Protein 4L3O (pdb70)

Sequence (1231 aa):
KERLLDELTLEGVARRYMQSERCRRVICLVGAGISTSAGIPDFRSYDNLEKYHLPYPEAIFEISYFKKHPEPFFALAKELYPGQFKPTICHYFMRLLKDKGLLLRCYTQNIDTLERIAGLEQEDLVEAHGTFYTSHCVSASCRHEYPLSWMKEKIFSEVTPKCEDCQSLVKPDIVFFGESLPARFFSCMQSDFLKVDLLLVMGTSLQVQPFASLISKAPLSTPRLLINKEKAGQSDPFLGMIMGLGGGMDFDSKKAYRDVAWLGECDQGCLALAELLGWKKELEDLVRREHASIDAQSERLLDELTLEGVARYMQSERCRRVICLVGAGISTSAGIPDFRSPSLEKYHLPYPEAIFEISYFKKHPEPFFALAKELYPGQFKPTICHYFMRLLKDKGLLLRCYTQNIDTLERIAGLEQEDLVEAHGTFYTSHCVSASCRHEYPLSWMKEKIFSEVTPKCEDCQSLVKPDIVFFGESLPARFFSCMQSDFLKVDLLLVMGTSLQVQPFASLISKAPLSTPRLLINKEKAGQSDPFLGMIMGLGGGMDFDSKKAYRDVAWLGECDQGCLALAELLGWKKELEDLVRREHASIDAQSRLLDELTLEGVARYMQSERCRRVICLVGAGISTSAGIPDFRSPNLEKYHLPYPEAIFEISYFKKHPEPFFALAKELYPGQFKPTICHYFMRLLKDKGLLLRCYTQNIDTLERIAGLEQEDLVEAHGTFYTSHCVSASCRHEYPLSWMKEKIFSEVTPKCEDCQSLVKPDIVFFGESLPARFFSCMQSDFLKVDLLLVMGTSLQVQPFASLISKAPLSTPRLLINKEKAGQSDPFLGMIMGLGGGMDFDSKKAYRDVAWLGECDQGCLALAELLGWKKELEDLVRREHASIDAQSRLLDELTLEGVARYMQSERCRRVICLVGAGISTSAGIPDFRSNLEKYHLPYPEAIFEISYFKKHPEPFFALAKELYPGQFKPTICHYFMRLLKDKGLLLRCYTQNIDTLERIAGLEQEDLVEAHGTFYTSHCVSASCRHEYPLSWMKEKIFSEVTPKCEDCQSLVKPDIVFFGESLPARFFSCMQSDFLKVDLLLVMGTSLQVQPFASLISKAPLSTPRLLINKEKAGQSDPFLGMIMGLGGGMDFDSKKAYRDVAWLGECDQGCLALAELLGWKKELEDLVRREHASIDAQSYHTYHVRRTNYYCYHTYHVRRTNYYCYHTYHVRRTNYYCYHTYHVRRTNYYC

GO terms:
  GO:0005634 nucleus (C, IDA)
  GO:0005737 cytoplasm (C, IDA)
  GO:0017136 histone deacetylase activity, NAD-dependent (F, IDA)
  GO:0042903 tubulin deacetylase activity (F, IDA)
  GO:0006476 protein deacetylation (P, IDA)
  GO:0090042 tubulin deacetylation (P, IDA)
  GO:0005515 protein binding (F, IPI)
  GO:0045723 positive regulation of fatty acid biosynthetic process (P, IDA)
  GO:0034983 peptidyl-lysine deacetylation (P, IDA)
  GO:0072686 mitotic spindle (C, IDA)
  GO:0005694 chromosome (C, IDA)
  GO:0005813 centrosome (C, IDA)
  GO:0005814 centriole (C, IDA)
  GO:0005819 spindle (C, IDA)
  GO:0005829 cytosol (C, IDA)
  GO:0030496 midbody (C, IDA)
  GO:0003682 chromatin binding (F, IDA)
  GO:0033558 protein lysine deacetylase activity (F, IDA)
  GO:0034979 NAD-dependent protein lysine deacetylase activity (F, IDA)
  GO:0004407 histone deacetylase activity (F, IDA)

InterPro domains:
  IPR003000 Sirtuin family [PF02146] (84-268)
  IPR017328 Sirtuin, class I [PIRSF037938] (51-371)
  IPR026590 Sirtuin family, catalytic core domain [PS50305] (57-338)
  IPR026591 Sirtuin, catalytic core small domain superfamily [G3DSA:3.30.1600.10] (90-240)
  IPR029035 DHS-like NAD/FAD-binding domain superfamily [SSF52467] (59-353)
  IPR050134 NAD-dependent sirtuin protein deacylases [PTHR11085] (53-345)

Organism: Homo sapiens (NCBI:txid9606)

Nearest PDB structures (foldseek):
  4l3o-assembly4_D  TM=1.003E+00  e=8.850E-63  Homo sapiens
  4l3o-assembly3_C  TM=1.001E+00  e=1.297E-57  Homo sapiens
  4l3o-assembly2_B  TM=9.978E-01  e=9.139E-57  Homo sapiens
  4l3o-assembly1_A  TM=9.936E-01  e=4.766E-57  Homo sapiens
  6qcn-assembly1_A  TM=9.319E-01  e=1.590E-52  Homo sapiens

Radius of gyration: 43.44 Å; Cα contacts (8 Å, |Δi|>4): 2255; chains: 8; bounding box: 118×120×80 Å

CATH classification: 3.40.50.1220 (+1 more: 3.30.1600.10)

Secondary structure (DSSP, 8-state):
-----SSSSHHHHHHHHTSSS---EEEEE-GGGTGGGT---TT---TTGGG--SSGGGGGBHHHHHH--HHHHHHHHHHSTTSS---HHHHHHHHHHHTT-EEEEEE--SS-HHHHHT--GGGEEETTEEEEEEEES-TTT--EE-HHHHHHHHHTT---B-SSS--BEEEEE--BTSPPPHHHHHHHHHHTTS-SEEEEES----BTTTGGGGGSS-TT--EEEEESS----S---GGG-SS------SSSTT--SEEEEES-HHHHHHHHHHHHT-HHHHHHHHHHHHHHHHHH-/----SSSSHHHHHHHHTSSS---EEEEE-GGGTTTTT---SSS---GGG--SSGGGTTBHHHHHH--HHHHHHHTTT-TTS----HHHHHHHHHHHTT-EEEEEE--SS-HHHHTT--GGGEEETTEEEEEEEESSTTT--EEEHHHHHHHHTTT---B-SSS--BEEEEE--BTSPPPHHHHHHHHHHTTS-SEEEEES----BTTGGGGGGGS-TTS-EEEEESS----S---GGG-SS------SSSTT--SEEEEES-HHHHHHHHHHHHT-HHHHHHHHHHHHHHHHHT-/---SSSSHHHHHHHHTSSS---EEEEE-GGGGGGGT---SS----TTTT-SSGGGGGBHHHHHH--HHHHHHHTTT-TTSS---HHHHHHHHHHHTT-EEEEEE---S-HHHHHT--GGGEEETTEEEEEEEESSTTT--EE-HHHHHHHHTTT---B-SSS--BEEEEE--BTSPPPHHHHHHTTTTTTT--EEEEES----BTTGGGGGGSS-TT--EEEEESS----S---GGG-SS------SSSTT--SEEEEES-HHHHHHHHHHHHT-HHHHHHHHHHHHHHHHHH-/---SSSSHHHHHHHHTSSS---EEEEE-GGGSGGGT---S----TTTT-SSGGGGGBHHHHHH--HHHHHHGGGT-TTS----HHHHHHHHHHHTT-EEEEEE---S-HHHHTT--GGGEEETTEEEEEEEES-TTT--EEEHHHHHHHHHTT---B-TTT--BEEEEE--BTSPPPHHHHHHTTTTTSS--EEEEES----BTTGGGGGGSS-TTS-EEEEESS----S---GGG-SS------SSSTT--SEEEEES-HHHHHHHHHHHHT-HHHHHHHHHHHHHHHHHH-/---TT--BS-S--/---TT--BS-S--/---TT--BS-S--/---TT--BS-S--

Solvent-accessible surface area: 55426 Å² total

B-factor: mean 35.96, std 17.07, range [7.56, 109.51]

Foldseek 3Di:
DDFQFPDQALLSVLVSCPDPLQQAEEEEEEDLQCVVQPRDDLVPVHPQVVVPDPDSLLQQAPVSCQVPVLSVLLVCLCLEALNTAGALLLLLVVVCVVVNHQPAYEYQDASCNNVLSPQDPNRYDDFFAYLQKKFFPDPVGGDIDGNVLSNVCSNVSHQDADPPPRGGMDGGGHGPVGDTDPCVVVCLVPVQVRHQEYEYEADQLPDPPSSLSQQSHDPRRAYEYEYQDDHQQDFSCVVVDGDSDRGADDPDPPDRRYHYDHDRSNVSSCVSCVSNVCNVVSVCSRVVSVVVSVVVD/DFQFPDQALLRVLVSCVDPLQAAEEEEAEPLQCVVQQQPDPPDPDCVVVPDPDSLCQQAPVCCQVPVLSVLLSCLRQAALPTAGALLLLLVVVCVVVNHQPAYEYQDASCNNVLSVDDPNRYDDFFAYQQKKFFPDPVGGDIDGNVLSNVCSVVSHQDADPPPRGHIGGGTHGPVGDTDPCVVVCLQPSQVRHQEYEYEHDQLPDPPSQLSQQSHDPRRAYEYEEQDDHQQAFNCVVPDGDPDRGADRDDPPHRRYHYDHDRSSVVSCVSCVSNVCNVVSVVSRVVSVVVSVVVD/DLFPDQALLSVLVSCVDPLQAAEEEEEELLQCVVQVADRLPDDVLVVLVDPDSLLQQAPVSCQVRVQSVLQSCVSQAELPTAGALLLLLVVVCVVVNHQLAYEYQGASCNNVLSPDDPNRYDNFFAYLQWKWFPDPVGTDIDGNVLSVVCSVVSHQDFDPPPRGGIGGSTRGPVGHTDPVVVVCLVPSQVSHQEYEYEADQLPDPPSQLSQQSHDPNRAYEAHYQDDHQQDASCVVVDGDPDRGADDDDPPDDGYHYDHDRSNVSSLVSCVSNPNNVVSVVSSVVSVVVSVVVD/DQQPDQALLSVLVSCVDPLQQAEEEEAEPLQCVVFQADRLPPPLVVLVDPDSLLLQAPVSCQVPVLSVLQSCVRQAAPPTEGALLLLLLVVCVVVNHQLAYEYADASCNNVLSPQDPNRYDDFFAYQQWKFFPDPVGGDIDGNVLSVCCSVVSHQCADPPPRGGIGGSTRGPPGHTDPVVVVCLPCSQVRHQEYHYEHDQLPDPPSQLSQQSHDPNRAYEYHYQDDHQQDFSCVVVDGDSDRGADRDDPPHDRYHYDHDGSNVSSCVSCVSNVCNVVSVCSSVVSVVVSVVVD/DPPPVHDDPDPDD/DPQPVPDDPDPDD/DPVPVPDDPDPDD/DPVPVPDDPDPDD

Structure (mmCIF, N/CA/C/O backbone):
data_4L3O
#
_entry.id   4L3O
#
_cell.length_a   91.180
_cell.length_b   135.613
_cell.length_c   148.830
_cell.angle_alpha   90.000
_cell.angle_beta   90.000
_cell.angle_gamma   90.000
#
_symmetry.space_group_name_H-M   'P 21 21 21'
#
loop_
_entity.id
_entity.type
_entity.pdbx_description
1 polymer 'NAD-dependent protein deacetylase sirtuin-2'
2 polymer 'cyclic peptide S2iL5'
3 non-polymer 'ZINC ION'
4 non-polymer '2-(N-MORPHOLINO)-ETHANESULFONIC ACID'
5 non-polymer 1,2-ETHANEDIOL
6 water water
#
loop_
_atom_site.group_PDB
_atom_site.id
_atom_site.type_symbol
_atom_site.label_atom_id
_atom_site.label_alt_id
_atom_site.label_comp_id
_atom_site.label_asym_id
_atom_site.label_entity_id
_atom_site.label_seq_id
_atom_site.pdbx_PDB_ins_code
_atom_site.Cartn_x
_atom_site.Cartn_y
_atom_site.Cartn_z
_atom_site.occupancy
_atom_site.B_iso_or_equiv
_atom_site.auth_seq_id
_atom_site.auth_comp_id
_atom_site.auth_asym_id
_atom_site.auth_atom_id
_atom_site.pdbx_PDB_model_num
ATOM 1 N N . LYS A 1 1 ? 8.393 93.005 72.740 1.00 34.18 55 LYS A N 1
ATOM 2 C CA . LYS A 1 1 ? 9.090 92.330 71.650 1.00 52.56 55 LYS A CA 1
ATOM 3 C C . LYS A 1 1 ? 9.374 93.299 70.505 1.00 51.99 55 LYS A C 1
ATOM 4 O O . LYS A 1 1 ? 10.446 93.903 70.444 1.00 56.29 55 LYS A O 1
ATOM 10 N N . GLU A 1 2 ? 8.411 93.447 69.601 1.00 35.21 56 GLU A N 1
ATOM 11 C CA . GLU A 1 2 ? 8.549 94.380 68.488 1.00 39.52 56 GLU A CA 1
ATOM 12 C C . GLU A 1 2 ? 7.389 95.370 68.446 1.00 38.72 56 GLU A C 1
ATOM 13 O O . GLU A 1 2 ? 6.231 94.994 68.633 1.00 37.55 56 GLU A O 1
ATOM 19 N N . ARG A 1 3 ? 7.705 96.639 68.213 1.00 31.59 57 ARG A N 1
ATOM 20 C CA . ARG A 1 3 ? 6.672 97.652 68.039 1.00 34.69 57 ARG A CA 1
ATOM 21 C C . ARG A 1 3 ? 6.335 97.785 66.561 1.00 32.96 57 ARG A C 1
ATOM 22 O O . ARG A 1 3 ? 7.210 98.049 65.738 1.00 32.71 57 ARG A O 1
ATOM 30 N N . LEU A 1 4 ? 5.062 97.593 66.230 1.00 34.46 58 LEU A N 1
ATOM 31 C CA . LEU A 1 4 ? 4.627 97.594 64.838 1.00 28.07 58 LEU A CA 1
ATOM 32 C C . LEU A 1 4 ? 3.852 98.856 64.482 1.00 25.46 58 LEU A C 1
ATOM 33 O O . LEU A 1 4 ? 3.739 99.212 63.309 1.00 32.59 58 LEU A O 1
ATOM 38 N N . LEU A 1 5 ? 3.311 99.525 65.495 1.00 21.27 59 LEU A N 1
ATOM 39 C CA . LEU A 1 5 ? 2.613 100.787 65.286 1.00 34.91 59 LEU A CA 1
ATOM 40 C C . LEU A 1 5 ? 3.599 101.942 65.398 1.00 34.35 59 LEU A C 1
ATOM 41 O O . LEU A 1 5 ? 4.319 102.052 66.390 1.00 39.83 59 LEU A O 1
ATOM 46 N N . ASP A 1 6 ? 3.636 102.806 64.390 1.00 32.07 60 ASP A N 1
ATOM 47 C CA . ASP A 1 6 ? 4.520 103.965 64.448 1.00 36.54 60 ASP A CA 1
ATOM 48 C C . ASP A 1 6 ? 3.972 105.028 65.397 1.00 33.86 60 ASP A C 1
ATOM 49 O O . ASP A 1 6 ? 4.690 105.940 65.808 1.00 42.21 60 ASP A O 1
ATOM 54 N N . GLU A 1 7 ? 2.696 104.894 65.742 1.00 30.99 61 GLU A N 1
ATOM 55 C CA . GLU A 1 7 ? 2.040 105.808 66.667 1.00 32.58 61 GLU A CA 1
ATOM 56 C C . GLU A 1 7 ? 0.921 105.061 67.393 1.00 33.31 61 GLU A C 1
ATOM 57 O O . GLU A 1 7 ? 0.233 104.238 66.793 1.00 32.80 61 GLU A O 1
ATOM 63 N N . LEU A 1 8 ? 0.750 105.337 68.683 1.00 31.37 62 LEU A N 1
ATOM 64 C CA . LEU A 1 8 ? -0.289 104.675 69.471 1.00 26.51 62 LEU A CA 1
ATOM 65 C C . LEU A 1 8 ? -1.624 105.417 69.372 1.00 23.80 62 LEU A C 1
ATOM 66 O O . LEU A 1 8 ? -2.141 105.933 70.362 1.00 17.08 62 LEU A O 1
ATOM 71 N N . THR A 1 9 ? -2.174 105.459 68.163 1.00 26.80 63 THR A N 1
ATOM 72 C CA . THR A 1 9 ? -3.420 106.167 67.891 1.00 28.16 63 THR A CA 1
ATOM 73 C C . THR A 1 9 ? -4.267 105.367 66.911 1.00 26.60 63 THR A C 1
ATOM 74 O O . THR A 1 9 ? -3.803 104.374 66.353 1.00 28.40 63 THR A O 1
ATOM 78 N N . LEU A 1 10 ? -5.502 105.809 66.693 1.00 25.42 64 LEU A N 1
ATOM 79 C CA . LEU A 1 10 ? -6.382 105.176 65.715 1.00 20.89 64 LEU A CA 1
ATOM 80 C C . LEU A 1 10 ? -5.799 105.318 64.314 1.00 27.82 64 LEU A C 1
ATOM 81 O O . LEU A 1 10 ? -5.919 104.418 63.481 1.00 29.61 64 LEU A O 1
ATOM 86 N N . GLU A 1 11 ? -5.169 106.461 64.067 1.00 26.41 65 GLU A N 1
ATOM 87 C CA . GLU A 1 11 ? -4.503 106.724 62.799 1.00 28.60 65 GLU A CA 1
ATOM 88 C C . GLU A 1 11 ? -3.337 105.760 62.611 1.00 28.76 65 GLU A C 1
ATOM 89 O O . GLU A 1 11 ? -3.079 105.287 61.504 1.00 31.99 65 GLU A O 1
ATOM 95 N N . GLY A 1 12 ? -2.637 105.472 63.703 1.00 29.82 66 GLY A N 1
ATOM 96 C CA . GLY A 1 12 ? -1.523 104.542 63.672 1.00 27.16 66 GLY A CA 1
ATOM 97 C C . GLY A 1 12 ? -1.979 103.122 63.402 1.00 26.17 66 GLY A C 1
ATOM 98 O O . GLY A 1 12 ? -1.294 102.358 62.722 1.00 24.63 66 GLY A O 1
ATOM 99 N N . VAL A 1 13 ? -3.141 102.767 63.941 1.00 25.03 67 VAL A N 1
ATOM 100 C CA . VAL A 1 13 ? -3.712 101.445 63.714 1.00 28.46 67 VAL A CA 1
ATOM 101 C C . VAL A 1 13 ? -4.167 101.309 62.264 1.00 28.43 67 VAL A C 1
ATOM 102 O O . VAL A 1 13 ? -3.862 100.317 61.601 1.00 20.73 67 VAL A O 1
ATOM 106 N N . ALA A 1 14 ? -4.889 102.316 61.780 1.00 26.52 68 ALA A N 1
ATOM 107 C CA . ALA A 1 14 ? -5.372 102.334 60.403 1.00 27.70 68 ALA A CA 1
ATOM 108 C C . ALA A 1 14 ? -4.218 102.203 59.419 1.00 23.72 68 ALA A C 1
ATOM 109 O O . ALA A 1 14 ? -4.283 101.421 58.471 1.00 26.48 68 ALA A O 1
ATOM 111 N N . ARG A 1 15 ? -3.162 102.971 59.660 1.00 28.53 69 ARG A N 1
ATOM 112 C CA A ARG A 1 15 ? -1.980 102.942 58.810 0.50 26.97 69 ARG A CA 1
ATOM 113 C CA B ARG A 1 15 ? -1.975 102.942 58.814 0.50 26.91 69 ARG A CA 1
ATOM 114 C C . ARG A 1 15 ? -1.340 101.556 58.821 1.00 24.98 69 ARG A C 1
ATOM 115 O O . ARG A 1 15 ? -0.813 101.096 57.808 1.00 27.89 69 ARG A O 1
ATOM 130 N N . TYR A 1 16 ? -1.401 100.892 59.971 1.00 28.06 70 TYR A N 1
ATOM 131 C CA . TYR A 1 16 ? -0.850 99.549 60.120 1.00 27.60 70 TYR A CA 1
ATOM 132 C C . TYR A 1 16 ? -1.730 98.498 59.451 1.00 26.22 70 TYR A C 1
ATOM 133 O O . TYR A 1 16 ? -1.229 97.502 58.929 1.00 23.34 70 TYR A O 1
ATOM 142 N N . MET A 1 17 ? -3.042 98.723 59.468 1.00 24.72 71 MET A N 1
ATOM 143 C CA . MET A 1 17 ? -3.989 97.794 58.856 1.00 26.88 71 MET A CA 1
ATOM 144 C C . MET A 1 17 ? -3.788 97.703 57.349 1.00 27.65 71 MET A C 1
ATOM 145 O O . MET A 1 17 ? -4.162 96.713 56.722 1.00 27.36 71 MET A O 1
ATOM 150 N N . GLN A 1 18 ? -3.190 98.742 56.776 1.00 29.31 72 GLN A N 1
ATOM 151 C CA . GLN A 1 18 ? -2.948 98.798 55.341 1.00 29.49 72 GLN A CA 1
ATOM 152 C C . GLN A 1 18 ? -1.562 98.278 54.972 1.00 29.64 72 GLN A C 1
ATOM 153 O O . GLN A 1 18 ? -1.227 98.175 53.794 1.00 41.26 72 GLN A O 1
ATOM 159 N N . SER A 1 19 ? -0.760 97.952 55.981 1.00 31.94 73 SER A N 1
ATOM 160 C CA . SER A 1 19 ? 0.559 97.373 55.745 1.00 30.71 73 SER A CA 1
ATOM 161 C C . SER A 1 19 ? 0.429 95.915 55.319 1.00 34.23 73 SER A C 1
ATOM 162 O O . SER A 1 19 ? -0.659 95.339 55.372 1.00 30.62 73 SER A O 1
ATOM 165 N N . GLU A 1 20 ? 1.537 95.318 54.897 1.00 30.49 74 GLU A N 1
ATOM 166 C CA . GLU A 1 20 ? 1.507 93.950 54.395 1.00 32.09 74 GLU A CA 1
ATOM 167 C C . GLU A 1 20 ? 1.462 92.923 55.526 1.00 35.16 74 GLU A C 1
ATOM 168 O O . GLU A 1 20 ? 1.009 91.795 55.331 1.00 45.87 74 GLU A O 1
ATOM 174 N N . ARG A 1 21 ? 1.929 93.315 56.708 1.00 31.60 75 ARG A N 1
ATOM 175 C CA . ARG A 1 21 ? 1.944 92.411 57.856 1.00 30.72 75 ARG A CA 1
ATOM 176 C C . ARG A 1 21 ? 0.539 92.117 58.382 1.00 30.40 75 ARG A C 1
ATOM 177 O O . ARG A 1 21 ? 0.250 91.001 58.811 1.00 35.36 75 ARG A O 1
ATOM 185 N N . CYS A 1 22 ? -0.329 93.120 58.341 1.00 23.52 76 CYS A N 1
ATOM 186 C CA . CYS A 1 22 ? -1.676 92.990 58.879 1.00 24.82 76 CYS A CA 1
ATOM 187 C C . CYS A 1 22 ? -2.557 92.102 58.001 1.00 26.87 76 CYS A C 1
ATOM 188 O O . CYS A 1 22 ? -3.399 92.595 57.252 1.00 29.69 76 CYS A O 1
ATOM 191 N N . ARG A 1 23 ? -2.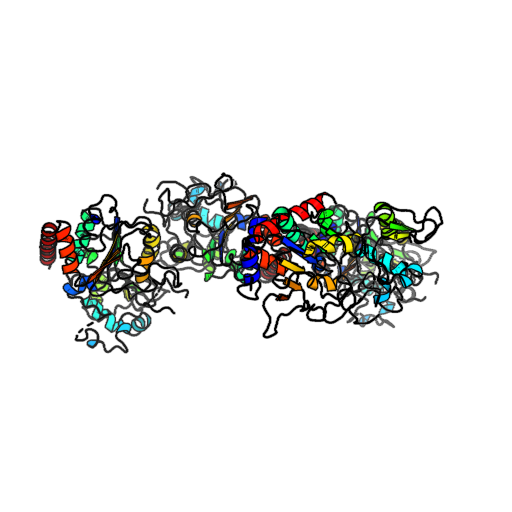364 90.791 58.101 1.00 28.20 77 ARG A N 1
ATOM 192 C CA . ARG A 1 23 ? -3.130 89.842 57.297 1.00 31.81 77 ARG A CA 1
ATOM 193 C C . ARG A 1 23 ? -4.330 89.257 58.040 1.00 29.81 77 ARG A C 1
ATOM 194 O O . ARG A 1 23 ? -5.394 89.062 57.453 1.00 31.15 77 ARG A O 1
ATOM 202 N N . ARG A 1 24 ? -4.156 88.973 59.327 1.00 21.74 78 ARG A N 1
ATOM 203 C CA . ARG A 1 24 ? -5.191 88.290 60.099 1.00 23.58 78 ARG A CA 1
ATOM 204 C C . ARG A 1 24 ? -5.647 89.075 61.328 1.00 26.73 78 ARG A C 1
ATOM 205 O O . ARG A 1 24 ? -4.847 89.391 62.210 1.00 21.45 78 ARG A O 1
ATOM 213 N N . VAL A 1 25 ? -6.942 89.375 61.377 1.00 20.80 79 VAL A N 1
ATOM 214 C CA . VAL A 1 25 ? -7.519 90.161 62.463 1.00 17.68 79 VAL A CA 1
ATOM 215 C C . VAL A 1 25 ? -8.516 89.339 63.280 1.00 18.85 79 VAL A C 1
ATOM 216 O O . VAL A 1 25 ? -9.375 88.656 62.721 1.00 16.61 79 VAL A O 1
ATOM 220 N N . ILE A 1 26 ? -8.394 89.405 64.603 1.00 17.14 80 ILE A N 1
ATOM 221 C CA . ILE A 1 26 ? -9.341 88.745 65.498 1.00 22.58 80 ILE A CA 1
ATOM 222 C C . ILE A 1 26 ? -10.125 89.780 66.300 1.00 20.41 80 ILE A C 1
ATOM 223 O O . ILE A 1 26 ? -9.545 90.712 66.855 1.00 17.21 80 ILE A O 1
ATOM 228 N N . CYS A 1 27 ? -11.443 89.615 66.356 1.00 15.10 81 CYS A N 1
ATOM 229 C CA . CYS A 1 27 ? -12.297 90.555 67.070 1.00 13.29 81 CYS A CA 1
ATOM 230 C C . CYS A 1 27 ? -12.852 89.974 68.363 1.00 15.79 81 CYS A C 1
ATOM 231 O O . CYS A 1 27 ? -13.413 88.879 68.370 1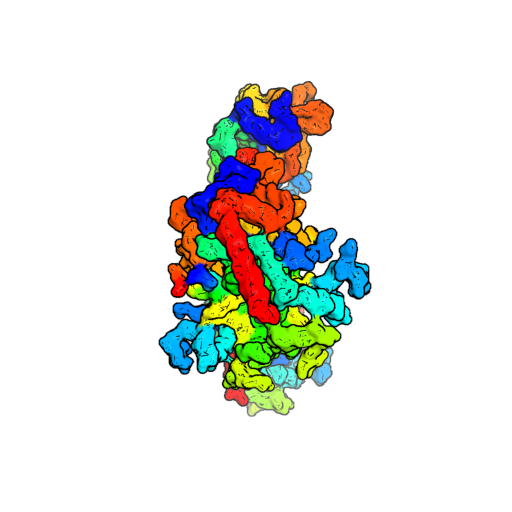.00 18.79 81 CYS A O 1
ATOM 234 N N . LEU A 1 28 ? -12.689 90.716 69.455 1.00 13.84 82 LEU A N 1
ATOM 235 C CA . LEU A 1 28 ? -13.349 90.392 70.715 1.00 11.99 82 LEU A CA 1
ATOM 236 C C . LEU A 1 28 ? -14.432 91.432 70.960 1.00 13.25 82 LEU A C 1
ATOM 237 O O . LEU A 1 28 ? -14.133 92.605 71.174 1.00 18.03 82 LEU A O 1
ATOM 242 N N . VAL A 1 29 ? -15.691 91.013 70.918 1.00 13.97 83 VAL A N 1
ATOM 243 C CA . VAL A 1 29 ? -16.787 91.965 71.066 1.00 13.11 83 VAL A CA 1
ATOM 244 C C . VAL A 1 29 ? -17.697 91.668 72.258 1.00 15.35 83 VAL A C 1
ATOM 245 O O . VAL A 1 29 ? -17.924 90.511 72.613 1.00 16.08 83 VAL A O 1
ATOM 249 N N . GLY A 1 30 ? -18.204 92.731 72.873 1.00 15.36 84 GLY A N 1
ATOM 250 C CA . GLY A 1 30 ? -19.087 92.613 74.017 1.00 13.51 84 GLY A CA 1
ATOM 251 C C . GLY A 1 30 ? -20.412 93.307 73.779 1.00 20.39 84 GLY A C 1
ATOM 252 O O . GLY A 1 30 ? -20.825 93.494 72.635 1.00 26.02 84 GLY A O 1
ATOM 253 N N . ALA A 1 31 ? -21.073 93.704 74.862 1.00 19.98 85 ALA A N 1
ATOM 254 C CA . ALA A 1 31 ? -22.423 94.259 74.789 1.00 17.72 85 ALA A CA 1
ATOM 255 C C . ALA A 1 31 ? -22.476 95.664 74.193 1.00 22.08 85 ALA A C 1
ATOM 256 O O . ALA A 1 31 ? -23.520 96.099 73.710 1.00 20.58 85 ALA A O 1
ATOM 258 N N . GLY A 1 32 ? -21.350 96.368 74.228 1.00 17.91 86 GLY A N 1
ATOM 259 C CA . GLY A 1 32 ? -21.298 97.743 73.767 1.00 17.48 86 GLY A CA 1
ATOM 260 C C . GLY A 1 32 ? -21.460 97.925 72.268 1.00 24.92 86 GLY A C 1
ATOM 261 O O . GLY A 1 32 ? -21.629 99.050 71.792 1.00 19.82 86 GLY A O 1
ATOM 262 N N . ILE A 1 33 ? -21.408 96.827 71.518 1.00 20.60 87 ILE A N 1
ATOM 263 C CA . ILE A 1 33 ? -21.545 96.901 70.067 1.00 20.51 87 ILE A CA 1
ATOM 264 C C . ILE A 1 33 ? -22.980 96.637 69.623 1.00 21.85 87 ILE A C 1
ATOM 265 O O . ILE A 1 33 ? -23.272 96.599 68.427 1.00 19.49 87 ILE A O 1
ATOM 270 N N . SER A 1 34 ? -23.874 96.457 70.592 1.00 20.36 88 SER A N 1
ATOM 271 C CA . SER A 1 34 ? -25.278 96.193 70.289 1.00 23.93 88 SER A CA 1
ATOM 272 C C . SER A 1 34 ? -26.218 97.184 70.975 1.00 22.67 88 SER A C 1
ATOM 273 O O . SER A 1 34 ? -27.434 97.124 70.792 1.00 20.12 88 SER A O 1
ATOM 276 N N . THR A 1 35 ? -25.652 98.095 71.762 1.00 18.18 89 THR A N 1
ATOM 277 C CA . THR A 1 35 ? -26.453 99.085 72.475 1.00 19.50 89 THR A CA 1
ATOM 278 C C . THR A 1 35 ? -27.198 100.014 71.519 1.00 29.40 89 THR A C 1
ATOM 279 O O . THR A 1 35 ? -28.359 100.355 71.750 1.00 26.86 89 THR A O 1
ATOM 283 N N . SER A 1 36 ? -26.533 100.408 70.437 1.00 30.12 90 SER A N 1
ATOM 284 C CA . SER A 1 36 ? -27.128 101.316 69.462 1.00 21.12 90 SER A CA 1
ATOM 285 C C . SER A 1 36 ? -28.182 100.623 68.602 1.00 23.17 90 SER A C 1
ATOM 286 O O . SER A 1 36 ? -28.848 101.263 67.791 1.00 28.50 90 SER A O 1
ATOM 289 N N . ALA A 1 37 ? -28.325 99.313 68.776 1.00 23.63 91 ALA A N 1
ATOM 290 C CA . ALA A 1 37 ? -29.372 98.567 68.091 1.00 23.18 91 ALA A CA 1
ATOM 291 C C . ALA A 1 37 ? -30.639 98.548 68.938 1.00 28.58 91 ALA A C 1
ATOM 292 O O . ALA A 1 37 ? -31.732 98.291 68.435 1.00 28.56 91 ALA A O 1
ATOM 294 N N . GLY A 1 38 ? -30.481 98.825 70.228 1.00 22.79 92 GLY A N 1
ATOM 295 C CA . GLY A 1 38 ? -31.601 98.833 71.149 1.00 24.54 92 GLY A CA 1
ATOM 296 C C . GLY A 1 38 ? -31.452 97.810 72.258 1.00 30.86 92 GLY A C 1
ATOM 297 O O . GLY A 1 38 ? -32.347 97.641 73.083 1.00 34.52 92 GLY A O 1
ATOM 298 N N . ILE A 1 39 ? -30.313 97.126 72.278 1.00 31.87 93 ILE A N 1
ATOM 299 C CA . ILE A 1 39 ? -30.052 96.092 73.271 1.00 27.24 93 ILE A CA 1
ATOM 300 C C . ILE A 1 39 ? -29.168 96.633 74.387 1.00 26.41 93 ILE A C 1
ATOM 301 O O . ILE A 1 39 ? -27.957 96.761 74.214 1.00 31.26 93 ILE A O 1
ATOM 306 N N . PRO A 1 40 ? -29.773 96.942 75.544 1.00 30.23 94 PRO A N 1
ATOM 307 C CA . PRO A 1 40 ? -29.070 97.592 76.655 1.00 31.15 94 PRO A CA 1
ATOM 308 C C . PRO A 1 40 ? -28.002 96.707 77.285 1.00 28.18 94 PRO A C 1
ATOM 309 O O . PRO A 1 40 ? -28.116 95.482 77.252 1.00 31.56 94 PRO A O 1
ATOM 313 N N . ASP A 1 41 ? -26.972 97.332 77.847 1.00 29.81 95 ASP A N 1
ATOM 314 C CA . ASP A 1 41 ? -25.922 96.608 78.554 1.00 32.67 95 ASP A CA 1
ATOM 315 C C . ASP A 1 41 ? -26.330 96.388 80.009 1.00 38.99 95 ASP A C 1
ATOM 316 O O . ASP A 1 41 ? -26.282 97.311 80.824 1.00 43.03 95 ASP A O 1
ATOM 321 N N . PHE A 1 42 ? -26.731 95.161 80.328 1.00 33.92 96 PHE A N 1
ATOM 322 C CA . PHE A 1 42 ? -27.258 94.842 81.653 1.00 44.62 96 PHE A CA 1
ATOM 323 C C . PHE A 1 42 ? -26.176 94.823 82.728 1.00 49.12 96 PHE A C 1
ATOM 324 O O . PHE A 1 42 ? -26.475 94.821 83.921 1.00 61.43 96 PHE A O 1
ATOM 332 N N . ARG A 1 43 ? -24.918 94.811 82.300 1.00 52.70 97 ARG A N 1
ATOM 333 C CA . ARG A 1 43 ? -23.795 94.722 83.225 1.00 52.17 97 ARG A CA 1
ATOM 334 C C . ARG A 1 43 ? -23.371 96.101 83.734 1.00 48.51 97 ARG A C 1
ATOM 335 O O . ARG A 1 43 ? -22.813 96.227 84.825 1.00 48.27 97 ARG A O 1
ATOM 343 N N . SER A 1 44 ? -23.651 97.134 82.947 1.00 54.12 98 SER A N 1
ATOM 344 C CA . SER A 1 44 ? -23.305 98.499 83.331 1.00 60.63 98 SER A CA 1
ATOM 345 C C . SER A 1 44 ? -24.262 99.032 84.392 1.00 54.06 98 SER A C 1
ATOM 346 O O . SER A 1 44 ? -23.912 99.925 85.165 1.00 63.85 98 SER A O 1
ATOM 349 N N . TYR A 1 50 ? -33.250 104.285 84.381 1.00 47.57 104 TYR A N 1
ATOM 350 C CA . TYR A 1 50 ? -34.234 103.226 84.180 1.00 54.52 104 TYR A CA 1
ATOM 351 C C . TYR A 1 50 ? -33.587 101.844 84.242 1.00 57.83 104 TYR A C 1
ATOM 352 O O . TYR A 1 50 ? -32.555 101.602 83.615 1.00 55.43 104 TYR A O 1
ATOM 361 N N . ASP A 1 51 ? -34.202 100.942 85.002 1.00 60.54 105 ASP A N 1
ATOM 362 C CA . ASP A 1 51 ? -33.684 99.588 85.160 1.00 55.41 105 ASP A CA 1
ATOM 363 C C . ASP A 1 51 ? -34.499 98.593 84.334 1.00 43.01 105 ASP A C 1
ATOM 364 O O . ASP A 1 51 ? -35.699 98.422 84.553 1.00 40.70 105 ASP A O 1
ATOM 369 N N . ASN A 1 52 ? -33.836 97.935 83.389 1.00 33.68 106 ASN A N 1
ATOM 370 C CA . ASN A 1 52 ? -34.488 96.944 82.539 1.00 38.55 106 ASN A CA 1
ATOM 371 C C . ASN A 1 52 ? -34.809 95.645 83.272 1.00 41.79 106 ASN A C 1
ATOM 372 O O . ASN A 1 52 ? -35.536 94.798 82.753 1.00 42.14 106 ASN A O 1
ATOM 377 N N . LEU A 1 53 ? -34.264 95.490 84.474 1.00 33.95 107 LEU A N 1
ATOM 378 C CA . LEU A 1 53 ? -34.414 94.248 85.224 1.00 36.42 107 LEU A CA 1
ATOM 379 C C . LEU A 1 53 ? -35.351 94.388 86.421 1.00 42.52 107 LEU A C 1
ATOM 380 O O . LEU A 1 53 ? -35.704 93.395 87.058 1.00 40.78 107 LEU A O 1
ATOM 385 N N . GLU A 1 54 ? -35.756 95.619 86.718 1.00 39.38 108 GLU A N 1
ATOM 386 C CA . GLU A 1 54 ? -36.619 95.894 87.864 1.00 42.70 108 GLU A CA 1
ATOM 387 C C . GLU A 1 54 ? -37.968 95.183 87.759 1.00 39.39 108 GLU A C 1
ATOM 388 O O . GLU A 1 54 ? -38.571 94.817 88.769 1.00 43.74 108 GLU A O 1
ATOM 394 N N . LYS A 1 55 ? -38.427 94.973 86.531 1.00 42.13 109 LYS A N 1
ATOM 395 C CA . LYS A 1 55 ? -39.726 94.356 86.285 1.00 40.02 109 LYS A CA 1
ATOM 396 C C . LYS A 1 55 ? -39.779 92.881 86.690 1.00 38.07 109 LYS A C 1
ATOM 397 O O . LYS A 1 55 ? -40.860 92.301 86.790 1.00 39.65 109 LYS A O 1
ATOM 403 N N . TYR A 1 56 ? -38.617 92.280 86.927 1.00 37.89 110 TYR A N 1
ATOM 404 C CA . TYR A 1 56 ? -38.546 90.850 87.223 1.00 40.48 110 TYR A CA 1
ATOM 405 C C . TYR A 1 56 ? -38.431 90.547 88.717 1.00 37.87 110 TYR A C 1
ATOM 406 O O . TYR A 1 56 ? -38.571 89.394 89.132 1.00 39.13 110 TYR A O 1
ATOM 415 N N . HIS A 1 57 ? -38.176 91.584 89.511 1.00 31.57 111 HIS A N 1
ATOM 416 C CA . HIS A 1 57 ? -38.105 91.467 90.969 1.00 36.33 111 HIS A CA 1
ATOM 417 C C . HIS A 1 57 ? -37.093 90.418 91.433 1.00 36.89 111 HIS A C 1
ATOM 418 O O . HIS A 1 57 ? -37.425 89.501 92.185 1.00 26.47 111 HIS A O 1
ATOM 425 N N . LEU A 1 58 ? -35.856 90.570 90.972 1.00 28.36 112 LEU A N 1
ATOM 426 C CA . LEU A 1 58 ? -34.774 89.668 91.332 1.00 20.91 112 LEU A CA 1
ATOM 427 C C . LEU A 1 58 ? -34.225 90.021 92.712 1.00 21.76 112 LEU A C 1
ATOM 428 O O . LEU A 1 58 ? -34.388 91.150 93.176 1.00 16.19 112 LEU A O 1
ATOM 433 N N . PRO A 1 59 ? -33.577 89.051 93.378 1.00 13.94 113 PRO A N 1
ATOM 434 C CA . PRO A 1 59 ? -32.847 89.360 94.612 1.00 14.97 113 PRO A CA 1
ATOM 435 C C . PRO A 1 59 ? -31.685 90.302 94.313 1.00 18.72 113 PRO A C 1
ATOM 436 O O . PRO A 1 59 ? -31.333 91.148 95.138 1.00 19.09 113 PRO A O 1
ATOM 440 N N . TYR A 1 60 ? -31.102 90.144 93.129 1.00 13.94 114 TYR A N 1
ATOM 441 C CA . TYR A 1 60 ? -30.046 91.023 92.642 1.00 17.81 114 TYR A CA 1
ATOM 442 C C . TYR A 1 60 ? -29.966 90.885 91.125 1.00 18.84 114 TYR A C 1
ATOM 443 O O . TYR A 1 60 ? -30.187 89.800 90.593 1.00 22.05 114 TYR A O 1
ATOM 452 N N . PRO A 1 61 ? -29.666 91.989 90.423 1.00 20.51 115 PRO A N 1
ATOM 453 C CA . PRO A 1 61 ? -29.687 92.029 88.953 1.00 18.19 115 PRO A CA 1
ATOM 454 C C . PRO A 1 61 ? -28.856 90.943 88.260 1.00 25.84 115 PRO A C 1
ATOM 455 O O . PRO A 1 61 ? -29.240 90.489 87.180 1.00 26.19 115 PRO A O 1
ATOM 459 N N . GLU A 1 62 ? -27.750 90.529 88.870 1.00 22.26 116 GLU A N 1
ATOM 460 C CA . GLU A 1 62 ? -26.884 89.510 88.275 1.00 21.94 116 GLU A CA 1
ATOM 461 C C . GLU A 1 62 ? -27.506 88.114 88.292 1.00 20.59 116 GLU A C 1
ATOM 462 O O . GLU A 1 62 ? -27.040 87.217 87.591 1.00 21.17 116 GLU A O 1
ATOM 468 N N . ALA A 1 63 ? -28.551 87.932 89.096 1.00 21.46 117 ALA A N 1
ATOM 469 C CA . ALA A 1 63 ? -29.163 86.617 89.273 1.00 17.82 117 ALA A CA 1
ATOM 470 C C . ALA A 1 63 ? -29.769 86.070 87.987 1.00 19.62 117 ALA A C 1
ATOM 471 O O . ALA A 1 63 ? -29.791 84.859 87.771 1.00 17.42 117 ALA A O 1
ATOM 473 N N . ILE A 1 64 ? -30.249 86.969 87.133 1.00 18.47 118 ILE A N 1
ATOM 474 C CA . ILE A 1 64 ? -30.962 86.574 85.921 1.00 16.36 118 ILE A CA 1
ATOM 475 C C . ILE A 1 64 ? -30.075 85.809 84.935 1.00 16.48 118 ILE A C 1
ATOM 476 O O . ILE A 1 64 ? -30.577 85.120 84.048 1.00 16.73 118 ILE A O 1
ATOM 481 N N . PHE A 1 65 ? -28.759 85.914 85.104 1.00 17.79 119 PHE A N 1
ATOM 482 C CA . PHE A 1 65 ? -27.816 85.196 84.247 1.00 19.23 119 PHE A CA 1
ATOM 483 C C . PHE A 1 65 ? -27.096 84.055 84.969 1.00 17.94 119 PHE A C 1
ATOM 484 O O . PHE A 1 65 ? -26.113 83.515 84.462 1.00 20.16 119 PHE A O 1
ATOM 492 N N . GLU A 1 66 ? -27.581 83.689 86.150 1.00 17.35 120 GLU A N 1
ATOM 493 C CA . GLU A 1 66 ? -26.964 82.617 86.924 1.00 15.75 120 GLU A CA 1
ATOM 494 C C . GLU A 1 66 ? -27.728 81.302 86.772 1.00 18.70 120 GLU A C 1
ATOM 495 O O . GLU A 1 66 ? -28.957 81.272 86.851 1.00 19.03 120 GLU A O 1
ATOM 501 N N . ILE A 1 67 ? -26.992 80.217 86.550 1.00 14.02 121 ILE A N 1
ATOM 502 C CA . ILE A 1 67 ? -27.604 78.920 86.279 1.00 18.63 121 ILE A CA 1
ATOM 503 C C . ILE A 1 67 ? -28.412 78.385 87.463 1.00 22.70 121 ILE A C 1
ATOM 504 O O . ILE A 1 67 ? -29.459 77.765 87.274 1.00 24.55 121 ILE A O 1
ATOM 509 N N . SER A 1 68 ? -27.938 78.639 88.679 1.00 16.28 122 SER A N 1
ATOM 510 C CA . SER A 1 68 ? -28.605 78.123 89.868 1.00 19.76 122 SER A CA 1
ATOM 511 C C . SER A 1 68 ? -29.937 78.827 90.1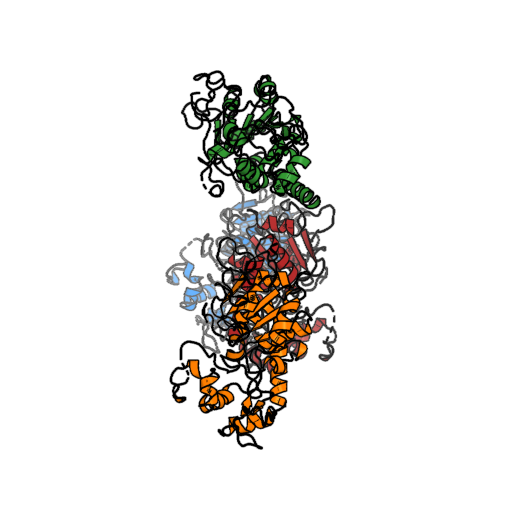23 1.00 19.12 122 SER A C 1
ATOM 512 O O . SER A 1 68 ? -30.898 78.205 90.576 1.00 23.38 122 SER A O 1
ATOM 515 N N . TYR A 1 69 ? -29.995 80.120 89.826 1.00 19.81 123 TYR A N 1
ATOM 516 C CA . TYR A 1 69 ? -31.244 80.863 89.951 1.00 22.81 123 TYR A CA 1
ATOM 517 C C . TYR A 1 69 ? -32.191 80.504 88.810 1.00 23.60 123 TYR A C 1
ATOM 518 O O . TYR A 1 69 ? -33.409 80.479 88.984 1.00 20.16 123 TYR A O 1
ATOM 527 N N . PHE A 1 70 ? -31.621 80.226 87.642 1.00 21.36 124 PHE A N 1
ATOM 528 C CA . PHE A 1 70 ? -32.412 79.887 86.465 1.00 23.59 124 PHE A CA 1
ATOM 529 C C . PHE A 1 70 ? -33.175 78.577 86.637 1.00 28.68 124 PHE A C 1
ATOM 530 O O . PHE A 1 70 ? -34.338 78.473 86.248 1.00 23.18 124 PHE A O 1
ATOM 538 N N . LYS A 1 71 ? -32.513 77.577 87.211 1.00 29.82 125 LYS A N 1
ATOM 539 C CA . LYS A 1 71 ? -33.115 76.258 87.374 1.00 28.09 125 LYS A CA 1
ATOM 540 C C . LYS A 1 71 ? -34.302 76.277 88.333 1.00 34.98 125 LYS A C 1
ATOM 541 O O . LYS A 1 71 ? -35.167 75.404 88.275 1.00 40.19 125 LYS A O 1
ATOM 547 N N . LYS A 1 72 ? -34.340 77.276 89.210 1.00 28.59 126 LYS A N 1
ATOM 548 C CA . LYS A 1 72 ? -35.444 77.417 90.152 1.00 26.94 126 LYS A CA 1
ATOM 549 C C . LYS A 1 72 ? -36.444 78.468 89.677 1.00 30.89 126 LYS A C 1
ATOM 550 O O . LYS A 1 72 ? -37.656 78.290 89.809 1.00 31.54 126 LYS A O 1
ATOM 556 N N . HIS A 1 73 ? -35.931 79.560 89.120 1.00 24.90 127 HIS A N 1
ATOM 557 C CA . HIS A 1 73 ? -36.778 80.650 88.651 1.00 25.62 127 HIS A CA 1
ATOM 558 C C . HIS A 1 73 ? -36.376 81.092 87.245 1.00 27.02 127 HIS A C 1
ATOM 559 O O . HIS A 1 73 ? -35.713 82.117 87.080 1.00 20.93 127 HIS A O 1
ATOM 566 N N . PRO A 1 74 ? -36.786 80.320 86.225 1.00 26.51 128 PRO A N 1
ATOM 567 C CA . PRO A 1 74 ? -36.397 80.565 84.832 1.00 24.23 128 PRO A CA 1
ATOM 568 C C . PRO A 1 74 ? -37.251 81.629 84.146 1.00 24.28 128 PRO A C 1
ATOM 569 O O . PRO A 1 74 ? -36.908 82.060 83.047 1.00 30.96 128 PRO A O 1
ATOM 573 N N . GLU A 1 75 ? -38.343 82.039 84.782 1.00 24.52 129 GLU A N 1
ATOM 574 C CA . GLU A 1 75 ? -39.264 83.008 84.183 1.00 26.17 129 GLU A CA 1
ATOM 575 C C . GLU A 1 75 ? -38.637 84.362 83.804 1.00 25.91 129 GLU A C 1
ATOM 576 O O . GLU A 1 75 ? -38.875 84.855 82.701 1.00 24.15 129 GLU A O 1
ATOM 582 N N . PRO A 1 76 ? -37.849 84.976 84.711 1.00 22.87 130 PRO A N 1
ATOM 583 C CA . PRO A 1 76 ? -37.236 86.255 84.331 1.00 21.84 130 PRO A CA 1
ATOM 584 C C . PRO A 1 76 ? -36.357 86.168 83.085 1.00 26.23 130 PRO A C 1
ATOM 585 O O . PRO A 1 76 ? -36.420 87.064 82.243 1.00 30.26 130 PRO A O 1
ATOM 589 N N . PHE A 1 77 ? -35.561 85.110 82.964 1.00 19.21 131 PHE A N 1
ATOM 590 C CA . PHE A 1 77 ? -34.677 84.965 81.810 1.00 23.28 131 PHE A CA 1
ATOM 591 C C . PHE A 1 77 ? -35.442 84.829 80.495 1.00 25.54 131 PHE A C 1
ATOM 592 O O . PHE A 1 77 ? -35.092 85.461 79.499 1.00 25.07 131 PHE A O 1
ATOM 600 N N . PHE A 1 78 ? -36.475 83.994 80.494 1.00 26.14 132 PHE A N 1
ATOM 601 C CA . PHE A 1 78 ? -37.259 83.748 79.289 1.00 24.12 132 PHE A CA 1
ATOM 602 C C . PHE A 1 78 ? -38.024 84.989 78.847 1.00 30.15 132 PHE A C 1
ATOM 603 O O . PHE A 1 78 ? -38.272 85.184 77.657 1.00 37.53 132 PHE A O 1
ATOM 611 N N . ALA A 1 79 ? -38.393 85.827 79.808 1.00 29.86 133 ALA A N 1
ATOM 612 C CA . ALA A 1 79 ? -39.038 87.093 79.495 1.00 29.90 133 ALA A CA 1
ATOM 613 C C . ALA A 1 79 ? -38.032 88.015 78.818 1.00 36.18 133 ALA A C 1
ATOM 614 O O . ALA A 1 79 ? -38.372 88.746 77.889 1.00 44.47 133 ALA A O 1
ATOM 616 N N . LEU A 1 80 ? -36.790 87.968 79.288 1.00 33.59 134 LEU A N 1
ATOM 617 C CA . LEU A 1 80 ? -35.715 88.745 78.686 1.00 30.06 134 LEU A CA 1
ATOM 618 C C . LEU A 1 80 ? -35.317 88.150 77.340 1.00 32.23 134 LEU A C 1
ATOM 619 O O . LEU A 1 80 ? -34.945 88.872 76.415 1.00 40.54 134 LEU A O 1
ATOM 624 N N . ALA A 1 81 ? -35.401 86.827 77.238 1.00 31.21 135 ALA A N 1
ATOM 625 C CA . ALA A 1 81 ? -35.040 86.125 76.011 1.00 32.75 135 ALA A CA 1
ATOM 626 C C . ALA A 1 81 ? -35.969 86.501 74.861 1.00 40.33 135 ALA A C 1
ATOM 627 O O . ALA A 1 81 ? -35.552 86.539 73.703 1.00 41.17 135 ALA A O 1
ATOM 629 N N . LYS A 1 82 ? -37.228 86.778 75.187 1.00 42.88 136 LYS A N 1
ATOM 630 C CA . LYS A 1 82 ? -38.205 87.176 74.181 1.00 48.50 136 LYS A CA 1
ATOM 631 C C . LYS A 1 82 ? -37.805 88.509 73.559 1.00 43.75 136 LYS A C 1
ATOM 632 O O . LYS A 1 82 ? -38.100 88.778 72.394 1.00 48.60 136 LYS A O 1
ATOM 638 N N . GLU A 1 83 ? -37.120 89.335 74.343 1.00 32.41 137 GLU A N 1
ATOM 639 C CA . GLU A 1 83 ? -36.643 90.624 73.865 1.00 40.56 137 GLU A CA 1
ATOM 640 C C . GLU A 1 83 ? -35.342 90.481 73.077 1.00 41.53 137 GLU A C 1
ATOM 641 O O . GLU A 1 83 ? -35.128 91.183 72.093 1.00 50.89 137 GLU A O 1
ATOM 647 N N . LEU A 1 84 ? -34.484 89.562 73.509 1.00 40.20 138 LEU A N 1
ATOM 648 C CA . LEU A 1 84 ? -33.168 89.389 72.898 1.00 29.31 138 LEU A CA 1
ATOM 649 C C . LEU A 1 84 ? -33.194 88.514 71.651 1.00 35.84 138 LEU A C 1
ATOM 650 O O . LEU A 1 84 ? -32.175 88.363 70.976 1.00 40.14 138 LEU A O 1
ATOM 655 N N . TYR A 1 85 ? -34.353 87.940 71.347 1.00 29.52 139 TYR A N 1
ATOM 656 C CA . TYR A 1 85 ? -34.456 86.943 70.284 1.00 37.46 139 TYR A CA 1
ATOM 657 C C . TYR A 1 85 ? -34.058 87.469 68.904 1.00 32.13 139 TYR A C 1
ATOM 658 O O . TYR A 1 85 ? -34.383 88.601 68.549 1.00 33.53 139 TYR A O 1
ATOM 667 N N . PRO A 1 86 ? -33.337 86.642 68.129 1.00 30.81 140 PRO A N 1
ATOM 668 C CA . PRO A 1 86 ? -32.890 86.994 66.777 1.00 36.01 140 PRO A CA 1
ATOM 669 C C . PRO A 1 86 ? -34.048 87.397 65.874 1.00 36.22 140 PRO A C 1
ATOM 670 O O . PRO A 1 86 ? -34.965 86.605 65.650 1.00 33.54 140 PRO A O 1
ATOM 674 N N . GLY A 1 87 ? -33.997 88.623 65.364 1.00 33.12 141 GLY A N 1
ATOM 675 C CA . GLY A 1 87 ? -35.054 89.148 64.521 1.00 35.17 141 GLY A CA 1
ATOM 676 C C . GLY A 1 87 ? -35.657 90.410 65.103 1.00 30.13 141 GLY A C 1
ATOM 677 O O . GLY A 1 87 ? -36.252 91.214 64.386 1.00 44.22 141 GLY A O 1
ATOM 678 N N . GLN A 1 88 ? -35.498 90.584 66.411 1.00 28.48 142 GLN A N 1
ATOM 679 C CA . GLN A 1 88 ? -36.032 91.752 67.102 1.00 35.39 142 GLN A CA 1
ATOM 680 C C . GLN A 1 88 ? -35.116 92.955 66.923 1.00 36.67 142 GLN A C 1
ATOM 681 O O . GLN A 1 88 ? -35.477 94.080 67.272 1.00 41.38 142 GLN A O 1
ATOM 687 N N . PHE A 1 89 ? -33.926 92.713 66.384 1.00 28.24 143 PHE A N 1
ATOM 688 C CA . PHE A 1 89 ? -32.946 93.776 66.202 1.00 28.34 143 PHE A CA 1
ATOM 689 C C . PHE A 1 89 ? -32.188 93.658 64.884 1.00 29.97 143 PHE A C 1
ATOM 690 O O . PHE A 1 89 ? -32.061 92.573 64.316 1.00 34.15 143 PHE A O 1
ATOM 698 N N . LYS A 1 90 ? -31.690 94.792 64.404 1.00 25.34 144 LYS A N 1
ATOM 699 C CA . LYS A 1 90 ? -30.845 94.824 63.221 1.00 23.81 144 LYS A CA 1
ATOM 700 C C . LYS A 1 90 ? -29.413 95.127 63.645 1.00 26.74 144 LYS A C 1
ATOM 701 O O . LYS A 1 90 ? -29.193 95.932 64.552 1.00 22.64 144 LYS A O 1
ATOM 707 N N . PRO A 1 91 ? -28.434 94.471 62.999 1.00 21.44 145 PRO A N 1
ATOM 708 C CA . PRO A 1 91 ? -27.014 94.647 63.325 1.00 20.38 145 PRO A CA 1
ATOM 709 C C . PRO A 1 91 ? -26.589 96.110 63.247 1.00 20.13 145 PRO A C 1
ATOM 710 O O . PRO A 1 91 ? -27.218 96.896 62.542 1.00 25.00 145 PRO A O 1
ATOM 714 N N . THR A 1 92 ? -25.536 96.467 63.973 1.00 21.41 146 THR A N 1
ATOM 715 C CA . THR A 1 92 ? -25.068 97.847 64.009 1.00 19.29 146 THR A CA 1
ATOM 716 C C . THR A 1 92 ? -23.973 98.096 62.983 1.00 20.90 146 THR A C 1
ATOM 717 O O . THR A 1 92 ? -23.579 97.194 62.244 1.00 23.66 146 THR A O 1
ATOM 721 N N . ILE A 1 93 ? -23.487 99.332 62.948 1.00 22.78 147 ILE A N 1
ATOM 722 C CA . ILE A 1 93 ? -22.391 99.714 62.071 1.00 21.25 147 ILE A CA 1
ATOM 723 C C . ILE A 1 93 ? -21.142 98.917 62.429 1.00 24.25 147 ILE A C 1
ATOM 724 O O . ILE A 1 93 ? -20.369 98.521 61.554 1.00 21.02 147 ILE A O 1
ATOM 729 N N . CYS A 1 94 ? -20.960 98.675 63.724 1.00 24.02 148 CYS A N 1
ATOM 730 C CA . CYS A 1 94 ? -19.838 97.881 64.210 1.00 22.32 148 CYS A CA 1
ATOM 731 C C . CYS A 1 94 ? -19.908 96.454 63.676 1.00 17.84 148 CYS A C 1
ATOM 732 O O . CYS A 1 94 ? -18.896 95.891 63.258 1.00 15.84 148 CYS A O 1
ATOM 735 N N . HIS A 1 95 ? -21.106 95.876 63.692 1.00 20.44 149 HIS A N 1
ATOM 736 C CA . HIS A 1 95 ? -21.322 94.540 63.143 1.00 20.72 149 HIS A CA 1
ATOM 737 C C . HIS A 1 95 ? -20.963 94.486 61.663 1.00 19.19 149 HIS A C 1
ATOM 738 O O . HIS A 1 95 ? -20.265 93.577 61.215 1.00 16.18 149 HIS A O 1
ATOM 745 N N . TYR A 1 96 ? -21.443 95.467 60.906 1.00 19.59 150 TYR A N 1
ATOM 746 C CA . TYR A 1 96 ? -21.197 95.504 59.470 1.00 16.66 150 TYR A CA 1
ATOM 747 C C . TYR A 1 96 ? -19.765 95.915 59.146 1.00 22.03 150 TYR A C 1
ATOM 748 O O . TYR A 1 96 ? -19.288 95.696 58.031 1.00 19.93 150 TYR A O 1
ATOM 757 N N . PHE A 1 97 ? -19.085 96.508 60.123 1.00 17.42 151 PHE A N 1
ATOM 758 C CA . PHE A 1 97 ? -17.664 96.797 59.988 1.00 17.72 151 PHE A CA 1
ATOM 759 C C . PHE A 1 97 ? -16.882 95.489 60.005 1.00 17.71 151 PHE A C 1
ATOM 760 O O . PHE A 1 97 ? -15.897 95.330 59.284 1.00 20.05 151 PHE A O 1
ATOM 768 N N . MET A 1 98 ? -17.326 94.552 60.836 1.00 17.90 152 MET A N 1
ATOM 769 C CA . MET A 1 98 ? -16.713 93.233 60.886 1.00 17.42 152 MET A CA 1
ATOM 770 C C . MET A 1 98 ? -17.058 92.441 59.628 1.00 20.67 152 MET A C 1
ATOM 771 O O . MET A 1 98 ? -16.304 91.562 59.209 1.00 18.58 152 MET A O 1
ATOM 776 N N . ARG A 1 99 ? -18.199 92.765 59.028 1.00 20.49 153 ARG A N 1
ATOM 777 C CA . ARG A 1 99 ? -18.591 92.183 57.751 1.00 14.96 153 ARG A CA 1
ATOM 778 C C . ARG A 1 99 ? -17.616 92.619 56.659 1.00 19.94 153 ARG A C 1
ATOM 779 O O . ARG A 1 99 ? -17.229 91.821 55.804 1.00 21.10 153 ARG A O 1
ATOM 787 N N . LEU A 1 100 ? -17.218 93.888 56.697 1.00 19.93 154 LEU A N 1
ATOM 788 C CA . LEU A 1 100 ? -16.234 94.413 55.757 1.00 18.25 154 LEU A CA 1
ATOM 789 C C . LEU A 1 100 ? -14.876 93.741 55.937 1.00 22.09 154 LEU A C 1
ATOM 790 O O . LEU A 1 100 ? -14.156 93.512 54.965 1.00 22.66 154 LEU A O 1
ATOM 795 N N . LEU A 1 101 ? -14.529 93.431 57.183 1.00 21.19 155 LEU A N 1
ATOM 796 C CA . LEU A 1 101 ? -13.290 92.714 57.472 1.00 22.94 155 LEU A CA 1
ATOM 797 C C . LEU A 1 101 ? -13.321 91.317 56.863 1.00 19.99 155 LEU A C 1
ATOM 798 O O . LEU A 1 101 ? -12.306 90.816 56.381 1.00 21.06 155 LEU A O 1
ATOM 803 N N . LYS A 1 102 ? -14.496 90.696 56.889 1.00 18.50 156 LYS A N 1
ATOM 804 C CA . LYS A 1 102 ? -14.674 89.359 56.336 1.00 24.50 156 LYS A CA 1
ATOM 805 C C . LYS A 1 102 ? -14.545 89.361 54.817 1.00 23.08 156 LYS A C 1
ATOM 806 O O . LYS A 1 102 ? -13.812 88.553 54.246 1.00 25.72 156 LYS A O 1
ATOM 812 N N . ASP A 1 103 ? -15.258 90.275 54.167 1.00 22.77 157 ASP A N 1
ATOM 813 C CA . ASP A 1 103 ? -15.280 90.330 52.709 1.00 26.46 157 ASP A CA 1
ATOM 814 C C . ASP A 1 103 ? -13.924 90.711 52.118 1.00 21.17 157 ASP A C 1
ATOM 815 O O . ASP A 1 103 ? -13.598 90.322 50.998 1.00 28.38 157 ASP A O 1
ATOM 820 N N . LYS A 1 104 ? -13.134 91.465 52.875 1.00 18.51 158 LYS A N 1
ATOM 821 C CA . LYS A 1 104 ? -11.802 91.854 52.425 1.00 18.26 158 LYS A CA 1
ATOM 822 C C . LYS A 1 104 ? -10.750 90.821 52.827 1.00 17.95 158 LYS A C 1
ATOM 823 O O . LYS A 1 104 ? -9.556 91.009 52.592 1.00 20.46 158 LYS A O 1
ATOM 829 N N . GLY A 1 105 ? -11.204 89.729 53.433 1.00 17.11 159 GLY A N 1
ATOM 830 C CA . GLY A 1 105 ? -10.329 88.625 53.785 1.00 14.40 159 GLY A CA 1
ATOM 831 C C . GLY A 1 105 ? -9.415 88.895 54.965 1.00 18.21 159 GLY A C 1
ATOM 832 O O . GLY A 1 105 ? -8.363 88.272 55.092 1.00 15.85 159 GLY A O 1
ATOM 833 N N . LEU A 1 106 ? -9.820 89.816 55.834 1.00 19.29 160 LEU A N 1
ATOM 834 C CA . LEU A 1 106 ? -9.011 90.186 56.991 1.00 19.30 160 LEU A CA 1
ATOM 835 C C . LEU A 1 106 ? -9.462 89.482 58.273 1.00 20.77 160 LEU A C 1
ATOM 836 O O . LEU A 1 106 ? -8.670 89.300 59.198 1.00 15.84 160 LEU A O 1
ATOM 841 N N . LEU A 1 107 ? -10.731 89.087 58.324 1.00 20.84 161 LEU A N 1
ATOM 842 C CA . LEU A 1 107 ? -11.304 88.514 59.539 1.00 19.86 161 LEU A CA 1
ATOM 843 C C . LEU A 1 107 ? -10.932 87.047 59.746 1.00 21.34 161 LEU A C 1
ATOM 844 O O . LEU A 1 107 ? -11.385 86.172 59.009 1.00 21.52 161 LEU A O 1
ATOM 849 N N . LEU A 1 108 ? -10.113 86.787 60.760 1.00 19.50 162 LEU A N 1
ATOM 850 C CA . LEU A 1 108 ? -9.743 85.424 61.116 1.00 14.66 162 LEU A CA 1
ATOM 851 C C . LEU A 1 108 ? -10.821 84.788 61.982 1.00 18.71 162 LEU A C 1
ATOM 852 O O . LEU A 1 108 ? -11.264 83.669 61.718 1.00 23.45 162 LEU A O 1
ATOM 857 N N . ARG A 1 109 ? -11.238 85.509 63.017 1.00 17.61 163 ARG A N 1
ATOM 858 C CA . ARG A 1 109 ? -12.270 85.022 63.922 1.00 16.58 163 ARG A CA 1
ATOM 859 C C . ARG A 1 109 ? -12.904 86.170 64.698 1.00 13.45 163 ARG A C 1
ATOM 860 O O . ARG A 1 109 ? -12.269 87.196 64.950 1.00 13.19 163 ARG A O 1
ATOM 868 N N . CYS A 1 110 ? -14.164 85.990 65.072 1.00 9.64 164 CYS A N 1
ATOM 869 C CA . CYS A 1 110 ? -14.834 86.923 65.961 1.00 9.97 164 CYS A CA 1
ATOM 870 C C . CYS A 1 110 ? -15.328 86.189 67.200 1.00 14.41 164 CYS A C 1
ATOM 871 O O . CYS A 1 110 ? -16.195 85.321 67.115 1.00 15.27 164 CYS A O 1
ATOM 874 N N . TYR A 1 111 ? -14.754 86.529 68.348 1.00 14.30 165 TYR A N 1
ATOM 875 C CA . TYR A 1 111 ? -15.212 85.998 69.623 1.00 13.33 165 TYR A CA 1
ATOM 876 C C . TYR A 1 111 ? -16.214 86.980 70.212 1.00 12.99 165 TYR A C 1
ATOM 877 O O . TYR A 1 111 ? -15.918 88.167 70.347 1.00 11.86 165 TYR A O 1
ATOM 886 N N . THR A 1 112 ? -17.401 86.492 70.558 1.00 12.90 166 THR A N 1
ATOM 887 C CA . THR A 1 112 ? -18.454 87.369 71.058 1.00 14.31 166 THR A CA 1
ATOM 888 C C . THR A 1 112 ? -18.992 86.946 72.423 1.00 14.44 166 THR A C 1
ATOM 889 O O . THR A 1 112 ? -19.150 85.758 72.702 1.00 14.17 166 THR A O 1
ATOM 893 N N . GLN A 1 113 ? -19.266 87.932 73.271 1.00 21.52 167 GLN A N 1
ATOM 894 C CA . GLN A 1 113 ? -19.883 87.683 74.567 1.00 18.00 167 GLN A CA 1
ATOM 895 C C . GLN A 1 113 ? -21.395 87.740 74.430 1.00 18.21 167 GLN A C 1
ATOM 896 O O . GLN A 1 113 ? -22.125 87.334 75.334 1.00 20.97 167 GLN A O 1
ATOM 902 N N . ASN A 1 114 ? -21.858 88.259 73.298 1.00 17.99 168 ASN A N 1
ATOM 903 C CA . ASN A 1 114 ? -23.279 88.515 73.099 1.00 18.36 168 ASN A CA 1
ATOM 904 C C . ASN A 1 114 ? -24.077 87.271 72.732 1.00 21.26 168 ASN A C 1
ATOM 905 O O . ASN A 1 114 ? -23.533 86.299 72.210 1.00 18.43 168 ASN A O 1
ATOM 910 N N . ILE A 1 115 ? -25.375 87.321 73.010 1.00 25.65 169 ILE A N 1
ATOM 911 C CA . ILE A 1 115 ? -26.281 86.225 72.704 1.00 19.55 169 ILE A CA 1
ATOM 912 C C . ILE A 1 115 ? -27.429 86.717 71.830 1.00 19.96 169 ILE A C 1
ATOM 913 O O . ILE A 1 115 ? -28.512 86.131 71.819 1.00 28.36 169 ILE A O 1
ATOM 918 N N . ASP A 1 116 ? -27.183 87.797 71.094 1.00 21.21 170 ASP A N 1
ATOM 919 C CA . ASP A 1 116 ? -28.203 88.384 70.231 1.00 18.90 170 ASP A CA 1
ATOM 920 C C . ASP A 1 116 ? -28.111 87.874 68.795 1.00 20.40 170 ASP A C 1
ATOM 921 O O . ASP A 1 116 ? -29.002 88.119 67.982 1.00 33.85 170 ASP A O 1
ATOM 926 N N . THR A 1 117 ? -27.027 87.163 68.498 1.00 16.41 171 THR A N 1
ATOM 927 C CA . THR A 1 117 ? -26.766 86.621 67.163 1.00 23.33 171 THR A CA 1
ATOM 928 C C . THR A 1 117 ? -26.792 87.676 66.054 1.00 19.44 171 THR A C 1
ATOM 929 O O . THR A 1 117 ? -27.113 87.372 64.906 1.00 22.17 171 THR A O 1
ATOM 933 N N . LEU A 1 118 ? -26.442 88.910 66.398 1.00 16.00 172 LEU A N 1
ATOM 934 C CA . LEU A 1 118 ? -26.409 89.989 65.418 1.00 16.45 172 LEU A CA 1
ATOM 935 C C . LEU A 1 118 ? -25.242 89.837 64.448 1.00 16.65 172 LEU A C 1
ATOM 936 O O . LEU A 1 118 ? -25.298 90.328 63.321 1.00 19.04 172 LEU A O 1
ATOM 941 N N . GLU A 1 119 ? -24.187 89.157 64.888 1.00 17.93 173 GLU A N 1
ATOM 942 C CA . GLU A 1 119 ? -23.052 88.865 64.017 1.00 17.77 173 GLU A CA 1
ATOM 943 C C . GLU A 1 119 ? -23.495 87.980 62.856 1.00 18.06 173 GLU A C 1
ATOM 944 O O . GLU A 1 119 ? -23.162 88.241 61.699 1.00 19.32 173 GLU A O 1
ATOM 950 N N . ARG A 1 120 ? -24.252 86.934 63.177 1.00 17.39 174 ARG A N 1
ATOM 951 C CA . ARG A 1 120 ? -24.776 86.015 62.172 1.00 20.90 174 ARG A CA 1
ATOM 952 C C . ARG A 1 120 ? -25.672 86.733 61.170 1.00 21.84 174 ARG A C 1
ATOM 953 O O . ARG A 1 120 ? -25.585 86.498 59.964 1.00 22.71 174 ARG A O 1
ATOM 961 N N . ILE A 1 121 ? -26.534 87.606 61.679 1.00 18.72 175 ILE A N 1
ATOM 962 C CA . ILE A 1 121 ? -27.452 88.354 60.832 1.00 20.04 175 ILE A CA 1
ATOM 963 C C . ILE A 1 121 ? -26.683 89.339 59.955 1.00 22.71 175 ILE A C 1
ATOM 964 O O . ILE A 1 121 ? -27.060 89.591 58.810 1.00 31.45 175 ILE A O 1
ATOM 969 N N . ALA A 1 122 ? -25.589 89.874 60.489 1.00 16.68 176 ALA A N 1
ATOM 970 C CA . ALA A 1 122 ? -24.767 90.831 59.754 1.00 17.21 176 ALA A CA 1
ATOM 971 C C . ALA A 1 122 ? -24.032 90.193 58.575 1.00 18.68 176 ALA A C 1
ATOM 972 O O . ALA A 1 122 ? -23.502 90.894 57.714 1.00 20.55 176 ALA A O 1
ATOM 974 N N . GLY A 1 123 ? -23.997 88.864 58.541 1.00 15.36 177 GLY A N 1
ATOM 975 C CA . GLY A 1 123 ? -23.397 88.156 57.425 1.00 17.85 177 GLY A CA 1
ATOM 976 C C . GLY A 1 123 ? -22.213 87.286 57.797 1.00 17.58 177 GLY A C 1
ATOM 977 O O . GLY A 1 123 ? -21.677 86.568 56.954 1.00 15.98 177 GLY A O 1
ATOM 978 N N . LEU A 1 124 ? -21.794 87.355 59.056 1.00 21.24 178 LEU A N 1
ATOM 979 C CA . LEU A 1 124 ? -20.708 86.510 59.537 1.00 18.19 178 LEU A CA 1
ATOM 980 C C . LEU A 1 124 ? -21.165 85.058 59.629 1.00 21.33 178 LEU A C 1
ATOM 981 O O . LEU A 1 124 ? -22.167 84.754 60.276 1.00 21.11 178 LEU A O 1
ATOM 986 N N . GLU A 1 125 ? -20.430 84.167 58.973 1.00 23.34 179 GLU A N 1
ATOM 987 C CA . GLU A 1 125 ? -20.762 82.746 58.986 1.00 24.81 179 GLU A CA 1
ATOM 988 C C . GLU A 1 125 ? -20.306 82.094 60.288 1.00 21.04 179 GLU A C 1
ATOM 989 O O . GLU A 1 125 ? -19.523 82.676 61.039 1.00 21.75 179 GLU A O 1
ATOM 995 N N . GLN A 1 126 ? -20.797 80.885 60.544 1.00 19.14 180 GLN A N 1
ATOM 996 C CA . GLN A 1 126 ? -20.471 80.159 61.769 1.00 19.32 180 GLN A CA 1
ATOM 997 C C . GLN A 1 126 ? -18.972 79.922 61.938 1.00 18.98 180 GLN A C 1
ATOM 998 O O . GLN A 1 126 ? -18.447 80.026 63.044 1.00 18.82 180 GLN A O 1
ATOM 1004 N N . GLU A 1 127 ? -18.289 79.604 60.841 1.00 22.83 181 GLU A N 1
ATOM 1005 C CA . GLU A 1 127 ? -16.851 79.353 60.881 1.00 22.15 181 GLU A CA 1
ATOM 1006 C C . GLU A 1 127 ? -16.087 80.600 61.318 1.00 23.19 181 GLU A C 1
ATOM 1007 O O . GLU A 1 127 ? -15.053 80.510 61.979 1.00 22.26 181 GLU A O 1
ATOM 1013 N N . ASP A 1 128 ? -16.611 81.764 60.951 1.00 20.12 182 ASP A N 1
ATOM 1014 C CA . ASP A 1 128 ? -15.989 83.033 61.298 1.00 20.36 182 ASP A CA 1
ATOM 1015 C C . ASP A 1 128 ? -16.246 83.382 62.753 1.00 23.73 182 ASP A C 1
ATOM 1016 O O . ASP A 1 128 ? -15.715 84.365 63.270 1.00 19.04 182 ASP A O 1
ATOM 1021 N N . LEU A 1 129 ? -17.056 82.566 63.416 1.00 18.20 183 LEU A N 1
ATOM 1022 C CA . LEU A 1 129 ? -17.637 82.963 64.688 1.00 16.50 183 LEU A CA 1
ATOM 1023 C C . LEU A 1 129 ? -17.324 82.013 65.838 1.00 16.13 183 LEU A C 1
ATOM 1024 O O . LEU A 1 129 ? -17.399 80.795 65.696 1.00 20.89 183 LEU A O 1
ATOM 1029 N N . VAL A 1 130 ? -16.959 82.590 66.976 1.00 16.88 184 VAL A N 1
ATOM 1030 C CA . VAL A 1 130 ? -16.909 81.852 68.228 1.00 14.82 184 VAL A CA 1
ATOM 1031 C C . VAL A 1 130 ? -17.870 82.515 69.203 1.00 14.38 184 VAL A C 1
ATOM 1032 O O . VAL A 1 130 ? -17.603 83.603 69.714 1.00 11.11 184 VAL A O 1
ATOM 1036 N N . GLU A 1 131 ? -19.004 81.863 69.431 1.00 15.30 185 GLU A N 1
ATOM 1037 C CA . GLU A 1 131 ? -20.011 82.375 70.347 1.00 13.54 185 GLU A CA 1
ATOM 1038 C C . GLU A 1 131 ? -19.730 81.851 71.747 1.00 14.45 185 GLU A C 1
ATOM 1039 O O . GLU A 1 131 ? -20.262 80.819 72.158 1.00 14.25 185 GLU A O 1
ATOM 1045 N N . ALA A 1 132 ? -18.881 82.577 72.468 1.00 13.20 186 ALA A N 1
ATOM 1046 C CA . ALA A 1 132 ? -18.371 82.144 73.764 1.00 12.97 186 ALA A CA 1
ATOM 1047 C C . ALA A 1 132 ? -19.462 81.833 74.784 1.00 11.42 186 ALA A C 1
ATOM 1048 O O . ALA A 1 132 ? -19.294 80.960 75.633 1.00 14.40 186 ALA A O 1
ATOM 1050 N N . HIS A 1 133 ? -20.580 82.542 74.697 1.00 12.20 187 HIS A N 1
ATOM 1051 C CA . HIS A 1 133 ? -21.640 82.386 75.685 1.00 16.51 187 HIS A CA 1
ATOM 1052 C C . HIS A 1 133 ? -22.866 81.656 75.143 1.00 16.60 187 HIS A C 1
ATOM 1053 O O . HIS A 1 133 ? -23.964 81.781 75.687 1.00 19.38 187 HIS A O 1
ATOM 1060 N N . GLY A 1 134 ? -22.672 80.892 74.074 1.00 13.21 188 GLY A N 1
ATOM 1061 C CA . GLY A 1 134 ? -23.721 80.035 73.552 1.00 18.18 188 GLY A CA 1
ATOM 1062 C C . GLY A 1 134 ? -24.615 80.662 72.500 1.00 22.08 188 GLY A C 1
ATOM 1063 O O . GLY A 1 134 ? -24.259 81.666 71.881 1.00 24.52 188 GLY A O 1
ATOM 1064 N N . THR A 1 135 ? -25.785 80.060 72.301 1.00 22.79 189 THR A N 1
ATOM 1065 C CA . THR A 1 135 ? -26.718 80.499 71.268 1.00 28.78 189 THR A CA 1
ATOM 1066 C C . THR A 1 135 ? -28.150 80.063 71.577 1.00 32.75 189 THR A C 1
ATOM 1067 O O . THR A 1 135 ? -28.371 79.130 72.351 1.00 24.18 189 THR A O 1
ATOM 1071 N N . PHE A 1 136 ? -29.118 80.747 70.971 1.00 29.69 190 PHE A N 1
ATOM 1072 C CA . PHE A 1 136 ? -30.530 80.421 71.154 1.00 23.49 190 PHE A CA 1
ATOM 1073 C C . PHE A 1 136 ? -31.021 79.412 70.119 1.00 30.70 190 PHE A C 1
ATOM 1074 O O . PHE A 1 136 ? -32.166 78.968 70.172 1.00 33.12 190 PHE A O 1
ATOM 1082 N N . TYR A 1 137 ? -30.151 79.056 69.179 1.00 37.11 191 TYR A N 1
ATOM 1083 C CA . TYR A 1 137 ? -30.530 78.191 68.065 1.00 38.98 191 TYR A CA 1
ATOM 1084 C C . TYR A 1 137 ? -30.714 76.727 68.461 1.00 37.52 191 TYR A C 1
ATOM 1085 O O . TYR A 1 137 ? -31.283 75.942 67.704 1.00 40.07 191 TYR A O 1
ATOM 1094 N N . THR A 1 138 ? -30.232 76.360 69.642 1.00 33.31 192 THR A N 1
ATOM 1095 C CA . THR A 1 138 ? -30.340 74.981 70.103 1.00 41.37 192 THR A CA 1
ATOM 1096 C C . THR A 1 138 ? -30.652 74.933 71.597 1.00 40.14 192 THR A C 1
ATOM 1097 O O . THR A 1 138 ? -30.148 75.747 72.370 1.00 35.77 192 THR A O 1
ATOM 1101 N N . SER A 1 139 ? -31.489 73.982 71.998 1.00 47.25 193 SER A N 1
ATOM 1102 C CA . SER A 1 139 ? -31.891 73.855 73.394 1.00 44.64 193 SER A CA 1
ATOM 1103 C C . SER A 1 139 ? -31.814 72.409 73.876 1.00 44.36 193 SER A C 1
ATOM 1104 O O . SER A 1 139 ? -32.091 71.477 73.121 1.00 49.25 193 SER A O 1
ATOM 1107 N N . HIS A 1 140 ? -31.433 72.229 75.137 1.00 42.99 194 HIS A N 1
ATOM 1108 C CA . HIS A 1 140 ? -31.332 70.900 75.732 1.00 46.97 194 HIS A CA 1
ATOM 1109 C C . HIS A 1 140 ? -32.144 70.798 77.018 1.00 48.34 194 HIS A C 1
ATOM 1110 O O . HIS A 1 140 ? -32.424 71.803 77.671 1.00 51.86 194 HIS A O 1
ATOM 1117 N N . CYS A 1 141 ? -32.515 69.574 77.376 1.00 52.38 195 CYS A N 1
ATOM 1118 C CA . CYS A 1 141 ? -33.205 69.316 78.632 1.00 47.60 195 CYS A CA 1
ATOM 1119 C C . CYS A 1 141 ? -32.208 69.352 79.786 1.00 46.65 195 CYS A C 1
ATOM 1120 O O . CYS A 1 141 ? -31.044 68.991 79.619 1.00 57.73 195 CYS A O 1
ATOM 1123 N N . VAL A 1 142 ? -32.666 69.790 80.954 1.00 42.51 196 VAL A N 1
ATOM 1124 C CA . VAL A 1 142 ? -31.793 69.909 82.119 1.00 46.94 196 VAL A CA 1
ATOM 1125 C C . VAL A 1 142 ? -31.396 68.538 82.672 1.00 51.76 196 VAL A C 1
ATOM 1126 O O . VAL A 1 142 ? -30.274 68.349 83.148 1.00 47.41 196 VAL A O 1
ATOM 1130 N N . SER A 1 143 ? -32.314 67.580 82.591 1.00 55.89 197 SER A N 1
ATOM 1131 C CA . SER A 1 143 ? -32.074 66.235 83.108 1.00 61.53 197 SER A CA 1
ATOM 1132 C C . SER A 1 143 ? -30.901 65.550 82.409 1.00 60.85 197 SER A C 1
ATOM 1133 O O . SER A 1 143 ? -30.881 65.424 81.184 1.00 50.42 197 SER A O 1
ATOM 1136 N N . ALA A 1 144 ? -29.925 65.113 83.201 1.00 60.94 198 ALA A N 1
ATOM 1137 C CA . ALA A 1 144 ? -28.754 64.424 82.672 1.00 57.18 198 ALA A CA 1
ATOM 1138 C C . ALA A 1 144 ? -29.128 63.041 82.148 1.00 61.31 198 ALA A C 1
ATOM 1139 O O . ALA A 1 144 ? -28.481 62.512 81.244 1.00 58.99 198 ALA A O 1
ATOM 1141 N N . SER A 1 145 ? -30.179 62.464 82.722 1.00 62.82 199 SER A N 1
ATOM 1142 C CA . SER A 1 145 ? -30.667 61.158 82.299 1.00 64.63 199 SER A CA 1
ATOM 1143 C C . SER A 1 145 ? -31.393 61.259 80.962 1.00 62.28 199 SER A C 1
ATOM 1144 O O . SER A 1 145 ? -31.564 60.263 80.259 1.00 56.74 199 SER A O 1
ATOM 1147 N N . CYS A 1 146 ? -31.818 62.471 80.618 1.00 59.15 200 CYS A N 1
ATOM 1148 C CA . CYS A 1 146 ? -32.523 62.710 79.365 1.00 64.06 200 CYS A CA 1
ATOM 1149 C C . CYS A 1 146 ? -31.645 63.460 78.365 1.00 67.68 200 CYS A C 1
ATOM 1150 O O . CYS A 1 146 ? -31.186 62.883 77.378 1.00 55.70 200 CYS A O 1
ATOM 1153 N N . ARG A 1 147 ? -31.422 64.744 78.636 1.00 69.00 201 ARG A N 1
ATOM 1154 C CA . ARG A 1 147 ? -30.616 65.612 77.776 1.00 54.90 201 ARG A CA 1
ATOM 1155 C C . ARG A 1 147 ? -31.119 65.627 76.334 1.00 56.44 201 ARG A C 1
ATOM 1156 O O . ARG A 1 147 ? -30.333 65.532 75.391 1.00 62.81 201 ARG A O 1
ATOM 1158 N N . HIS A 1 148 ? -32.432 65.750 76.172 1.00 56.62 202 HIS A N 1
ATOM 1159 C CA . HIS A 1 148 ? -33.045 65.770 74.849 1.00 64.43 202 HIS A CA 1
ATOM 1160 C C . HIS A 1 148 ? -32.835 67.119 74.166 1.00 58.52 202 HIS A C 1
ATOM 1161 O O . HIS A 1 148 ? -33.014 68.170 74.780 1.00 60.27 202 HIS A O 1
ATOM 1168 N N . GLU A 1 149 ? -32.457 67.080 72.893 1.00 57.88 203 GLU A N 1
ATOM 1169 C CA . GLU A 1 149 ? -32.228 68.295 72.121 1.00 57.63 203 GLU A CA 1
ATOM 1170 C C . GLU A 1 149 ? -33.520 68.804 71.487 1.00 58.36 203 GLU A C 1
ATOM 1171 O O . GLU A 1 149 ? -34.312 68.026 70.958 1.00 59.80 203 GLU A O 1
ATOM 1177 N N . TYR A 1 150 ? -33.726 70.116 71.544 1.00 49.97 204 TYR A N 1
ATOM 1178 C CA . TYR A 1 150 ? -34.901 70.736 70.944 1.00 50.37 204 TYR A CA 1
ATOM 1179 C C . TYR A 1 150 ? -34.496 71.818 69.947 1.00 60.33 204 TYR A C 1
ATOM 1180 O O . TYR A 1 150 ? -33.610 72.625 70.229 1.00 64.93 204 TYR A O 1
ATOM 1189 N N . PRO A 1 151 ? -35.147 71.835 68.774 1.00 63.32 205 PRO A N 1
ATOM 1190 C CA . PRO A 1 151 ? -34.812 72.777 67.698 1.00 57.41 205 PRO A CA 1
ATOM 1191 C C . PRO A 1 151 ? -35.159 74.225 68.037 1.00 56.30 205 PRO A C 1
ATOM 1192 O O . PRO A 1 151 ? -35.768 74.497 69.071 1.00 55.32 205 PRO A O 1
ATOM 1196 N N . LEU A 1 152 ? -34.768 75.141 67.156 1.00 59.96 206 LEU A N 1
ATOM 1197 C CA . LEU A 1 152 ? -34.970 76.570 67.370 1.00 53.91 206 LEU A CA 1
ATOM 1198 C C . LEU A 1 152 ? -36.444 76.967 67.341 1.00 57.75 206 LEU A C 1
ATOM 1199 O O . LEU A 1 152 ? -36.901 77.743 68.180 1.00 56.75 206 LEU A O 1
ATOM 1204 N N . SER A 1 153 ? -37.178 76.435 66.368 1.00 67.46 207 SER A N 1
ATOM 1205 C CA . SER A 1 153 ? -38.591 76.759 66.203 1.00 63.70 207 SER A CA 1
ATOM 1206 C C . SER A 1 153 ? -39.415 76.286 67.396 1.00 54.00 207 SER A C 1
ATOM 1207 O O . SER A 1 153 ? -40.343 76.969 67.831 1.00 50.85 207 SER A O 1
ATOM 1210 N N . TRP A 1 154 ? -39.069 75.113 67.916 1.00 52.74 208 TRP A N 1
ATOM 1211 C CA . TRP A 1 154 ? -39.726 74.572 69.099 1.00 55.38 208 TRP A CA 1
ATOM 1212 C C . TRP A 1 154 ? -39.513 75.517 70.272 1.00 56.31 208 TRP A C 1
ATOM 1213 O O . TRP A 1 154 ? -40.437 75.808 71.030 1.00 50.58 208 TRP A O 1
ATOM 1224 N N . MET A 1 155 ? -38.282 76.000 70.403 1.00 52.96 209 MET A N 1
ATOM 1225 C CA . MET A 1 155 ? -37.915 76.896 71.488 1.00 52.43 209 MET A CA 1
ATOM 1226 C C . MET A 1 155 ? -38.536 78.276 71.304 1.00 53.85 209 MET A C 1
ATOM 1227 O O . MET A 1 155 ? -38.911 78.934 72.274 1.00 53.43 209 MET A O 1
ATOM 1232 N N . LYS A 1 156 ? -38.643 78.707 70.051 1.00 52.87 210 LYS A N 1
ATOM 1233 C CA . LYS A 1 156 ? -39.150 80.036 69.729 1.00 53.04 210 LYS A CA 1
ATOM 1234 C C . LYS A 1 156 ? -40.633 80.185 70.064 1.00 53.05 210 LYS A C 1
ATOM 1235 O O . LYS A 1 156 ? -41.073 81.244 70.513 1.00 47.48 210 LYS A O 1
ATOM 1241 N N . GLU A 1 157 ? -41.396 79.119 69.848 1.00 54.78 211 GLU A N 1
ATOM 1242 C CA . GLU A 1 157 ? -42.839 79.149 70.068 1.00 59.65 211 GLU A CA 1
ATOM 1243 C C . GLU A 1 157 ? -43.182 79.348 71.544 1.00 53.69 211 GLU A C 1
ATOM 1244 O O . GLU A 1 157 ? -44.065 80.137 71.883 1.00 43.92 211 GLU A O 1
ATOM 1250 N N . LYS A 1 158 ? -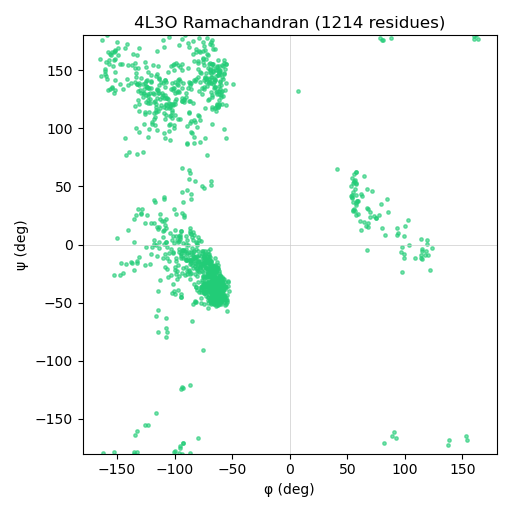42.477 78.632 72.415 1.00 51.08 212 LYS A N 1
ATOM 1251 C CA . LYS A 1 158 ? -42.710 78.728 73.853 1.00 50.53 212 LYS A CA 1
ATOM 1252 C C . LYS A 1 158 ? -42.380 80.116 74.394 1.00 48.86 212 LYS A C 1
ATOM 1253 O O . LYS A 1 158 ? -43.153 80.694 75.159 1.00 48.51 212 LYS A O 1
ATOM 1259 N N . ILE A 1 159 ? -41.229 80.642 73.988 1.00 47.70 213 ILE A N 1
ATOM 1260 C CA . ILE A 1 159 ? -40.729 81.913 74.503 1.00 48.99 213 ILE A CA 1
ATOM 1261 C C . ILE A 1 159 ? -41.651 83.090 74.186 1.00 42.13 213 ILE A C 1
ATOM 1262 O O . ILE A 1 159 ? -41.875 83.957 75.031 1.00 41.94 213 ILE A O 1
ATOM 1267 N N . PHE A 1 160 ? -42.197 83.112 72.976 1.00 48.58 214 PHE A N 1
ATOM 1268 C CA . PHE A 1 160 ? -43.078 84.203 72.573 1.00 58.14 214 PHE A CA 1
ATOM 1269 C C . PHE A 1 160 ? -44.505 84.034 73.092 1.00 55.69 214 PHE A C 1
ATOM 1270 O O . PHE A 1 160 ? -45.319 84.954 73.000 1.00 54.97 214 PHE A O 1
ATOM 1278 N N . SER A 1 161 ? -44.802 82.864 73.648 1.00 59.32 215 SER A N 1
ATOM 1279 C CA . SER A 1 161 ? -46.136 82.591 74.174 1.00 56.68 215 SER A CA 1
ATOM 1280 C C . SER A 1 161 ? -46.165 82.578 75.703 1.00 59.23 215 SER A C 1
ATOM 1281 O O . SER A 1 161 ? -47.135 82.113 76.304 1.00 60.08 215 SER A O 1
ATOM 1284 N N . GLU A 1 162 ? -45.099 83.089 76.318 1.00 50.62 216 GLU A N 1
ATOM 1285 C CA . GLU A 1 162 ? -44.985 83.168 77.777 1.00 53.21 216 GLU A CA 1
ATOM 1286 C C . GLU A 1 162 ? -45.129 81.816 78.477 1.00 50.15 216 GLU A C 1
ATOM 1287 O O . GLU A 1 162 ? -45.577 81.748 79.621 1.00 47.50 216 GLU A O 1
ATOM 1293 N N . VAL A 1 163 ? -44.744 80.746 77.791 1.00 41.57 217 VAL A N 1
ATOM 1294 C CA . VAL A 1 163 ? -44.846 79.407 78.357 1.00 48.75 217 VAL A CA 1
ATOM 1295 C C . VAL A 1 163 ? -43.469 78.816 78.627 1.00 44.86 217 VAL A C 1
ATOM 1296 O O . VAL A 1 163 ? -42.661 78.657 77.712 1.00 48.26 217 VAL A O 1
ATOM 1300 N N . THR A 1 164 ? -43.207 78.495 79.890 1.00 32.91 218 THR A N 1
ATOM 1301 C CA . THR A 1 164 ? -41.949 77.870 80.272 1.00 31.16 218 THR A CA 1
ATOM 1302 C C . THR A 1 164 ? -41.807 76.515 79.588 1.00 35.41 218 THR A C 1
ATOM 1303 O O . THR A 1 164 ? -42.627 75.621 79.792 1.00 38.22 218 THR A O 1
ATOM 1307 N N . PRO A 1 165 ? -40.765 76.367 78.760 1.00 40.33 219 PRO A N 1
ATOM 1308 C CA . PRO A 1 165 ? -40.535 75.153 77.969 1.00 46.54 219 PRO A CA 1
ATOM 1309 C C . PRO A 1 165 ? -40.193 73.934 78.821 1.00 41.77 219 PRO A C 1
ATOM 1310 O O . PRO A 1 165 ? -39.071 73.816 79.312 1.00 37.15 219 PRO A O 1
ATOM 1314 N N . LYS A 1 166 ? -41.162 73.039 78.990 1.00 49.07 220 LYS A N 1
ATOM 1315 C CA . LYS A 1 166 ? -40.926 71.779 79.684 1.00 49.57 220 LYS A CA 1
ATOM 1316 C C . LYS A 1 166 ? -40.615 70.677 78.678 1.00 53.13 220 LYS A C 1
ATOM 1317 O O . LYS A 1 166 ? -41.057 70.732 77.529 1.00 47.67 220 LYS A O 1
ATOM 1323 N N . CYS A 1 167 ? -39.853 69.679 79.115 1.00 51.06 221 CYS A N 1
ATOM 1324 C CA . CYS A 1 167 ? -39.478 68.564 78.253 1.00 57.73 221 CYS A CA 1
ATOM 1325 C C . CYS A 1 167 ? -40.697 67.725 77.878 1.00 64.99 221 CYS A C 1
ATOM 1326 O O . CYS A 1 167 ? -41.653 67.624 78.646 1.00 63.04 221 CYS A O 1
ATOM 1329 N N . GLU A 1 168 ? -40.662 67.127 76.693 1.00 63.55 222 GLU A N 1
ATOM 1330 C CA . GLU A 1 168 ? -41.777 66.314 76.223 1.00 69.51 222 GLU A CA 1
ATOM 1331 C C . GLU A 1 168 ? -41.614 64.852 76.626 1.00 65.60 222 GLU A C 1
ATOM 1332 O O . GLU A 1 168 ? -42.521 64.042 76.436 1.00 69.85 222 GLU A O 1
ATOM 1338 N N . ASP A 1 169 ? -40.457 64.522 77.190 1.00 69.06 223 ASP A N 1
ATOM 1339 C CA . ASP A 1 169 ? -40.187 63.159 77.632 1.00 68.96 223 ASP A CA 1
ATOM 1340 C C . ASP A 1 169 ? -40.204 63.039 79.155 1.00 72.01 223 ASP A C 1
ATOM 1341 O O . ASP A 1 169 ? -41.047 62.340 79.718 1.00 81.13 223 ASP A O 1
ATOM 1346 N N . CYS A 1 170 ? -39.276 63.724 79.817 1.00 67.31 224 CYS A N 1
ATOM 1347 C CA . CYS A 1 170 ? -39.164 63.641 81.271 1.00 69.57 224 CYS A CA 1
ATOM 1348 C C . CYS A 1 170 ? -39.776 64.851 81.973 1.00 74.63 224 CYS A C 1
ATOM 1349 O O . CYS A 1 170 ? -39.639 65.007 83.188 1.00 78.36 224 CYS A O 1
ATOM 1352 N N . GLN A 1 171 ? -40.438 65.706 81.196 1.00 71.18 225 GLN A N 1
ATOM 1353 C CA . GLN A 1 171 ? -41.159 66.870 81.721 1.00 70.66 225 GLN A CA 1
ATOM 1354 C C . GLN A 1 171 ? -40.274 67.885 82.451 1.00 59.38 225 GLN A C 1
ATOM 1355 O O . GLN A 1 171 ? -40.779 68.785 83.122 1.00 57.87 225 GLN A O 1
ATOM 1361 N N . SER A 1 172 ? -38.960 67.746 82.311 1.00 54.83 226 SER A N 1
ATOM 1362 C CA . SER A 1 172 ? -38.028 68.653 82.971 1.00 56.97 226 SER A CA 1
ATOM 1363 C C . SER A 1 172 ? -37.914 69.976 82.222 1.00 60.33 226 SER A C 1
ATOM 1364 O O . SER A 1 172 ? -38.524 70.160 81.168 1.00 61.99 226 SER A O 1
ATOM 1367 N N . LEU A 1 173 ? -37.126 70.892 82.773 1.00 48.12 227 LEU A N 1
ATOM 1368 C CA . LEU A 1 173 ? -36.943 72.209 82.176 1.00 42.10 227 LEU A CA 1
ATOM 1369 C C . LEU A 1 173 ? -36.065 72.143 80.928 1.00 47.66 227 LEU A C 1
ATOM 1370 O O . LEU A 1 173 ? -35.128 71.347 80.855 1.00 46.30 227 LEU A O 1
ATOM 1375 N N . VAL A 1 174 ? -36.384 72.976 79.943 1.00 45.06 228 VAL A N 1
ATOM 1376 C CA . VAL A 1 174 ? -35.591 73.066 78.724 1.00 44.01 228 VAL A CA 1
ATOM 1377 C C . VAL A 1 174 ? -34.976 74.453 78.591 1.00 37.16 228 VAL A C 1
ATOM 1378 O O . VAL A 1 174 ? -35.691 75.450 78.506 1.00 44.80 228 VAL A O 1
ATOM 1382 N N . LYS A 1 175 ? -33.649 74.512 78.576 1.00 37.62 229 LYS A N 1
ATOM 1383 C CA . LYS A 1 175 ? -32.951 75.783 78.442 1.00 35.72 229 LYS A CA 1
ATOM 1384 C C . LYS A 1 175 ? -32.204 75.874 77.123 1.00 30.84 229 LYS A C 1
ATOM 1385 O O . LYS A 1 175 ? -31.651 74.884 76.644 1.00 32.46 229 LYS A O 1
ATOM 1391 N N . PRO A 1 176 ? -32.190 77.071 76.527 1.00 29.10 230 PRO A N 1
ATOM 1392 C CA . PRO A 1 176 ? -31.416 77.293 75.304 1.00 31.62 230 PRO A CA 1
ATOM 1393 C C . PRO A 1 176 ? -29.936 77.123 75.607 1.00 27.01 230 PRO A C 1
ATOM 1394 O O . PRO A 1 176 ? -29.521 77.377 76.738 1.00 20.95 230 PRO A O 1
ATOM 1398 N N . ASP A 1 177 ? -29.151 76.693 74.622 1.00 30.75 231 ASP A N 1
ATOM 1399 C CA . ASP A 1 177 ? -27.724 76.459 74.839 1.00 28.41 231 ASP A CA 1
ATOM 1400 C C . ASP A 1 177 ? -26.961 77.759 75.084 1.00 24.39 231 ASP A C 1
ATOM 1401 O O . ASP A 1 177 ? -25.960 78.037 74.430 1.00 23.96 231 ASP A O 1
ATOM 1406 N N . ILE A 1 178 ? -27.458 78.550 76.027 1.00 22.03 232 ILE A N 1
ATOM 1407 C CA . ILE A 1 178 ? -26.834 79.798 76.427 1.00 16.96 232 ILE A CA 1
ATOM 1408 C C . ILE A 1 178 ? -26.002 79.543 77.673 1.00 22.49 232 ILE A C 1
ATOM 1409 O O . ILE A 1 178 ? -26.478 78.932 78.630 1.00 25.52 232 ILE A O 1
ATOM 1414 N N . VAL A 1 179 ? -24.758 80.004 77.664 1.00 17.00 233 VAL A N 1
ATOM 1415 C CA . VAL A 1 179 ? -23.885 79.812 78.812 1.00 13.21 233 VAL A CA 1
ATOM 1416 C C . VAL A 1 179 ? -24.206 80.793 79.931 1.00 14.90 233 VAL A C 1
ATOM 1417 O O . VAL A 1 179 ? -23.912 81.983 79.832 1.00 17.55 233 VAL A O 1
ATOM 1421 N N . PHE A 1 180 ? -24.819 80.280 80.993 1.00 18.35 234 PHE A N 1
ATOM 1422 C CA . PHE A 1 180 ? -25.079 81.058 82.196 1.00 12.94 234 PHE A CA 1
ATOM 1423 C C . PHE A 1 180 ? -23.834 81.039 83.072 1.00 20.27 234 PHE A C 1
ATOM 1424 O O . PHE A 1 180 ? -22.943 80.211 82.872 1.00 14.55 234 PHE A O 1
ATOM 1432 N N . PHE A 1 181 ? -23.769 81.947 84.042 1.00 22.07 235 PHE A N 1
ATOM 1433 C CA . PHE A 1 181 ? -22.693 81.916 85.025 1.00 21.14 235 PHE A CA 1
ATOM 1434 C C . PHE A 1 181 ? -22.790 80.632 85.835 1.00 21.00 235 PHE A C 1
ATOM 1435 O O . PHE A 1 181 ? -23.865 80.273 86.314 1.00 18.83 235 PHE A O 1
ATOM 1443 N N . GLY A 1 182 ? -21.664 79.942 85.982 1.00 18.19 236 GLY A N 1
ATOM 1444 C CA . GLY A 1 182 ? -21.639 78.670 86.677 1.00 16.16 236 GLY A CA 1
ATOM 1445 C C . GLY A 1 182 ? -21.651 77.511 85.702 1.00 19.67 236 GLY A C 1
ATOM 1446 O O . GLY A 1 182 ? -21.428 76.361 86.085 1.00 20.21 236 GLY A O 1
ATOM 1447 N N . GLU A 1 183 ? -21.916 77.816 84.435 1.00 20.52 237 GLU A N 1
ATOM 1448 C CA . GLU A 1 183 ? -21.896 76.807 83.382 1.00 14.90 237 GLU A CA 1
ATOM 1449 C C . GLU A 1 183 ? -20.582 76.825 82.611 1.00 17.37 237 GLU A C 1
ATOM 1450 O O . GLU A 1 183 ? -19.886 77.839 82.561 1.00 17.10 237 GLU A O 1
ATOM 1456 N N . SER A 1 184 ? -20.254 75.691 82.004 1.00 19.26 238 SER A N 1
ATOM 1457 C CA . SER A 1 184 ? -19.014 75.549 81.255 1.00 16.07 238 SER A CA 1
ATOM 1458 C C . SER A 1 184 ? -19.151 76.108 79.841 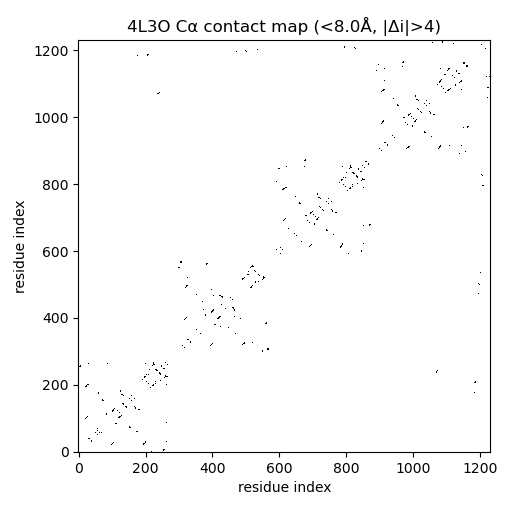1.00 16.18 238 SER A C 1
ATOM 1459 O O . SER A 1 184 ? -20.187 75.947 79.197 1.00 12.13 238 SER A O 1
ATOM 1462 N N . LEU A 1 185 ? -18.101 76.771 79.367 1.00 16.59 239 LEU A N 1
ATOM 1463 C CA . LEU A 1 185 ? -18.071 77.292 78.005 1.00 13.27 239 LEU A CA 1
ATOM 1464 C C . LEU A 1 185 ? -17.960 76.146 77.001 1.00 16.44 239 LEU A C 1
ATOM 1465 O O . LEU A 1 185 ? -17.483 75.066 77.347 1.00 17.70 239 LEU A O 1
ATOM 1470 N N . PRO A 1 186 ? -18.420 76.372 75.757 1.00 17.45 240 PRO A N 1
ATOM 1471 C CA . PRO A 1 186 ? -18.361 75.347 74.707 1.00 14.01 240 PRO A CA 1
ATOM 1472 C C . PRO A 1 186 ? -16.933 74.942 74.347 1.0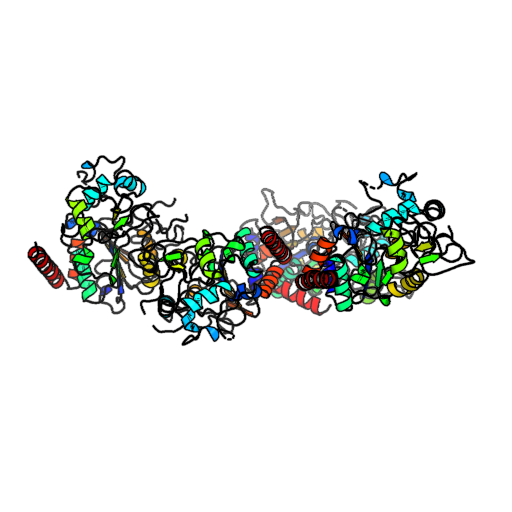0 21.17 240 PRO A C 1
ATOM 1473 O O . PRO A 1 186 ? -16.004 75.737 74.510 1.00 17.91 240 PRO A O 1
ATOM 1477 N N . ALA A 1 187 ? -16.776 73.717 73.852 1.00 23.84 241 ALA A N 1
ATOM 1478 C CA . ALA A 1 187 ? -15.466 73.181 73.491 1.00 17.93 241 ALA A CA 1
ATOM 1479 C C . ALA A 1 187 ? -14.785 74.003 72.403 1.00 13.42 241 ALA A C 1
ATOM 1480 O O . ALA A 1 187 ? -13.561 74.147 72.399 1.00 15.38 241 ALA A O 1
ATOM 1482 N N . ARG A 1 188 ? -15.587 74.536 71.486 1.00 11.63 242 ARG A N 1
ATOM 1483 C CA . ARG A 1 188 ? -15.083 75.321 70.365 1.00 13.43 242 ARG A CA 1
ATOM 1484 C C . ARG A 1 188 ? -14.233 76.494 70.839 1.00 15.16 242 ARG A C 1
ATOM 1485 O O . ARG A 1 188 ? -13.213 76.816 70.232 1.00 15.91 242 ARG A O 1
ATOM 1493 N N . PHE A 1 189 ? -14.661 77.113 71.934 1.00 10.66 243 PHE A N 1
ATOM 1494 C CA . PHE A 1 189 ? -13.962 78.246 72.528 1.00 11.30 243 PHE A CA 1
ATOM 1495 C C . PHE A 1 189 ? -12.497 77.928 72.813 1.00 13.29 243 PHE A C 1
ATOM 1496 O O . PHE A 1 189 ? -11.604 78.704 72.471 1.00 16.06 243 PHE A O 1
ATOM 1504 N N . PHE A 1 190 ? -12.255 76.778 73.430 1.00 13.58 244 PHE A N 1
ATOM 1505 C CA . PHE A 1 190 ? -10.911 76.416 73.863 1.00 13.28 244 PHE A CA 1
ATOM 1506 C C . PHE A 1 190 ? -10.041 75.901 72.722 1.00 14.90 244 PHE A C 1
ATOM 1507 O O . PHE A 1 190 ? -8.858 76.234 72.638 1.00 16.99 244 PHE A O 1
ATOM 1515 N N . SER A 1 191 ? -10.626 75.096 71.842 1.00 16.68 245 SER A N 1
ATOM 1516 C CA . SER A 1 191 ? -9.892 74.588 70.689 1.00 15.09 245 SER A CA 1
ATOM 1517 C C . SER A 1 191 ? -9.542 75.714 69.714 1.00 19.02 245 SER A C 1
ATOM 1518 O O . SER A 1 191 ? -8.484 75.689 69.084 1.00 17.99 245 SER A O 1
ATOM 1521 N N . CYS A 1 192 ? -10.424 76.704 69.600 1.00 11.89 246 CYS A N 1
ATOM 1522 C CA . CYS A 1 192 ? -10.167 77.848 68.728 1.00 17.08 246 CYS A CA 1
ATOM 1523 C C . CYS A 1 192 ? -9.137 78.813 69.311 1.00 18.76 246 CYS A C 1
ATOM 1524 O O . CYS A 1 192 ? -8.284 79.318 68.584 1.00 15.72 246 CYS A O 1
ATOM 1527 N N . MET A 1 193 ? -9.213 79.066 70.616 1.00 15.22 247 MET A N 1
ATOM 1528 C CA . MET A 1 193 ? -8.292 80.004 71.255 1.00 15.30 247 MET A CA 1
ATOM 1529 C C . MET A 1 193 ? -6.854 79.493 71.216 1.00 16.98 247 MET A C 1
ATOM 1530 O O . MET A 1 193 ? -5.907 80.276 71.261 1.00 18.58 247 MET A O 1
ATOM 1535 N N . GLN A 1 194 ? -6.699 78.177 71.119 1.00 17.58 248 GLN A N 1
ATOM 1536 C CA . GLN A 1 194 ? -5.377 77.569 71.055 1.00 17.64 248 GLN A CA 1
ATOM 1537 C C . GLN A 1 194 ? -4.672 77.860 69.732 1.00 20.88 248 GLN A C 1
ATOM 1538 O O . GLN A 1 194 ? -3.484 78.183 69.715 1.00 25.59 248 GLN A O 1
ATOM 1544 N N . SER A 1 195 ? -5.408 77.756 68.629 1.00 17.25 249 SER A N 1
ATOM 1545 C CA . SER A 1 195 ? -4.813 77.896 67.300 1.00 18.28 249 SER A CA 1
ATOM 1546 C C . SER A 1 195 ? -4.975 79.281 66.667 1.00 17.58 249 SER A C 1
ATOM 1547 O O . SER A 1 195 ? -4.131 79.702 65.875 1.00 20.77 249 SER A O 1
ATOM 1550 N N . ASP A 1 196 ? -6.053 79.984 67.007 1.00 17.84 250 ASP A N 1
ATOM 1551 C CA . ASP A 1 196 ? -6.327 81.286 66.399 1.00 17.53 250 ASP A CA 1
ATOM 1552 C C . ASP A 1 196 ? -5.287 82.334 66.776 1.00 19.21 250 ASP A C 1
ATOM 1553 O O . ASP A 1 196 ? -4.899 83.157 65.949 1.00 19.76 250 ASP A O 1
ATOM 1558 N N . PHE A 1 197 ? -4.835 82.295 68.025 1.00 19.46 251 PHE A N 1
ATOM 1559 C CA . PHE A 1 197 ? -3.919 83.308 68.537 1.00 24.71 251 PHE A CA 1
ATOM 1560 C C . PHE A 1 197 ? -2.451 82.991 68.264 1.00 31.95 251 PHE A C 1
ATOM 1561 O O . PHE A 1 197 ? -1.556 83.634 68.812 1.00 38.04 251 PHE A O 1
ATOM 1569 N N . LEU A 1 198 ? -2.212 82.003 67.409 1.00 28.08 252 LEU A N 1
ATOM 1570 C CA . LEU A 1 198 ? -0.858 81.686 66.975 1.00 26.26 252 LEU A CA 1
ATOM 1571 C C . LEU A 1 198 ? -0.463 82.553 65.783 1.00 27.78 252 LEU A C 1
ATOM 1572 O O . LEU A 1 198 ? 0.719 82.795 65.547 1.00 31.91 252 LEU A O 1
ATOM 1577 N N . LYS A 1 199 ? -1.459 83.026 65.041 1.00 26.37 253 LYS A N 1
ATOM 1578 C CA . LYS A 1 199 ? -1.206 83.720 63.783 1.00 30.11 253 LYS A CA 1
ATOM 1579 C C . LYS A 1 199 ? -1.997 85.020 63.624 1.00 30.15 253 LYS A C 1
ATOM 1580 O O . LYS A 1 199 ? -2.256 85.458 62.502 1.00 42.54 253 LYS A O 1
ATOM 1586 N N . VAL A 1 200 ? -2.373 85.640 64.737 1.00 27.29 254 VAL A N 1
ATOM 1587 C CA . VAL A 1 200 ? -3.141 86.882 64.685 1.00 25.88 254 VAL A CA 1
ATOM 1588 C C . VAL A 1 200 ? -2.232 88.107 64.554 1.00 17.19 254 VAL A C 1
ATOM 1589 O O . VAL A 1 200 ? -1.228 88.226 65.257 1.00 18.15 254 VAL A O 1
ATOM 1593 N N . ASP A 1 201 ? -2.590 89.010 63.644 1.00 14.63 255 ASP A N 1
ATOM 1594 C CA . ASP A 1 201 ? -1.792 90.205 63.380 1.00 21.21 255 ASP A CA 1
ATOM 1595 C C . ASP A 1 201 ? -2.354 91.442 64.075 1.00 23.59 255 ASP A C 1
ATOM 1596 O O . ASP A 1 201 ? -1.639 92.420 64.291 1.00 23.18 255 ASP A O 1
ATOM 1601 N N . LEU A 1 202 ? -3.638 91.400 64.414 1.00 17.54 256 LEU A N 1
ATOM 1602 C CA . LEU A 1 202 ? -4.291 92.531 65.058 1.00 15.30 256 LEU A CA 1
ATOM 1603 C C . LEU A 1 202 ? -5.485 92.087 65.892 1.00 15.04 256 LEU A C 1
ATOM 1604 O O . LEU A 1 202 ? -6.299 91.278 65.450 1.00 17.55 256 LEU A O 1
ATOM 1609 N N . LEU A 1 203 ? -5.582 92.625 67.102 1.00 17.04 257 LEU A N 1
ATOM 1610 C CA . LEU A 1 203 ? -6.705 92.343 67.984 1.00 15.86 257 LEU A CA 1
ATOM 1611 C C . LEU A 1 203 ? -7.628 93.553 68.072 1.00 16.78 257 LEU A C 1
ATOM 1612 O O . LEU A 1 203 ? -7.205 94.634 68.482 1.00 20.70 257 LEU A O 1
ATOM 1617 N N . LEU A 1 204 ? -8.885 93.374 67.678 1.00 13.19 258 LEU A N 1
ATOM 1618 C CA . LEU A 1 204 ? -9.880 94.433 67.804 1.00 14.29 258 LEU A CA 1
ATOM 1619 C C . LEU A 1 204 ? -10.820 94.139 68.961 1.00 18.00 258 LEU A C 1
ATOM 1620 O O . LEU A 1 204 ? -11.712 93.299 68.843 1.00 19.04 258 LEU A O 1
ATOM 1625 N N . VAL A 1 205 ? -10.618 94.827 70.079 1.00 17.02 259 VAL A N 1
ATOM 1626 C CA . VAL A 1 205 ? -11.491 94.665 71.233 1.00 12.44 259 VAL A CA 1
ATOM 1627 C C . VAL A 1 205 ? -12.541 95.768 71.233 1.00 13.42 259 VAL A C 1
ATOM 1628 O O . VAL A 1 205 ? -12.232 96.929 71.491 1.00 22.14 259 VAL A O 1
ATOM 1632 N N . MET A 1 206 ? -13.783 95.401 70.934 1.00 11.55 260 MET A N 1
ATOM 1633 C CA . MET A 1 206 ? -14.849 96.383 70.781 1.00 12.53 260 MET A CA 1
ATOM 1634 C C . MET A 1 206 ? -16.036 96.124 71.706 1.00 14.96 260 MET A C 1
ATOM 1635 O O . MET A 1 206 ? -16.550 95.011 71.774 1.00 16.06 260 MET A O 1
ATOM 1640 N N . GLY A 1 207 ? -16.459 97.159 72.424 1.00 15.93 261 GLY A N 1
ATOM 1641 C CA . GLY A 1 207 ? -17.693 97.112 73.191 1.00 18.08 261 GLY A CA 1
ATOM 1642 C C . GLY A 1 207 ? -17.721 96.211 74.412 1.00 19.75 261 GLY A C 1
ATOM 1643 O O . GLY A 1 207 ? -18.784 95.727 74.802 1.00 20.41 261 GLY A O 1
ATOM 1644 N N . THR A 1 208 ? -16.565 95.986 75.024 1.00 17.63 262 THR A N 1
ATOM 1645 C CA . THR A 1 208 ? -16.511 95.196 76.249 1.00 16.36 262 THR A CA 1
ATOM 1646 C C . THR A 1 208 ? -15.528 95.771 77.265 1.00 19.49 262 THR A C 1
ATOM 1647 O O . THR A 1 208 ? -14.422 96.184 76.915 1.00 18.44 262 THR A O 1
ATOM 1651 N N . SER A 1 209 ? -15.946 95.801 78.525 1.00 15.19 263 SER A N 1
ATOM 1652 C CA . SER A 1 209 ? -15.073 96.235 79.604 1.00 14.97 263 SER A CA 1
ATOM 1653 C C . SER A 1 209 ? -14.311 95.044 80.178 1.00 16.08 263 SER A C 1
ATOM 1654 O O . SER A 1 209 ? -13.625 95.164 81.193 1.00 15.63 263 SER A O 1
ATOM 1657 N N . LEU A 1 210 ? -14.450 93.897 79.516 1.00 16.18 264 LEU A N 1
ATOM 1658 C CA . LEU A 1 210 ? -13.738 92.676 79.883 1.00 20.79 264 LEU A CA 1
ATOM 1659 C C . LEU A 1 210 ? -14.013 92.253 81.324 1.00 21.86 264 LEU A C 1
ATOM 1660 O O . LEU A 1 210 ? -13.089 92.025 82.104 1.00 17.52 264 LEU A O 1
ATOM 1665 N N . GLN A 1 211 ? -15.293 92.147 81.663 1.00 20.64 265 GLN A N 1
ATOM 1666 C CA . GLN A 1 211 ? -15.705 91.866 83.031 1.00 18.73 265 GLN A CA 1
ATOM 1667 C C . GLN A 1 211 ? -16.090 90.404 83.238 1.00 24.64 265 GLN A C 1
ATOM 1668 O O . GLN A 1 211 ? -16.340 89.977 84.365 1.00 27.12 265 GLN A O 1
ATOM 1674 N N . VAL A 1 212 ? -16.132 89.641 82.152 1.00 14.68 266 VAL A N 1
ATOM 1675 C CA . VAL A 1 212 ? -16.508 88.233 82.228 1.00 20.45 266 VAL A CA 1
ATOM 1676 C C . VAL A 1 212 ? -15.347 87.300 81.871 1.00 19.86 266 VAL A C 1
ATOM 1677 O O . VAL A 1 212 ? -14.684 87.478 80.848 1.00 17.57 266 VAL A O 1
ATOM 1681 N N . GLN A 1 213 ? -15.106 86.310 82.727 1.00 18.88 267 GLN A N 1
ATOM 1682 C CA . GLN A 1 213 ? -14.082 85.299 82.480 1.00 13.17 267 GLN A CA 1
ATOM 1683 C C . GLN A 1 213 ? -14.732 83.996 82.012 1.00 14.99 267 GLN A C 1
ATOM 1684 O O . GLN A 1 213 ? -15.893 83.735 82.331 1.00 15.85 267 GLN A O 1
ATOM 1690 N N . PRO A 1 214 ? -13.993 83.169 81.251 1.00 14.65 268 PRO A N 1
ATOM 1691 C CA . PRO A 1 214 ? -12.603 83.346 80.815 1.00 13.13 268 PRO A CA 1
ATOM 1692 C C . PRO A 1 214 ? -12.460 84.146 79.523 1.00 15.65 268 PRO A C 1
ATOM 1693 O O . PRO A 1 214 ? -11.380 84.129 78.931 1.00 15.78 268 PRO A O 1
ATOM 1697 N N . PHE A 1 215 ? -13.518 84.830 79.095 1.00 16.83 269 PHE A N 1
ATOM 1698 C CA . PHE A 1 215 ? -13.469 85.610 77.861 1.00 15.64 269 PHE A CA 1
ATOM 1699 C C . PHE A 1 215 ? -12.449 86.742 77.957 1.00 16.25 269 PHE A C 1
ATOM 1700 O O . PHE A 1 215 ? -11.718 87.013 77.005 1.00 13.20 269 PHE A O 1
ATOM 1708 N N . ALA A 1 216 ? -12.408 87.399 79.111 1.00 13.63 270 ALA A N 1
ATOM 1709 C CA . ALA A 1 216 ? -11.507 88.526 79.323 1.00 18.01 270 ALA A CA 1
ATOM 1710 C C . ALA A 1 216 ? -10.045 88.110 79.195 1.00 14.13 270 ALA A C 1
ATOM 1711 O O . ALA A 1 216 ? -9.190 88.921 78.841 1.00 12.87 270 ALA A O 1
ATOM 1713 N N . SER A 1 217 ? -9.771 86.840 79.475 1.00 14.37 271 SER A N 1
ATOM 1714 C CA . SER A 1 217 ? -8.407 86.322 79.457 1.00 16.06 271 SER A CA 1
ATOM 1715 C C . SER A 1 217 ? -7.860 86.143 78.041 1.00 15.96 271 SER A C 1
ATOM 1716 O O . SER A 1 217 ? -6.665 85.903 77.862 1.00 13.20 271 SER A O 1
ATOM 1719 N N . LEU A 1 218 ? -8.732 86.259 77.042 1.00 11.21 272 LEU A N 1
ATOM 1720 C CA . LEU A 1 218 ? -8.340 86.052 75.648 1.00 12.66 272 LEU A CA 1
ATOM 1721 C C . LEU A 1 218 ? -7.238 87.005 75.197 1.00 16.41 272 LEU A C 1
ATOM 1722 O O . LEU A 1 218 ? -6.436 86.666 74.327 1.00 21.14 272 LEU A O 1
ATOM 1727 N N . ILE A 1 219 ? -7.194 88.192 75.794 1.00 12.56 273 ILE A N 1
ATOM 1728 C CA . ILE A 1 219 ? -6.238 89.210 75.375 1.00 15.19 273 ILE A CA 1
ATOM 1729 C C . ILE A 1 219 ? -4.792 88.826 75.692 1.00 16.58 273 ILE A C 1
ATOM 1730 O O . ILE A 1 219 ? -3.858 89.391 75.125 1.00 16.66 273 ILE A O 1
ATOM 1735 N N . SER A 1 220 ? -4.607 87.865 76.592 1.00 13.07 274 SER A N 1
ATOM 1736 C CA . SER A 1 220 ? -3.262 87.441 76.969 1.00 18.35 274 SER A CA 1
ATOM 1737 C C . SER A 1 220 ? -2.713 86.402 75.999 1.00 19.52 274 SER A C 1
ATOM 1738 O O . SER A 1 220 ? -1.521 86.097 76.017 1.00 15.77 274 SER A O 1
ATOM 1741 N N . LYS A 1 221 ? -3.585 85.862 75.152 1.00 17.92 275 LYS A N 1
ATOM 1742 C CA . LYS A 1 221 ? -3.179 84.836 74.197 1.00 17.35 275 LYS A CA 1
ATOM 1743 C C . LYS A 1 221 ? -2.544 85.423 72.942 1.00 19.08 275 LYS A C 1
ATOM 1744 O O . LYS A 1 221 ? -1.889 84.714 72.179 1.00 20.48 275 LYS A O 1
ATOM 1750 N N . ALA A 1 222 ? -2.743 86.718 72.730 1.00 21.15 276 ALA A N 1
ATOM 1751 C CA . ALA A 1 222 ? -2.141 87.401 71.594 1.00 23.80 276 ALA A CA 1
ATOM 1752 C C . ALA A 1 222 ? -0.621 87.421 71.723 1.00 22.33 276 ALA A C 1
ATOM 1753 O O . ALA A 1 222 ? -0.092 87.573 72.824 1.00 24.11 276 ALA A O 1
ATOM 1755 N N . PRO A 1 223 ? 0.086 87.254 70.596 1.00 29.40 277 PRO A N 1
ATOM 1756 C CA . PRO A 1 223 ? 1.549 87.368 70.556 1.00 25.38 277 PRO A CA 1
ATOM 1757 C C . PRO A 1 223 ? 2.008 88.731 71.064 1.00 21.71 277 PRO A C 1
ATOM 1758 O O . PRO A 1 223 ? 1.240 89.691 71.020 1.00 19.51 277 PRO A O 1
ATOM 1762 N N . LEU A 1 224 ? 3.248 88.807 71.534 1.00 27.21 278 LEU A N 1
ATOM 1763 C CA . LEU A 1 224 ? 3.762 90.017 72.172 1.00 31.87 278 LEU A CA 1
ATOM 1764 C C . LEU A 1 224 ? 3.835 91.224 71.240 1.00 29.27 278 LEU A C 1
ATOM 1765 O O . LEU A 1 224 ? 3.738 92.364 71.692 1.00 36.95 278 LEU A O 1
ATOM 1770 N N . SER A 1 225 ? 4.003 90.974 69.946 1.00 32.42 279 SER A N 1
ATOM 1771 C CA . SER A 1 225 ? 4.128 92.060 68.977 1.00 30.50 279 SER A CA 1
ATOM 1772 C C . SER A 1 225 ? 2.800 92.462 68.346 1.00 27.53 279 SER A C 1
ATOM 1773 O O . SER A 1 225 ? 2.714 93.496 67.684 1.00 28.71 279 SER A O 1
ATOM 1776 N N . THR A 1 226 ? 1.770 91.648 68.552 1.00 21.68 280 THR A N 1
ATOM 1777 C CA . THR A 1 226 ? 0.453 91.924 67.985 1.00 23.76 280 THR A CA 1
ATOM 1778 C C . THR A 1 226 ? -0.185 93.163 68.604 1.00 21.36 280 THR A C 1
ATOM 1779 O O . THR A 1 226 ? -0.468 93.186 69.802 1.00 24.36 280 THR A O 1
ATOM 1783 N N . PRO A 1 227 ? -0.411 94.202 67.784 1.00 13.35 281 PRO A N 1
ATOM 1784 C CA . PRO A 1 227 ? -1.099 95.413 68.239 1.00 17.39 281 PRO A CA 1
ATOM 1785 C C . PRO A 1 227 ? -2.516 95.090 68.695 1.00 17.88 281 PRO A C 1
ATOM 1786 O O . PRO A 1 227 ? -3.135 94.166 68.167 1.00 19.05 281 PRO A O 1
ATOM 1790 N N . ARG A 1 228 ? -3.016 95.838 69.671 1.00 15.84 282 ARG A N 1
ATOM 1791 C CA . ARG A 1 228 ? -4.358 95.616 70.195 1.00 21.70 282 ARG A CA 1
ATOM 1792 C C . ARG A 1 228 ? -5.096 96.944 70.336 1.00 19.80 282 ARG A C 1
ATOM 1793 O O . ARG A 1 228 ? -4.656 97.834 71.064 1.00 20.44 282 ARG A O 1
ATOM 1801 N N . LEU A 1 229 ? -6.214 97.074 69.629 1.00 15.63 283 LEU A N 1
ATOM 1802 C CA . LEU A 1 229 ? -6.998 98.303 69.655 1.00 14.17 283 LEU A CA 1
ATOM 1803 C C . LEU A 1 229 ? -8.276 98.144 70.468 1.00 15.36 283 LEU A C 1
ATOM 1804 O O . LEU A 1 229 ? -9.081 97.251 70.210 1.00 14.52 283 LEU A O 1
ATOM 1809 N N . LEU A 1 230 ? -8.459 99.025 71.446 1.00 15.63 284 LEU A N 1
ATOM 1810 C CA . LEU A 1 230 ? -9.653 99.002 72.279 1.00 18.11 284 LEU A CA 1
ATOM 1811 C C . LEU A 1 230 ? -10.630 100.111 71.894 1.00 18.65 284 LEU A C 1
ATOM 1812 O O . LEU A 1 230 ? -10.361 101.292 72.117 1.00 22.81 284 LEU A O 1
ATOM 1817 N N . ILE A 1 231 ? -11.760 99.727 71.311 1.00 12.20 285 ILE A N 1
ATOM 1818 C CA . ILE A 1 231 ? -12.836 100.672 71.035 1.00 17.74 285 ILE A CA 1
ATOM 1819 C C . ILE A 1 231 ? -13.957 100.444 72.042 1.00 17.17 285 ILE A C 1
ATOM 1820 O O . ILE A 1 231 ? -14.777 99.542 71.877 1.00 21.13 285 ILE A O 1
ATOM 1825 N N . ASN A 1 232 ? -13.977 101.257 73.094 1.00 20.81 286 ASN A N 1
ATOM 1826 C CA . ASN A 1 232 ? -14.921 101.069 74.190 1.00 24.46 286 ASN A CA 1
ATOM 1827 C C . ASN A 1 232 ? -15.257 102.387 74.878 1.00 21.96 286 ASN A C 1
ATOM 1828 O O . ASN A 1 232 ? -14.510 103.359 74.765 1.00 27.53 286 ASN A O 1
ATOM 1833 N N . LYS A 1 233 ? -16.381 102.418 75.589 1.00 25.19 287 LYS A N 1
ATOM 1834 C CA . LYS A 1 233 ? -16.822 103.628 76.281 1.00 30.51 287 LYS A CA 1
ATOM 1835 C C . LYS A 1 233 ? -15.845 104.059 77.374 1.00 28.42 287 LYS A C 1
ATOM 1836 O O . LYS A 1 233 ? -15.855 105.208 77.811 1.00 29.80 287 LYS A O 1
ATOM 1842 N N . GLU A 1 234 ? -15.000 103.130 77.807 1.00 27.00 288 GLU A N 1
ATOM 1843 C CA . GLU A 1 234 ? -14.009 103.406 78.838 1.00 27.55 288 GLU A CA 1
ATOM 1844 C C . GLU A 1 234 ? -12.800 102.497 78.650 1.00 35.59 288 GLU A C 1
ATOM 1845 O O . GLU A 1 234 ? -12.858 101.520 77.902 1.00 29.21 288 GLU A O 1
ATOM 1851 N N . LYS A 1 235 ? -11.706 102.816 79.332 1.00 24.27 289 LYS A N 1
ATOM 1852 C CA . LYS A 1 235 ? -10.518 101.975 79.282 1.00 21.79 289 LYS A CA 1
ATOM 1853 C C . LYS A 1 235 ? -10.742 100.694 80.078 1.00 25.86 289 LYS A C 1
ATOM 1854 O O . LYS A 1 235 ? -11.382 100.711 81.129 1.00 28.79 289 LYS A O 1
ATOM 1860 N N . ALA A 1 236 ? -10.218 99.582 79.572 1.00 29.62 290 ALA A N 1
ATOM 1861 C CA . ALA A 1 236 ? -10.403 98.291 80.225 1.00 26.27 290 ALA A CA 1
ATOM 1862 C C . ALA A 1 236 ? -9.283 97.312 79.887 1.00 27.17 290 ALA A C 1
ATOM 1863 O O . ALA A 1 236 ? -8.512 97.533 78.954 1.00 29.30 290 ALA A O 1
ATOM 1865 N N . GLY A 1 237 ? -9.199 96.233 80.659 1.00 24.70 291 GLY A N 1
ATOM 1866 C CA . GLY A 1 237 ? -8.242 95.174 80.399 1.00 21.26 291 GLY A CA 1
ATOM 1867 C C . GLY A 1 237 ? -6.830 95.446 80.881 1.00 22.25 291 GLY A C 1
ATOM 1868 O O . GLY A 1 237 ? -5.897 94.739 80.501 1.00 27.29 291 GLY A O 1
ATOM 1869 N N . GLN A 1 238 ? -6.666 96.462 81.723 1.00 21.22 292 GLN A N 1
ATOM 1870 C CA . GLN A 1 238 ? -5.341 96.826 82.218 1.00 30.43 292 GLN A CA 1
ATOM 1871 C C . GLN A 1 238 ? -4.915 95.980 83.419 1.00 30.89 292 GLN A C 1
ATOM 1872 O O . GLN A 1 238 ? -3.763 96.036 83.849 1.00 30.66 292 GLN A O 1
ATOM 1878 N N . SER A 1 239 ? -5.846 95.192 83.949 1.00 29.10 293 SER A N 1
ATOM 1879 C CA . SER A 1 239 ? -5.561 94.334 85.096 1.00 24.09 293 SER A CA 1
ATOM 1880 C C . SER A 1 239 ? -5.085 92.950 84.659 1.00 27.99 293 SER A C 1
ATOM 1881 O O . SER A 1 239 ? -4.981 92.667 83.465 1.00 31.79 293 SER A O 1
ATOM 1884 N N . ASP A 1 240 ? -4.797 92.094 85.636 1.00 21.56 294 ASP A N 1
ATOM 1885 C CA . ASP A 1 240 ? -4.331 90.736 85.370 1.00 18.65 294 ASP A CA 1
ATOM 1886 C C . ASP A 1 240 ? -5.407 89.936 84.640 1.00 16.23 294 ASP A C 1
ATOM 1887 O O . ASP A 1 240 ? -6.517 89.778 85.147 1.00 21.82 294 ASP A O 1
ATOM 1892 N N . PRO A 1 241 ? -5.078 89.432 83.439 1.00 15.32 295 PRO A N 1
ATOM 1893 C CA . PRO A 1 241 ? -6.014 88.688 82.585 1.00 14.30 295 PRO A CA 1
ATOM 1894 C C . PRO A 1 241 ? -6.513 87.391 83.222 1.00 17.13 295 PRO A C 1
ATOM 1895 O O . PRO A 1 241 ? -7.550 86.872 82.802 1.00 15.86 295 PRO A O 1
ATOM 1899 N N . PHE A 1 242 ? -5.777 86.878 84.205 1.00 18.04 296 PHE A N 1
ATOM 1900 C CA . PHE A 1 242 ? -6.189 85.696 84.959 1.00 16.01 296 PHE A CA 1
ATOM 1901 C C . PHE A 1 242 ? -6.315 84.457 84.070 1.00 17.54 296 PHE A C 1
ATOM 1902 O O . PHE A 1 242 ? -7.274 83.692 84.189 1.00 19.36 296 PHE A O 1
ATOM 1910 N N . LEU A 1 243 ? -5.347 84.261 83.181 1.00 14.13 297 LEU A N 1
ATOM 1911 C CA . LEU A 1 243 ? -5.352 83.099 82.297 1.00 16.86 297 LEU A CA 1
ATOM 1912 C C . LEU A 1 243 ? -5.136 81.808 83.086 1.00 16.90 297 LEU A C 1
ATOM 1913 O O . LEU A 1 243 ? -4.176 81.691 83.847 1.00 17.47 297 LEU A O 1
ATOM 1918 N N . GLY A 1 244 ? -6.039 80.847 82.905 1.00 13.17 298 GLY A N 1
ATOM 1919 C CA . GLY A 1 244 ? -5.969 79.582 83.615 1.00 13.29 298 GLY A CA 1
ATOM 1920 C C . GLY A 1 244 ? -6.232 79.730 85.103 1.00 21.29 298 GLY A C 1
ATOM 1921 O O . GLY A 1 244 ? -5.902 78.845 85.893 1.00 21.28 298 GLY A O 1
ATOM 1922 N N . MET A 1 245 ? -6.844 80.852 85.476 1.00 21.65 299 MET A N 1
ATOM 1923 C CA . MET A 1 245 ? -7.053 81.210 86.876 1.00 18.20 299 MET A CA 1
ATOM 1924 C C . MET A 1 245 ? -5.742 81.189 87.663 1.00 25.00 299 MET A C 1
ATOM 1925 O O . MET A 1 245 ? -5.686 80.727 88.806 1.00 21.05 299 MET A O 1
ATOM 1930 N N . ILE A 1 246 ? -4.691 81.698 87.026 1.00 26.94 300 ILE A N 1
ATOM 1931 C CA . ILE A 1 246 ? -3.378 81.838 87.641 1.00 20.91 300 ILE A CA 1
ATOM 1932 C C . ILE A 1 246 ? -2.904 83.264 87.413 1.00 16.38 300 ILE A C 1
ATOM 1933 O O . ILE A 1 246 ? -2.997 83.778 86.300 1.00 23.30 300 ILE A O 1
ATOM 1938 N N . MET A 1 247 ? -2.401 83.906 88.462 1.00 19.07 301 MET A N 1
ATOM 1939 C CA . MET A 1 247 ? -1.946 85.288 88.354 1.00 20.94 301 MET A CA 1
ATOM 1940 C C . MET A 1 247 ? -0.454 85.375 88.057 1.00 28.09 301 MET A C 1
ATOM 1941 O O . MET A 1 247 ? 0.307 84.456 88.365 1.00 18.76 301 MET A O 1
ATOM 1946 N N . GLY A 1 248 ? -0.048 86.486 87.450 1.00 31.56 302 GLY A N 1
ATOM 1947 C CA . GLY A 1 248 ? 1.355 86.748 87.185 1.00 30.89 302 GLY A CA 1
ATOM 1948 C C . GLY A 1 248 ? 1.809 86.381 85.786 1.00 24.23 302 GLY A C 1
ATOM 1949 O O . GLY A 1 248 ? 2.943 86.667 85.408 1.00 34.17 302 GLY A O 1
ATOM 1950 N N . LEU A 1 249 ? 0.927 85.753 85.015 1.00 21.91 303 LEU A N 1
ATOM 1951 C CA . LEU A 1 249 ? 1.276 85.291 83.673 1.00 19.71 303 LEU A CA 1
ATOM 1952 C C . LEU A 1 249 ? 1.454 86.442 82.681 1.00 18.38 303 LEU A C 1
ATOM 1953 O O . LEU A 1 249 ? 2.154 86.303 81.678 1.00 16.65 303 LEU A O 1
ATOM 1958 N N . GLY A 1 250 ? 0.821 87.576 82.966 1.00 19.19 304 GLY A N 1
ATOM 1959 C CA . GLY A 1 250 ? 0.944 88.752 82.124 1.00 15.31 304 GLY A CA 1
ATOM 1960 C C . GLY A 1 250 ? -0.066 88.790 80.992 1.00 19.16 304 GLY A C 1
ATOM 1961 O O . GLY A 1 250 ? -0.867 87.869 80.830 1.00 15.90 304 GLY A O 1
ATOM 1962 N N . GLY A 1 251 ? -0.030 89.866 80.211 1.00 19.82 305 GLY A N 1
ATOM 1963 C CA . GLY A 1 251 ? -0.902 90.005 79.060 1.00 16.91 305 GLY A CA 1
ATOM 1964 C C . GLY A 1 251 ? -1.910 91.131 79.187 1.00 18.71 305 GLY A C 1
ATOM 1965 O O . GLY A 1 251 ? -2.763 91.309 78.318 1.00 23.91 305 GLY A O 1
ATOM 1966 N N . GLY A 1 252 ? -1.814 91.895 80.269 1.00 13.60 306 GLY A N 1
ATOM 1967 C CA . GLY A 1 252 ? -2.744 92.983 80.507 1.00 21.63 306 GLY A CA 1
ATOM 1968 C C . GLY A 1 252 ? -2.530 94.153 79.566 1.00 24.35 306 GLY A C 1
ATOM 1969 O O . GLY A 1 252 ? -1.416 94.381 79.096 1.00 20.04 306 GLY A O 1
ATOM 1970 N N . MET A 1 253 ? -3.602 94.891 79.288 1.00 22.55 307 MET A N 1
ATOM 1971 C CA . MET A 1 253 ? -3.517 96.073 78.435 1.00 23.02 307 MET A CA 1
ATOM 1972 C C . MET A 1 253 ? -2.589 97.121 79.040 1.00 29.99 307 MET A C 1
ATOM 1973 O O . MET A 1 253 ? -2.490 97.249 80.263 1.00 21.10 307 MET A O 1
ATOM 1978 N N . ASP A 1 254 ? -1.912 97.867 78.175 1.00 29.79 308 ASP A N 1
ATOM 1979 C CA . ASP A 1 254 ? -0.997 98.913 78.612 1.00 21.41 308 ASP A CA 1
ATOM 1980 C C . ASP A 1 254 ? -1.062 100.107 77.667 1.00 25.11 308 ASP A C 1
ATOM 1981 O O . ASP A 1 254 ? -0.339 100.162 76.675 1.00 19.87 308 ASP A O 1
ATOM 1986 N N . PHE A 1 255 ? -1.935 101.060 77.981 1.00 26.64 309 PHE A N 1
ATOM 1987 C CA . PHE A 1 255 ? -2.135 102.226 77.129 1.00 24.76 309 PHE A CA 1
ATOM 1988 C C . PHE A 1 255 ? -1.289 103.419 77.561 1.00 28.43 309 PHE A C 1
ATOM 1989 O O . PHE A 1 255 ? -0.668 104.086 76.732 1.00 25.52 309 PHE A O 1
ATOM 1997 N N . ASP A 1 256 ? -1.273 103.684 78.864 1.00 26.63 310 ASP A N 1
ATOM 1998 C CA . ASP A 1 256 ? -0.806 104.968 79.376 1.00 23.54 310 ASP A CA 1
ATOM 1999 C C . ASP A 1 256 ? 0.582 104.961 80.017 1.00 29.05 310 ASP A C 1
ATOM 2000 O O . ASP A 1 256 ? 1.162 106.022 80.242 1.00 36.69 310 ASP A O 1
ATOM 2005 N N . SER A 1 257 ? 1.118 103.781 80.311 1.00 27.27 311 SER A N 1
ATOM 2006 C CA . SER A 1 257 ? 2.425 103.707 80.959 1.00 30.30 311 SER A CA 1
ATOM 2007 C C . SER A 1 257 ? 3.550 104.051 79.992 1.00 27.22 311 SER A C 1
ATOM 2008 O O . SER A 1 257 ? 3.349 104.104 78.779 1.00 26.66 311 SER A O 1
ATOM 2011 N N . LYS A 1 258 ? 4.739 104.267 80.543 1.00 28.96 312 LYS A N 1
ATOM 2012 C CA . LYS A 1 258 ? 5.903 104.638 79.750 1.00 23.66 312 LYS A CA 1
ATOM 2013 C C . LYS A 1 258 ? 6.432 103.449 78.959 1.00 30.30 312 LYS A C 1
ATOM 2014 O O . LYS A 1 258 ? 7.261 103.608 78.064 1.00 26.77 312 LYS A O 1
ATOM 2020 N N . LYS A 1 259 ? 5.949 102.257 79.299 1.00 33.63 313 LYS A N 1
ATOM 2021 C CA . LYS A 1 259 ? 6.379 101.032 78.635 1.00 33.47 313 LYS A CA 1
ATOM 2022 C C . LYS A 1 259 ? 5.432 100.607 77.512 1.00 27.84 313 LYS A C 1
ATOM 2023 O O . LYS A 1 259 ? 5.696 99.630 76.810 1.00 24.69 313 LYS A O 1
ATOM 2029 N N . ALA A 1 260 ? 4.333 101.339 77.349 1.00 24.28 314 ALA A N 1
ATOM 2030 C CA . ALA A 1 260 ? 3.334 101.008 76.336 1.00 22.74 314 ALA A CA 1
ATOM 2031 C C . ALA A 1 260 ? 3.951 100.990 74.941 1.00 31.03 314 ALA A C 1
ATOM 2032 O O . ALA A 1 260 ? 4.815 101.811 74.626 1.00 19.74 314 ALA A O 1
ATOM 2034 N N . TYR A 1 261 ? 3.515 100.053 74.105 1.00 33.23 315 TYR A N 1
ATOM 2035 C CA . TYR A 1 261 ? 4.104 99.923 72.777 1.00 29.93 315 TYR A CA 1
ATOM 2036 C C . TYR A 1 261 ? 3.122 99.444 71.700 1.00 27.09 315 TYR A C 1
ATOM 2037 O O . TYR A 1 261 ? 3.296 99.758 70.524 1.00 33.63 315 TYR A O 1
ATOM 2046 N N . ARG A 1 262 ? 2.086 98.708 72.095 1.00 24.02 316 ARG A N 1
ATOM 2047 C CA . ARG A 1 262 ? 1.155 98.138 71.121 1.00 20.91 316 ARG A CA 1
ATOM 2048 C C . ARG A 1 262 ? -0.336 98.275 71.453 1.00 22.44 316 ARG A C 1
ATOM 2049 O O . ARG A 1 262 ? -1.186 97.808 70.697 1.00 22.10 316 ARG A O 1
ATOM 2057 N N . ASP A 1 263 ? -0.661 98.927 72.562 1.00 18.71 317 ASP A N 1
ATOM 2058 C CA . ASP A 1 263 ? -2.059 99.049 72.962 1.00 23.98 317 ASP A CA 1
ATOM 2059 C C . ASP A 1 263 ? -2.605 100.458 72.748 1.00 22.69 317 ASP A C 1
ATOM 2060 O O . ASP A 1 263 ? -2.034 101.437 73.227 1.00 25.32 317 ASP A O 1
ATOM 2065 N N . VAL A 1 264 ? -3.716 100.544 72.025 1.00 19.33 318 VAL A N 1
ATOM 2066 C CA . VAL A 1 264 ? -4.340 101.821 71.701 1.00 17.98 318 VAL A CA 1
ATOM 2067 C C . VAL A 1 264 ? -5.787 101.854 72.177 1.00 20.94 318 VAL A C 1
ATOM 2068 O O . VAL A 1 264 ? -6.569 100.956 71.866 1.00 28.62 318 VAL A O 1
ATOM 2072 N N . ALA A 1 265 ? -6.143 102.890 72.927 1.00 20.28 319 ALA A N 1
ATOM 2073 C CA . ALA A 1 265 ? -7.506 103.026 73.427 1.00 26.45 319 ALA A CA 1
ATOM 2074 C C . ALA A 1 265 ? -8.257 104.164 72.740 1.00 25.91 319 ALA A C 1
ATOM 2075 O O . ALA A 1 265 ? -7.788 105.302 72.711 1.00 32.45 319 ALA A O 1
ATOM 2077 N N . TRP A 1 266 ? -9.423 103.846 72.188 1.00 17.88 320 TRP A N 1
ATOM 2078 C CA . TRP A 1 266 ? -10.283 104.850 71.574 1.00 22.35 320 TRP A CA 1
ATOM 2079 C C . TRP A 1 266 ? -11.589 104.911 72.351 1.00 26.66 320 TRP A C 1
ATOM 2080 O O . TRP A 1 266 ? -12.397 103.983 72.296 1.00 25.19 320 TRP A O 1
ATOM 2091 N N . LEU A 1 267 ? -11.791 106.007 73.074 1.00 25.45 321 LEU A N 1
ATOM 2092 C CA . LEU A 1 267 ? -12.924 106.124 73.984 1.00 22.77 321 LEU A CA 1
ATOM 2093 C C . LEU A 1 267 ? -14.147 106.749 73.321 1.00 25.45 321 LEU A C 1
ATOM 2094 O O . LEU A 1 267 ? -14.073 107.841 72.759 1.00 27.31 321 LEU A O 1
ATOM 2099 N N . GLY A 1 268 ? -15.272 106.046 73.398 1.00 27.61 322 GLY A N 1
ATOM 2100 C CA . GLY A 1 268 ? -16.519 106.516 72.824 1.00 18.21 322 GLY A CA 1
ATOM 2101 C C . GLY A 1 268 ? -17.422 105.357 72.454 1.00 25.76 322 GLY A C 1
ATOM 2102 O O . GLY A 1 268 ? -17.207 104.228 72.894 1.00 26.62 322 GLY A O 1
ATOM 2103 N N . GLU A 1 269 ? -18.437 105.633 71.642 1.00 23.20 323 GLU A N 1
ATOM 2104 C CA . GLU A 1 269 ? -19.347 104.591 71.181 1.00 28.87 323 GLU A CA 1
ATOM 2105 C C . GLU A 1 269 ? -18.739 103.796 70.025 1.00 28.41 323 GLU A C 1
ATOM 2106 O O . GLU A 1 269 ? -17.926 104.317 69.259 1.00 31.50 323 GLU A O 1
ATOM 2112 N N . CYS A 1 270 ? -19.139 102.534 69.907 1.00 23.93 324 CYS A N 1
ATOM 2113 C CA . CYS A 1 270 ? -18.563 101.633 68.914 1.00 23.13 324 CYS A CA 1
ATOM 2114 C C . CYS A 1 270 ? -18.862 102.054 67.479 1.00 24.33 324 CYS A C 1
ATOM 2115 O O . CYS A 1 270 ? -17.992 101.971 66.611 1.00 24.84 324 CYS A O 1
ATOM 2118 N N . ASP A 1 271 ? -20.091 102.499 67.235 1.00 23.09 325 ASP A N 1
ATOM 2119 C CA . ASP A 1 271 ? -20.482 102.969 65.909 1.00 24.70 325 ASP A CA 1
ATOM 2120 C C . ASP A 1 271 ? -19.584 104.106 65.433 1.00 23.85 325 ASP A C 1
ATOM 2121 O O . ASP A 1 271 ? -19.106 104.098 64.300 1.00 24.12 325 ASP A O 1
ATOM 2126 N N . GLN A 1 272 ? -19.351 105.079 66.306 1.00 20.25 326 GLN A N 1
ATOM 2127 C CA . GLN A 1 272 ? -18.493 106.205 65.969 1.00 29.35 326 GLN A CA 1
ATOM 2128 C C . GLN A 1 272 ? -17.039 105.769 65.863 1.00 27.88 326 GLN A C 1
ATOM 2129 O O . GLN A 1 272 ? -16.288 106.279 65.031 1.00 26.93 326 GLN A O 1
ATOM 2135 N N . GLY A 1 273 ? -16.648 104.819 66.705 1.00 24.26 327 GLY A N 1
ATOM 2136 C CA . GLY A 1 273 ? -15.302 104.281 66.663 1.00 24.45 327 GLY A CA 1
ATOM 2137 C C . GLY A 1 273 ? -15.011 103.619 65.330 1.00 27.08 327 GLY A C 1
ATOM 2138 O O . GLY A 1 273 ? -13.951 103.828 64.738 1.00 27.54 327 GLY A O 1
ATOM 2139 N N . CYS A 1 274 ? -15.962 102.827 64.850 1.00 23.97 328 CYS A N 1
ATOM 2140 C CA . CYS A 1 274 ? -15.788 102.105 63.596 1.00 27.61 328 CYS A CA 1
ATOM 2141 C C . CYS A 1 274 ? -15.906 103.026 62.384 1.00 22.92 328 CYS A C 1
ATOM 2142 O O . CYS A 1 274 ? -15.226 102.825 61.378 1.00 21.86 328 CYS A O 1
ATOM 2145 N N . LEU A 1 275 ? -16.766 104.036 62.484 1.00 24.05 329 LEU A N 1
ATOM 2146 C CA . LEU A 1 275 ? -16.903 105.027 61.422 1.00 20.97 329 LEU A CA 1
ATOM 2147 C C . LEU A 1 275 ? -15.610 105.813 61.258 1.00 25.11 329 LEU A C 1
ATOM 2148 O O . LEU A 1 275 ? -15.157 106.057 60.140 1.00 25.01 329 LEU A O 1
ATOM 2153 N N . ALA A 1 276 ? -15.020 106.203 62.383 1.00 22.47 330 ALA A N 1
ATOM 2154 C CA . ALA A 1 276 ? -13.758 106.929 62.379 1.00 24.06 330 ALA A CA 1
ATOM 2155 C C . ALA A 1 276 ? -12.658 106.084 61.751 1.00 20.86 330 ALA A C 1
ATOM 2156 O O . ALA A 1 276 ? -11.865 106.576 60.948 1.00 22.32 330 ALA A O 1
ATOM 2158 N N . LEU A 1 277 ? -12.618 104.809 62.121 1.00 19.03 331 LEU A N 1
ATOM 2159 C CA . LEU A 1 277 ? -11.604 103.897 61.612 1.00 21.78 331 LEU A CA 1
ATOM 2160 C C . LEU A 1 277 ? -11.788 103.665 60.115 1.00 24.09 331 LEU A C 1
ATOM 2161 O O . LEU A 1 277 ? -10.815 103.596 59.366 1.00 24.66 331 LEU A O 1
ATOM 2166 N N . ALA A 1 278 ? -13.041 103.555 59.686 1.00 22.71 332 ALA A N 1
ATOM 2167 C CA . ALA A 1 278 ? -13.356 103.369 58.272 1.00 24.92 332 ALA A CA 1
ATOM 2168 C C . ALA A 1 278 ? -12.982 104.605 57.459 1.00 26.69 332 ALA A C 1
ATOM 2169 O O . ALA A 1 278 ? -12.461 104.496 56.347 1.00 23.14 332 ALA A O 1
ATOM 2171 N N . GLU A 1 279 ? -13.255 105.779 58.022 1.00 18.96 333 GLU A N 1
ATOM 2172 C CA . GLU A 1 279 ? -12.917 107.041 57.379 1.00 19.97 333 GLU A CA 1
ATOM 2173 C C . GLU A 1 279 ? -11.417 107.131 57.112 1.00 27.42 333 GLU A C 1
ATOM 2174 O O . GLU A 1 279 ? -10.991 107.606 56.060 1.00 32.10 333 GLU A O 1
ATOM 2180 N N . LEU A 1 280 ? -10.621 106.659 58.065 1.00 24.00 334 LEU A N 1
ATOM 2181 C CA . LEU A 1 280 ? -9.173 106.637 57.909 1.00 27.38 334 LEU A CA 1
ATOM 2182 C C . LEU A 1 280 ? -8.741 105.594 56.881 1.00 23.07 334 LEU A C 1
ATOM 2183 O O . LEU A 1 280 ? -7.775 105.797 56.148 1.00 21.44 334 LEU A O 1
ATOM 2188 N N . LEU A 1 281 ? -9.465 104.480 56.834 1.00 24.25 335 LEU A N 1
ATOM 2189 C CA . LEU A 1 281 ? -9.120 103.372 55.947 1.00 29.77 335 LEU A CA 1
ATOM 2190 C C . LEU A 1 281 ? -9.620 103.577 54.519 1.00 34.43 335 LEU A C 1
ATOM 2191 O O . LEU A 1 281 ? -9.145 102.927 53.585 1.00 31.63 335 LEU A O 1
ATOM 2196 N N . GLY A 1 282 ? -10.582 104.478 54.354 1.00 29.82 336 GLY A N 1
ATOM 2197 C CA . GLY A 1 282 ? -11.169 104.726 53.052 1.00 21.74 336 GLY A CA 1
ATOM 2198 C C . GLY A 1 282 ? -12.293 103.757 52.743 1.00 26.36 336 GLY A C 1
ATOM 2199 O O . GLY A 1 282 ? -12.561 103.456 51.580 1.00 31.76 336 GLY A O 1
ATOM 2200 N N . TRP A 1 283 ? -12.948 103.264 53.791 1.00 26.08 337 TRP A N 1
ATOM 2201 C CA . TRP A 1 283 ? -14.066 102.339 53.639 1.00 24.30 337 TRP A CA 1
ATOM 2202 C C . TRP A 1 283 ? -15.371 103.027 54.020 1.00 23.39 337 TRP A C 1
ATOM 2203 O O . TRP A 1 283 ? -16.403 102.373 54.173 1.00 20.33 337 TRP A O 1
ATOM 2214 N N . LYS A 1 284 ? -15.311 104.345 54.179 1.00 22.97 338 LYS A N 1
ATOM 2215 C CA . LYS A 1 284 ? -16.441 105.132 54.667 1.00 20.39 338 LYS A CA 1
ATOM 2216 C C . LYS A 1 284 ? -17.709 104.934 53.837 1.00 28.61 338 LYS A C 1
ATOM 2217 O O . LYS A 1 284 ? -18.776 104.638 54.379 1.00 23.47 338 LYS A O 1
ATOM 2223 N N . LYS A 1 285 ? -17.583 105.090 52.522 1.00 24.85 339 LYS A N 1
ATOM 2224 C CA . LYS A 1 285 ? -18.718 104.958 51.613 1.00 26.09 339 LYS A CA 1
ATOM 2225 C C . LYS A 1 285 ? -19.187 103.509 51.494 1.00 27.66 339 LYS A C 1
ATOM 2226 O O . LYS A 1 285 ? -20.386 103.241 51.428 1.00 24.48 339 LYS A O 1
ATOM 2232 N N . GLU A 1 286 ? -18.238 102.579 51.464 1.00 24.46 340 GLU A N 1
ATOM 2233 C CA . GLU A 1 286 ? -18.566 101.163 51.367 1.00 21.24 340 GLU A CA 1
ATOM 2234 C C . GLU A 1 286 ? -19.333 100.714 52.607 1.00 23.77 340 GLU A C 1
ATOM 2235 O O . GLU A 1 286 ? -20.296 99.953 52.515 1.00 21.72 340 GLU A O 1
ATOM 2241 N N . LEU A 1 287 ? -18.905 101.207 53.764 1.00 23.36 341 LEU A N 1
ATOM 2242 C CA . LEU A 1 287 ? -19.534 100.857 55.031 1.00 21.73 341 LEU A CA 1
ATOM 2243 C C . LEU A 1 287 ? -20.964 101.382 55.124 1.00 23.60 341 LEU A C 1
ATOM 2244 O O . LEU A 1 287 ? -21.879 100.643 55.490 1.00 24.76 341 LEU A O 1
ATOM 2249 N N . GLU A 1 288 ? -21.152 102.657 54.796 1.00 22.86 342 GLU A N 1
ATOM 2250 C CA . GLU A 1 288 ? -22.478 103.267 54.847 1.00 27.88 342 GLU A CA 1
ATOM 2251 C C . GLU A 1 288 ? -23.455 102.577 53.900 1.00 29.74 342 GLU A C 1
ATOM 2252 O O . GLU A 1 288 ? -24.603 102.320 54.263 1.00 29.03 342 GLU A O 1
ATOM 2258 N N . ASP A 1 289 ? -22.992 102.275 52.691 1.00 25.89 343 ASP A N 1
ATOM 2259 C CA . ASP A 1 289 ? -23.822 101.590 51.708 1.00 30.16 343 ASP A CA 1
ATOM 2260 C C . ASP A 1 289 ? -24.232 100.209 52.205 1.00 30.20 343 ASP A C 1
ATOM 2261 O O . ASP A 1 289 ? -25.395 99.824 52.094 1.00 29.07 343 ASP A O 1
ATOM 2266 N N . LEU A 1 290 ? -23.270 99.476 52.760 1.00 30.42 344 LEU A N 1
ATOM 2267 C CA . LEU A 1 290 ? -23.510 98.126 53.263 1.00 24.60 344 LEU A CA 1
ATOM 2268 C C . LEU A 1 290 ? -24.597 98.090 54.334 1.00 25.41 344 LEU A C 1
ATOM 2269 O O . LEU A 1 290 ? -25.459 97.213 54.322 1.00 26.85 344 LEU A O 1
ATOM 2274 N N . VAL A 1 291 ? -24.554 99.049 55.253 1.00 22.79 345 VAL A N 1
ATOM 2275 C CA . VAL A 1 291 ? -25.537 99.118 56.328 1.00 26.61 345 VAL A CA 1
ATOM 2276 C C . VAL A 1 291 ? -26.941 99.368 55.789 1.00 27.96 345 VAL A C 1
ATOM 2277 O O . VAL A 1 291 ? -27.875 98.627 56.099 1.00 31.79 345 VAL A O 1
ATOM 2281 N N . ARG A 1 292 ? -27.082 100.410 54.975 1.00 33.85 346 ARG A N 1
ATOM 2282 C CA . ARG A 1 292 ? -28.385 100.795 54.444 1.00 36.99 346 ARG A CA 1
ATOM 2283 C C . ARG A 1 292 ? -28.966 99.713 53.539 1.00 37.79 346 ARG A C 1
ATOM 2284 O O . ARG A 1 292 ? -30.177 99.483 53.531 1.00 35.04 346 ARG A O 1
ATOM 2292 N N . ARG A 1 293 ? -28.097 99.049 52.785 1.00 25.23 347 ARG A N 1
ATOM 2293 C CA . ARG A 1 293 ? -28.524 97.982 51.888 1.00 26.01 347 ARG A CA 1
ATOM 2294 C C . ARG A 1 293 ? -29.033 96.782 52.677 1.00 32.98 347 ARG A C 1
ATOM 2295 O O . ARG A 1 293 ? -30.079 96.217 52.359 1.00 32.47 347 ARG A O 1
ATOM 2303 N N . GLU A 1 294 ? -28.284 96.399 53.706 1.00 38.55 348 GLU A N 1
ATOM 2304 C CA . GLU A 1 294 ? -28.644 95.255 54.537 1.00 29.74 348 GLU A CA 1
ATOM 2305 C C . GLU A 1 294 ? -29.917 95.510 55.341 1.00 32.73 348 GLU A C 1
ATOM 2306 O O . GLU A 1 294 ? -30.801 94.654 55.396 1.00 30.72 348 GLU A O 1
ATOM 2312 N N . HIS A 1 295 ? -30.007 96.686 55.956 1.00 26.17 349 HIS A N 1
ATOM 2313 C CA . HIS A 1 295 ? -31.193 97.057 56.724 1.00 33.98 349 HIS A CA 1
ATOM 2314 C C . HIS A 1 295 ? -32.441 97.063 55.848 1.00 38.67 349 HIS A C 1
ATOM 2315 O O . HIS A 1 295 ? -33.534 96.729 56.306 1.00 44.60 349 HIS A O 1
ATOM 2322 N N . ALA A 1 296 ? -32.271 97.440 54.585 1.00 36.28 350 ALA A N 1
ATOM 2323 C CA . ALA A 1 296 ? -33.368 97.419 53.628 1.00 35.66 350 ALA A CA 1
ATOM 2324 C C . ALA A 1 296 ? -33.791 95.983 53.336 1.00 36.57 350 ALA A C 1
ATOM 2325 O O . ALA A 1 296 ? -34.978 95.693 53.183 1.00 32.61 350 ALA A O 1
ATOM 2327 N N . SER A 1 297 ? -32.811 95.088 53.266 1.00 35.35 351 SER A N 1
ATOM 2328 C CA . SER A 1 297 ? -33.075 93.680 52.999 1.00 36.83 351 SER A CA 1
ATOM 2329 C C . SER A 1 297 ? -33.755 93.009 54.191 1.00 45.25 351 SER A C 1
ATOM 2330 O O . SER A 1 297 ? -34.573 92.105 54.022 1.00 45.34 351 SER A O 1
ATOM 2333 N N . ILE A 1 298 ? -33.414 93.456 55.396 1.00 42.18 352 ILE A N 1
ATOM 2334 C CA . ILE A 1 298 ? -34.039 92.931 56.604 1.00 41.57 352 ILE A CA 1
ATOM 2335 C C . ILE A 1 298 ? -35.505 93.349 56.663 1.00 44.36 352 ILE A C 1
ATOM 2336 O O . ILE A 1 298 ? -36.381 92.535 56.955 1.00 48.15 352 ILE A O 1
ATOM 2341 N N . ASP A 1 299 ? -35.765 94.619 56.367 1.00 39.58 353 ASP A N 1
ATOM 2342 C CA . ASP A 1 299 ? -37.127 95.141 56.345 1.00 37.61 353 ASP A CA 1
ATOM 2343 C C . ASP A 1 299 ? -37.941 94.520 55.214 1.00 38.75 353 ASP A C 1
ATOM 2344 O O . ASP A 1 299 ? -39.169 94.488 55.267 1.00 39.82 353 ASP A O 1
ATOM 2349 N N . ALA A 1 300 ? -37.246 94.028 54.192 1.00 44.39 354 ALA A N 1
ATOM 2350 C CA . ALA A 1 300 ? -37.898 93.391 53.053 1.00 52.18 354 ALA A CA 1
ATOM 2351 C C . ALA A 1 300 ? -38.541 92.065 53.448 1.00 57.48 354 ALA A C 1
ATOM 2352 O O . ALA A 1 300 ? -39.493 91.614 52.810 1.00 59.04 354 ALA A O 1
ATOM 2354 N N . GLN A 1 301 ? -38.014 91.443 54.498 1.00 53.73 355 GLN A N 1
ATOM 2355 C CA . GLN A 1 301 ? -38.587 90.208 55.022 1.00 61.30 355 GLN A CA 1
ATOM 2356 C C . GLN A 1 301 ? -39.782 90.499 55.925 1.00 66.12 355 GLN A C 1
ATOM 2357 O O . GLN A 1 301 ? -40.849 89.904 55.763 1.00 67.66 355 GLN A O 1
ATOM 2363 N N . SER A 1 302 ? -39.590 91.422 56.866 1.00 63.37 356 SER A N 1
ATOM 2364 C CA . SER A 1 302 ? -40.638 91.844 57.797 1.00 59.75 356 SER A CA 1
ATOM 2365 C C . SER A 1 302 ? -41.294 90.668 58.520 1.00 71.14 356 SER A C 1
ATOM 2366 O O . SER A 1 302 ? -42.376 90.218 58.138 1.00 56.89 356 SER A O 1
ATOM 2369 N N . GLU B 1 2 ? 35.457 40.170 106.887 1.00 63.63 56 GLU B N 1
ATOM 2370 C CA . GLU B 1 2 ? 34.878 40.287 105.553 1.00 66.21 56 GLU B CA 1
ATOM 2371 C C . GLU B 1 2 ? 33.358 40.407 105.599 1.00 63.24 56 GLU B C 1
ATOM 2372 O O . GLU B 1 2 ? 32.661 39.456 105.955 1.00 46.33 56 GLU B O 1
ATOM 2378 N N . ARG B 1 3 ? 32.853 41.583 105.237 1.00 58.47 57 ARG B N 1
ATOM 2379 C CA . ARG B 1 3 ? 31.416 41.831 105.213 1.00 52.95 57 ARG B CA 1
ATOM 2380 C C . ARG B 1 3 ? 30.887 41.792 103.784 1.00 46.13 57 ARG B C 1
ATOM 2381 O O . ARG B 1 3 ? 31.198 42.662 102.973 1.00 41.74 57 ARG B O 1
ATOM 2389 N N . LEU B 1 4 ? 30.085 40.776 103.484 1.00 48.11 58 LEU B N 1
ATOM 2390 C CA . LEU B 1 4 ? 29.599 40.560 102.127 1.00 42.21 58 LEU B CA 1
ATOM 2391 C C . LEU B 1 4 ? 28.264 41.252 101.867 1.00 48.17 58 LEU B C 1
ATOM 2392 O O . LEU B 1 4 ? 27.942 41.586 100.726 1.00 44.88 58 LEU B O 1
ATOM 2397 N N . LEU B 1 5 ? 27.490 41.462 102.926 1.00 42.55 59 LEU B N 1
ATOM 2398 C CA . LEU B 1 5 ? 26.203 42.135 102.802 1.00 43.84 59 LEU B CA 1
ATOM 2399 C C . LEU B 1 5 ? 26.368 43.645 102.905 1.00 53.94 59 LEU B C 1
ATOM 2400 O O . LEU B 1 5 ? 26.899 44.151 103.895 1.00 54.06 59 LEU B O 1
ATOM 2405 N N . ASP B 1 6 ? 25.916 44.365 101.883 1.00 45.93 60 ASP B N 1
ATOM 2406 C CA . ASP B 1 6 ? 25.977 45.822 101.906 1.00 51.89 60 ASP B CA 1
ATOM 2407 C C . ASP B 1 6 ? 24.975 46.393 102.906 1.00 50.63 60 ASP B C 1
ATOM 2408 O O . ASP B 1 6 ? 25.176 47.473 103.459 1.00 49.93 60 ASP B O 1
ATOM 2413 N N . GLU B 1 7 ? 23.900 45.645 103.134 1.00 49.33 61 GLU B N 1
ATOM 2414 C CA . GLU B 1 7 ? 22.830 46.069 104.027 1.00 51.40 61 GLU B CA 1
ATOM 2415 C C . GLU B 1 7 ? 22.269 44.849 104.749 1.00 49.12 61 GLU B C 1
ATOM 2416 O O . GLU B 1 7 ? 22.008 43.822 104.124 1.00 54.59 61 GLU B O 1
ATOM 2422 N N . LEU B 1 8 ? 22.089 44.956 106.063 1.00 37.47 62 LEU B N 1
ATOM 2423 C CA . LEU B 1 8 ? 21.591 43.834 106.857 1.00 37.24 62 LEU B CA 1
ATOM 2424 C C . LEU B 1 8 ? 20.065 43.703 106.816 1.00 40.84 62 LEU B C 1
ATOM 2425 O O . LEU B 1 8 ? 19.407 43.665 107.857 1.00 38.50 62 LEU B O 1
ATOM 2430 N N . THR B 1 9 ? 19.512 43.626 105.608 1.00 39.62 63 THR B N 1
ATOM 2431 C CA . THR B 1 9 ? 18.075 43.454 105.419 1.00 46.34 63 THR B CA 1
ATOM 2432 C C . THR B 1 9 ? 17.801 42.352 104.402 1.00 45.39 63 THR B C 1
ATOM 2433 O O . THR B 1 9 ? 18.731 41.735 103.882 1.00 42.72 63 THR B O 1
ATOM 2437 N N . LEU B 1 10 ? 16.523 42.116 104.117 1.00 44.97 64 LEU B N 1
ATOM 2438 C CA . LEU B 1 10 ? 16.121 41.118 103.129 1.00 38.06 64 LEU B CA 1
ATOM 2439 C C . LEU B 1 10 ? 16.636 41.507 101.748 1.00 47.09 64 LEU B C 1
ATOM 2440 O O . LEU B 1 10 ? 17.099 40.659 100.984 1.00 46.32 64 LEU B O 1
ATOM 2445 N N . GLU B 1 11 ? 16.546 42.797 101.437 1.00 53.73 65 GLU B N 1
ATOM 2446 C CA . GLU B 1 11 ? 17.022 43.323 100.163 1.00 53.14 65 GLU B CA 1
ATOM 2447 C C . GLU B 1 11 ? 18.529 43.134 100.023 1.00 50.79 65 GLU B C 1
ATOM 2448 O O . GLU B 1 11 ? 19.045 42.986 98.915 1.00 54.13 65 GLU B O 1
ATOM 2454 N N . GLY B 1 12 ? 19.227 43.138 101.155 1.00 48.91 66 GLY B N 1
ATOM 2455 C CA . GLY B 1 12 ? 20.666 42.950 101.167 1.00 51.19 66 GLY B CA 1
ATOM 2456 C C . GLY B 1 12 ? 21.073 41.544 100.772 1.00 45.56 66 GLY B C 1
ATOM 2457 O O . GLY B 1 12 ? 22.035 41.352 100.027 1.00 51.85 66 GLY B O 1
ATOM 2458 N N . VAL B 1 13 ? 20.339 40.557 101.273 1.00 43.79 67 VAL B N 1
ATOM 2459 C CA . VAL B 1 13 ? 20.613 39.160 100.955 1.00 45.67 67 VAL B CA 1
ATOM 2460 C C . VAL B 1 13 ? 20.326 38.869 99.482 1.00 41.42 67 VAL B C 1
ATOM 2461 O O . VAL B 1 13 ? 21.074 38.146 98.823 1.00 33.25 67 VAL B O 1
ATOM 2465 N N . ALA B 1 14 ? 19.244 39.449 98.972 1.00 44.55 68 ALA B N 1
ATOM 2466 C CA . ALA B 1 14 ? 18.858 39.266 97.577 1.00 38.21 68 ALA B CA 1
ATOM 2467 C C . ALA B 1 14 ? 19.928 39.796 96.627 1.00 39.60 68 ALA B C 1
ATOM 2468 O O . ALA B 1 14 ? 20.205 39.188 95.595 1.00 42.75 68 ALA B O 1
ATOM 2470 N N . ARG B 1 15 ? 20.526 40.930 96.979 1.00 40.68 69 ARG B N 1
ATOM 2471 C CA . ARG B 1 15 ? 21.607 41.495 96.178 1.00 46.45 69 ARG B CA 1
ATOM 2472 C C . ARG B 1 15 ? 22.850 40.619 96.260 1.00 44.13 69 ARG B C 1
ATOM 2473 O O . ARG B 1 15 ? 23.631 40.543 95.312 1.00 47.73 69 ARG B O 1
ATOM 2481 N N . TYR B 1 16 ? 23.026 39.959 97.400 1.00 44.14 70 TYR B N 1
ATOM 2482 C CA . TYR B 1 16 ? 24.153 39.056 97.588 1.00 45.03 70 TYR B CA 1
ATOM 2483 C C . TYR B 1 16 ? 23.997 37.804 96.731 1.00 43.03 70 TYR B C 1
ATOM 2484 O O . TYR B 1 16 ? 24.969 37.311 96.162 1.00 42.35 70 TYR B O 1
ATOM 2493 N N . MET B 1 17 ? 22.772 37.295 96.643 1.00 37.01 71 MET B N 1
ATOM 2494 C CA . MET B 1 17 ? 22.500 36.110 95.839 1.00 41.28 71 MET B CA 1
ATOM 2495 C C . MET B 1 17 ? 22.762 36.384 94.364 1.00 48.22 71 MET B C 1
ATOM 2496 O O . MET B 1 17 ? 23.237 35.512 93.634 1.00 49.67 71 MET B O 1
ATOM 2501 N N . GLN B 1 18 ? 22.453 37.602 93.933 1.00 43.54 72 GLN B N 1
ATOM 2502 C CA . GLN B 1 18 ? 22.626 37.987 92.538 1.00 43.90 72 GLN B CA 1
ATOM 2503 C C . GLN B 1 18 ? 24.093 38.226 92.192 1.00 43.64 72 GLN B C 1
ATOM 2504 O O . GLN B 1 18 ? 24.448 38.351 91.020 1.00 53.31 72 GLN B O 1
ATOM 2510 N N . SER B 1 19 ? 24.941 38.288 93.213 1.00 38.26 73 SER B N 1
ATOM 2511 C CA . SER B 1 19 ? 26.376 38.428 92.996 1.00 42.85 73 SER B CA 1
ATOM 2512 C C . SER B 1 19 ? 26.972 37.099 92.542 1.00 46.95 73 SER B C 1
ATOM 2513 O O . SER B 1 19 ? 26.330 36.053 92.646 1.00 43.91 73 SER B O 1
ATOM 2516 N N . GLU B 1 20 ? 28.200 37.146 92.039 1.00 52.14 74 GLU B N 1
ATOM 2517 C CA . GLU B 1 20 ? 28.867 35.951 91.537 1.00 53.16 74 GLU B CA 1
ATOM 2518 C C . GLU B 1 20 ? 29.448 35.136 92.690 1.00 52.20 74 GLU B C 1
ATOM 2519 O O . GLU B 1 20 ? 29.762 33.956 92.539 1.00 49.92 74 GLU B O 1
ATOM 2525 N N . ARG B 1 21 ? 29.576 35.778 93.847 1.00 50.99 75 ARG B N 1
ATOM 2526 C CA . ARG B 1 21 ? 30.128 35.137 95.034 1.00 39.29 75 ARG B CA 1
ATOM 2527 C C . ARG B 1 21 ? 29.186 34.067 95.577 1.00 40.32 75 ARG B C 1
ATOM 2528 O O . ARG B 1 21 ? 29.629 33.059 96.128 1.00 36.09 75 ARG B O 1
ATOM 2536 N N . CYS B 1 22 ? 27.887 34.292 95.419 1.00 33.87 76 CYS B N 1
ATOM 2537 C CA . CYS B 1 22 ? 26.879 33.386 95.958 1.00 36.91 76 CYS B CA 1
ATOM 2538 C C . CYS B 1 22 ? 26.594 32.231 95.002 1.00 41.45 76 CYS B C 1
ATOM 2539 O O . CYS B 1 22 ? 25.788 32.361 94.081 1.00 45.62 76 CYS B O 1
ATOM 2542 N N . ARG B 1 23 ? 27.256 31.101 95.231 1.00 39.33 77 ARG B N 1
ATOM 2543 C CA . ARG B 1 23 ? 27.116 29.940 94.359 1.00 38.05 77 ARG B CA 1
ATOM 2544 C C . ARG B 1 23 ? 26.468 28.753 95.067 1.00 39.69 77 ARG B C 1
ATOM 2545 O O . ARG B 1 23 ? 25.653 28.042 94.479 1.00 42.58 77 ARG B O 1
ATOM 2553 N N . ARG B 1 24 ? 26.836 28.539 96.326 1.00 34.55 78 ARG B N 1
ATOM 2554 C CA . ARG B 1 24 ? 26.353 27.381 97.074 1.00 39.88 78 ARG B CA 1
ATOM 2555 C C . ARG B 1 24 ? 25.537 27.780 98.303 1.00 29.08 78 ARG B C 1
ATOM 2556 O O . ARG B 1 24 ? 26.021 28.496 99.179 1.00 27.34 78 ARG B O 1
ATOM 2564 N N . VAL B 1 25 ? 24.296 27.306 98.360 1.00 23.71 79 VAL B N 1
ATOM 2565 C CA . VAL B 1 25 ? 23.383 27.659 99.441 1.00 20.72 79 VAL B CA 1
ATOM 2566 C C . VAL B 1 25 ? 22.948 26.431 100.236 1.00 25.17 79 VAL B C 1
ATOM 2567 O O . VAL B 1 25 ? 22.527 25.426 99.661 1.00 23.83 79 VAL B O 1
ATOM 2571 N N . ILE B 1 26 ? 23.055 26.516 101.558 1.00 24.38 80 ILE B N 1
ATOM 2572 C CA . ILE B 1 26 ? 22.580 25.452 102.438 1.00 25.12 80 ILE B CA 1
ATOM 2573 C C . ILE B 1 26 ? 21.351 25.907 103.217 1.00 20.90 80 ILE B C 1
ATOM 2574 O O . ILE B 1 26 ? 21.361 26.965 103.845 1.00 27.05 80 ILE B O 1
ATOM 2579 N N . CYS B 1 27 ? 20.291 25.108 103.168 1.00 20.94 81 CYS B N 1
ATOM 2580 C CA . CYS B 1 27 ? 19.072 25.411 103.906 1.00 18.26 81 CYS B CA 1
ATOM 2581 C C . CYS B 1 27 ? 18.946 24.558 105.167 1.00 21.48 81 CYS B C 1
ATOM 2582 O O . CYS B 1 27 ? 19.172 23.349 105.137 1.00 21.58 81 CYS B O 1
ATOM 2585 N N . LEU B 1 28 ? 18.596 25.203 106.275 1.00 22.20 82 LEU B N 1
ATOM 2586 C CA . LEU B 1 28 ? 18.208 24.500 107.490 1.00 19.81 82 LEU B CA 1
ATOM 2587 C C . LEU B 1 28 ? 16.730 24.770 107.720 1.00 21.76 82 LEU B C 1
ATOM 2588 O O . LEU B 1 28 ? 16.328 25.918 107.901 1.00 21.66 82 LEU B O 1
ATOM 2593 N N . VAL B 1 29 ? 15.915 23.723 107.700 1.00 21.94 83 VAL B N 1
ATOM 2594 C CA . VAL B 1 29 ? 14.476 23.910 107.836 1.00 23.48 83 VAL B CA 1
ATOM 2595 C C . VAL B 1 29 ? 13.875 23.126 108.997 1.00 27.58 83 VAL B C 1
ATOM 2596 O O . VAL B 1 29 ? 14.354 22.047 109.351 1.00 19.95 83 VAL B O 1
ATOM 2600 N N . GLY B 1 30 ? 12.822 23.686 109.586 1.00 29.91 84 GLY B N 1
ATOM 2601 C CA . GLY B 1 30 ? 12.123 23.049 110.686 1.00 28.56 84 GLY B CA 1
ATOM 2602 C C . GLY B 1 30 ? 10.638 22.909 110.411 1.00 29.52 84 GLY B C 1
ATOM 2603 O O . GLY B 1 30 ? 10.213 22.876 109.257 1.00 42.24 84 GLY B O 1
ATOM 2604 N N . ALA B 1 31 ? 9.847 22.835 111.476 1.00 35.44 85 ALA B N 1
ATOM 2605 C CA . ALA B 1 31 ? 8.407 22.619 111.358 1.00 41.75 85 ALA B CA 1
ATOM 2606 C C . ALA B 1 31 ? 7.668 23.816 110.764 1.00 36.78 85 ALA B C 1
ATOM 2607 O O . ALA B 1 31 ? 6.563 23.673 110.242 1.00 40.43 85 ALA B O 1
ATOM 2609 N N . GLY B 1 32 ? 8.282 24.992 110.840 1.00 37.21 86 GLY B N 1
ATOM 2610 C CA . GLY B 1 32 ? 7.642 26.216 110.392 1.00 38.84 86 GLY B CA 1
ATOM 2611 C C . GLY B 1 32 ? 7.363 26.286 108.902 1.00 43.67 86 GLY B C 1
ATOM 2612 O O . GLY B 1 32 ? 6.636 27.167 108.442 1.00 40.00 86 GLY B O 1
ATOM 2613 N N . ILE B 1 33 ? 7.937 25.359 108.142 1.00 40.24 87 ILE B N 1
ATOM 2614 C CA . ILE B 1 33 ? 7.761 25.355 106.695 1.00 38.23 87 ILE B CA 1
ATOM 2615 C C . ILE B 1 33 ? 6.621 24.438 106.257 1.00 37.22 87 ILE B C 1
ATOM 2616 O O . ILE B 1 33 ? 6.195 24.475 105.103 1.00 42.02 87 ILE B O 1
ATOM 2621 N N . SER B 1 34 ? 6.128 23.620 107.180 1.00 36.35 88 SER B N 1
ATOM 2622 C CA . SER B 1 34 ? 5.085 22.651 106.858 1.00 48.85 88 SER B CA 1
ATOM 2623 C C . SER B 1 34 ? 3.758 22.964 107.551 1.00 50.77 88 SER B C 1
ATOM 2624 O O . SER B 1 34 ? 2.787 22.216 107.418 1.00 42.09 88 SER B O 1
ATOM 2627 N N . THR B 1 35 ? 3.720 24.070 108.287 1.00 43.26 89 THR B N 1
ATOM 2628 C CA . THR B 1 35 ? 2.519 24.447 109.026 1.00 44.47 89 THR B CA 1
ATOM 2629 C C . THR B 1 35 ? 1.365 24.832 108.103 1.00 51.99 89 THR B C 1
ATOM 2630 O O . THR B 1 35 ? 0.207 24.523 108.385 1.00 41.96 89 THR B O 1
ATOM 2634 N N . SER B 1 36 ? 1.687 25.498 106.998 1.00 38.35 90 SER B N 1
ATOM 2635 C CA . SER B 1 36 ? 0.666 25.961 106.066 1.00 41.18 90 SER B CA 1
ATOM 2636 C C . SER B 1 36 ? 0.060 24.814 105.260 1.00 51.39 90 SER B C 1
ATOM 2637 O O . SER B 1 36 ? -1.039 24.937 104.721 1.00 59.54 90 SER B O 1
ATOM 2640 N N . ALA B 1 37 ? 0.778 23.698 105.183 1.00 47.34 91 ALA B N 1
ATOM 2641 C CA . ALA B 1 37 ? 0.298 22.534 104.447 1.00 34.30 91 ALA B CA 1
ATOM 2642 C C . ALA B 1 37 ? -0.771 21.775 105.230 1.00 39.98 91 ALA B C 1
ATOM 2643 O O . ALA B 1 37 ? -1.466 20.922 104.679 1.00 40.67 91 ALA B O 1
ATOM 2645 N N . GLY B 1 38 ? -0.894 22.086 106.517 1.00 43.11 92 GLY B N 1
ATOM 2646 C CA . GLY B 1 38 ? -1.898 21.459 107.357 1.00 45.26 92 GLY B CA 1
ATOM 2647 C C . GLY B 1 38 ? -1.307 20.700 108.528 1.00 43.14 92 GLY B C 1
ATOM 2648 O O . GLY B 1 38 ? -2.029 20.255 109.420 1.00 37.92 92 GLY B O 1
ATOM 2649 N N . ILE B 1 39 ? 0.013 20.547 108.524 1.00 47.68 93 ILE B N 1
ATOM 2650 C CA . ILE B 1 39 ? 0.704 19.850 109.600 1.00 49.60 93 ILE B CA 1
ATOM 2651 C C . ILE B 1 39 ? 0.966 20.802 110.763 1.00 51.33 93 ILE B C 1
ATOM 2652 O O . ILE B 1 39 ? 1.615 21.832 110.590 1.00 49.45 93 ILE B O 1
ATOM 2657 N N . PRO B 1 40 ? 0.455 20.460 111.956 1.00 52.49 94 PRO B N 1
ATOM 2658 C CA . PRO B 1 40 ? 0.558 21.332 113.131 1.00 48.89 94 PRO B CA 1
ATOM 2659 C C . PRO B 1 40 ? 1.988 21.474 113.645 1.00 48.77 94 PRO B C 1
ATOM 2660 O O . PRO B 1 40 ? 2.781 20.538 113.543 1.00 48.05 94 PRO B O 1
ATOM 2664 N N . ASP B 1 41 ? 2.304 22.645 114.188 1.00 53.27 95 ASP B N 1
ATOM 2665 C CA . ASP B 1 41 ? 3.617 22.906 114.763 1.00 51.27 95 ASP B CA 1
ATOM 2666 C C . ASP B 1 41 ? 3.645 22.434 116.211 1.00 69.75 95 ASP B C 1
ATOM 2667 O O . ASP B 1 41 ? 3.056 23.065 117.089 1.00 78.60 95 ASP B O 1
ATOM 2672 N N . PHE B 1 42 ? 4.329 21.322 116.456 1.00 69.95 96 PHE B N 1
ATOM 2673 C CA . PHE B 1 42 ? 4.488 20.820 117.813 1.00 68.30 96 PHE B CA 1
ATOM 2674 C C . PHE B 1 42 ? 5.562 21.631 118.529 1.00 77.97 96 PHE B C 1
ATOM 2675 O O . PHE B 1 42 ? 6.319 22.361 117.886 1.00 75.59 96 PHE B O 1
ATOM 2683 N N . ARG B 1 43 ? 5.618 21.503 119.853 1.00 74.51 97 ARG B N 1
ATOM 2684 C CA . ARG B 1 43 ? 6.490 22.332 120.685 1.00 73.98 97 ARG B CA 1
ATOM 2685 C C . ARG B 1 43 ? 6.157 23.809 120.470 1.00 78.34 97 ARG B C 1
ATOM 2686 O O . ARG B 1 43 ? 6.986 24.591 120.002 1.00 70.73 97 ARG B O 1
ATOM 2694 N N . SER B 1 44 ? 4.924 24.173 120.808 1.00 78.75 98 SER B N 1
ATOM 2695 C CA . SER B 1 44 ? 4.420 25.524 120.594 1.00 88.61 98 SER B CA 1
ATOM 2696 C C . SER B 1 44 ? 3.216 25.775 121.499 1.00 95.99 98 SER B C 1
ATOM 2697 O O . SER B 1 44 ? 2.563 24.827 121.936 1.00 88.18 98 SER B O 1
ATOM 2700 N N . PRO B 1 45 ? 2.921 27.054 121.792 1.00 102.77 99 PRO B N 1
ATOM 2701 C CA . PRO B 1 45 ? 1.759 27.379 122.627 1.00 101.62 99 PRO B CA 1
ATOM 2702 C C . PRO B 1 45 ? 0.439 26.964 121.979 1.00 99.56 99 PRO B C 1
ATOM 2703 O O . PRO B 1 45 ? 0.344 26.897 120.753 1.00 95.62 99 PRO B O 1
ATOM 2707 N N . SER B 1 46 ? -0.566 26.685 122.805 1.00 96.88 100 SER B N 1
ATOM 2708 C CA . SER B 1 46 ? -1.876 26.278 122.311 1.00 88.47 100 SER B CA 1
ATOM 2709 C C . SER B 1 46 ? -2.945 27.299 122.684 1.00 82.04 100 SER B C 1
ATOM 2710 O O . SER B 1 46 ? -3.916 26.975 123.368 1.00 75.35 100 SER B O 1
ATOM 2712 N N . LEU B 1 53 ? -3.641 17.646 122.037 1.00 52.24 107 LEU B N 1
ATOM 2713 C CA . LEU B 1 53 ? -2.835 16.596 122.650 1.00 59.46 107 LEU B CA 1
ATOM 2714 C C . LEU B 1 53 ? -3.500 16.051 123.908 1.00 55.24 107 LEU B C 1
ATOM 2715 O O . LEU B 1 53 ? -2.989 15.124 124.536 1.00 57.45 107 LEU B O 1
ATOM 2720 N N . GLU B 1 54 ? -4.641 16.629 124.270 1.00 53.72 108 GLU B N 1
ATOM 2721 C CA . GLU B 1 54 ? -5.336 16.261 125.501 1.00 57.91 108 GLU B CA 1
ATOM 2722 C C . GLU B 1 54 ? -5.918 14.852 125.444 1.00 64.25 108 GLU B C 1
ATOM 2723 O O . GLU B 1 54 ? -6.071 14.191 126.473 1.00 62.22 108 GLU B O 1
ATOM 2725 N N . LYS B 1 55 ? -6.238 14.395 124.239 1.00 57.25 109 LYS B N 1
ATOM 2726 C CA . LYS B 1 55 ? -6.848 13.083 124.056 1.00 56.72 109 LYS B CA 1
ATOM 2727 C C . LYS B 1 55 ? -5.840 11.948 124.230 1.00 50.70 109 LYS B C 1
ATOM 2728 O O . LYS B 1 55 ? -6.221 10.804 124.478 1.00 50.45 109 LYS B O 1
ATOM 2734 N N . TYR B 1 56 ? -4.557 12.270 124.108 1.00 46.05 110 TYR B N 1
ATOM 2735 C CA . TYR B 1 56 ? -3.503 11.260 124.166 1.00 53.32 110 TYR B CA 1
ATOM 2736 C C . TYR B 1 56 ? -3.231 10.761 125.583 1.00 51.32 110 TYR B C 1
ATOM 2737 O O . TYR B 1 56 ? -2.728 9.652 125.768 1.00 44.34 110 TYR B O 1
ATOM 2746 N N . HIS B 1 57 ? -3.567 11.587 126.572 1.00 50.70 111 HIS B N 1
ATOM 2747 C CA . HIS B 1 57 ? -3.349 11.260 127.982 1.00 50.40 111 HIS B CA 1
ATOM 2748 C C . HIS B 1 57 ? -1.884 10.946 128.290 1.00 43.72 111 HIS B C 1
ATOM 2749 O O . HIS B 1 57 ? -1.558 9.881 128.814 1.00 40.72 111 HIS B O 1
ATOM 2756 N N . LEU B 1 58 ? -1.012 11.891 127.954 1.00 37.85 112 LEU B N 1
ATOM 2757 C CA . LEU B 1 58 ? 0.416 11.768 128.211 1.00 33.35 112 LEU B CA 1
ATOM 2758 C C . LEU B 1 58 ? 0.743 12.298 129.604 1.00 30.32 112 LEU B C 1
ATOM 2759 O O . LEU B 1 58 ? 0.046 13.179 130.110 1.00 29.21 112 LEU B O 1
ATOM 2764 N N . PRO B 1 59 ? 1.805 11.765 130.231 1.00 23.17 113 PRO B N 1
ATOM 2765 C CA . PRO B 1 59 ? 2.267 12.317 131.509 1.00 20.65 113 PRO B CA 1
ATOM 2766 C C . PRO B 1 59 ? 2.714 13.761 131.315 1.00 19.65 113 PRO B C 1
ATOM 2767 O O . PRO B 1 59 ? 2.488 14.609 132.175 1.00 24.50 113 PRO B O 1
ATOM 2771 N N . TYR B 1 60 ? 3.346 14.022 130.177 1.00 21.00 114 TYR B N 1
ATOM 2772 C CA . TYR B 1 60 ? 3.682 15.376 129.758 1.00 23.41 114 TYR B CA 1
ATOM 2773 C C . TYR B 1 60 ? 3.731 15.414 128.233 1.00 27.50 114 TYR B C 1
ATOM 2774 O O . TYR B 1 60 ? 4.055 14.410 127.600 1.00 29.56 114 TYR B O 1
ATOM 2783 N N . PRO B 1 61 ? 3.387 16.567 127.636 1.00 29.63 115 PRO B N 1
ATOM 2784 C CA . PRO B 1 61 ? 3.297 16.677 126.174 1.00 26.56 115 PRO B CA 1
ATOM 2785 C C . PRO B 1 61 ? 4.597 16.331 125.453 1.00 28.52 115 PRO B C 1
ATOM 2786 O O . PRO B 1 61 ? 4.560 15.834 124.327 1.00 36.05 115 PRO B O 1
ATOM 2790 N N . GLU B 1 62 ? 5.729 16.576 126.103 1.00 31.01 116 GLU B N 1
ATOM 2791 C CA . GLU B 1 62 ? 7.032 16.373 125.477 1.00 32.38 116 GLU B CA 1
ATOM 2792 C C . GLU B 1 62 ? 7.450 14.899 125.463 1.00 28.48 116 GLU B C 1
ATOM 2793 O O . GLU B 1 62 ? 8.550 14.562 125.029 1.00 32.87 116 GLU B O 1
ATOM 2799 N N . ALA B 1 63 ? 6.567 14.022 125.931 1.00 20.94 117 ALA B N 1
ATOM 2800 C CA . ALA B 1 63 ? 6.883 12.599 126.022 1.00 21.80 117 ALA B CA 1
ATOM 2801 C C . ALA B 1 63 ? 6.654 11.857 124.707 1.00 28.52 117 ALA B C 1
ATOM 2802 O O . ALA B 1 63 ? 7.200 10.774 124.493 1.00 24.15 117 ALA B O 1
ATOM 2804 N N . ILE B 1 64 ? 5.850 12.448 123.829 1.00 25.81 118 ILE B N 1
ATOM 2805 C CA . ILE B 1 64 ? 5.413 11.766 122.616 1.00 29.03 118 ILE B CA 1
ATOM 2806 C C . ILE B 1 64 ? 6.543 11.534 121.606 1.00 35.90 118 ILE B C 1
ATOM 2807 O O . ILE B 1 64 ? 6.424 10.689 120.717 1.00 24.72 118 ILE B O 1
ATOM 2812 N N . PHE B 1 65 ? 7.640 12.272 121.751 1.00 33.12 119 PHE B N 1
ATOM 2813 C CA . PHE B 1 65 ? 8.783 12.109 120.856 1.00 27.11 119 PHE B CA 1
ATOM 2814 C C . PHE B 1 65 ? 9.999 11.532 121.576 1.00 23.85 119 PHE B C 1
ATOM 2815 O O . PHE B 1 65 ? 11.137 11.755 121.161 1.00 21.15 119 PHE B O 1
ATOM 2823 N N . GLU B 1 66 ? 9.752 10.786 122.648 1.00 24.33 120 GLU B N 1
ATOM 2824 C CA . GLU B 1 66 ? 10.831 10.213 123.448 1.00 18.24 120 GLU B CA 1
ATOM 2825 C C . GLU B 1 66 ? 10.903 8.697 123.295 1.00 23.92 120 GLU B C 1
ATOM 2826 O O . GLU B 1 66 ? 9.878 8.015 123.267 1.00 28.57 120 GLU B O 1
ATOM 2832 N N . ILE B 1 67 ? 12.122 8.174 123.202 1.00 18.76 121 ILE B N 1
ATOM 2833 C CA . ILE B 1 67 ? 12.324 6.759 122.907 1.00 14.37 121 ILE B CA 1
ATOM 2834 C C . ILE B 1 67 ? 11.906 5.842 124.060 1.00 24.52 121 ILE B C 1
ATOM 2835 O O . ILE B 1 67 ? 11.407 4.740 123.829 1.00 25.63 121 ILE B O 1
ATOM 2840 N N . SER B 1 68 ? 12.098 6.299 125.294 1.00 21.42 122 SER B N 1
ATOM 2841 C CA . SER B 1 68 ? 11.733 5.503 126.462 1.00 18.69 122 SER B CA 1
ATOM 2842 C C . SER B 1 68 ? 10.222 5.357 126.575 1.00 23.25 122 SER B C 1
ATOM 2843 O O . SER B 1 68 ? 9.718 4.296 126.940 1.00 27.62 122 SER B O 1
ATOM 2846 N N . TYR B 1 69 ? 9.502 6.426 126.257 1.00 18.56 123 TYR B N 1
ATOM 2847 C CA . TYR B 1 69 ? 8.049 6.388 126.311 1.00 23.59 123 TYR B CA 1
ATOM 2848 C C . TYR B 1 69 ? 7.464 5.609 125.137 1.00 27.11 123 TYR B C 1
ATOM 2849 O O . TYR B 1 69 ? 6.463 4.912 125.287 1.00 31.04 123 TYR B O 1
ATOM 2858 N N . PHE B 1 70 ? 8.091 5.731 123.970 1.00 28.42 124 PHE B N 1
ATOM 2859 C CA . PHE B 1 70 ? 7.617 5.042 122.774 1.00 25.28 124 PHE B CA 1
ATOM 2860 C C . PHE B 1 70 ? 7.664 3.524 122.925 1.00 30.30 124 PHE B C 1
ATOM 2861 O O . PHE B 1 70 ? 6.691 2.835 122.622 1.00 31.31 124 PHE B O 1
ATOM 2869 N N . LYS B 1 71 ? 8.800 3.013 123.395 1.00 24.63 125 LYS B N 1
ATOM 2870 C CA . LYS B 1 71 ? 9.002 1.574 123.541 1.00 27.08 125 LYS B CA 1
ATOM 2871 C C . LYS B 1 71 ? 7.947 0.908 124.424 1.00 38.65 125 LYS B C 1
ATOM 2872 O O . LYS B 1 71 ? 7.621 -0.264 124.235 1.00 39.99 125 LYS B O 1
ATOM 2878 N N . LYS B 1 72 ? 7.416 1.658 125.384 1.00 38.66 126 LYS B N 1
ATOM 2879 C CA . LYS B 1 72 ? 6.420 1.122 126.305 1.00 36.38 126 LYS B CA 1
ATOM 2880 C C . LYS B 1 72 ? 5.005 1.586 125.961 1.00 34.36 126 LYS B C 1
ATOM 2881 O O . LYS B 1 72 ? 4.031 0.908 126.283 1.00 37.21 126 LYS B O 1
ATOM 2887 N N . HIS B 1 73 ? 4.896 2.743 125.313 1.00 37.35 127 HIS B N 1
ATOM 2888 C CA . HIS B 1 73 ? 3.596 3.294 124.931 1.00 31.65 127 HIS B CA 1
ATOM 2889 C C . HIS B 1 73 ? 3.658 3.972 123.564 1.00 31.04 127 HIS B C 1
ATOM 2890 O O . HIS B 1 73 ? 3.693 5.198 123.479 1.00 31.14 127 HIS B O 1
ATOM 2897 N N . PRO B 1 74 ? 3.663 3.173 122.486 1.00 39.25 128 PRO B N 1
ATOM 2898 C CA . PRO B 1 74 ? 3.797 3.701 121.125 1.00 30.95 128 PRO B CA 1
ATOM 2899 C C . PRO B 1 74 ? 2.479 4.216 120.550 1.00 31.73 128 PRO B C 1
ATOM 2900 O O . PRO B 1 74 ? 2.489 4.878 119.511 1.00 28.99 128 PRO B O 1
ATOM 2904 N N . GLU B 1 75 ? 1.370 3.919 121.219 1.00 35.04 129 GLU B N 1
ATOM 2905 C CA . GLU B 1 75 ? 0.040 4.286 120.724 1.00 31.82 129 GLU B CA 1
ATOM 2906 C C . GLU B 1 75 ? -0.171 5.776 120.398 1.00 33.03 129 GLU B C 1
ATOM 2907 O O . GLU B 1 75 ? -0.664 6.096 119.316 1.00 37.27 129 GLU B O 1
ATOM 2913 N N . PRO B 1 76 ? 0.189 6.690 121.323 1.00 35.78 130 PRO B N 1
ATOM 2914 C CA . PRO B 1 76 ? -0.040 8.106 121.011 1.00 32.29 130 PRO B CA 1
ATOM 2915 C C . PRO B 1 76 ? 0.742 8.592 119.793 1.00 32.85 130 PRO B C 1
ATOM 2916 O O . PRO B 1 76 ? 0.218 9.391 119.017 1.00 39.38 130 PRO B O 1
ATOM 2920 N N . PHE B 1 77 ? 1.973 8.117 119.630 1.00 29.61 131 PHE B N 1
ATOM 2921 C CA . PHE B 1 77 ? 2.794 8.531 118.496 1.00 31.89 131 PHE B CA 1
ATOM 2922 C C . PHE B 1 77 ? 2.185 8.085 117.170 1.00 38.80 131 PHE B C 1
ATOM 2923 O O . PHE B 1 77 ? 2.054 8.881 116.238 1.00 32.07 131 PHE B O 1
ATOM 2931 N N . PHE B 1 78 ? 1.819 6.808 117.092 1.00 38.56 132 PHE B N 1
ATOM 2932 C CA . PHE B 1 78 ? 1.211 6.251 115.887 1.00 38.36 132 PHE B CA 1
ATOM 2933 C C . PHE B 1 78 ? -0.123 6.923 115.574 1.00 41.69 132 PHE B C 1
ATOM 2934 O O . PHE B 1 78 ? -0.453 7.153 114.411 1.00 40.19 132 PHE B O 1
ATOM 2942 N N . ALA B 1 79 ? -0.881 7.243 116.618 1.00 35.72 133 ALA B N 1
ATOM 2943 C CA . ALA B 1 79 ? -2.149 7.945 116.455 1.00 41.87 133 ALA B CA 1
ATOM 2944 C C . ALA B 1 79 ? -1.917 9.379 115.987 1.00 44.66 133 ALA B C 1
ATOM 2945 O O . ALA B 1 79 ? -2.787 9.992 115.368 1.00 55.37 133 ALA B O 1
ATOM 2947 N N . LEU B 1 80 ? -0.736 9.907 116.291 1.00 38.06 134 LEU B N 1
ATOM 2948 C CA . LEU B 1 80 ? -0.350 11.240 115.844 1.00 41.85 134 LEU B CA 1
ATOM 2949 C C . LEU B 1 80 ? 0.329 11.159 114.482 1.00 43.66 134 LEU B C 1
ATOM 2950 O O . LEU B 1 80 ? 0.356 12.133 113.728 1.00 40.58 134 LEU B O 1
ATOM 2955 N N . ALA B 1 81 ? 0.864 9.983 114.166 1.00 44.53 135 ALA B N 1
ATOM 2956 C CA . ALA B 1 81 ? 1.591 9.785 112.917 1.00 45.18 135 ALA B CA 1
ATOM 2957 C C . ALA B 1 81 ? 0.697 9.960 111.688 1.00 50.44 135 ALA B C 1
ATOM 2958 O O . ALA B 1 81 ? 1.181 10.275 110.599 1.00 57.48 135 ALA B O 1
ATOM 2960 N N . LYS B 1 82 ? -0.607 9.764 111.868 1.00 55.45 136 LYS B N 1
ATOM 2961 C CA . LYS B 1 82 ? -1.565 9.898 110.771 1.00 64.28 136 LYS B CA 1
ATOM 2962 C C . LYS B 1 82 ? -1.785 11.361 110.378 1.00 57.59 136 LYS B C 1
ATOM 2963 O O . LYS B 1 82 ? -2.326 11.657 109.308 1.00 60.70 136 LYS B O 1
ATOM 2969 N N . GLU B 1 83 ? -1.343 12.263 111.251 1.00 61.25 137 GLU B N 1
ATOM 2970 C CA . GLU B 1 83 ? -1.537 13.701 111.078 1.00 48.73 137 GLU B CA 1
ATOM 2971 C C . GLU B 1 83 ? -0.444 14.334 110.203 1.00 56.13 137 GLU B C 1
ATOM 2972 O O . GLU B 1 83 ? -0.599 15.475 109.738 1.00 61.23 137 GLU B O 1
ATOM 2978 N N . LEU B 1 84 ? 0.649 13.603 109.962 1.00 60.91 138 LEU B N 1
ATOM 2979 C CA . LEU B 1 84 ? 1.768 14.132 109.168 1.00 61.80 138 LEU B CA 1
ATOM 2980 C C . LEU B 1 84 ? 2.388 13.085 108.233 1.00 55.44 138 LEU B C 1
ATOM 2981 O O . LEU B 1 84 ? 3.459 13.303 107.665 1.00 53.88 138 LEU B O 1
ATOM 2986 N N . TYR B 1 85 ? 1.708 11.955 108.069 1.00 55.50 139 TYR B N 1
ATOM 2987 C CA . TYR B 1 85 ? 2.227 10.866 107.245 1.00 54.32 139 TYR B CA 1
ATOM 2988 C C . TYR B 1 85 ? 2.316 11.281 105.781 1.00 51.73 139 TYR B C 1
ATOM 2989 O O . TYR B 1 85 ? 1.383 11.879 105.243 1.00 57.39 139 TYR B O 1
ATOM 2998 N N . PRO B 1 86 ? 3.447 10.963 105.134 1.00 50.08 140 PRO B N 1
ATOM 2999 C CA . PRO B 1 86 ? 3.692 11.279 103.723 1.00 56.46 140 PRO B CA 1
ATOM 3000 C C . PRO B 1 86 ? 2.615 10.718 102.800 1.00 61.86 140 PRO B C 1
ATOM 3001 O O . PRO B 1 86 ? 2.241 9.552 102.925 1.00 51.51 140 PRO B O 1
ATOM 3005 N N . GLY B 1 87 ? 2.128 11.550 101.883 1.00 67.35 141 GLY B N 1
ATOM 3006 C CA . GLY B 1 87 ? 1.104 11.138 100.941 1.00 58.73 141 GLY B CA 1
ATOM 3007 C C . GLY B 1 87 ? -0.245 11.769 101.229 1.00 58.33 141 GLY B C 1
ATOM 3008 O O . GLY B 1 87 ? -1.162 11.695 100.410 1.00 67.96 141 GLY B O 1
ATOM 3009 N N . GLN B 1 88 ? -0.365 12.393 102.398 1.00 49.45 142 GLN B N 1
ATOM 3010 C CA . GLN B 1 88 ? -1.611 13.032 102.814 1.00 51.28 142 GLN B CA 1
ATOM 3011 C C . GLN B 1 88 ? -1.560 14.544 102.635 1.00 49.18 142 GLN B C 1
ATOM 3012 O O . GLN B 1 88 ? -2.563 15.232 102.815 1.00 52.71 142 GLN B O 1
ATOM 3018 N N . PHE B 1 89 ? -0.386 15.063 102.296 1.00 49.59 143 PHE B N 1
ATOM 3019 C CA . PHE B 1 89 ? -0.184 16.505 102.257 1.00 44.61 143 PHE B CA 1
ATOM 3020 C C . PHE B 1 89 ? 0.597 16.935 101.009 1.00 44.71 143 PHE B C 1
ATOM 3021 O O . PHE B 1 89 ? 1.218 16.108 100.339 1.00 45.64 143 PHE B O 1
ATOM 3029 N N . LYS B 1 90 ? 0.553 18.228 100.700 1.00 43.88 144 LYS B N 1
ATOM 3030 C CA . LYS B 1 90 ? 1.277 18.778 99.554 1.00 47.65 144 LYS B CA 1
ATOM 3031 C C . LYS B 1 90 ? 2.274 19.851 100.000 1.00 42.29 144 LYS B C 1
ATOM 3032 O O . LYS B 1 90 ? 1.964 20.658 100.876 1.00 40.26 144 LYS B O 1
ATOM 3038 N N . PRO B 1 91 ? 3.477 19.856 99.397 1.00 43.86 145 PRO B N 1
ATOM 3039 C CA . PRO B 1 91 ? 4.545 20.810 99.730 1.00 38.12 145 PRO B CA 1
ATOM 3040 C C . PRO B 1 91 ? 4.089 22.260 99.609 1.00 40.11 145 PRO B C 1
ATOM 3041 O O . PRO B 1 91 ? 3.161 22.557 98.858 1.00 36.69 145 PRO B O 1
ATOM 3045 N N . THR B 1 92 ? 4.745 23.152 100.342 1.00 37.09 146 THR B N 1
ATOM 3046 C CA . THR B 1 92 ? 4.330 24.546 100.396 1.00 33.56 146 THR B CA 1
ATOM 3047 C C . THR B 1 92 ? 5.176 25.423 99.486 1.00 37.06 146 THR B C 1
ATOM 3048 O O . THR B 1 92 ? 6.055 24.937 98.776 1.00 31.99 146 THR B O 1
ATOM 3052 N N . ILE B 1 93 ? 4.899 26.722 99.517 1.00 45.70 147 ILE B N 1
ATOM 3053 C CA . ILE B 1 93 ? 5.664 27.702 98.760 1.00 38.52 147 ILE B CA 1
ATOM 3054 C C . ILE B 1 93 ? 7.131 27.663 99.177 1.00 44.13 147 ILE B C 1
ATOM 3055 O O . ILE B 1 93 ? 8.031 27.794 98.346 1.00 42.40 147 ILE B O 1
ATOM 3060 N N . CYS B 1 94 ? 7.360 27.467 100.471 1.00 44.05 148 CYS B N 1
ATOM 3061 C CA . CYS B 1 94 ? 8.711 27.402 101.014 1.00 44.02 148 CYS B CA 1
ATOM 3062 C C . CYS B 1 94 ? 9.481 26.208 100.455 1.00 38.62 148 CYS B C 1
ATOM 3063 O O . CYS B 1 94 ? 10.653 26.329 100.098 1.00 37.44 148 CYS B O 1
ATOM 3066 N N . HIS B 1 95 ? 8.815 25.059 100.381 1.00 36.07 149 HIS B N 1
ATOM 3067 C CA . HIS B 1 95 ? 9.421 23.855 99.821 1.00 35.93 149 HIS B CA 1
ATOM 3068 C C . HIS B 1 95 ? 9.818 24.051 98.360 1.00 37.43 149 HIS B C 1
ATOM 3069 O O . HIS B 1 95 ? 10.944 23.743 97.966 1.00 35.02 149 HIS B O 1
ATOM 3076 N N . TYR B 1 96 ? 8.889 24.567 97.562 1.00 40.60 150 TYR B N 1
ATOM 3077 C CA . TYR B 1 96 ? 9.134 24.763 96.137 1.00 35.81 150 TYR B CA 1
ATOM 3078 C C . TYR B 1 96 ? 10.120 25.896 95.860 1.00 39.21 150 TYR B C 1
ATOM 3079 O O . TY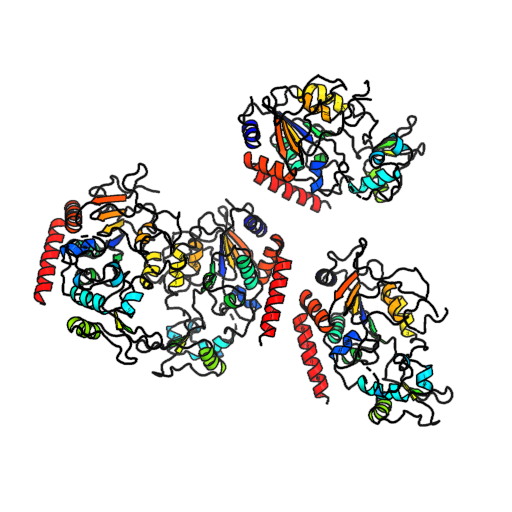R B 1 96 ? 10.599 26.044 94.737 1.00 41.40 150 TYR B O 1
ATOM 3088 N N . PHE B 1 97 ? 10.422 26.691 96.882 1.00 36.02 151 PHE B N 1
ATOM 3089 C CA . PHE B 1 97 ? 11.469 27.696 96.761 1.00 34.05 151 PHE B CA 1
ATOM 3090 C C . PHE B 1 97 ? 12.830 27.015 96.822 1.00 39.46 151 PHE B C 1
ATOM 3091 O O . PHE B 1 97 ? 13.769 27.416 96.134 1.00 37.39 151 PHE B O 1
ATOM 3099 N N . MET B 1 98 ? 12.930 25.983 97.655 1.00 40.48 152 MET B N 1
ATOM 3100 C CA . MET B 1 98 ? 14.136 25.168 97.705 1.00 38.52 152 MET B CA 1
ATOM 3101 C C . MET B 1 98 ? 14.241 24.349 96.424 1.00 31.74 152 MET B C 1
ATOM 3102 O O . MET B 1 98 ? 15.339 24.054 95.951 1.00 31.09 152 MET B O 1
ATOM 3107 N N . ARG B 1 99 ? 13.087 23.995 95.863 1.00 35.39 153 ARG B N 1
ATOM 3108 C CA . ARG B 1 99 ? 13.031 23.311 94.576 1.00 35.19 153 ARG B CA 1
ATOM 3109 C C . ARG B 1 99 ? 13.550 24.226 93.470 1.00 38.89 153 ARG B C 1
ATOM 3110 O O . ARG B 1 99 ? 14.195 23.770 92.524 1.00 38.33 153 ARG B O 1
ATOM 3118 N N . LEU B 1 100 ? 13.268 25.519 93.598 1.00 33.45 154 LEU B N 1
ATOM 3119 C CA . LEU B 1 100 ? 13.792 26.505 92.662 1.00 32.86 154 LEU B CA 1
ATOM 3120 C C . LEU B 1 100 ? 15.302 26.629 92.803 1.00 36.90 154 LEU B C 1
ATOM 3121 O O . LEU B 1 100 ? 16.014 26.789 91.812 1.00 45.13 154 LEU B O 1
ATOM 3126 N N . LEU B 1 101 ? 15.785 26.554 94.040 1.00 36.64 155 LEU B N 1
ATOM 3127 C CA . LEU B 1 101 ? 17.219 26.602 94.306 1.00 38.00 155 LEU B CA 1
ATOM 3128 C C . LEU B 1 101 ? 17.931 25.405 93.682 1.00 36.73 155 LEU B C 1
ATOM 3129 O O . LEU B 1 101 ? 19.067 25.518 93.218 1.00 37.76 155 LEU B O 1
ATOM 3134 N N . LYS B 1 102 ? 17.255 24.261 93.669 1.00 32.52 156 LYS B N 1
ATOM 3135 C CA . LYS B 1 102 ? 17.811 23.053 93.073 1.00 36.86 156 LYS B CA 1
ATOM 3136 C C . LYS B 1 102 ? 17.902 23.174 91.555 1.00 40.24 156 LYS B C 1
ATOM 3137 O O . LYS B 1 102 ? 18.931 22.854 90.959 1.00 37.65 156 LYS B O 1
ATOM 3143 N N . ASP B 1 103 ? 16.822 23.641 90.937 1.00 41.56 157 ASP B N 1
ATOM 3144 C CA . ASP B 1 103 ? 16.760 23.757 89.484 1.00 39.82 157 ASP B CA 1
ATOM 3145 C C . ASP B 1 103 ? 17.658 24.873 88.954 1.00 40.59 157 ASP B C 1
ATOM 3146 O O . ASP B 1 103 ? 18.028 24.878 87.778 1.00 42.88 157 ASP B O 1
ATOM 3151 N N . LYS B 1 104 ? 18.009 25.815 89.823 1.00 33.42 158 LYS B N 1
ATOM 3152 C CA . LYS B 1 104 ? 18.902 26.903 89.443 1.00 30.50 158 LYS B CA 1
ATOM 3153 C C . LYS B 1 104 ? 20.342 26.600 89.847 1.00 34.57 158 LYS B C 1
ATOM 3154 O O . LYS B 1 104 ? 21.240 27.416 89.641 1.00 30.43 158 LYS B O 1
ATOM 3160 N N . GLY B 1 105 ? 20.549 25.420 90.424 1.00 36.98 159 GLY B N 1
ATOM 3161 C CA . GLY B 1 105 ? 21.879 24.955 90.774 1.00 27.67 159 GLY B CA 1
ATOM 3162 C C . GLY B 1 105 ? 22.541 25.731 91.895 1.00 35.28 159 GLY B C 1
ATOM 3163 O O . GLY B 1 105 ? 23.765 25.857 91.932 1.00 38.83 159 GLY B O 1
ATOM 3164 N N . LEU B 1 106 ? 21.735 26.252 92.813 1.00 39.10 160 LEU B N 1
ATOM 3165 C CA . LEU B 1 106 ? 22.261 27.010 93.944 1.00 35.88 160 LEU B CA 1
ATOM 3166 C C . LEU B 1 106 ? 22.181 26.209 95.240 1.00 33.23 160 LEU B C 1
ATOM 3167 O O . LEU B 1 106 ? 22.770 26.587 96.252 1.00 29.86 160 LEU B O 1
ATOM 3172 N N . LEU B 1 107 ? 21.457 25.097 95.198 1.00 30.49 161 LEU B N 1
ATOM 3173 C CA . LEU B 1 107 ? 21.248 24.274 96.383 1.00 32.67 161 LEU B CA 1
ATOM 3174 C C . LEU B 1 107 ? 22.365 23.250 96.577 1.00 30.98 161 LEU B C 1
ATOM 3175 O O . LEU B 1 107 ? 22.520 22.324 95.780 1.00 36.46 161 LEU B O 1
ATOM 3180 N N . LEU B 1 108 ? 23.142 23.423 97.641 1.00 28.86 162 LEU B N 1
ATOM 3181 C CA . LEU B 1 108 ? 24.185 22.467 97.985 1.00 21.53 162 LEU B CA 1
ATOM 3182 C C . LEU B 1 108 ? 23.594 21.323 98.794 1.00 25.56 162 LEU B C 1
ATOM 3183 O O . LEU B 1 108 ? 23.798 20.151 98.475 1.00 32.86 162 LEU B O 1
ATOM 3188 N N . ARG B 1 109 ? 22.855 21.673 99.842 1.00 22.27 163 ARG B N 1
ATOM 3189 C CA . ARG B 1 109 ? 22.204 20.680 100.684 1.00 23.01 163 ARG B CA 1
ATOM 3190 C C . ARG B 1 109 ? 21.025 21.291 101.424 1.00 19.72 163 ARG B C 1
ATOM 3191 O O . ARG B 1 109 ? 20.984 22.500 101.651 1.00 17.83 163 ARG B O 1
ATOM 3199 N N . CYS B 1 110 ? 20.067 20.449 101.796 1.00 18.33 164 CYS B N 1
ATOM 3200 C CA . CYS B 1 110 ? 18.957 20.878 102.637 1.00 18.82 164 CYS B CA 1
ATOM 3201 C C . CYS B 1 110 ? 18.840 19.992 103.869 1.00 17.36 164 CYS B C 1
ATOM 3202 O O . CYS B 1 110 ? 18.515 18.810 103.764 1.00 17.80 164 CYS B O 1
ATOM 3205 N N . TYR B 1 111 ? 19.111 20.574 105.034 1.00 20.42 165 TYR B N 1
ATOM 3206 C CA . TYR B 1 111 ? 19.002 19.863 106.302 1.00 19.23 165 TYR B CA 1
ATOM 3207 C C . TYR B 1 111 ? 17.610 20.078 106.877 1.00 16.41 165 TYR B C 1
ATOM 3208 O O . TYR B 1 111 ? 17.182 21.216 107.068 1.00 18.45 165 TYR B O 1
ATOM 3217 N N . THR B 1 112 ? 16.899 18.989 107.151 1.00 14.43 166 THR B N 1
ATOM 3218 C CA . THR B 1 112 ? 15.531 19.098 107.642 1.00 19.19 166 THR B CA 1
ATOM 3219 C C . THR B 1 112 ? 15.302 18.383 108.975 1.00 23.89 166 THR B C 1
ATOM 3220 O O . THR B 1 112 ? 15.753 17.256 109.181 1.00 22.89 166 THR B O 1
ATOM 3224 N N . GLN B 1 113 ? 14.599 19.059 109.878 1.00 25.49 167 GLN B N 1
ATOM 3225 C CA . GLN B 1 113 ? 14.214 18.471 111.151 1.00 20.14 167 GLN B CA 1
ATOM 3226 C C . GLN B 1 113 ? 12.899 17.720 110.991 1.00 18.37 167 GLN B C 1
ATOM 3227 O O . GLN B 1 113 ? 12.508 16.940 111.856 1.00 21.28 167 GLN B O 1
ATOM 3233 N N . ASN B 1 114 ? 12.218 17.964 109.876 1.00 24.44 168 ASN B N 1
ATOM 3234 C CA . ASN B 1 114 ? 10.898 17.392 109.641 1.00 27.17 168 ASN B CA 1
ATOM 3235 C C . ASN B 1 114 ? 10.928 15.909 109.290 1.00 27.35 168 ASN B C 1
ATOM 3236 O O . ASN B 1 114 ? 11.923 15.401 108.771 1.00 22.63 168 ASN B O 1
ATOM 3241 N N . ILE B 1 115 ? 9.827 15.224 109.581 1.00 24.97 169 ILE B N 1
ATOM 3242 C CA . ILE B 1 115 ? 9.686 13.810 109.261 1.00 24.23 169 ILE B CA 1
ATOM 3243 C C . ILE B 1 115 ? 8.499 13.582 108.329 1.00 33.38 169 ILE B C 1
ATOM 3244 O O . ILE B 1 115 ? 7.998 12.463 108.209 1.00 34.12 169 ILE B O 1
ATOM 3249 N N . ASP B 1 116 ? 8.054 14.649 107.670 1.00 32.41 170 ASP B N 1
ATOM 3250 C CA . ASP B 1 116 ? 6.924 14.565 106.749 1.00 42.84 170 ASP B CA 1
ATOM 3251 C C . ASP B 1 116 ? 7.363 14.169 105.341 1.00 41.31 170 ASP B C 1
ATOM 3252 O O . ASP B 1 116 ? 6.544 13.755 104.520 1.00 41.87 170 ASP B O 1
ATOM 3257 N N . THR B 1 117 ? 8.661 14.311 105.081 1.00 42.52 171 THR B N 1
ATOM 3258 C CA . THR B 1 117 ? 9.257 14.006 103.780 1.00 35.74 171 THR B CA 1
ATOM 3259 C C . THR B 1 117 ? 8.575 14.760 102.641 1.00 35.52 171 THR B C 1
ATOM 3260 O O . THR B 1 117 ? 8.416 14.231 101.541 1.00 41.95 171 THR B O 1
ATOM 3264 N N . LEU B 1 118 ? 8.176 15.998 102.913 1.00 38.30 172 LEU B N 1
ATOM 3265 C CA . LEU B 1 118 ? 7.524 16.830 101.908 1.00 34.20 172 LEU B CA 1
ATOM 3266 C C . LEU B 1 118 ? 8.521 17.390 100.901 1.00 31.85 172 LEU B C 1
ATOM 3267 O O . LEU B 1 118 ? 8.184 17.594 99.737 1.00 40.65 172 LEU B O 1
ATOM 3272 N N . GLU B 1 119 ? 9.747 17.642 101.352 1.00 35.45 173 GLU B N 1
ATOM 3273 C CA . GLU B 1 119 ? 10.782 18.180 100.473 1.00 38.90 173 GLU B CA 1
ATOM 3274 C C . GLU B 1 119 ? 11.139 17.199 99.357 1.00 40.09 173 GLU B C 1
ATOM 3275 O O . GLU B 1 119 ? 11.495 17.609 98.251 1.00 35.33 173 GLU B O 1
ATOM 3281 N N . ARG B 1 120 ? 11.035 15.905 99.648 1.00 35.29 174 ARG B N 1
ATOM 3282 C CA . ARG B 1 120 ? 11.253 14.885 98.629 1.00 38.19 174 ARG B CA 1
ATOM 3283 C C . ARG B 1 120 ? 10.078 14.850 97.655 1.00 39.28 174 ARG B C 1
ATOM 3284 O O . ARG B 1 120 ? 10.260 14.621 96.459 1.00 42.35 174 ARG B O 1
ATOM 3292 N N . ILE B 1 121 ? 8.875 15.079 98.174 1.00 30.14 175 ILE B N 1
ATOM 3293 C CA . ILE B 1 121 ? 7.691 15.219 97.333 1.00 29.51 175 ILE B CA 1
ATOM 3294 C C . ILE B 1 121 ? 7.814 16.485 96.488 1.00 36.05 175 ILE B C 1
ATOM 3295 O O . ILE B 1 121 ? 7.350 16.537 95.347 1.00 43.48 175 ILE B O 1
ATOM 3300 N N . ALA B 1 122 ? 8.470 17.497 97.048 1.00 35.84 176 ALA B N 1
ATOM 3301 C CA . ALA B 1 122 ? 8.666 18.769 96.359 1.00 34.98 176 ALA B CA 1
ATOM 3302 C C . ALA B 1 122 ? 9.645 18.660 95.189 1.00 40.80 176 ALA B C 1
ATOM 3303 O O . ALA B 1 122 ? 9.792 19.598 94.406 1.00 39.90 176 ALA B O 1
ATOM 3305 N N . GLY B 1 123 ? 10.321 17.520 95.079 1.00 37.98 177 GLY B N 1
ATOM 3306 C CA . GLY B 1 123 ? 11.209 17.279 93.957 1.00 35.52 177 GLY B CA 1
ATOM 3307 C C . GLY B 1 123 ? 12.673 17.147 94.324 1.00 39.73 177 GLY B C 1
ATOM 3308 O O . GLY B 1 123 ? 13.485 16.719 93.503 1.00 55.25 177 GLY B O 1
ATOM 3309 N N . LEU B 1 124 ? 13.019 17.519 95.552 1.00 42.29 178 LEU B N 1
ATOM 3310 C CA . LEU B 1 124 ? 14.394 17.387 96.025 1.00 36.30 178 LEU B CA 1
ATOM 3311 C C . LEU B 1 124 ? 14.764 15.915 96.174 1.00 36.18 178 LEU B C 1
ATOM 3312 O O . LEU B 1 124 ? 14.020 15.137 96.770 1.00 30.13 178 LEU B O 1
ATOM 3317 N N . GLU B 1 125 ? 15.916 15.540 95.627 1.00 43.54 179 GLU B N 1
ATOM 3318 C CA . GLU B 1 125 ? 16.354 14.148 95.642 1.00 36.90 179 GLU B CA 1
ATOM 3319 C C . GLU B 1 125 ? 17.134 13.809 96.910 1.00 32.77 179 GLU B C 1
ATOM 3320 O O . GLU B 1 125 ? 17.497 14.700 97.680 1.00 32.90 179 GLU B O 1
ATOM 3326 N N . GLN B 1 126 ? 17.390 12.518 97.112 1.00 36.42 180 GLN B N 1
ATOM 3327 C CA . GLN B 1 126 ? 18.051 12.025 98.320 1.00 36.13 180 GLN B CA 1
ATOM 3328 C C . GLN B 1 126 ? 19.423 12.656 98.541 1.00 35.73 180 GLN B C 1
ATOM 3329 O O . GLN B 1 126 ? 19.801 12.956 99.674 1.00 36.96 180 GLN B O 1
ATOM 3335 N N . GLU B 1 127 ? 20.162 12.852 97.454 1.00 29.93 181 GLU B N 1
ATOM 3336 C CA . GLU B 1 127 ? 21.499 13.430 97.527 1.00 32.83 181 GLU B CA 1
ATOM 3337 C C . GLU B 1 127 ? 21.471 14.857 98.073 1.00 32.28 181 GLU B C 1
ATOM 3338 O O . GLU B 1 127 ? 22.375 15.268 98.799 1.00 37.03 181 GLU B O 1
ATOM 3340 N N . ASP B 1 128 ? 20.427 15.603 97.724 1.00 26.26 182 ASP B N 1
ATOM 3341 C CA . ASP B 1 128 ? 20.304 16.999 98.132 1.00 28.51 182 ASP B CA 1
ATOM 3342 C C . ASP B 1 128 ? 19.867 17.126 99.585 1.00 22.74 182 ASP B C 1
ATOM 3343 O O . ASP B 1 128 ? 19.896 18.214 100.158 1.00 23.97 182 ASP B O 1
ATOM 3348 N N . LEU B 1 129 ? 19.468 16.007 100.176 1.00 26.37 183 LEU B N 1
ATOM 3349 C CA . LEU B 1 129 ? 18.776 16.029 101.456 1.00 19.70 183 LEU B CA 1
ATOM 3350 C C . LEU B 1 129 ? 19.566 15.412 102.606 1.00 26.45 183 LEU B C 1
ATOM 3351 O O . LEU B 1 129 ? 20.200 14.366 102.457 1.00 25.04 183 LEU B O 1
ATOM 3356 N N . VAL B 1 130 ? 19.521 16.081 103.752 1.00 22.69 184 VAL B N 1
ATOM 3357 C CA . VAL B 1 130 ? 19.953 15.489 105.008 1.00 18.36 184 VAL B CA 1
ATOM 3358 C C . VAL B 1 130 ? 18.749 15.433 105.937 1.00 16.83 184 VAL B C 1
ATOM 3359 O O . VAL B 1 130 ? 18.330 16.448 106.493 1.00 14.67 184 VAL B O 1
ATOM 3363 N N . GLU B 1 131 ? 18.179 14.243 106.079 1.00 19.69 185 GLU B N 1
ATOM 3364 C CA . GLU B 1 131 ? 17.030 14.044 106.947 1.00 17.46 185 GLU B CA 1
ATOM 3365 C C . GLU B 1 131 ? 17.511 13.713 108.354 1.00 24.56 185 GLU B C 1
ATOM 3366 O O . GLU B 1 131 ? 17.658 12.544 108.714 1.00 21.87 185 GLU B O 1
ATOM 3372 N N . ALA B 1 132 ? 17.749 14.759 109.141 1.00 22.04 186 ALA B N 1
ATOM 3373 C CA . ALA B 1 132 ? 18.390 14.635 110.447 1.00 16.46 186 ALA B CA 1
ATOM 3374 C C . ALA B 1 132 ? 17.619 13.764 111.435 1.00 20.78 186 ALA B C 1
ATOM 3375 O O . ALA B 1 132 ? 18.215 13.136 112.309 1.00 22.86 186 ALA B O 1
ATOM 3377 N N . HIS B 1 133 ? 16.299 13.724 111.299 1.00 15.98 187 HIS B N 1
ATOM 3378 C CA . HIS B 1 133 ? 15.475 13.007 112.266 1.00 21.71 187 HIS B CA 1
ATOM 3379 C C . HIS B 1 133 ? 14.776 11.782 111.676 1.00 29.39 187 HIS B C 1
ATOM 3380 O O . HIS B 1 133 ? 13.848 11.239 112.277 1.00 21.44 187 HIS B O 1
ATOM 3387 N N . GLY B 1 134 ? 15.229 11.351 110.503 1.00 19.99 188 GLY B N 1
ATOM 3388 C CA . GLY B 1 134 ? 14.751 10.113 109.915 1.00 21.21 188 GLY B CA 1
ATOM 3389 C C . GLY B 1 134 ? 13.573 10.262 108.974 1.00 26.55 188 GLY B C 1
ATOM 3390 O O . GLY B 1 134 ? 13.232 11.366 108.550 1.00 32.76 188 GLY B O 1
ATOM 3391 N N . THR B 1 135 ? 12.947 9.135 108.649 1.00 22.86 189 THR B N 1
ATOM 3392 C CA . THR B 1 135 ? 11.837 9.117 107.705 1.00 29.71 189 THR B CA 1
ATOM 3393 C C . THR B 1 135 ? 10.887 7.947 107.968 1.00 27.85 189 THR B C 1
ATOM 3394 O O . THR B 1 135 ? 11.220 7.019 108.705 1.00 26.49 189 THR B O 1
ATOM 3398 N N . PHE B 1 136 ? 9.702 8.006 107.367 1.00 35.59 190 PHE B N 1
ATOM 3399 C CA . PHE B 1 136 ? 8.704 6.950 107.515 1.00 30.72 190 PHE B CA 1
ATOM 3400 C C . PHE B 1 136 ? 8.814 5.917 106.401 1.00 33.92 190 PHE B C 1
ATOM 3401 O O . PHE B 1 136 ? 8.104 4.911 106.407 1.00 42.76 190 PHE B O 1
ATOM 3409 N N . TYR B 1 137 ? 9.697 6.172 105.441 1.00 34.63 191 TYR B N 1
ATOM 3410 C CA . TYR B 1 137 ? 9.827 5.304 104.273 1.00 42.25 191 TYR B CA 1
ATOM 3411 C C . TYR B 1 137 ? 10.243 3.881 104.636 1.00 47.36 191 TYR B C 1
ATOM 3412 O O . TYR B 1 137 ? 9.883 2.927 103.947 1.00 54.32 191 TYR B O 1
ATOM 3421 N N . THR B 1 138 ? 10.995 3.741 105.722 1.00 44.72 192 THR B N 1
ATOM 3422 C CA . THR B 1 138 ? 11.387 2.423 106.206 1.00 47.13 192 THR B CA 1
ATOM 3423 C C . THR B 1 138 ? 11.172 2.298 107.710 1.00 43.98 192 THR B C 1
ATOM 3424 O O . THR B 1 138 ? 11.296 3.275 108.448 1.00 41.82 192 THR B O 1
ATOM 3428 N N . SER B 1 139 ? 10.842 1.090 108.153 1.00 43.15 193 SER B N 1
ATOM 3429 C CA . SER B 1 139 ? 10.666 0.806 109.571 1.00 38.07 193 SER B CA 1
ATOM 3430 C C . SER B 1 139 ? 11.443 -0.450 109.940 1.00 45.94 193 SER B C 1
ATOM 3431 O O . SER B 1 139 ? 11.919 -1.169 109.062 1.00 48.14 193 SER B O 1
ATOM 3434 N N . HIS B 1 140 ? 11.572 -0.714 111.235 1.00 34.10 194 HIS B N 1
ATOM 3435 C CA . HIS B 1 140 ? 12.319 -1.880 111.693 1.00 42.11 194 HIS B CA 1
ATOM 3436 C C . HIS B 1 140 ? 11.766 -2.489 112.980 1.00 48.69 194 HIS B C 1
ATOM 3437 O O . HIS B 1 140 ? 11.105 -1.817 113.772 1.00 47.72 194 HIS B O 1
ATOM 3444 N N . CYS B 1 141 ? 12.046 -3.772 113.171 1.00 52.40 195 CYS B N 1
ATOM 3445 C CA . CYS B 1 141 ? 11.676 -4.476 114.388 1.00 55.08 195 CYS B CA 1
ATOM 3446 C C . CYS B 1 141 ? 12.604 -4.041 115.518 1.00 57.30 195 CYS B C 1
ATOM 3447 O O . CYS B 1 141 ? 13.798 -3.837 115.302 1.00 62.35 195 CYS B O 1
ATOM 3450 N N . VAL B 1 142 ? 12.054 -3.892 116.719 1.00 55.56 196 VAL B N 1
ATOM 3451 C CA . VAL B 1 142 ? 12.833 -3.431 117.865 1.00 56.42 196 VAL B CA 1
ATOM 3452 C C . VAL B 1 142 ? 13.911 -4.435 118.270 1.00 61.90 196 VAL B C 1
ATOM 3453 O O . VAL B 1 142 ? 15.051 -4.057 118.546 1.00 65.59 196 VAL B O 1
ATOM 3457 N N . SER B 1 143 ? 13.548 -5.714 118.294 1.00 61.92 197 SER B N 1
ATOM 3458 C CA . SER B 1 143 ? 14.476 -6.768 118.692 1.00 71.77 197 SER B CA 1
ATOM 3459 C C . SER B 1 143 ? 15.640 -6.902 117.714 1.00 68.45 197 SER B C 1
ATOM 3460 O O . SER B 1 143 ? 15.462 -6.781 116.502 1.00 69.10 197 SER B O 1
ATOM 3463 N N . ALA B 1 144 ? 16.830 -7.153 118.250 1.00 68.47 198 ALA B N 1
ATOM 3464 C CA . ALA B 1 144 ? 18.018 -7.335 117.425 1.00 75.28 198 ALA B CA 1
ATOM 3465 C C . ALA B 1 144 ? 18.009 -8.704 116.751 1.00 68.67 198 ALA B C 1
ATOM 3466 O O . ALA B 1 144 ? 18.736 -8.937 115.786 1.00 71.10 198 ALA B O 1
ATOM 3468 N N . SER B 1 145 ? 17.179 -9.605 117.267 1.00 65.12 199 SER B N 1
ATOM 3469 C CA . SER B 1 145 ? 17.073 -10.951 116.719 1.00 69.60 199 SER B CA 1
ATOM 3470 C C . SER B 1 145 ? 16.329 -10.958 115.387 1.00 77.35 199 SER B C 1
ATOM 3471 O O . SER B 1 145 ? 16.719 -11.660 114.453 1.00 74.81 199 SER B O 1
ATOM 3474 N N . CYS B 1 146 ? 15.258 -10.176 115.305 1.00 67.69 200 CYS B N 1
ATOM 3475 C CA . CYS B 1 146 ? 14.429 -10.147 114.106 1.00 56.78 200 CYS B CA 1
ATOM 3476 C C . CYS B 1 146 ? 14.976 -9.180 113.060 1.00 69.12 200 CYS B C 1
ATOM 3477 O O . CYS B 1 146 ? 15.391 -9.599 111.979 1.00 88.51 200 CYS B O 1
ATOM 3480 N N . ARG B 1 147 ? 14.966 -7.890 113.389 1.00 59.39 201 ARG B N 1
ATOM 3481 C CA . ARG B 1 147 ? 15.470 -6.843 112.499 1.00 57.52 201 ARG B CA 1
ATOM 3482 C C . ARG B 1 147 ? 14.770 -6.817 111.141 1.00 63.56 201 ARG B C 1
ATOM 3483 O O . ARG B 1 147 ? 15.393 -6.526 110.119 1.00 59.85 201 ARG B O 1
ATOM 3491 N N . HIS B 1 148 ? 13.475 -7.116 111.132 1.00 55.51 202 HIS B N 1
ATOM 3492 C CA . HIS B 1 148 ? 12.717 -7.135 109.887 1.00 65.17 202 HIS B CA 1
ATOM 3493 C C . HIS B 1 148 ? 12.345 -5.720 109.453 1.00 66.70 202 HIS B C 1
ATOM 3494 O O . HIS B 1 148 ? 11.843 -4.925 110.249 1.00 57.02 202 HIS B O 1
ATOM 3501 N N . GLU B 1 149 ? 12.595 -5.415 108.183 1.00 55.77 203 GLU B N 1
ATOM 3502 C CA . GLU B 1 149 ? 12.321 -4.091 107.639 1.00 45.47 203 GLU B CA 1
ATOM 3503 C C . GLU B 1 149 ? 10.973 -4.049 106.925 1.00 51.78 203 GLU B C 1
ATOM 3504 O O . GLU B 1 149 ? 10.588 -5.003 106.250 1.00 61.17 203 GLU B O 1
ATOM 3510 N N . TYR B 1 150 ? 10.258 -2.940 107.083 1.00 47.05 204 TYR B N 1
ATOM 3511 C CA . TYR B 1 150 ? 8.967 -2.758 106.430 1.00 54.30 204 TYR B CA 1
ATOM 3512 C C . TYR B 1 150 ? 8.933 -1.464 105.621 1.00 52.04 204 TYR B C 1
ATOM 3513 O O . TYR B 1 150 ? 9.436 -0.433 106.068 1.00 50.30 204 TYR B O 1
ATOM 3522 N N . PRO B 1 151 ? 8.334 -1.517 104.421 1.00 51.73 205 PRO B N 1
ATOM 3523 C CA . PRO B 1 151 ? 8.234 -0.350 103.537 1.00 49.26 205 PRO B CA 1
ATOM 3524 C C . PRO B 1 151 ? 7.238 0.688 104.047 1.00 43.07 205 PRO B C 1
ATOM 3525 O O . PRO B 1 151 ? 6.591 0.477 105.073 1.00 39.07 205 PRO B O 1
ATOM 3529 N N . LEU B 1 152 ? 7.122 1.799 103.326 1.00 46.88 206 LEU B N 1
ATOM 3530 C CA . LEU B 1 152 ? 6.206 2.873 103.695 1.00 45.37 206 LEU B CA 1
ATOM 3531 C C . LEU B 1 152 ? 4.758 2.409 103.582 1.00 49.61 206 LEU B C 1
ATOM 3532 O O . LEU B 1 152 ? 3.898 2.835 104.353 1.00 49.95 206 LEU B O 1
ATOM 3537 N N . SER B 1 153 ? 4.499 1.533 102.616 1.00 52.62 207 SER B N 1
ATOM 3538 C CA . SER B 1 153 ? 3.149 1.045 102.353 1.00 56.43 207 SER B CA 1
ATOM 3539 C C . SER B 1 153 ? 2.608 0.212 103.510 1.00 53.21 207 SER B C 1
ATOM 3540 O O . SER B 1 153 ? 1.438 0.326 103.875 1.00 52.56 207 SER B O 1
ATOM 3543 N N . TRP B 1 154 ? 3.468 -0.625 104.081 1.00 46.69 208 TRP B N 1
ATOM 3544 C CA . TRP B 1 154 ? 3.074 -1.501 105.178 1.00 54.35 208 TRP B CA 1
ATOM 3545 C C . TRP B 1 154 ? 2.718 -0.704 106.430 1.00 57.87 208 TRP B C 1
ATOM 3546 O O . TRP B 1 154 ? 1.652 -0.896 107.017 1.00 57.33 208 TRP B O 1
ATOM 3557 N N . MET B 1 155 ? 3.617 0.191 106.830 1.00 56.80 209 MET B N 1
ATOM 3558 C CA . MET B 1 155 ? 3.415 1.017 108.015 1.00 55.29 209 MET B CA 1
ATOM 3559 C C . MET B 1 155 ? 2.186 1.912 107.870 1.00 52.42 209 MET B C 1
ATOM 3560 O O . MET B 1 155 ? 1.474 2.164 108.843 1.00 51.51 209 MET B O 1
ATOM 3565 N N . LYS B 1 156 ? 1.936 2.380 106.650 1.00 50.91 210 LYS B N 1
ATOM 3566 C CA . LYS B 1 156 ? 0.797 3.255 106.383 1.00 53.78 210 LYS B CA 1
ATOM 3567 C C . LYS B 1 156 ? -0.528 2.545 106.651 1.00 53.90 210 LYS B C 1
ATOM 3568 O O . LYS B 1 156 ? -1.479 3.152 107.145 1.00 45.17 210 LYS B O 1
ATOM 3574 N N . GLU B 1 157 ? -0.584 1.258 106.325 1.00 52.28 211 GLU B N 1
ATOM 3575 C CA . GLU B 1 157 ? -1.789 0.469 106.548 1.00 61.61 211 GLU B CA 1
ATOM 3576 C C . GLU B 1 157 ? -2.058 0.303 108.042 1.00 61.38 211 GLU B C 1
ATOM 3577 O O . GLU B 1 157 ? -3.209 0.263 108.472 1.00 65.03 211 GLU B O 1
ATOM 3583 N N . LYS B 1 158 ? -0.990 0.222 108.828 1.00 50.35 212 LYS B N 1
ATOM 3584 C CA . LYS B 1 158 ? -1.116 0.006 110.263 1.00 56.91 212 LYS B CA 1
ATOM 3585 C C . LYS B 1 158 ? -1.534 1.282 110.989 1.00 53.04 212 LYS B C 1
ATOM 3586 O O . LYS B 1 158 ? -2.303 1.238 111.948 1.00 60.02 212 LYS B O 1
ATOM 3592 N N . ILE B 1 159 ? -1.027 2.418 110.522 1.00 45.96 213 ILE B N 1
ATOM 3593 C CA . ILE B 1 159 ? -1.281 3.699 111.173 1.00 50.64 213 ILE B CA 1
ATOM 3594 C C . ILE B 1 159 ? -2.709 4.200 110.956 1.00 57.55 213 ILE B C 1
ATOM 3595 O O . ILE B 1 159 ? -3.361 4.667 111.892 1.00 55.06 213 ILE B O 1
ATOM 3600 N N . PHE B 1 160 ? -3.196 4.095 109.724 1.00 65.34 214 PHE B N 1
ATOM 3601 C CA . PHE B 1 160 ? -4.531 4.586 109.393 1.00 63.06 214 PHE B CA 1
ATOM 3602 C C . PHE B 1 160 ? -5.632 3.575 109.709 1.00 62.84 214 PHE B C 1
ATOM 3603 O O . PHE B 1 160 ? -6.805 3.816 109.426 1.00 71.86 214 PHE B O 1
ATOM 3611 N N . SER B 1 161 ? -5.250 2.448 110.300 1.00 61.12 215 SER B N 1
ATOM 3612 C CA . SER B 1 161 ? -6.218 1.444 110.725 1.00 69.88 215 SER B CA 1
ATOM 3613 C C . SER B 1 161 ? -6.316 1.409 112.245 1.00 65.78 215 SER B C 1
ATOM 3614 O O . SER B 1 161 ? -7.076 0.618 112.805 1.00 64.90 215 SER B O 1
ATOM 3617 N N . GLU B 1 162 ? -5.541 2.274 112.897 1.00 60.18 216 GLU B N 1
ATOM 3618 C CA . GLU B 1 162 ? -5.447 2.314 114.356 1.00 64.74 216 GLU B CA 1
ATOM 3619 C C . GLU B 1 162 ? -4.998 0.979 114.947 1.00 64.98 216 GLU B C 1
ATOM 3620 O O . GLU B 1 162 ? -5.426 0.595 116.036 1.00 61.26 216 GLU B O 1
ATOM 3626 N N . VAL B 1 163 ? -4.132 0.280 114.221 1.00 58.15 217 VAL B N 1
ATOM 3627 C CA . VAL B 1 163 ? -3.587 -0.990 114.683 1.00 61.28 217 VAL B CA 1
ATOM 3628 C C . VAL B 1 163 ? -2.095 -0.851 114.962 1.00 54.58 217 VAL B C 1
ATOM 3629 O O . VAL B 1 163 ? -1.333 -0.419 114.098 1.00 61.27 217 VAL B O 1
ATOM 3633 N N . THR B 1 164 ? -1.685 -1.212 116.173 1.00 49.87 218 THR B N 1
ATOM 3634 C CA . THR B 1 164 ? -0.285 -1.109 116.569 1.00 53.88 218 THR B CA 1
ATOM 3635 C C . THR B 1 164 ? 0.597 -2.020 115.721 1.00 50.42 218 THR B C 1
ATOM 3636 O O . THR B 1 164 ? 0.406 -3.236 115.707 1.00 56.12 218 THR B O 1
ATOM 3640 N N . PRO B 1 165 ? 1.565 -1.424 115.007 1.00 52.73 219 PRO B N 1
ATOM 3641 C CA . PRO B 1 165 ? 2.489 -2.143 114.123 1.00 45.96 219 PRO B CA 1
ATOM 3642 C C . PRO B 1 165 ? 3.267 -3.227 114.856 1.00 51.96 219 PRO B C 1
ATOM 3643 O O . PRO B 1 165 ? 4.256 -2.929 115.527 1.00 51.22 219 PRO B O 1
ATOM 3647 N N . LYS B 1 166 ? 2.815 -4.470 114.731 1.00 58.28 220 LYS B N 1
ATOM 3648 C CA . LYS B 1 166 ? 3.526 -5.608 115.299 1.00 56.75 220 LYS B CA 1
ATOM 3649 C C . LYS B 1 166 ? 4.209 -6.402 114.192 1.00 54.75 220 LYS B C 1
ATOM 3650 O O . LYS B 1 166 ? 3.714 -6.462 113.067 1.00 64.21 220 LYS B O 1
ATOM 3656 N N . CYS B 1 167 ? 5.347 -7.008 114.515 1.00 55.57 221 CYS B N 1
ATOM 3657 C CA . CYS B 1 167 ? 6.115 -7.763 113.531 1.00 58.12 221 CYS B CA 1
ATOM 3658 C C . CYS B 1 167 ? 5.373 -9.016 113.077 1.00 70.37 221 CYS B C 1
ATOM 3659 O O . CYS B 1 167 ? 4.520 -9.540 113.794 1.00 69.73 221 CYS B O 1
ATOM 3662 N N . GLU B 1 168 ? 5.704 -9.492 111.881 1.00 65.29 222 GLU B N 1
ATOM 3663 C CA . GLU B 1 168 ? 5.046 -10.664 111.316 1.00 61.38 222 GLU B CA 1
ATOM 3664 C C . GLU B 1 168 ? 5.863 -11.933 111.541 1.00 72.16 222 GLU B C 1
ATOM 3665 O O . GLU B 1 168 ? 5.490 -13.010 111.075 1.00 77.19 222 GLU B O 1
ATOM 3671 N N . ASP B 1 169 ? 6.975 -11.802 112.257 1.00 75.08 223 ASP B N 1
ATOM 3672 C CA . ASP B 1 169 ? 7.843 -12.944 112.534 1.00 74.52 223 ASP B CA 1
ATOM 3673 C C . ASP B 1 169 ? 7.890 -13.288 114.021 1.00 73.36 223 ASP B C 1
ATOM 3674 O O . ASP B 1 169 ? 7.597 -14.419 114.411 1.00 77.66 223 ASP B O 1
ATOM 3679 N N . CYS B 1 170 ? 8.259 -12.312 114.845 1.00 78.50 224 CYS B N 1
ATOM 3680 C CA . CYS B 1 170 ? 8.400 -12.536 116.282 1.00 83.97 224 CYS B CA 1
ATOM 3681 C C . CYS B 1 170 ? 7.382 -11.741 117.097 1.00 73.56 224 CYS B C 1
ATOM 3682 O O . CYS B 1 170 ? 7.510 -11.619 118.316 1.00 66.80 224 CYS B O 1
ATOM 3685 N N . GLN B 1 171 ? 6.375 -11.207 116.409 1.00 75.46 225 GLN B N 1
ATOM 3686 C CA . GLN B 1 171 ? 5.279 -10.469 117.039 1.00 66.65 225 GLN B CA 1
ATOM 3687 C C . GLN B 1 171 ? 5.761 -9.304 117.904 1.00 70.01 225 GLN B C 1
ATOM 3688 O O . GLN B 1 171 ? 5.101 -8.926 118.871 1.00 73.77 225 GLN B O 1
ATOM 3694 N N . SER B 1 172 ? 6.910 -8.737 117.550 1.00 76.31 226 SER B N 1
ATOM 3695 C CA . SER B 1 172 ? 7.492 -7.646 118.325 1.00 64.48 226 SER B CA 1
ATOM 3696 C C . SER B 1 172 ? 7.086 -6.281 117.777 1.00 63.54 226 SER B C 1
ATOM 3697 O O . SER B 1 172 ? 6.403 -6.186 116.757 1.00 61.40 226 SER B O 1
ATOM 3700 N N . LEU B 1 173 ? 7.517 -5.226 118.462 1.00 61.97 227 LEU B N 1
ATOM 3701 C CA . LEU B 1 173 ? 7.150 -3.862 118.098 1.00 51.66 227 LEU B CA 1
ATOM 3702 C C . LEU B 1 173 ? 7.888 -3.378 116.852 1.00 50.52 227 LEU B C 1
ATOM 3703 O O . LEU B 1 173 ? 9.101 -3.548 116.730 1.00 52.97 227 LEU B O 1
ATOM 3708 N N . VAL B 1 174 ? 7.148 -2.773 115.929 1.00 49.29 228 VAL B N 1
ATOM 3709 C CA . VAL B 1 174 ? 7.742 -2.232 114.712 1.00 47.92 228 VAL B CA 1
ATOM 3710 C C . VAL B 1 174 ? 7.848 -0.714 114.797 1.00 31.98 228 VAL B C 1
ATOM 3711 O O . VAL B 1 174 ? 6.845 -0.021 114.962 1.00 38.93 228 VAL B O 1
ATOM 3715 N N . LYS B 1 175 ? 9.070 -0.206 114.681 1.00 38.89 229 LYS B N 1
ATOM 3716 C CA . LYS B 1 175 ? 9.332 1.220 114.830 1.00 37.72 229 LYS B CA 1
ATOM 3717 C C . LYS B 1 175 ? 9.811 1.857 113.530 1.00 35.81 229 LYS B C 1
ATOM 3718 O O . LYS B 1 175 ? 10.721 1.341 112.881 1.00 42.77 229 LYS B O 1
ATOM 3724 N N . PRO B 1 176 ? 9.192 2.984 113.143 1.00 26.04 230 PRO B N 1
ATOM 3725 C CA . PRO B 1 176 ? 9.639 3.773 111.992 1.00 29.06 230 PRO B CA 1
ATOM 3726 C C . PRO B 1 176 ? 11.064 4.267 112.202 1.00 28.62 230 PRO B C 1
ATOM 3727 O O . PRO B 1 176 ? 11.469 4.494 113.341 1.00 26.76 230 PRO B O 1
ATOM 3731 N N . ASP B 1 177 ? 11.816 4.442 111.122 1.00 36.89 231 ASP B N 1
ATOM 3732 C CA . ASP B 1 177 ? 13.196 4.904 111.233 1.00 32.57 231 ASP B CA 1
ATOM 3733 C C . ASP B 1 177 ? 13.266 6.399 111.529 1.00 31.15 231 ASP B C 1
ATOM 3734 O O . ASP B 1 177 ? 13.981 7.145 110.860 1.00 29.09 231 ASP B O 1
ATOM 3739 N N . ILE B 1 178 ? 12.513 6.821 112.539 1.00 26.38 232 ILE B N 1
ATOM 3740 C CA . ILE B 1 178 ? 12.501 8.201 112.993 1.00 21.98 232 ILE B CA 1
ATOM 3741 C C . ILE B 1 178 ? 13.420 8.320 114.198 1.00 20.76 232 ILE B C 1
ATOM 3742 O O . ILE B 1 178 ? 13.424 7.448 115.065 1.00 27.76 232 ILE B O 1
ATOM 3747 N N . VAL B 1 179 ? 14.204 9.390 114.250 1.00 21.99 233 VAL B N 1
ATOM 3748 C CA . VAL B 1 179 ? 15.060 9.639 115.401 1.00 18.23 233 VAL B CA 1
ATOM 3749 C C . VAL B 1 179 ? 14.268 10.308 116.519 1.00 22.40 233 VAL B C 1
ATOM 3750 O O . VAL B 1 179 ? 13.934 11.491 116.432 1.00 17.04 233 VAL B O 1
ATOM 3754 N N . PHE B 1 180 ? 13.958 9.540 117.559 1.00 24.17 234 PHE B N 1
ATOM 3755 C CA . PHE B 1 180 ? 13.322 10.084 118.753 1.00 19.60 234 PHE B CA 1
ATOM 3756 C C . PHE B 1 180 ? 14.390 10.711 119.636 1.00 22.45 234 PHE B C 1
ATOM 3757 O O . PHE B 1 180 ? 15.583 10.484 119.430 1.00 26.52 234 PHE B O 1
ATOM 3765 N N . PHE B 1 181 ? 13.966 11.502 120.616 1.00 18.69 235 PHE B N 1
ATOM 3766 C CA . PHE B 1 181 ? 14.903 12.031 121.598 1.00 21.00 235 PHE B CA 1
ATOM 3767 C C . PHE B 1 181 ? 15.502 10.867 122.377 1.00 20.25 235 PHE B C 1
ATOM 3768 O O . PHE B 1 181 ? 14.777 10.002 122.868 1.00 18.88 235 PHE B O 1
ATOM 3776 N N . GLY B 1 182 ? 16.826 10.841 122.474 1.00 21.39 236 GLY B N 1
ATOM 3777 C CA . GLY B 1 182 ? 17.518 9.746 123.128 1.00 18.83 236 GLY B CA 1
ATOM 3778 C C . GLY B 1 182 ? 18.145 8.792 122.129 1.00 19.88 236 GLY B C 1
ATOM 3779 O O . GLY B 1 182 ? 18.787 7.814 122.511 1.00 22.58 236 GLY B O 1
ATOM 3780 N N . GLU B 1 183 ? 17.963 9.079 120.843 1.00 17.46 237 GLU B N 1
ATOM 3781 C CA . GLU B 1 183 ? 18.523 8.242 119.787 1.00 23.99 237 GLU B CA 1
ATOM 3782 C C . GLU B 1 183 ? 19.565 8.984 118.960 1.00 23.41 237 GLU B C 1
ATOM 3783 O O . GLU B 1 183 ? 19.466 10.193 118.753 1.00 21.76 237 GLU B O 1
ATOM 3789 N N . SER B 1 184 ? 20.564 8.245 118.488 1.00 21.56 238 SER B N 1
ATOM 3790 C CA . SER B 1 184 ? 21.617 8.819 117.662 1.00 21.97 238 SER B CA 1
ATOM 3791 C C . SER B 1 184 ? 21.073 9.257 116.308 1.00 22.33 238 SER B C 1
ATOM 3792 O O . SER B 1 184 ? 20.189 8.610 115.747 1.00 23.76 238 SER B O 1
ATOM 3795 N N . LEU B 1 185 ? 21.602 10.362 115.793 1.00 13.89 239 LEU B N 1
ATOM 3796 C CA . LEU B 1 185 ? 21.270 10.819 114.450 1.00 17.48 239 LEU B CA 1
ATOM 3797 C C . LEU B 1 185 ? 21.986 9.940 113.424 1.00 16.78 239 LEU B C 1
ATOM 3798 O O . LEU B 1 185 ? 22.990 9.306 113.749 1.00 18.02 239 LEU B O 1
ATOM 3803 N N . PRO B 1 186 ? 21.470 9.886 112.184 1.00 16.09 240 PRO B N 1
ATOM 3804 C CA . PRO B 1 186 ? 22.124 9.058 111.164 1.00 17.29 240 PRO B CA 1
ATOM 3805 C C . PRO B 1 186 ? 23.537 9.544 110.851 1.00 18.04 240 PRO B C 1
ATOM 3806 O O . PRO B 1 186 ? 23.814 10.737 110.968 1.00 20.56 240 PRO B O 1
ATOM 3810 N N . ALA B 1 187 ? 24.412 8.621 110.459 1.00 15.57 241 ALA B N 1
ATOM 3811 C CA . ALA B 1 187 ? 25.813 8.937 110.197 1.00 18.48 241 ALA B CA 1
ATOM 3812 C C . ALA B 1 187 ? 25.982 10.002 109.116 1.00 19.38 241 ALA B C 1
ATOM 3813 O O . ALA B 1 187 ? 26.929 10.790 109.154 1.00 19.61 241 ALA B O 1
ATOM 3815 N N . ARG B 1 188 ? 25.059 10.016 108.159 1.00 18.77 242 ARG B N 1
ATOM 3816 C CA . ARG B 1 188 ? 25.090 10.967 107.053 1.00 13.23 242 ARG B CA 1
ATOM 3817 C C . ARG B 1 188 ? 25.100 12.414 107.541 1.00 16.22 242 ARG B C 1
ATOM 3818 O O . ARG B 1 188 ? 25.738 13.275 106.938 1.00 20.31 242 ARG B O 1
ATOM 3826 N N . PHE B 1 189 ? 24.394 12.668 108.640 1.00 16.04 243 PHE B N 1
ATOM 3827 C CA . PHE B 1 189 ? 24.313 14.003 109.227 1.00 15.62 243 PHE B CA 1
ATOM 3828 C C . PHE B 1 189 ? 25.695 14.566 109.556 1.00 16.89 243 PHE B C 1
ATOM 3829 O O . PHE B 1 189 ? 25.989 15.730 109.274 1.00 12.93 243 PHE B O 1
ATOM 3837 N N . PHE B 1 190 ? 26.543 13.728 110.140 1.00 15.97 244 PHE B N 1
ATOM 3838 C CA . PHE B 1 190 ? 27.847 14.168 110.620 1.00 13.99 244 PHE B CA 1
ATOM 3839 C C . PHE B 1 190 ? 28.898 14.250 109.513 1.00 21.00 244 PHE B C 1
ATOM 3840 O O . PHE B 1 190 ? 29.736 15.152 109.516 1.00 22.04 244 PHE B O 1
ATOM 3848 N N . SER B 1 191 ? 28.852 13.320 108.564 1.00 13.98 245 SER B N 1
ATOM 3849 C CA . SER B 1 191 ? 29.796 13.345 107.450 1.00 14.07 245 SER B CA 1
ATOM 3850 C C . SER B 1 191 ? 29.475 14.469 106.463 1.00 19.92 245 SER B C 1
ATOM 3851 O O . SER B 1 191 ? 30.375 15.025 105.833 1.00 15.55 245 SER B O 1
ATOM 3854 N N . CYS B 1 192 ? 28.192 14.803 106.336 1.00 16.66 246 CYS B N 1
ATOM 3855 C CA . CYS B 1 192 ? 27.771 15.890 105.455 1.00 16.64 246 CYS B CA 1
ATOM 3856 C C . CYS B 1 192 ? 28.096 17.269 106.033 1.00 21.31 246 CYS B C 1
ATOM 3857 O O . CYS B 1 192 ? 28.547 18.155 105.311 1.00 17.54 246 CYS B O 1
ATOM 3860 N N . MET B 1 193 ? 27.870 17.448 107.332 1.00 21.59 247 MET B N 1
ATOM 3861 C CA . MET B 1 193 ? 28.107 18.743 107.966 1.00 18.32 247 MET B CA 1
ATOM 3862 C C . MET B 1 193 ? 29.587 19.117 107.936 1.00 22.04 247 MET B C 1
ATOM 3863 O O . MET B 1 193 ? 29.937 20.296 107.917 1.00 21.83 247 MET B O 1
ATOM 3868 N N . GLN B 1 194 ? 30.449 18.104 107.916 1.00 19.93 248 GLN B N 1
ATOM 3869 C CA . GLN B 1 194 ? 31.892 18.320 107.897 1.00 17.35 248 GLN B CA 1
ATOM 3870 C C . GLN B 1 194 ? 32.378 18.916 106.578 1.00 16.58 248 GLN B C 1
ATOM 3871 O O . GLN B 1 194 ? 33.259 19.776 106.564 1.00 25.84 248 GLN B O 1
ATOM 3877 N N . SER B 1 195 ? 31.797 18.465 105.471 1.00 18.02 249 SER B N 1
ATOM 3878 C CA . SER B 1 195 ? 32.267 18.877 104.150 1.00 22.47 249 SER B CA 1
ATOM 3879 C C . SER B 1 195 ? 31.414 19.962 103.491 1.00 20.57 249 SER B C 1
ATOM 3880 O O . SER B 1 195 ? 31.939 20.807 102.767 1.00 20.37 249 SER B O 1
ATOM 3883 N N . ASP B 1 196 ? 30.107 19.935 103.736 1.00 17.19 250 ASP B N 1
ATOM 3884 C CA . ASP B 1 196 ? 29.195 20.885 103.102 1.00 21.33 250 ASP B CA 1
ATOM 3885 C C . ASP B 1 196 ? 29.474 22.333 103.496 1.00 26.38 250 ASP B C 1
ATOM 3886 O O . ASP B 1 196 ? 29.408 23.235 102.660 1.00 23.33 250 ASP B O 1
ATOM 3891 N N . PHE B 1 197 ? 29.794 22.549 104.768 1.00 20.44 251 PHE B N 1
ATOM 3892 C CA . PHE B 1 197 ? 29.994 23.900 105.281 1.00 21.45 251 PHE B CA 1
ATOM 3893 C C . PHE B 1 197 ? 31.380 24.466 104.974 1.00 29.27 251 PHE B C 1
ATOM 3894 O O . PHE B 1 197 ? 31.705 25.582 105.378 1.00 35.46 251 PHE B O 1
ATOM 3902 N N . LEU B 1 198 ? 32.192 23.694 104.259 1.00 25.35 252 LEU B N 1
ATOM 3903 C CA . LEU B 1 198 ? 33.483 24.181 103.789 1.00 26.17 252 LEU B CA 1
ATOM 3904 C C . LEU B 1 198 ? 33.286 25.146 102.629 1.00 27.02 252 LEU B C 1
ATOM 3905 O O . LEU B 1 198 ? 34.101 26.039 102.402 1.00 22.92 252 LEU B O 1
ATOM 3910 N N . LYS B 1 199 ? 32.190 24.965 101.901 1.00 35.05 253 LYS B N 1
ATOM 3911 C CA . LYS B 1 199 ? 31.967 25.707 100.669 1.00 29.58 253 LYS B CA 1
ATOM 3912 C C . LYS B 1 199 ? 30.574 26.324 100.579 1.00 34.35 253 LYS B C 1
ATOM 3913 O O . LYS B 1 199 ? 30.037 26.484 99.486 1.00 44.70 253 LYS B O 1
ATOM 3919 N N . VAL B 1 200 ? 29.989 26.674 101.719 1.00 35.43 254 VAL B N 1
ATOM 3920 C CA . VAL B 1 200 ? 28.677 27.317 101.712 1.00 28.25 254 VAL B CA 1
ATOM 3921 C C . VAL B 1 200 ? 28.805 28.841 101.643 1.00 26.76 254 VAL B C 1
ATOM 3922 O O . VAL B 1 200 ? 29.561 29.450 102.400 1.00 23.59 254 VAL B O 1
ATOM 3926 N N . ASP B 1 201 ? 28.071 29.447 100.716 1.00 30.01 255 ASP B N 1
ATOM 3927 C CA . ASP B 1 201 ? 28.138 30.888 100.502 1.00 31.58 255 ASP B CA 1
ATOM 3928 C C . ASP B 1 201 ? 27.001 31.622 101.206 1.00 36.13 255 ASP B C 1
ATOM 3929 O O . ASP B 1 201 ? 27.107 32.814 101.495 1.00 33.29 255 ASP B O 1
ATOM 3934 N N . LEU B 1 202 ? 25.915 30.907 101.482 1.00 30.41 256 LEU B N 1
ATOM 3935 C CA . LEU B 1 202 ? 24.751 31.506 102.122 1.00 22.57 256 LEU B CA 1
ATOM 3936 C C . LEU B 1 202 ? 23.966 30.485 102.936 1.00 27.50 256 LEU B C 1
ATOM 3937 O O . LEU B 1 202 ? 23.681 29.386 102.462 1.00 32.96 256 LEU B O 1
ATOM 3942 N N . LEU B 1 203 ? 23.611 30.858 104.162 1.00 23.63 257 LEU B N 1
ATOM 3943 C CA . LEU B 1 203 ? 22.852 29.978 105.039 1.00 24.90 257 LEU B CA 1
ATOM 3944 C C . LEU B 1 203 ? 21.407 30.447 105.183 1.00 25.44 257 LEU B C 1
ATOM 3945 O O . LEU B 1 203 ? 21.148 31.541 105.682 1.00 29.13 257 LEU B O 1
ATOM 3950 N N . LEU B 1 204 ? 20.470 29.615 104.738 1.00 29.78 258 LEU B N 1
ATOM 3951 C CA . LEU B 1 204 ? 19.048 29.902 104.891 1.00 21.70 258 LEU B CA 1
ATOM 3952 C C . LEU B 1 204 ? 18.445 29.093 106.030 1.00 26.08 258 LEU B C 1
ATOM 3953 O O . LEU B 1 204 ? 18.279 27.879 105.918 1.00 29.93 258 LEU B O 1
ATOM 3958 N N . VAL B 1 205 ? 18.121 29.768 107.126 1.00 30.16 259 VAL B N 1
ATOM 3959 C CA . VAL B 1 205 ? 17.478 29.118 108.260 1.00 22.00 259 VAL B CA 1
ATOM 3960 C C . VAL B 1 205 ? 16.000 29.492 108.280 1.00 30.73 259 VAL B C 1
ATOM 3961 O O . VAL B 1 205 ? 15.637 30.605 108.659 1.00 38.75 259 VAL B O 1
ATOM 3965 N N . MET B 1 206 ? 15.151 28.558 107.863 1.00 31.83 260 MET B N 1
ATOM 3966 C CA . MET B 1 206 ? 13.731 28.839 107.699 1.00 26.84 260 MET B CA 1
ATOM 3967 C C . MET B 1 206 ? 12.852 27.912 108.532 1.00 25.66 260 MET B C 1
ATOM 3968 O O . MET B 1 206 ? 13.067 26.702 108.566 1.00 27.97 260 MET B O 1
ATOM 3973 N N . GLY B 1 207 ? 11.864 28.492 109.205 1.00 34.79 261 GLY B N 1
ATOM 3974 C CA . GLY B 1 207 ? 10.849 27.724 109.905 1.00 30.58 261 GLY B CA 1
ATOM 3975 C C . GLY B 1 207 ? 11.320 26.927 111.104 1.00 30.33 261 GLY B C 1
ATOM 3976 O O . GLY B 1 207 ? 10.762 25.873 111.410 1.00 30.93 261 GLY B O 1
ATOM 3977 N N . THR B 1 208 ? 12.341 27.429 111.790 1.00 22.26 262 THR B N 1
ATOM 3978 C CA . THR B 1 208 ? 12.845 26.758 112.983 1.00 25.83 262 THR B CA 1
ATOM 3979 C C . THR B 1 208 ? 13.381 27.749 114.009 1.00 27.66 262 THR B C 1
ATOM 3980 O O . THR B 1 208 ? 14.051 28.721 113.661 1.00 24.72 262 THR B O 1
ATOM 3984 N N . SER B 1 209 ? 13.070 27.499 115.277 1.00 27.26 263 SER B N 1
ATOM 3985 C CA . SER B 1 209 ? 13.581 28.324 116.364 1.00 29.14 263 SER B CA 1
ATOM 3986 C C . SER B 1 209 ? 14.838 27.700 116.955 1.00 27.61 263 SER B C 1
ATOM 3987 O O . SER B 1 209 ? 15.343 28.154 117.983 1.00 29.57 263 SER B O 1
ATOM 3990 N N . LEU B 1 210 ? 15.328 26.655 116.292 1.00 27.75 264 LEU B N 1
ATOM 3991 C CA . LEU B 1 210 ? 16.560 25.973 116.679 1.00 25.33 264 LEU B CA 1
ATOM 3992 C C . LEU B 1 210 ? 16.522 25.489 118.128 1.00 29.18 264 LEU B C 1
ATOM 3993 O O . LEU B 1 210 ? 17.342 25.900 118.950 1.00 29.01 264 LEU B O 1
ATOM 3998 N N . GLN B 1 211 ? 15.568 24.615 118.433 1.00 26.40 265 GLN B N 1
ATOM 3999 C CA . GLN B 1 211 ? 15.391 24.125 119.796 1.00 26.99 265 GLN B CA 1
ATOM 4000 C C . GLN B 1 211 ? 15.790 22.660 119.954 1.00 29.68 265 GLN B C 1
ATOM 4001 O O . GLN B 1 211 ? 15.591 22.068 121.015 1.00 30.07 265 GLN B O 1
ATOM 4007 N N . VAL B 1 212 ? 16.349 22.075 118.900 1.00 22.89 266 VAL B N 1
ATOM 4008 C CA . VAL B 1 212 ? 16.759 20.676 118.947 1.00 17.06 266 VAL B CA 1
ATOM 4009 C C . VAL B 1 212 ? 18.228 20.511 118.572 1.00 17.61 266 VAL B C 1
ATOM 4010 O O . VAL B 1 212 ? 18.678 21.003 117.537 1.00 16.98 266 VAL B O 1
ATOM 4014 N N . GLN B 1 213 ? 18.973 19.819 119.426 1.00 17.33 267 GLN B N 1
ATOM 4015 C CA . GLN B 1 213 ? 20.371 19.512 119.158 1.00 16.81 267 GLN B CA 1
ATOM 4016 C C . GLN B 1 213 ? 20.489 18.070 118.662 1.00 17.72 267 GLN B C 1
ATOM 4017 O O . GLN B 1 213 ? 19.634 17.239 118.968 1.00 21.09 267 GLN B O 1
ATOM 4023 N N . PRO B 1 214 ? 21.550 17.759 117.898 1.00 15.50 268 PRO B N 1
ATOM 4024 C CA . PRO B 1 214 ? 22.661 18.634 117.511 1.00 18.14 268 PRO B CA 1
ATOM 4025 C C . PRO B 1 214 ? 22.361 19.477 116.275 1.00 13.93 268 PRO B C 1
ATOM 4026 O O . PRO B 1 214 ? 23.261 20.161 115.788 1.00 11.69 268 PRO B O 1
ATOM 4030 N N . PHE B 1 215 ? 21.126 19.427 115.784 1.00 15.76 269 PHE B N 1
ATOM 4031 C CA . PHE B 1 215 ? 20.737 20.186 114.599 1.00 17.70 269 PHE B CA 1
ATOM 4032 C C . PHE B 1 215 ? 21.028 21.673 114.772 1.00 12.73 269 PHE B C 1
ATOM 4033 O O . PHE B 1 215 ? 21.576 22.314 113.877 1.00 11.72 269 PHE B O 1
ATOM 4041 N N . ALA B 1 216 ? 20.659 22.211 115.930 1.00 16.55 270 ALA B N 1
ATOM 4042 C CA . ALA B 1 216 ? 20.774 23.643 116.193 1.00 17.85 270 ALA B CA 1
ATOM 4043 C C . ALA B 1 216 ? 22.210 24.148 116.098 1.00 15.44 270 ALA B C 1
ATOM 4044 O O . ALA B 1 216 ? 22.443 25.316 115.792 1.00 17.10 270 ALA B O 1
ATOM 4046 N N . SER B 1 217 ? 23.168 23.262 116.348 1.00 12.86 271 SER B N 1
ATOM 4047 C CA . SER B 1 217 ? 24.576 23.639 116.336 1.00 14.84 271 SER B CA 1
ATOM 4048 C C . SER B 1 217 ? 25.116 23.853 114.922 1.00 19.95 271 SER B C 1
ATOM 4049 O O . SER B 1 217 ? 26.233 24.343 114.751 1.00 21.37 271 SER B O 1
ATOM 4052 N N . LEU B 1 218 ? 24.323 23.490 113.916 1.00 18.26 272 LEU B N 1
ATOM 4053 C CA . LEU B 1 218 ? 24.755 23.577 112.519 1.00 19.92 272 LEU B CA 1
ATOM 4054 C C . LEU B 1 218 ? 25.111 24.992 112.064 1.00 16.60 272 LEU B C 1
ATOM 4055 O O . LEU B 1 218 ? 25.917 25.167 111.152 1.00 13.70 272 LEU B O 1
ATOM 4060 N N . ILE B 1 219 ? 24.514 25.995 112.703 1.00 21.16 273 ILE B N 1
ATOM 4061 C CA . ILE B 1 219 ? 24.744 27.386 112.319 1.00 16.88 273 ILE B CA 1
ATOM 4062 C C . ILE B 1 219 ? 26.173 27.835 112.619 1.00 22.76 273 ILE B C 1
ATOM 4063 O O . ILE B 1 219 ? 26.674 28.782 112.013 1.00 21.90 273 ILE B O 1
ATOM 4068 N N . SER B 1 220 ? 26.830 27.147 113.549 1.00 19.05 274 SER B N 1
ATOM 4069 C CA . SER B 1 220 ? 28.190 27.500 113.937 1.00 21.31 274 SER B CA 1
ATOM 4070 C C . SER B 1 220 ? 29.216 26.870 113.000 1.00 26.27 274 SER B C 1
ATOM 4071 O O . SER B 1 220 ? 30.419 27.095 113.139 1.00 26.82 274 SER B O 1
ATOM 4074 N N . LYS B 1 221 ? 28.735 26.078 112.047 1.00 27.38 275 LYS B N 1
ATOM 4075 C CA . LYS B 1 221 ? 29.614 25.421 111.087 1.00 25.57 275 LYS B CA 1
ATOM 4076 C C . LYS B 1 221 ? 29.852 26.297 109.862 1.00 25.38 275 LYS B C 1
ATOM 4077 O O . LYS B 1 221 ? 30.743 26.028 109.056 1.00 28.36 275 LYS B O 1
ATOM 4083 N N . ALA B 1 222 ? 29.050 27.347 109.727 1.00 30.85 276 ALA B N 1
ATOM 4084 C CA . ALA B 1 222 ? 29.205 28.285 108.625 1.00 28.46 276 ALA B CA 1
ATOM 4085 C C . ALA B 1 222 ? 30.471 29.108 108.810 1.00 30.30 276 ALA B C 1
ATOM 4086 O O . ALA B 1 222 ? 30.817 29.471 109.935 1.00 35.82 276 ALA B O 1
ATOM 4088 N N . PRO B 1 223 ? 31.177 29.392 107.705 1.00 24.48 277 PRO B N 1
ATOM 4089 C CA . PRO B 1 223 ? 32.343 30.282 107.741 1.00 31.44 277 PRO B CA 1
ATOM 4090 C C . PRO B 1 223 ? 31.953 31.658 108.269 1.00 31.63 277 PRO B C 1
ATOM 4091 O O . PRO B 1 223 ? 30.788 32.044 108.161 1.00 30.80 277 PRO B O 1
ATOM 4095 N N . LEU B 1 224 ? 32.913 32.382 108.835 1.00 31.73 278 LEU B N 1
ATOM 4096 C CA . LEU B 1 224 ? 32.644 33.690 109.428 1.00 37.15 278 LEU B CA 1
ATOM 4097 C C . LEU B 1 224 ? 32.043 34.683 108.434 1.00 36.92 278 LEU B C 1
ATOM 4098 O O . LEU B 1 224 ? 31.220 35.520 108.804 1.00 35.93 278 LEU B O 1
ATOM 4103 N N . SER B 1 225 ? 32.452 34.580 107.174 1.00 28.19 279 SER B N 1
ATOM 4104 C CA . SER B 1 225 ? 32.012 35.521 106.149 1.00 29.50 279 SER B CA 1
ATOM 4105 C C . SER B 1 225 ? 30.639 35.174 105.580 1.00 34.75 279 SER B C 1
ATOM 4106 O O . SER B 1 225 ? 29.931 36.048 105.083 1.00 40.94 279 SER B O 1
ATOM 4109 N N . THR B 1 226 ? 30.271 33.899 105.659 1.00 30.47 280 THR B N 1
ATOM 4110 C CA . THR B 1 226 ? 29.018 33.413 105.084 1.00 27.84 280 THR B CA 1
ATOM 4111 C C . THR B 1 226 ? 27.782 34.020 105.748 1.00 31.39 280 THR B C 1
ATOM 4112 O O . THR B 1 226 ? 27.528 33.782 106.928 1.00 27.57 280 THR B O 1
ATOM 4116 N N . PRO B 1 227 ? 27.008 34.807 104.983 1.00 34.27 281 PRO B N 1
ATOM 4117 C CA . PRO B 1 227 ? 25.773 35.427 105.477 1.00 27.32 281 PRO B CA 1
ATOM 4118 C C . PRO B 1 227 ? 24.752 34.384 105.915 1.00 31.64 281 PRO B C 1
ATOM 4119 O O . PRO B 1 227 ? 24.684 33.302 105.331 1.00 29.39 281 PRO B O 1
ATOM 4123 N N . ARG B 1 228 ? 23.967 34.712 106.936 1.00 29.74 282 ARG B N 1
ATOM 4124 C CA . ARG B 1 228 ? 22.963 33.792 107.458 1.00 27.49 282 ARG B CA 1
ATOM 4125 C C . ARG B 1 228 ? 21.607 34.480 107.595 1.00 25.38 282 ARG B C 1
ATOM 4126 O O . ARG B 1 228 ? 21.450 35.408 108.388 1.00 26.64 282 ARG B O 1
ATOM 4134 N N . LEU B 1 229 ? 20.632 34.023 106.814 1.00 23.71 283 LEU B N 1
ATOM 4135 C CA . LEU B 1 229 ? 19.303 34.627 106.810 1.00 27.43 283 LEU B CA 1
ATOM 4136 C C . LEU B 1 229 ? 18.285 33.772 107.553 1.00 29.78 283 LEU B C 1
ATOM 4137 O O . LEU B 1 229 ? 18.061 32.613 107.204 1.00 30.96 283 LEU B O 1
ATOM 4142 N N . LEU B 1 230 ? 17.665 34.354 108.573 1.00 25.81 284 LEU B N 1
ATOM 4143 C CA . LEU B 1 230 ? 16.657 33.654 109.357 1.00 32.25 284 LEU B CA 1
ATOM 4144 C C . LEU B 1 230 ? 15.250 34.075 108.943 1.00 35.41 284 LEU B C 1
ATOM 4145 O O . LEU B 1 230 ? 14.905 35.255 109.003 1.00 38.07 284 LEU B O 1
ATOM 4150 N N . ILE B 1 231 ? 14.448 33.106 108.514 1.00 30.01 285 ILE B N 1
ATOM 4151 C CA . ILE B 1 231 ? 13.046 33.354 108.200 1.00 26.94 285 ILE B CA 1
ATOM 4152 C C . ILE B 1 231 ? 12.165 32.566 109.162 1.00 30.54 285 ILE B C 1
ATOM 4153 O O . ILE B 1 231 ? 11.943 31.369 108.982 1.00 33.62 285 ILE B O 1
ATOM 4158 N N . ASN B 1 232 ? 11.673 33.247 110.192 1.00 34.84 286 ASN B N 1
ATOM 4159 C CA . ASN B 1 232 ? 10.915 32.598 111.253 1.00 36.12 286 ASN B CA 1
ATOM 4160 C C . ASN B 1 232 ? 9.886 33.557 111.847 1.00 40.73 286 ASN B C 1
ATOM 4161 O O . ASN B 1 232 ? 9.849 34.734 111.489 1.00 39.45 286 ASN B O 1
ATOM 4166 N N . LYS B 1 233 ? 9.051 33.054 112.752 1.00 36.33 287 LYS B N 1
ATOM 4167 C CA . LYS B 1 233 ? 8.054 33.884 113.419 1.00 45.02 287 LYS B CA 1
ATOM 4168 C C . LYS B 1 233 ? 8.674 34.657 114.576 1.00 39.87 287 LYS B C 1
ATOM 4169 O O . LYS B 1 233 ? 8.008 35.464 115.225 1.00 44.81 287 LYS B O 1
ATOM 4175 N N . GLU B 1 234 ? 9.953 34.401 114.830 1.00 39.63 288 GLU B N 1
ATOM 4176 C CA . GLU B 1 234 ? 10.664 35.018 115.940 1.00 36.26 288 GLU B CA 1
ATOM 4177 C C . GLU B 1 234 ? 12.163 34.839 115.753 1.00 37.55 288 GLU B C 1
ATOM 4178 O O . GLU B 1 234 ? 12.603 33.960 115.013 1.00 42.18 288 GLU B O 1
ATOM 4184 N N . LYS B 1 235 ? 12.946 35.674 116.425 1.00 32.18 289 LYS B N 1
ATOM 4185 C CA . LYS B 1 235 ? 14.396 35.554 116.375 1.00 25.10 289 LYS B CA 1
ATOM 4186 C C . LYS B 1 235 ? 14.833 34.294 117.112 1.00 37.50 289 LYS B C 1
ATOM 4187 O O . LYS B 1 235 ? 14.164 33.847 118.045 1.00 29.73 289 LYS B O 1
ATOM 4193 N N . ALA B 1 236 ? 15.952 33.718 116.682 1.00 40.87 290 ALA B N 1
ATOM 4194 C CA . ALA B 1 236 ? 16.442 32.478 117.270 1.00 33.76 290 ALA B CA 1
ATOM 4195 C C . ALA B 1 236 ? 17.935 32.291 117.031 1.00 28.15 290 ALA B C 1
ATOM 4196 O O . ALA B 1 236 ? 18.532 32.982 116.206 1.00 27.45 290 ALA B O 1
ATOM 4198 N N . GLY B 1 237 ? 18.531 31.355 117.765 1.00 34.80 291 GLY B N 1
ATOM 4199 C CA . GLY B 1 237 ? 19.919 30.977 117.564 1.00 23.00 291 GLY B CA 1
ATOM 4200 C C . GLY B 1 237 ? 20.925 32.030 117.978 1.00 27.33 291 GLY B C 1
ATOM 4201 O O . GLY B 1 237 ? 22.057 32.039 117.495 1.00 30.52 291 GLY B O 1
ATOM 4202 N N . GLN B 1 238 ? 20.520 32.916 118.880 1.00 32.78 292 GLN B N 1
ATOM 4203 C CA . GLN B 1 238 ? 21.396 33.986 119.339 1.00 34.39 292 GLN B CA 1
ATOM 4204 C C . GLN B 1 238 ? 22.267 33.550 120.514 1.00 27.31 292 GLN B C 1
ATOM 4205 O O . GLN B 1 238 ? 23.325 34.128 120.761 1.00 30.20 292 GLN B O 1
ATOM 4211 N N . SER B 1 239 ? 21.822 32.524 121.232 1.00 24.68 293 SER B N 1
ATOM 4212 C CA . SER B 1 239 ? 22.583 31.996 122.360 1.00 25.86 293 SER B CA 1
ATOM 4213 C C . SER B 1 239 ? 23.720 31.088 121.891 1.00 23.54 293 SER B C 1
ATOM 4214 O O . SER B 1 239 ? 24.066 31.067 120.710 1.00 22.11 293 SER B O 1
ATOM 4217 N N . ASP B 1 240 ? 24.298 30.339 122.824 1.00 24.24 294 ASP B N 1
ATOM 4218 C CA . ASP B 1 240 ? 25.412 29.448 122.515 1.00 18.16 294 ASP B CA 1
ATOM 4219 C C . ASP B 1 240 ? 24.940 28.243 121.697 1.00 19.08 294 ASP B C 1
ATOM 4220 O O . ASP B 1 240 ? 24.037 27.518 122.115 1.00 16.64 294 ASP B O 1
ATOM 4225 N N . PRO B 1 241 ? 25.550 28.033 120.519 1.00 20.02 295 PRO B N 1
ATOM 4226 C CA . PRO B 1 241 ? 25.196 26.919 119.629 1.00 18.77 295 PRO B CA 1
ATOM 4227 C C . PRO B 1 241 ? 25.580 25.552 120.201 1.00 14.37 295 PRO B C 1
ATOM 4228 O O . PRO B 1 241 ? 25.102 24.532 119.704 1.00 12.11 295 PRO B O 1
ATOM 4232 N N . PHE B 1 242 ? 26.439 25.540 121.218 1.00 16.60 296 PHE B N 1
ATOM 4233 C CA . PHE B 1 242 ? 26.764 24.320 121.957 1.00 15.54 296 PHE B CA 1
ATOM 4234 C C . PHE B 1 242 ? 27.363 23.226 121.071 1.00 14.65 296 PHE B C 1
ATOM 4235 O O . PHE B 1 242 ? 27.076 22.043 121.256 1.00 11.65 296 PHE B O 1
ATOM 4243 N N . LEU B 1 243 ? 28.190 23.624 120.109 1.00 17.45 297 LEU B N 1
ATOM 4244 C CA . LEU B 1 243 ? 28.812 22.671 119.191 1.00 17.74 297 LEU B CA 1
ATOM 4245 C C . LEU B 1 243 ? 29.671 21.653 119.937 1.00 16.21 297 LEU B C 1
ATOM 4246 O O . LEU B 1 243 ? 30.520 22.020 120.749 1.00 20.50 297 LEU B O 1
ATOM 4251 N N . GLY B 1 244 ? 29.436 20.372 119.663 1.00 17.31 298 GLY B N 1
ATOM 4252 C CA . GLY B 1 244 ? 30.144 19.301 120.342 1.00 15.74 298 GLY B CA 1
ATOM 4253 C C . GLY B 1 244 ? 29.810 19.235 121.822 1.00 18.83 298 GLY B C 1
ATOM 4254 O O . GLY B 1 244 ? 30.510 18.579 122.598 1.00 19.87 298 GLY B O 1
ATOM 4255 N N . MET B 1 245 ? 28.725 19.905 122.201 1.00 15.44 299 MET B N 1
ATOM 4256 C CA . MET B 1 245 ? 28.356 20.095 123.603 1.00 18.87 299 MET B CA 1
ATOM 4257 C C . MET B 1 245 ? 29.508 20.690 124.410 1.00 18.54 299 MET B C 1
ATOM 4258 O O . MET B 1 245 ? 29.874 20.188 125.473 1.00 17.06 299 MET B O 1
ATOM 4263 N N . ILE B 1 246 ? 30.071 21.770 123.876 1.00 19.51 300 ILE B N 1
ATOM 4264 C CA . ILE B 1 246 ? 31.119 22.532 124.539 1.00 17.87 300 ILE B CA 1
ATOM 4265 C C . ILE B 1 246 ? 30.761 24.015 124.477 1.00 21.13 300 ILE B C 1
ATOM 4266 O O . ILE B 1 246 ? 30.407 24.527 123.416 1.00 21.15 300 ILE B O 1
ATOM 4271 N N . MET B 1 247 ? 30.852 24.699 125.614 1.00 17.62 301 MET B N 1
ATOM 4272 C CA . MET B 1 247 ? 30.449 26.101 125.705 1.00 16.45 301 MET B CA 1
ATOM 4273 C C . MET B 1 247 ? 31.489 27.052 125.130 1.00 18.31 301 MET B C 1
ATOM 4274 O O . MET B 1 247 ? 32.690 26.786 125.185 1.00 16.49 301 MET B O 1
ATOM 4279 N N . GLY B 1 248 ? 31.012 28.166 124.586 1.00 19.47 302 GLY B N 1
ATOM 4280 C CA . GLY B 1 248 ? 31.879 29.234 124.123 1.00 22.56 302 GLY B CA 1
ATOM 4281 C C . GLY B 1 248 ? 32.793 28.869 122.971 1.00 23.88 302 GLY B C 1
ATOM 4282 O O . GLY B 1 248 ? 34.015 28.964 123.087 1.00 32.71 302 GLY B O 1
ATOM 4283 N N . LEU B 1 249 ? 32.205 28.450 121.856 1.00 20.12 303 LEU B N 1
ATOM 4284 C CA . LEU B 1 249 ? 32.972 28.184 120.646 1.00 18.45 303 LEU B CA 1
ATOM 4285 C C . LEU B 1 249 ? 32.518 29.107 119.521 1.00 18.38 303 LEU B C 1
ATOM 4286 O O . LEU B 1 249 ? 33.038 29.050 118.407 1.00 18.44 303 LEU B O 1
ATOM 4291 N N . GLY B 1 250 ? 31.545 29.960 119.823 1.00 14.07 304 GLY B N 1
ATOM 4292 C CA . GLY B 1 250 ? 31.046 30.924 118.859 1.00 16.56 304 GLY B CA 1
ATOM 4293 C C . GLY B 1 250 ? 30.055 30.329 117.878 1.00 15.05 304 GLY B C 1
ATOM 4294 O O . GLY B 1 250 ? 29.795 29.127 117.894 1.00 22.74 304 GLY B O 1
ATOM 4295 N N . GLY B 1 251 ? 29.493 31.178 117.026 1.00 15.54 305 GLY B N 1
ATOM 4296 C CA . GLY B 1 251 ? 28.570 30.726 116.003 1.00 18.70 305 GLY B CA 1
ATOM 4297 C C . GLY B 1 251 ? 27.153 31.232 116.188 1.00 25.22 305 GLY B C 1
ATOM 4298 O O . GLY B 1 251 ? 26.319 31.099 115.292 1.00 27.50 305 GLY B O 1
ATOM 4299 N N . GLY B 1 252 ? 26.879 31.811 117.354 1.00 20.38 306 GLY B N 1
ATOM 4300 C CA . GLY B 1 252 ? 25.556 32.326 117.655 1.00 23.90 306 GLY B CA 1
ATOM 4301 C C . GLY B 1 252 ? 25.139 33.449 116.725 1.00 26.18 306 GLY B C 1
ATOM 4302 O O . GLY B 1 252 ? 25.972 34.247 116.289 1.00 26.66 306 GLY B O 1
ATOM 4303 N N . MET B 1 253 ? 23.847 33.506 116.414 1.00 25.23 307 MET B N 1
ATOM 4304 C CA . MET B 1 253 ? 23.304 34.563 115.567 1.00 29.97 307 MET B CA 1
ATOM 4305 C C . MET B 1 253 ? 23.520 35.931 116.202 1.00 30.88 307 MET B C 1
ATOM 4306 O O . MET B 1 253 ? 23.387 36.091 117.416 1.00 28.60 307 MET B O 1
ATOM 4311 N N . ASP B 1 254 ? 23.856 36.916 115.377 1.00 28.51 308 ASP B N 1
ATOM 4312 C CA . ASP B 1 254 ? 24.007 38.285 115.854 1.00 27.84 308 ASP B CA 1
ATOM 4313 C C . ASP B 1 254 ? 23.301 39.267 114.926 1.00 32.58 308 ASP B C 1
ATOM 4314 O O . ASP B 1 254 ? 23.831 39.632 113.876 1.00 33.74 308 ASP B O 1
ATOM 4319 N N . PHE B 1 255 ? 22.104 39.693 115.321 1.00 31.66 309 PHE B N 1
ATOM 4320 C CA . PHE B 1 255 ? 21.301 40.590 114.498 1.00 30.97 309 PHE B CA 1
ATOM 4321 C C . PHE B 1 255 ? 21.405 42.048 114.943 1.00 38.79 309 PHE B C 1
ATOM 4322 O O . PHE B 1 255 ? 21.516 42.953 114.115 1.00 29.23 309 PHE B O 1
ATOM 4330 N N . ASP B 1 256 ? 21.371 42.269 116.254 1.00 35.01 310 ASP B N 1
ATOM 4331 C CA . ASP B 1 256 ? 21.107 43.603 116.787 1.00 36.57 310 ASP B CA 1
ATOM 4332 C C . ASP B 1 256 ? 22.297 44.326 117.424 1.00 38.03 310 ASP B C 1
ATOM 4333 O O . ASP B 1 256 ? 22.268 45.548 117.570 1.00 45.31 310 ASP B O 1
ATOM 4338 N N . SER B 1 257 ? 23.335 43.587 117.803 1.00 32.88 311 SER B N 1
ATOM 4339 C CA . SER B 1 257 ? 24.478 44.199 118.479 1.00 36.27 311 SER B CA 1
ATOM 4340 C C . SER B 1 257 ? 25.250 45.131 117.549 1.00 42.79 311 SER B C 1
ATOM 4341 O O . SER B 1 257 ? 24.993 45.176 116.345 1.00 33.90 311 SER B O 1
ATOM 4344 N N . LYS B 1 258 ? 26.199 45.870 118.116 1.00 41.24 312 LYS B N 1
ATOM 4345 C CA . LYS B 1 258 ? 26.982 46.831 117.349 1.00 43.97 312 LYS B CA 1
ATOM 4346 C C . LYS B 1 258 ? 27.884 46.137 116.336 1.00 45.79 312 LYS B C 1
ATOM 4347 O O . LYS B 1 258 ? 28.235 46.710 115.306 1.00 53.93 312 LYS B O 1
ATOM 4353 N N . LYS B 1 259 ? 28.255 44.898 116.635 1.00 45.88 313 LYS B N 1
ATOM 4354 C CA . LYS B 1 259 ? 29.209 44.173 115.809 1.00 41.66 313 LYS B CA 1
ATOM 4355 C C . LYS B 1 259 ? 28.536 43.267 114.780 1.00 40.09 313 LYS B C 1
ATOM 4356 O O . LYS B 1 259 ? 29.209 42.497 114.095 1.00 43.93 313 LYS B O 1
ATOM 4362 N N . ALA B 1 260 ? 27.213 43.359 114.671 1.00 33.65 314 ALA B N 1
ATOM 4363 C CA . ALA B 1 260 ? 26.469 42.535 113.720 1.00 38.20 314 ALA B CA 1
ATOM 4364 C C . ALA B 1 260 ? 26.911 42.843 112.292 1.00 38.36 314 ALA B C 1
ATOM 4365 O O . ALA B 1 260 ? 27.078 44.006 111.929 1.00 45.05 314 ALA B O 1
ATOM 4367 N N . TYR B 1 261 ? 27.101 41.807 111.481 1.00 34.97 315 TYR B N 1
ATOM 4368 C CA . TYR B 1 261 ? 27.683 42.013 110.159 1.00 30.41 315 TYR B CA 1
ATOM 4369 C C . TYR B 1 261 ? 27.135 41.100 109.059 1.00 32.25 315 TYR B C 1
ATOM 4370 O O . TYR B 1 261 ? 27.174 41.454 107.879 1.00 33.50 315 TYR B O 1
ATOM 4379 N N . ARG B 1 262 ? 26.609 39.941 109.438 1.00 28.76 316 ARG B N 1
ATOM 4380 C CA . ARG B 1 262 ? 26.210 38.948 108.446 1.00 30.80 316 ARG B CA 1
ATOM 4381 C C . ARG B 1 262 ? 24.826 38.345 108.665 1.00 24.60 316 ARG B C 1
ATOM 4382 O O . ARG B 1 262 ? 24.261 37.731 107.760 1.00 28.29 316 ARG B O 1
ATOM 4390 N N . ASP B 1 263 ? 24.281 38.513 109.861 1.00 22.77 317 ASP B N 1
ATOM 4391 C CA . ASP B 1 263 ? 23.022 37.864 110.198 1.00 24.87 317 ASP B CA 1
ATOM 4392 C C . ASP B 1 263 ? 21.831 38.788 109.984 1.00 28.04 317 ASP B C 1
ATOM 4393 O O . ASP B 1 263 ? 21.836 39.940 110.417 1.00 30.37 317 ASP B O 1
ATOM 4398 N N . VAL B 1 264 ? 20.812 38.273 109.304 1.00 32.53 318 VAL B N 1
ATOM 4399 C CA . VAL B 1 264 ? 19.606 39.037 109.013 1.00 35.03 318 VAL B CA 1
ATOM 4400 C C . VAL B 1 264 ? 18.376 38.243 109.433 1.00 34.32 318 VAL B C 1
ATOM 4401 O O . VAL B 1 264 ? 18.243 37.067 109.094 1.00 35.68 318 VAL B O 1
ATOM 4405 N N . ALA B 1 265 ? 17.477 38.883 110.172 1.00 34.13 319 ALA B N 1
ATOM 4406 C CA . ALA B 1 265 ? 16.277 38.206 110.647 1.00 37.85 319 ALA B CA 1
ATOM 4407 C C . ALA B 1 265 ? 15.007 38.789 110.036 1.00 46.32 319 ALA B C 1
ATOM 4408 O O . ALA B 1 265 ? 14.666 39.947 110.274 1.00 49.79 319 ALA B O 1
ATOM 4410 N N . TRP B 1 266 ? 14.311 37.978 109.245 1.00 45.48 320 TRP B N 1
ATOM 4411 C CA . TRP B 1 266 ? 13.026 38.374 108.684 1.00 39.31 320 TRP B CA 1
ATOM 4412 C C . TRP B 1 266 ? 11.905 37.665 109.432 1.00 40.00 320 TRP B C 1
ATOM 4413 O O . TRP B 1 266 ? 11.815 36.438 109.416 1.00 39.12 320 TRP B O 1
ATOM 4424 N N . LEU B 1 267 ? 11.051 38.440 110.089 1.00 44.86 321 LEU B N 1
ATOM 4425 C CA . LEU B 1 267 ? 9.994 37.868 110.915 1.00 46.37 321 LEU B CA 1
ATOM 4426 C C . LEU B 1 267 ? 8.689 37.698 110.142 1.00 43.16 321 LEU B C 1
ATOM 4427 O O . LEU B 1 267 ? 8.303 38.566 109.359 1.00 47.91 321 LEU B O 1
ATOM 4432 N N . GLY B 1 268 ? 8.018 36.572 110.366 1.00 44.87 322 GLY B N 1
ATOM 4433 C CA . GLY B 1 268 ? 6.753 36.290 109.711 1.00 44.30 322 GLY B CA 1
ATOM 4434 C C . GLY B 1 268 ? 6.643 34.856 109.228 1.00 53.29 322 GLY B C 1
ATOM 4435 O O . GLY B 1 268 ? 7.503 34.025 109.522 1.00 52.42 322 GLY B O 1
ATOM 4436 N N . GLU B 1 269 ? 5.579 34.568 108.483 1.00 57.74 323 GLU B N 1
ATOM 4437 C CA . GLU B 1 269 ? 5.346 33.234 107.940 1.00 47.87 323 GLU B CA 1
ATOM 4438 C C . GLU B 1 269 ? 6.398 32.874 106.894 1.00 53.56 323 GLU B C 1
ATOM 4439 O O . GLU B 1 269 ? 6.988 33.753 106.266 1.00 46.24 323 GLU B O 1
ATOM 4445 N N . CYS B 1 270 ? 6.624 31.578 106.706 1.00 45.75 324 CYS B N 1
ATOM 4446 C CA . CYS B 1 270 ? 7.646 31.111 105.775 1.00 43.91 324 CYS B CA 1
ATOM 4447 C C . CYS B 1 270 ? 7.247 31.297 104.315 1.00 46.70 324 CYS B C 1
ATOM 4448 O O . CYS B 1 270 ? 8.074 31.675 103.486 1.00 48.37 324 CYS B O 1
ATOM 4451 N N . ASP B 1 271 ? 5.985 31.022 104.002 1.00 44.87 325 ASP B N 1
ATOM 4452 C CA . ASP B 1 271 ? 5.484 31.222 102.648 1.00 38.20 325 ASP B CA 1
ATOM 4453 C C . ASP B 1 271 ? 5.571 32.696 102.269 1.00 44.32 325 ASP B C 1
ATOM 4454 O O . ASP B 1 271 ? 6.041 33.041 101.185 1.00 42.44 325 ASP B O 1
ATOM 4459 N N . GLN B 1 272 ? 5.129 33.560 103.177 1.00 43.22 326 GLN B N 1
ATOM 4460 C CA . GLN B 1 272 ? 5.192 35.001 102.960 1.00 49.08 326 GLN B CA 1
ATOM 4461 C C . GLN B 1 272 ? 6.637 35.491 102.963 1.00 48.02 326 GLN B C 1
ATOM 4462 O O . GLN B 1 272 ? 6.944 36.553 102.422 1.00 55.77 326 GLN B O 1
ATOM 4464 N N . GLY B 1 273 ? 7.522 34.709 103.575 1.00 47.58 327 GLY B N 1
ATOM 4465 C CA . GLY B 1 273 ? 8.933 35.045 103.621 1.00 38.77 327 GLY B CA 1
ATOM 4466 C C . GLY B 1 273 ? 9.651 34.679 102.338 1.00 46.70 327 GLY B C 1
ATOM 4467 O O . GLY B 1 273 ? 10.512 35.423 101.864 1.00 44.03 327 GLY B O 1
ATOM 4468 N N . CYS B 1 274 ? 9.295 33.529 101.773 1.00 51.73 328 CYS B N 1
ATOM 4469 C CA . CYS B 1 274 ? 9.908 33.063 100.533 1.00 47.46 328 CYS B CA 1
ATOM 4470 C C . CYS B 1 274 ? 9.387 33.838 99.327 1.00 46.49 328 CYS B C 1
ATOM 4471 O O . CYS B 1 274 ? 10.127 34.090 98.376 1.00 52.54 328 CYS B O 1
ATOM 4474 N N . LEU B 1 275 ? 8.112 34.211 99.371 1.00 46.54 329 LEU B N 1
ATOM 4475 C CA . LEU B 1 275 ? 7.522 35.024 98.315 1.00 49.09 329 LEU B CA 1
ATOM 4476 C C . LEU B 1 275 ? 8.234 36.368 98.223 1.00 48.82 329 LEU B C 1
ATOM 4477 O O . LEU B 1 275 ? 8.567 36.832 97.133 1.00 47.48 329 LEU B O 1
ATOM 4482 N N . ALA B 1 276 ? 8.468 36.981 99.379 1.00 46.11 330 ALA B N 1
ATOM 4483 C CA . ALA B 1 276 ? 9.143 38.270 99.450 1.00 46.44 330 ALA B CA 1
ATOM 4484 C C . ALA B 1 276 ? 10.561 38.181 98.899 1.00 52.27 330 ALA B C 1
ATOM 4485 O O . ALA B 1 276 ? 11.050 39.111 98.259 1.00 57.55 330 ALA B O 1
ATOM 4487 N N . LEU B 1 277 ? 11.212 37.051 99.150 1.00 51.26 331 LEU B N 1
ATOM 4488 C CA . LEU B 1 277 ? 12.582 36.837 98.702 1.00 49.33 331 LEU B CA 1
ATOM 4489 C C . LEU B 1 277 ? 12.641 36.562 97.202 1.00 49.82 331 LEU B C 1
ATOM 4490 O O . LEU B 1 277 ? 13.556 37.015 96.513 1.00 41.71 331 LEU B O 1
ATOM 4495 N N . ALA B 1 278 ? 11.659 35.818 96.702 1.00 47.03 332 ALA B N 1
ATOM 4496 C CA . ALA B 1 278 ? 11.594 35.488 95.283 1.00 50.88 332 ALA B CA 1
ATOM 4497 C C . ALA B 1 278 ? 11.341 36.732 94.435 1.00 55.27 332 ALA B C 1
ATOM 4498 O O . ALA B 1 278 ? 11.873 36.861 93.331 1.00 53.31 332 ALA B O 1
ATOM 4500 N N . GLU B 1 279 ? 10.528 37.643 94.961 1.00 55.40 333 GLU B N 1
ATOM 4501 C CA . GLU B 1 279 ? 10.211 38.886 94.267 1.00 55.62 333 GLU B CA 1
ATOM 4502 C C . GLU B 1 279 ? 11.455 39.737 94.051 1.00 56.03 333 GLU B C 1
ATOM 4503 O O . GLU B 1 279 ? 11.699 40.228 92.949 1.00 62.60 333 GLU B O 1
ATOM 4509 N N . LEU B 1 280 ? 12.240 39.905 95.110 1.00 47.33 334 LEU B N 1
ATOM 4510 C CA . LEU B 1 280 ? 13.449 40.719 95.052 1.00 43.55 334 LEU B CA 1
ATOM 4511 C C . LEU B 1 280 ? 14.485 40.122 94.101 1.00 52.15 334 LEU B C 1
ATOM 4512 O O . LEU B 1 280 ? 15.385 40.819 93.632 1.00 51.92 334 LEU B O 1
ATOM 4517 N N . LEU B 1 281 ? 14.351 38.828 93.824 1.00 52.56 335 LEU B N 1
ATOM 4518 C CA . LEU B 1 281 ? 15.226 38.150 92.877 1.00 51.75 335 LEU B CA 1
ATOM 4519 C C . LEU B 1 281 ? 14.560 38.062 91.511 1.00 53.08 335 LEU B C 1
ATOM 4520 O O . LEU B 1 281 ? 15.222 37.834 90.499 1.00 57.17 335 LEU B O 1
ATOM 4525 N N . GLY B 1 282 ? 13.244 38.245 91.492 1.00 53.46 336 GLY B N 1
ATOM 4526 C CA . GLY B 1 282 ? 12.479 38.162 90.261 1.00 51.95 336 GLY B CA 1
ATOM 4527 C C . GLY B 1 282 ? 12.098 36.733 89.931 1.00 56.67 336 GLY B C 1
ATOM 4528 O O . GLY B 1 282 ? 12.137 36.323 88.770 1.00 52.92 336 GLY B O 1
ATOM 4529 N N . TRP B 1 283 ? 11.736 35.971 90.959 1.00 59.97 337 TRP B N 1
ATOM 4530 C CA . TRP B 1 283 ? 11.355 34.573 90.790 1.00 58.38 337 TRP B CA 1
ATOM 4531 C C . TRP B 1 283 ? 9.894 34.369 91.170 1.00 49.43 337 TRP B C 1
ATOM 4532 O O . TRP B 1 283 ? 9.377 33.253 91.098 1.00 47.27 337 TRP B O 1
ATOM 4543 N N . LYS B 1 284 ? 9.239 35.454 91.576 1.00 48.40 338 LYS B N 1
ATOM 4544 C CA . LYS B 1 284 ? 7.874 35.400 92.097 1.00 50.69 338 LYS B CA 1
ATOM 4545 C C . LYS B 1 284 ? 6.891 34.759 91.119 1.00 63.51 338 LYS B C 1
ATOM 4546 O O . LYS B 1 284 ? 5.976 34.043 91.528 1.00 63.23 338 LYS B O 1
ATOM 4552 N N . LYS B 1 285 ? 7.088 35.013 89.830 1.00 62.91 339 LYS B N 1
ATOM 4553 C CA . LYS B 1 285 ? 6.233 34.432 88.802 1.00 65.36 339 LYS B CA 1
ATOM 4554 C C . LYS B 1 285 ? 6.478 32.932 88.662 1.00 64.64 339 LYS B C 1
ATOM 4555 O O . LYS B 1 285 ? 5.548 32.131 88.763 1.00 66.41 339 LYS B O 1
ATOM 4561 N N . GLU B 1 286 ? 7.736 32.565 88.432 1.00 60.50 340 GLU B N 1
ATOM 4562 C CA . GLU B 1 286 ? 8.123 31.171 88.229 1.00 59.97 340 GLU B CA 1
ATOM 4563 C C . GLU B 1 286 ? 7.740 30.292 89.415 1.00 59.55 340 GLU B C 1
ATOM 4564 O O . GLU B 1 286 ? 7.308 29.151 89.240 1.00 55.88 340 GLU B O 1
ATOM 4570 N N . LEU B 1 287 ? 7.897 30.834 90.619 1.00 56.18 341 LEU B N 1
ATOM 4571 C CA . LEU B 1 287 ? 7.596 30.100 91.842 1.00 49.25 341 LEU B CA 1
ATOM 4572 C C . LEU B 1 287 ? 6.119 29.737 91.935 1.00 50.77 341 LEU B C 1
ATOM 4573 O O . LEU B 1 287 ? 5.770 28.578 92.157 1.00 49.50 341 LEU B O 1
ATOM 4578 N N . GLU B 1 288 ? 5.257 30.734 91.765 1.00 56.96 342 GLU B N 1
ATOM 4579 C CA . GLU B 1 288 ? 3.817 30.527 91.872 1.00 59.95 342 GLU B CA 1
ATOM 4580 C C . GLU B 1 288 ? 3.290 29.612 90.770 1.00 57.90 342 GLU B C 1
ATOM 4581 O O . GLU B 1 288 ? 2.300 28.905 90.962 1.00 54.39 342 GLU B O 1
ATOM 4587 N N . ASP B 1 289 ? 3.959 29.625 89.620 1.00 64.20 343 ASP B N 1
ATOM 4588 C CA . ASP B 1 289 ? 3.633 28.700 88.541 1.00 66.31 343 ASP B CA 1
ATOM 4589 C C . ASP B 1 289 ? 3.905 27.271 88.986 1.00 62.74 343 ASP B C 1
ATOM 4590 O O . ASP B 1 289 ? 3.066 26.387 88.819 1.00 64.07 343 ASP B O 1
ATOM 4595 N N . LEU B 1 290 ? 5.085 27.060 89.562 1.00 59.32 344 LEU B N 1
ATOM 4596 C CA . LEU B 1 290 ? 5.505 25.744 90.029 1.00 54.47 344 LEU B CA 1
ATOM 4597 C C . LEU B 1 290 ? 4.559 25.188 91.090 1.00 53.81 344 LEU B C 1
ATOM 4598 O O . LEU B 1 290 ? 4.207 24.010 91.060 1.00 51.01 344 LEU B O 1
ATOM 4603 N N . VAL B 1 291 ? 4.151 26.044 92.022 1.00 57.50 345 VAL B N 1
ATOM 4604 C CA . VAL B 1 291 ? 3.249 25.645 93.098 1.00 52.31 345 VAL B CA 1
ATOM 4605 C C . VAL B 1 291 ? 1.903 25.176 92.553 1.00 57.82 345 VAL B C 1
ATOM 4606 O O . VAL B 1 291 ? 1.429 24.090 92.890 1.00 52.83 345 VAL B O 1
ATOM 4610 N N . ARG B 1 292 ? 1.294 26.003 91.710 1.00 68.42 346 ARG B N 1
ATOM 4611 C CA . ARG B 1 292 ? 0.013 25.674 91.096 1.00 72.51 346 ARG B CA 1
ATOM 4612 C C . ARG B 1 292 ? 0.123 24.428 90.220 1.00 63.96 346 ARG B C 1
ATOM 4613 O O . ARG B 1 292 ? -0.777 23.588 90.201 1.00 54.30 346 ARG B O 1
ATOM 4621 N N . ARG B 1 293 ? 1.241 24.310 89.510 1.00 55.28 347 ARG B N 1
ATOM 4622 C CA . ARG B 1 293 ? 1.459 23.197 88.591 1.00 57.74 347 ARG B CA 1
ATOM 4623 C C . ARG B 1 293 ? 1.696 21.872 89.313 1.00 66.27 347 ARG B C 1
ATOM 4624 O O . ARG B 1 293 ? 1.128 20.846 88.938 1.00 70.31 347 ARG B O 1
ATOM 4632 N N . GLU B 1 294 ? 2.530 21.895 90.349 1.00 61.65 348 GLU B N 1
ATOM 4633 C CA . GLU B 1 294 ? 2.851 20.678 91.091 1.00 55.91 348 GLU B CA 1
ATOM 4634 C C . GLU B 1 294 ? 1.662 20.146 91.887 1.00 57.04 348 GLU B C 1
ATOM 4635 O O . GLU B 1 294 ? 1.484 18.934 92.009 1.00 61.99 348 GLU B O 1
ATOM 4641 N N . HIS B 1 295 ? 0.853 21.051 92.426 1.00 62.21 349 HIS B N 1
ATOM 4642 C CA . HIS B 1 295 ? -0.343 20.657 93.164 1.00 62.25 349 HIS B CA 1
ATOM 4643 C C . HIS B 1 295 ? -1.366 20.001 92.244 1.00 66.04 349 HIS B C 1
ATOM 4644 O O . HIS B 1 295 ? -2.109 19.112 92.661 1.00 63.77 349 HIS B O 1
ATOM 4651 N N . ALA B 1 296 ? -1.399 20.445 90.992 1.00 65.31 350 ALA B N 1
ATOM 4652 C CA . ALA B 1 296 ? -2.293 19.864 90.001 1.00 66.30 350 ALA B CA 1
ATOM 4653 C C . ALA B 1 296 ? -1.817 18.468 89.618 1.00 64.87 350 ALA B C 1
ATOM 4654 O O . ALA B 1 296 ? -2.622 17.587 89.318 1.00 67.63 350 ALA B O 1
ATOM 4656 N N . SER B 1 297 ? -0.503 18.274 89.637 1.00 61.36 351 SER B N 1
ATOM 4657 C CA . SER B 1 297 ? 0.092 16.987 89.299 1.00 64.98 351 SER B CA 1
ATOM 4658 C C . SER B 1 297 ? -0.162 15.946 90.387 1.00 67.82 351 SER B C 1
ATOM 4659 O O . SER B 1 297 ? -0.370 14.768 90.094 1.00 76.03 351 SER B O 1
ATOM 4662 N N . ILE B 1 298 ? -0.144 16.387 91.641 1.00 63.26 352 ILE B N 1
ATOM 4663 C CA . ILE B 1 298 ? -0.393 15.495 92.770 1.00 72.88 352 ILE B CA 1
ATOM 4664 C C . ILE B 1 298 ? -1.860 15.070 92.821 1.00 74.38 352 ILE B C 1
ATOM 4665 O O . ILE B 1 298 ? -2.170 13.894 93.015 1.00 73.41 352 ILE B O 1
ATOM 4670 N N . ASP B 1 299 ? -2.758 16.034 92.636 1.00 75.11 353 ASP B N 1
ATOM 4671 C CA . ASP B 1 299 ? -4.192 15.762 92.627 1.00 72.25 353 ASP B CA 1
ATOM 4672 C C . ASP B 1 299 ? -4.588 14.880 91.445 1.00 77.35 353 ASP B C 1
ATOM 4673 O O . ASP B 1 299 ? -5.597 14.177 91.496 1.00 78.98 353 ASP B O 1
ATOM 4678 N N . ALA B 1 300 ? -3.789 14.924 90.384 1.00 71.03 354 ALA B N 1
ATOM 4679 C CA . ALA B 1 300 ? -4.049 14.125 89.192 1.00 70.70 354 ALA B CA 1
ATOM 4680 C C . ALA B 1 300 ? -3.801 12.644 89.455 1.00 75.31 354 ALA B C 1
ATOM 4681 O O . ALA B 1 300 ? -4.355 11.782 88.773 1.00 76.97 354 ALA B O 1
ATOM 4683 N N . GLN B 1 301 ? -2.966 12.356 90.448 1.00 74.46 355 GLN B N 1
ATOM 4684 C CA . GLN B 1 301 ? -2.645 10.979 90.802 1.00 78.02 355 GLN B CA 1
ATOM 4685 C C . GLN B 1 301 ? -3.468 10.502 91.995 1.00 80.65 355 GLN B C 1
ATOM 4686 O O . GLN B 1 301 ? -3.049 9.608 92.732 1.00 85.50 355 GLN B O 1
ATOM 4692 N N . SER B 1 302 ? -4.641 11.099 92.179 1.00 84.71 356 SER B N 1
ATOM 4693 C CA . SER B 1 302 ? -5.523 10.730 93.281 1.00 89.35 356 SER B CA 1
ATOM 4694 C C . SER B 1 302 ? -6.991 10.930 92.915 1.00 80.12 356 SER B C 1
ATOM 4695 O O . SER B 1 302 ? -7.443 12.057 92.712 1.00 76.65 356 SER B O 1
ATOM 4698 N N . ARG C 1 3 ? 36.993 101.131 106.083 1.00 40.36 57 ARG C N 1
ATOM 4699 C CA . ARG C 1 3 ? 36.197 99.910 106.019 1.00 38.27 57 ARG C CA 1
ATOM 4700 C C . ARG C 1 3 ? 36.157 99.336 104.609 1.00 30.09 57 ARG C C 1
ATOM 4701 O O . ARG C 1 3 ? 35.447 99.844 103.743 1.00 37.70 57 ARG C O 1
ATOM 4709 N N . LEU C 1 4 ? 36.916 98.269 104.386 1.00 27.47 58 LEU C N 1
ATOM 4710 C CA . LEU C 1 4 ? 36.956 97.618 103.082 1.00 22.99 58 LEU C CA 1
ATOM 4711 C C . LEU C 1 4 ? 35.707 96.774 102.836 1.00 28.18 58 LEU C C 1
ATOM 4712 O O . LEU C 1 4 ? 35.414 96.396 101.702 1.00 32.70 58 LEU C O 1
ATOM 4717 N N . LEU C 1 5 ? 34.974 96.483 103.905 1.00 29.43 59 LEU C N 1
ATOM 4718 C CA . LEU C 1 5 ? 33.716 95.753 103.804 1.00 25.62 59 LEU C CA 1
ATOM 4719 C C . LEU C 1 5 ? 32.540 96.724 103.851 1.00 34.07 59 LEU C C 1
ATOM 4720 O O . LEU C 1 5 ? 32.404 97.496 104.801 1.00 27.85 59 LEU C O 1
ATOM 4725 N N . ASP C 1 6 ? 31.696 96.690 102.824 1.00 27.78 60 ASP C N 1
ATOM 4726 C CA . ASP C 1 6 ? 30.527 97.562 102.787 1.00 34.39 60 ASP C CA 1
ATOM 4727 C C . ASP C 1 6 ? 29.545 97.191 103.894 1.00 33.84 60 ASP C C 1
ATOM 4728 O O . ASP C 1 6 ? 28.920 98.061 104.499 1.00 44.59 60 ASP C O 1
ATOM 4733 N N . GLU C 1 7 ? 29.415 95.893 104.153 1.00 33.47 61 GLU C N 1
ATOM 4734 C CA . GLU C 1 7 ? 28.635 95.405 105.286 1.00 34.54 61 GLU C CA 1
ATOM 4735 C C . GLU C 1 7 ? 29.281 94.145 105.856 1.00 34.73 61 GLU C C 1
ATOM 4736 O O . GLU C 1 7 ? 30.005 93.437 105.155 1.00 31.83 61 GLU C O 1
ATOM 4742 N N . LEU C 1 8 ? 29.023 93.869 107.129 1.00 29.02 62 LEU C N 1
ATOM 4743 C CA . LEU C 1 8 ? 29.647 92.736 107.803 1.00 27.34 62 LEU C CA 1
ATOM 4744 C C . LEU C 1 8 ? 28.871 91.436 107.600 1.00 29.26 62 LEU C C 1
ATOM 4745 O O . LEU C 1 8 ? 28.387 90.836 108.560 1.00 30.83 62 LEU C O 1
ATOM 4750 N N . THR C 1 9 ? 28.755 91.008 106.346 1.00 27.60 63 THR C N 1
ATOM 4751 C CA . THR C 1 9 ? 28.076 89.757 106.018 1.00 28.89 63 THR C CA 1
ATOM 4752 C C . THR C 1 9 ? 28.886 88.957 105.007 1.00 28.37 63 THR C C 1
ATOM 4753 O O . THR C 1 9 ? 29.969 89.375 104.595 1.00 26.47 63 THR C O 1
ATOM 4757 N N . LEU C 1 10 ? 28.353 87.807 104.604 1.00 28.41 64 LEU C N 1
ATOM 4758 C CA . LEU C 1 10 ? 28.987 86.983 103.582 1.00 23.19 64 LEU C CA 1
ATOM 4759 C C . LEU C 1 10 ? 29.005 87.730 102.251 1.00 32.19 64 LEU C C 1
ATOM 4760 O O . LEU C 1 10 ? 29.987 87.675 101.510 1.00 30.62 64 LEU C O 1
ATOM 4765 N N . GLU C 1 11 ? 27.909 88.425 101.955 1.00 36.12 65 GLU C N 1
ATOM 4766 C CA . GLU C 1 11 ? 27.799 89.207 100.728 1.00 30.94 65 GLU C CA 1
ATOM 4767 C C . GLU C 1 11 ? 28.821 90.337 100.704 1.00 28.23 65 GLU C C 1
ATOM 4768 O O . GLU C 1 11 ? 29.386 90.652 99.658 1.00 28.26 65 GLU C O 1
ATOM 4774 N N . GLY C 1 12 ? 29.051 90.946 101.862 1.00 32.51 66 GLY C N 1
ATOM 4775 C CA . GLY C 1 12 ? 30.049 91.993 101.978 1.00 34.67 66 GLY C CA 1
ATOM 4776 C C . GLY C 1 12 ? 31.433 91.461 101.667 1.00 30.36 66 GLY C C 1
ATOM 4777 O O . GLY C 1 12 ? 32.234 92.123 101.006 1.00 30.87 66 GLY C O 1
ATOM 4778 N N . VAL C 1 13 ? 31.711 90.253 102.147 1.00 25.47 67 VAL C N 1
ATOM 4779 C CA . VAL C 1 13 ? 32.979 89.591 101.878 1.00 21.23 67 VAL C CA 1
ATOM 4780 C C . VAL C 1 13 ? 33.100 89.276 100.392 1.00 28.73 67 VAL C C 1
ATOM 4781 O O . VAL C 1 13 ? 34.145 89.508 99.782 1.00 33.21 67 VAL C O 1
ATOM 4785 N N . ALA C 1 14 ? 32.019 88.759 99.815 1.00 23.79 68 ALA C N 1
ATOM 4786 C CA . ALA C 1 14 ? 31.990 88.410 98.398 1.00 21.70 68 ALA C CA 1
ATOM 4787 C C . ALA C 1 14 ? 32.270 89.622 97.515 1.00 26.79 68 ALA C C 1
ATOM 4788 O O . ALA C 1 14 ? 33.113 89.563 96.618 1.00 26.37 68 ALA C O 1
ATOM 4790 N N . ARG C 1 15 ? 31.563 90.719 97.778 1.00 23.66 69 ARG C N 1
ATOM 4791 C CA . ARG C 1 15 ? 31.750 91.953 97.021 1.00 26.03 69 ARG C CA 1
ATOM 4792 C C . ARG C 1 15 ? 33.171 92.491 97.161 1.00 26.88 69 ARG C C 1
ATOM 4793 O O . ARG C 1 15 ? 33.719 93.070 96.223 1.00 29.57 69 ARG C O 1
ATOM 4801 N N . TYR C 1 16 ? 33.769 92.294 98.331 1.00 30.79 70 TYR C N 1
ATOM 4802 C CA . TYR C 1 16 ? 35.142 92.728 98.555 1.00 26.51 70 TYR C CA 1
ATOM 4803 C C . TYR C 1 16 ? 36.124 91.872 97.763 1.00 25.02 70 TYR C C 1
ATOM 4804 O O . TYR C 1 16 ? 37.124 92.376 97.256 1.00 19.28 70 TYR C O 1
ATOM 4813 N N . MET C 1 17 ? 35.833 90.579 97.657 1.00 22.62 71 MET C N 1
ATOM 4814 C CA . MET C 1 17 ? 36.674 89.673 96.881 1.00 27.38 71 MET C CA 1
ATOM 4815 C C . MET C 1 17 ? 36.625 90.033 95.399 1.00 29.79 71 MET C C 1
ATOM 4816 O O . MET C 1 17 ? 37.580 89.792 94.659 1.00 34.11 71 MET C O 1
ATOM 4821 N N . GLN C 1 18 ? 35.509 90.621 94.976 1.00 30.40 72 GLN C N 1
ATOM 4822 C CA . GLN C 1 18 ? 35.330 91.032 93.588 1.00 26.80 72 GLN C CA 1
ATOM 4823 C C . GLN C 1 18 ? 36.039 92.348 93.282 1.00 25.54 72 GLN C C 1
ATOM 4824 O O . GLN C 1 18 ? 36.220 92.708 92.120 1.00 26.40 72 GLN C O 1
ATOM 4830 N N . SER C 1 19 ? 36.435 93.067 94.327 1.00 27.64 73 SER C N 1
ATOM 4831 C CA . SER C 1 19 ? 37.150 94.325 94.151 1.00 24.95 73 SER C CA 1
ATOM 4832 C C . SER C 1 19 ? 38.596 94.065 93.750 1.00 28.29 73 SER C C 1
ATOM 4833 O O . SER C 1 19 ? 39.125 92.976 93.973 1.00 28.20 73 SER C O 1
ATOM 4836 N N . GLU C 1 20 ? 39.231 95.072 93.160 1.00 28.84 74 GLU C N 1
ATOM 4837 C CA . GLU C 1 20 ? 40.597 94.935 92.675 1.00 24.89 74 GLU C CA 1
ATOM 4838 C C . GLU C 1 20 ? 41.597 94.837 93.824 1.00 22.62 74 GLU C C 1
ATOM 4839 O O . GLU C 1 20 ? 42.613 94.154 93.712 1.00 23.72 74 GLU C O 1
ATOM 4845 N N . ARG C 1 21 ? 41.300 95.518 94.927 1.00 24.73 75 ARG C N 1
ATOM 4846 C CA . ARG C 1 21 ? 42.211 95.568 96.070 1.00 30.92 75 ARG C CA 1
ATOM 4847 C C . ARG C 1 21 ? 42.439 94.188 96.698 1.00 33.45 75 ARG C C 1
ATOM 4848 O O . ARG C 1 21 ? 43.500 93.922 97.265 1.00 26.38 75 ARG C O 1
ATOM 4856 N N . CYS C 1 22 ? 41.446 93.312 96.584 1.00 26.32 76 CYS C N 1
ATOM 4857 C CA . CYS C 1 22 ? 41.544 91.967 97.139 1.00 21.39 76 CYS C CA 1
ATOM 4858 C C . CYS C 1 22 ? 42.292 91.035 96.192 1.00 21.78 76 CYS C C 1
ATOM 4859 O O . CYS C 1 22 ? 41.690 90.422 95.310 1.00 25.67 76 CYS C O 1
ATOM 4862 N N . ARG C 1 23 ? 43.603 90.925 96.385 1.00 23.90 77 ARG C N 1
ATOM 4863 C CA . ARG C 1 23 ? 44.448 90.130 95.497 1.00 25.97 77 ARG C CA 1
ATOM 4864 C C . ARG C 1 23 ? 45.042 88.898 96.174 1.00 25.45 77 ARG C C 1
ATOM 4865 O O . ARG C 1 23 ? 45.284 87.881 95.522 1.00 25.99 77 ARG C O 1
ATOM 4873 N N . ARG C 1 24 ? 45.282 88.996 97.478 1.00 31.42 78 ARG C N 1
ATOM 4874 C CA . ARG C 1 24 ? 45.950 87.928 98.219 1.00 26.75 78 ARG C CA 1
ATOM 4875 C C . ARG C 1 24 ? 45.102 87.392 99.370 1.00 19.95 78 ARG C C 1
ATOM 4876 O O . ARG C 1 24 ? 44.719 88.137 100.272 1.00 16.23 78 ARG C O 1
ATOM 4884 N N . VAL C 1 25 ? 44.828 86.092 99.336 1.00 15.16 79 VAL C N 1
ATOM 4885 C CA . VAL C 1 25 ? 44.028 85.445 100.366 1.00 13.96 79 VAL C CA 1
ATOM 4886 C C . VAL C 1 25 ? 44.811 84.327 101.053 1.00 17.99 79 VAL C C 1
ATOM 4887 O O . VAL C 1 25 ? 45.401 83.472 100.391 1.00 15.79 79 VAL C O 1
ATOM 4891 N N . ILE C 1 26 ? 44.818 84.346 102.383 1.00 14.33 80 ILE C N 1
ATOM 4892 C CA . ILE C 1 26 ? 45.438 83.283 103.166 1.00 16.11 80 ILE C CA 1
ATOM 4893 C C . ILE C 1 26 ? 44.372 82.469 103.896 1.00 16.63 80 ILE C C 1
ATOM 4894 O O . ILE C 1 26 ? 43.496 83.027 104.559 1.00 15.13 80 ILE C O 1
ATOM 4899 N N . CYS C 1 27 ? 44.448 81.150 103.770 1.00 16.80 81 CYS C N 1
ATOM 4900 C CA . CYS C 1 27 ? 43.510 80.270 104.458 1.00 22.73 81 CYS C CA 1
ATOM 4901 C C . CYS C 1 27 ? 44.089 79.687 105.743 1.00 24.96 81 CYS C C 1
ATOM 4902 O O . CYS C 1 27 ? 45.161 79.079 105.736 1.00 21.87 81 CYS C O 1
ATOM 4905 N N . LEU C 1 28 ? 43.369 79.883 106.843 1.00 25.71 82 LEU C N 1
ATOM 4906 C CA . LEU C 1 28 ? 43.683 79.227 108.104 1.00 16.71 82 LEU C CA 1
ATOM 4907 C C . LEU C 1 28 ? 42.616 78.171 108.355 1.00 16.76 82 LEU C C 1
ATOM 4908 O O . LEU C 1 28 ? 41.471 78.502 108.667 1.00 18.58 82 LEU C O 1
ATOM 4913 N N . VAL C 1 29 ? 42.983 76.902 108.211 1.00 23.09 83 VAL C N 1
ATOM 4914 C CA . VAL C 1 29 ? 41.999 75.825 108.295 1.00 21.73 83 VAL C CA 1
ATOM 4915 C C . VAL C 1 29 ? 42.264 74.836 109.427 1.00 17.97 83 VAL C C 1
ATOM 4916 O O . VAL C 1 29 ? 43.400 74.664 109.866 1.00 21.87 83 VAL C O 1
ATOM 4920 N N . GLY C 1 30 ? 41.200 74.189 109.892 1.00 22.03 84 GLY C N 1
ATOM 4921 C CA . GLY C 1 30 ? 41.294 73.229 110.977 1.00 21.01 84 GLY C CA 1
ATOM 4922 C C . GLY C 1 30 ? 40.530 71.949 110.691 1.00 25.21 84 GLY C C 1
ATOM 4923 O O . GLY C 1 30 ? 40.161 71.678 109.548 1.00 22.68 84 GLY C O 1
ATOM 4924 N N . ALA C 1 31 ? 40.281 71.170 111.739 1.00 25.15 85 ALA C N 1
ATOM 4925 C CA . ALA C 1 31 ? 39.673 69.847 111.600 1.00 25.36 85 ALA C CA 1
ATOM 4926 C C . ALA C 1 31 ? 38.261 69.881 111.025 1.00 25.56 85 ALA C C 1
ATOM 4927 O O . ALA C 1 31 ? 37.770 68.878 110.509 1.00 27.68 85 ALA C O 1
ATOM 4929 N N . GLY C 1 32 ? 37.614 71.037 111.114 1.00 22.79 86 GLY C N 1
ATOM 4930 C CA . GLY C 1 32 ? 36.246 71.176 110.655 1.00 28.62 86 GLY C CA 1
ATOM 4931 C C . GLY C 1 32 ? 36.063 71.001 109.159 1.00 24.98 86 GLY C C 1
ATOM 4932 O O . GLY C 1 32 ? 34.972 70.656 108.703 1.00 31.67 86 GLY C O 1
ATOM 4933 N N . ILE C 1 33 ? 37.124 71.232 108.392 1.00 22.17 87 ILE C N 1
ATOM 4934 C CA . ILE C 1 33 ? 37.028 71.175 106.935 1.00 25.86 87 ILE C CA 1
ATOM 4935 C C . ILE C 1 33 ? 37.159 69.755 106.388 1.00 24.57 87 ILE C C 1
ATOM 4936 O O . ILE C 1 33 ? 36.977 69.529 105.192 1.00 30.26 87 ILE C O 1
ATOM 4941 N N . SER C 1 34 ? 37.472 68.804 107.261 1.00 23.35 88 SER C N 1
ATOM 4942 C CA . SER C 1 34 ? 37.669 67.421 106.837 1.00 27.81 88 SER C CA 1
ATOM 4943 C C . SER C 1 34 ? 36.666 66.460 107.473 1.00 30.20 88 SER C C 1
ATOM 4944 O O . SER C 1 34 ? 36.747 65.249 107.271 1.00 29.19 88 SER C O 1
ATOM 4947 N N . THR C 1 35 ? 35.722 67.001 108.238 1.00 27.91 89 THR C N 1
ATOM 4948 C CA . THR C 1 35 ? 34.732 66.170 108.917 1.00 31.48 89 THR C CA 1
ATOM 4949 C C . THR C 1 35 ? 33.804 65.453 107.940 1.00 30.35 89 THR C C 1
ATOM 4950 O O . THR C 1 35 ? 33.460 64.290 108.146 1.00 44.25 89 THR C O 1
ATOM 4954 N N . SER C 1 36 ? 33.410 66.141 106.874 1.00 30.12 90 SER C N 1
ATOM 4955 C CA . SER C 1 36 ? 32.493 65.562 105.897 1.00 30.54 90 SER C CA 1
ATOM 4956 C C . SER C 1 36 ? 33.180 64.535 105.000 1.00 29.91 90 SER C C 1
ATOM 4957 O O . SER C 1 36 ? 32.532 63.879 104.185 1.00 36.46 90 SER C O 1
ATOM 4960 N N . ALA C 1 37 ? 34.494 64.399 105.152 1.00 33.87 91 ALA C N 1
ATOM 4961 C CA . ALA C 1 37 ? 35.244 63.387 104.417 1.00 34.46 91 ALA C CA 1
ATOM 4962 C C . ALA C 1 37 ? 35.094 62.033 105.096 1.00 36.37 91 ALA C C 1
ATOM 4963 O O . ALA C 1 37 ? 35.282 60.990 104.472 1.00 37.36 91 ALA C O 1
ATOM 4965 N N . GLY C 1 38 ? 34.751 62.062 106.380 1.00 27.67 92 GLY C N 1
ATOM 4966 C CA . GLY C 1 38 ? 34.616 60.851 107.165 1.00 33.83 92 GLY C CA 1
ATOM 4967 C C . GLY C 1 38 ? 35.576 60.840 108.338 1.00 45.23 92 GLY C C 1
ATOM 4968 O O . GLY C 1 38 ? 35.608 59.891 109.121 1.00 54.16 92 GLY C O 1
ATOM 4969 N N . ILE C 1 39 ? 36.362 61.905 108.458 1.00 38.32 93 ILE C N 1
ATOM 4970 C CA . ILE C 1 39 ? 37.336 62.024 109.535 1.00 36.95 93 ILE C CA 1
ATOM 4971 C C . ILE C 1 39 ? 36.760 62.785 110.725 1.00 38.87 93 ILE C C 1
ATOM 4972 O O . ILE C 1 39 ? 36.314 63.923 110.583 1.00 41.32 93 ILE C O 1
ATOM 4977 N N . PRO C 1 40 ? 36.769 62.154 111.908 1.00 46.89 94 PRO C N 1
ATOM 4978 C CA . PRO C 1 40 ? 36.263 62.765 113.144 1.00 52.36 94 PRO C CA 1
ATOM 4979 C C . PRO C 1 40 ? 37.044 64.018 113.547 1.00 48.32 94 PRO C C 1
ATOM 4980 O O . PRO C 1 40 ? 38.183 64.202 113.118 1.00 42.94 94 PRO C O 1
ATOM 4984 N N . ASP C 1 41 ? 36.427 64.862 114.369 1.00 49.54 95 ASP C N 1
ATOM 4985 C CA . ASP C 1 41 ? 37.013 66.145 114.750 1.00 51.26 95 ASP C CA 1
ATOM 4986 C C . ASP C 1 41 ? 38.115 66.018 115.802 1.00 58.00 95 ASP C C 1
ATOM 4987 O O . ASP C 1 41 ? 39.095 66.763 115.768 1.00 63.75 95 ASP C O 1
ATOM 4992 N N . PHE C 1 42 ? 37.933 65.089 116.739 1.00 55.18 96 PHE C N 1
ATOM 4993 C CA . PHE C 1 42 ? 38.916 64.801 117.792 1.00 63.42 96 PHE C CA 1
ATOM 4994 C C . PHE C 1 42 ? 39.121 65.927 118.810 1.00 68.50 96 PHE C C 1
ATOM 4995 O O . PHE C 1 42 ? 39.858 65.757 119.781 1.00 69.21 96 PHE C O 1
ATOM 5003 N N . ARG C 1 43 ? 38.476 67.069 118.595 1.00 73.43 97 ARG C N 1
ATOM 5004 C CA . ARG C 1 43 ? 38.674 68.219 119.471 1.00 73.88 97 ARG C CA 1
ATOM 5005 C C . ARG C 1 43 ? 37.411 68.561 120.258 1.00 72.77 97 ARG C C 1
ATOM 5006 O O . ARG C 1 43 ? 37.411 69.470 121.088 1.00 68.81 97 ARG C O 1
ATOM 5014 N N . SER C 1 44 ? 36.337 67.825 119.992 1.00 75.47 98 SER C N 1
ATOM 5015 C CA . SER C 1 44 ? 35.068 68.048 120.674 1.00 78.99 98 SER C CA 1
ATOM 5016 C C . SER C 1 44 ? 34.487 66.739 121.204 1.00 78.42 98 SER C C 1
ATOM 5017 O O . SER C 1 44 ? 34.511 65.719 120.514 1.00 74.78 98 SER C O 1
ATOM 5020 N N . PRO C 1 45 ? 33.962 66.768 122.439 1.00 83.22 99 PRO C N 1
ATOM 5021 C CA . PRO C 1 45 ? 33.373 65.590 123.079 1.00 87.59 99 PRO C CA 1
ATOM 5022 C C . PRO C 1 45 ? 31.868 65.509 122.850 1.00 73.29 99 PRO C C 1
ATOM 5023 O O . PRO C 1 45 ? 31.444 65.436 121.697 1.00 66.14 99 PRO C O 1
ATOM 5027 N N . ASN C 1 52 ? 35.180 56.668 121.174 1.00 67.41 106 ASN C N 1
ATOM 5028 C CA . ASN C 1 52 ? 35.621 55.281 121.075 1.00 70.10 106 ASN C CA 1
ATOM 5029 C C . ASN C 1 52 ? 37.062 55.098 121.543 1.00 73.55 106 ASN C C 1
ATOM 5030 O O . ASN C 1 52 ? 37.757 54.183 121.099 1.00 73.38 106 ASN C O 1
ATOM 5032 N N . LEU C 1 53 ? 37.501 55.970 122.446 1.00 70.39 107 LEU C N 1
ATOM 5033 C CA . LEU C 1 53 ? 38.870 55.935 122.949 1.00 74.21 107 LEU C CA 1
ATOM 5034 C C . LEU C 1 53 ? 38.933 55.256 124.314 1.00 80.34 107 LEU C C 1
ATOM 5035 O O . LEU C 1 53 ? 39.782 55.589 125.142 1.00 79.27 107 LEU C O 1
ATOM 5040 N N . GLU C 1 54 ? 38.034 54.305 124.548 1.00 78.68 108 GLU C N 1
ATOM 5041 C CA . GLU C 1 54 ? 37.913 53.679 125.861 1.00 71.49 108 GLU C CA 1
ATOM 5042 C C . GLU C 1 54 ? 38.748 52.409 126.008 1.00 66.36 108 GLU C C 1
ATOM 5043 O O . GLU C 1 54 ? 39.046 51.983 127.124 1.00 64.77 108 GLU C O 1
ATOM 5045 N N . LYS C 1 55 ? 39.126 51.805 124.886 1.00 61.46 109 LYS C N 1
ATOM 5046 C CA . LYS C 1 55 ? 39.880 50.556 124.922 1.00 69.12 109 LYS C CA 1
ATOM 5047 C C . LYS C 1 55 ? 41.375 50.800 125.105 1.00 69.99 109 LYS C C 1
ATOM 5048 O O . LYS C 1 55 ? 42.141 49.864 125.337 1.00 64.40 109 LYS C O 1
ATOM 5054 N N . TYR C 1 56 ? 41.784 52.060 124.999 1.00 69.82 110 TYR C N 1
ATOM 5055 C CA . TYR C 1 56 ? 43.194 52.417 125.095 1.00 67.10 110 TYR C CA 1
ATOM 5056 C C . TYR C 1 56 ? 43.651 52.493 126.548 1.00 59.74 110 TYR C C 1
ATOM 5057 O O . TYR C 1 56 ? 44.847 52.409 126.836 1.00 54.77 110 TYR C O 1
ATOM 5066 N N . HIS C 1 57 ? 42.688 52.652 127.453 1.00 52.35 111 HIS C N 1
ATOM 5067 C CA . HIS C 1 57 ? 42.961 52.876 128.872 1.00 52.59 111 HIS C CA 1
ATOM 5068 C C . HIS C 1 57 ? 43.839 54.107 129.087 1.00 46.22 111 HIS C C 1
ATOM 5069 O O . HIS C 1 57 ? 44.767 54.090 129.897 1.00 40.08 111 HIS C O 1
ATOM 5076 N N . LEU C 1 58 ? 43.535 55.171 128.351 1.00 39.77 112 LEU C N 1
ATOM 5077 C CA . LEU C 1 58 ? 44.247 56.436 128.488 1.00 37.23 112 LEU C CA 1
ATOM 5078 C C . LEU C 1 58 ? 43.944 57.069 129.838 1.00 37.68 112 LEU C C 1
ATOM 5079 O O . LEU C 1 58 ? 42.822 56.964 130.335 1.00 36.56 112 LEU C O 1
ATOM 5084 N N . PRO C 1 59 ? 44.944 57.734 130.437 1.00 28.93 113 PRO C N 1
ATOM 5085 C CA . PRO C 1 59 ? 44.720 58.456 131.693 1.00 21.72 113 PRO C CA 1
ATOM 5086 C C . PRO C 1 59 ? 43.749 59.609 131.470 1.00 27.99 113 PRO C C 1
ATOM 5087 O O . PRO C 1 59 ? 42.984 59.963 132.367 1.00 29.83 113 PRO C O 1
ATOM 5091 N N . TYR C 1 60 ? 43.793 60.179 130.269 1.00 27.10 114 TYR C N 1
ATOM 5092 C CA . TYR C 1 60 ? 42.866 61.223 129.846 1.00 28.75 114 TYR C CA 1
ATOM 5093 C C . TYR C 1 60 ? 42.943 61.366 128.327 1.00 27.05 114 TYR C C 1
ATOM 5094 O O . TYR C 1 60 ? 44.012 61.192 127.747 1.00 34.11 114 TYR C O 1
ATOM 5103 N N . PRO C 1 61 ? 41.807 61.671 127.679 1.00 30.47 115 PRO C N 1
ATOM 5104 C CA . PRO C 1 61 ? 41.707 61.682 126.212 1.00 28.18 115 PRO C CA 1
ATOM 5105 C C . PRO C 1 61 ? 42.751 62.552 125.507 1.00 26.17 115 PRO C C 1
ATOM 5106 O O . PRO C 1 61 ? 43.218 62.179 124.431 1.00 26.91 115 PRO C O 1
ATOM 5110 N N . GLU C 1 62 ? 43.116 63.681 126.108 1.00 26.20 116 GLU C N 1
ATOM 5111 C CA . GLU C 1 62 ? 44.091 64.589 125.504 1.00 23.90 116 GLU C CA 1
ATOM 5112 C C . GLU C 1 62 ? 45.486 63.976 125.369 1.00 26.21 116 GLU C C 1
ATOM 5113 O O . GLU C 1 62 ? 46.287 64.425 124.550 1.00 29.42 116 GLU C O 1
ATOM 5119 N N . ALA C 1 63 ? 45.767 62.950 126.167 1.00 19.10 117 ALA C N 1
ATOM 5120 C CA . ALA C 1 63 ? 47.102 62.362 126.230 1.00 21.26 117 ALA C CA 1
ATOM 5121 C C . ALA C 1 63 ? 47.546 61.694 124.931 1.00 23.06 117 ALA C C 1
ATOM 5122 O O . ALA C 1 63 ? 48.737 61.468 124.720 1.00 22.50 117 ALA C O 1
ATOM 5124 N N . ILE C 1 64 ? 46.592 61.379 124.062 1.00 26.22 118 ILE C N 1
ATOM 5125 C CA . ILE C 1 64 ? 46.891 60.644 122.838 1.00 23.85 118 ILE C CA 1
ATOM 5126 C C . ILE C 1 64 ? 47.644 61.501 121.814 1.00 22.84 118 ILE C C 1
ATOM 5127 O O . ILE C 1 64 ? 48.195 60.982 120.845 1.00 26.15 118 ILE C O 1
ATOM 5132 N N . PHE C 1 65 ? 47.676 62.810 122.041 1.00 23.06 119 PHE C N 1
ATOM 5133 C CA . PHE C 1 65 ? 48.420 63.719 121.173 1.00 21.11 119 PHE C CA 1
ATOM 5134 C C . PHE C 1 65 ? 49.545 64.431 121.922 1.00 25.96 119 PHE C C 1
ATOM 5135 O O . PHE C 1 65 ? 50.053 65.457 121.465 1.00 25.93 119 PHE C O 1
ATOM 5143 N N . GLU C 1 66 ? 49.931 63.887 123.071 1.00 23.89 120 GLU C N 1
ATOM 5144 C CA . GLU C 1 66 ? 51.013 64.468 123.860 1.00 20.97 120 GLU C CA 1
ATOM 5145 C C . GLU C 1 66 ? 52.309 63.693 123.664 1.00 19.47 120 GLU C C 1
ATOM 5146 O O . GLU C 1 66 ? 52.323 62.465 123.730 1.00 25.37 120 GLU C O 1
ATOM 5152 N N . ILE C 1 67 ? 53.395 64.422 123.423 1.00 25.72 121 ILE C N 1
ATOM 5153 C CA . ILE C 1 67 ? 54.683 63.812 123.095 1.00 23.72 121 ILE C CA 1
ATOM 5154 C C . ILE C 1 67 ? 55.237 62.949 124.227 1.00 21.28 121 ILE C C 1
ATOM 5155 O O . ILE C 1 67 ? 55.803 61.882 123.982 1.00 24.93 121 ILE C O 1
ATOM 5160 N N . SER C 1 68 ? 55.060 63.402 125.463 1.00 20.92 122 SER C N 1
ATOM 5161 C CA . SER C 1 68 ? 55.574 62.671 126.614 1.00 25.75 122 SER C CA 1
ATOM 5162 C C . SER C 1 68 ? 54.883 61.321 126.756 1.00 24.26 122 SER C C 1
ATOM 5163 O O . SER C 1 68 ? 55.529 60.310 127.031 1.00 28.78 122 SER C O 1
ATOM 5166 N N . TYR C 1 69 ? 53.570 61.306 126.553 1.00 21.40 123 TYR C N 1
ATOM 5167 C CA . TYR C 1 69 ? 52.808 60.070 126.658 1.00 24.56 123 TYR C CA 1
ATOM 5168 C C . TYR C 1 69 ? 53.039 59.163 125.452 1.00 28.77 123 TYR C C 1
ATOM 5169 O O . TYR C 1 69 ? 52.940 57.941 125.556 1.00 27.00 123 TYR C O 1
ATOM 5178 N N . PHE C 1 70 ? 53.344 59.765 124.307 1.00 27.60 124 PHE C N 1
ATOM 5179 C CA . PHE C 1 70 ? 53.572 58.996 123.089 1.00 31.11 124 PHE C CA 1
ATOM 5180 C C . PHE C 1 70 ? 54.817 58.116 123.186 1.00 27.55 124 PHE C C 1
ATOM 5181 O O . PHE C 1 70 ? 54.809 56.969 122.741 1.00 23.75 124 PHE C O 1
ATOM 5189 N N . LYS C 1 71 ? 55.883 58.657 123.766 1.00 22.54 125 LYS C N 1
ATOM 5190 C CA . LYS C 1 71 ? 57.148 57.934 123.857 1.00 31.06 125 LYS C CA 1
ATOM 5191 C C . LYS C 1 71 ? 57.071 56.711 124.770 1.00 33.03 125 LYS C C 1
ATOM 5192 O O . LYS C 1 71 ? 57.857 55.776 124.630 1.00 39.47 125 LYS C O 1
ATOM 5198 N N . LYS C 1 72 ? 56.124 56.720 125.703 1.00 32.50 126 LYS C N 1
ATOM 5199 C CA . LYS C 1 72 ? 55.923 55.578 126.587 1.00 32.96 126 LYS C CA 1
ATOM 5200 C C . LYS C 1 72 ? 54.846 54.639 126.055 1.00 36.86 126 LYS C C 1
ATOM 5201 O O . LYS C 1 72 ? 55.024 53.421 126.043 1.00 40.26 126 LYS C O 1
ATOM 5207 N N . HIS C 1 73 ? 53.730 55.211 125.616 1.00 29.01 127 HIS C N 1
ATOM 5208 C CA . HIS C 1 73 ? 52.624 54.417 125.096 1.00 30.03 127 HIS C CA 1
ATOM 5209 C C . HIS C 1 73 ? 52.192 54.908 123.717 1.00 33.30 127 HIS C C 1
ATOM 5210 O O . HIS C 1 73 ? 51.200 55.625 123.592 1.00 35.06 127 HIS C O 1
ATOM 5217 N N . PRO C 1 74 ? 52.941 54.520 122.674 1.00 36.14 128 PRO C N 1
ATOM 5218 C CA . PRO C 1 74 ? 52.656 54.960 121.305 1.00 32.63 128 PRO C CA 1
ATOM 5219 C C . PRO C 1 74 ? 51.518 54.176 120.658 1.00 32.23 128 PRO C C 1
ATOM 5220 O O . PRO C 1 74 ? 51.102 54.509 119.549 1.00 37.29 128 PRO C O 1
ATOM 5224 N N . GLU C 1 75 ? 51.024 53.151 121.345 1.00 35.40 129 GLU C N 1
ATOM 5225 C CA . GLU C 1 75 ? 49.979 52.284 120.795 1.00 34.47 129 GLU C CA 1
ATOM 5226 C C . GLU C 1 75 ? 48.657 52.983 120.419 1.00 31.87 129 GLU C C 1
ATOM 5227 O O . GLU C 1 75 ? 48.179 52.805 119.299 1.00 30.41 129 GLU C O 1
ATOM 5233 N N . PRO C 1 76 ? 48.060 53.769 121.341 1.00 28.53 130 PRO C N 1
ATOM 5234 C CA . PRO C 1 76 ? 46.776 54.401 121.006 1.00 37.51 130 PRO C CA 1
ATOM 5235 C C . PRO C 1 76 ? 46.830 55.299 119.771 1.00 34.61 130 PRO C C 1
ATOM 5236 O O . PRO C 1 76 ? 45.919 55.251 118.943 1.00 31.11 130 PRO C O 1
ATOM 5240 N N . PHE C 1 77 ? 47.882 56.103 119.651 1.00 28.97 131 PHE C N 1
ATOM 5241 C CA . PHE C 1 77 ? 48.015 57.018 118.523 1.00 28.62 131 PHE C CA 1
ATOM 5242 C C . PHE C 1 77 ? 48.118 56.280 117.191 1.00 32.23 131 PHE C C 1
ATOM 5243 O O . PHE C 1 77 ? 47.459 56.647 116.219 1.00 39.26 131 PHE C O 1
ATOM 5251 N N . PHE C 1 78 ? 48.950 55.244 117.152 1.00 33.55 132 PHE C N 1
ATOM 5252 C CA . PHE C 1 78 ? 49.116 54.446 115.942 1.00 36.71 132 PHE C CA 1
ATOM 5253 C C . PHE C 1 78 ? 47.826 53.719 115.576 1.00 32.73 132 PHE C C 1
ATOM 5254 O O . PHE C 1 78 ? 47.559 53.459 114.403 1.00 42.66 132 PHE C O 1
ATOM 5262 N N . ALA C 1 79 ? 47.022 53.401 116.584 1.00 33.89 133 ALA C N 1
ATOM 5263 C CA . ALA C 1 79 ? 45.719 52.796 116.351 1.00 37.73 133 ALA C CA 1
ATOM 5264 C C . ALA C 1 79 ? 44.758 53.838 115.793 1.00 46.41 133 ALA C C 1
ATOM 5265 O O . ALA C 1 79 ? 43.904 53.529 114.963 1.00 51.71 133 ALA C O 1
ATOM 5267 N N . LEU C 1 80 ? 44.907 55.074 116.260 1.00 43.84 134 LEU C N 1
ATOM 5268 C CA . LEU C 1 80 ? 44.075 56.184 115.808 1.00 47.61 134 LEU C CA 1
ATOM 5269 C C . LEU C 1 80 ? 44.488 56.673 114.423 1.00 37.67 134 LEU C C 1
ATOM 5270 O O . LEU C 1 80 ? 43.660 57.164 113.656 1.00 44.81 134 LEU C O 1
ATOM 5275 N N . ALA C 1 81 ? 45.774 56.537 114.114 1.00 38.54 135 ALA C N 1
ATOM 5276 C CA . ALA C 1 81 ? 46.340 57.059 112.871 1.00 43.00 135 ALA C CA 1
ATOM 5277 C C . ALA C 1 81 ? 45.705 56.451 111.626 1.00 50.82 135 ALA C C 1
ATOM 5278 O O . ALA C 1 81 ? 45.603 57.105 110.590 1.00 51.51 135 ALA C O 1
ATOM 5280 N N . LYS C 1 82 ? 45.276 55.198 111.736 1.00 55.65 136 LYS C N 1
ATOM 5281 C CA . LYS C 1 82 ? 44.717 54.478 110.596 1.00 62.35 136 LYS C CA 1
ATOM 5282 C C . LYS C 1 82 ? 43.394 55.079 110.128 1.00 56.35 136 LYS C C 1
ATOM 5283 O O . LYS C 1 82 ? 43.037 54.975 108.954 1.00 62.73 136 LYS C O 1
ATOM 5289 N N . GLU C 1 83 ? 42.674 55.718 111.044 1.00 51.31 137 GLU C N 1
ATOM 5290 C CA . GLU C 1 83 ? 41.393 56.329 110.714 1.00 61.13 137 GLU C CA 1
ATOM 5291 C C . GLU C 1 83 ? 41.586 57.744 110.179 1.00 61.10 137 GLU C C 1
ATOM 5292 O O . GLU C 1 83 ? 40.623 58.492 110.002 1.00 53.93 137 GLU C O 1
ATOM 5298 N N . LEU C 1 84 ? 42.837 58.101 109.919 1.00 55.22 138 LEU C N 1
ATOM 5299 C CA . LEU C 1 84 ? 43.185 59.458 109.530 1.00 52.25 138 LEU C CA 1
ATOM 5300 C C . LEU C 1 84 ? 44.197 59.432 108.391 1.00 53.79 138 LEU C C 1
ATOM 5301 O O . LEU C 1 84 ? 44.405 60.433 107.701 1.00 46.06 138 LEU C O 1
ATOM 5306 N N . TYR C 1 85 ? 44.811 58.270 108.192 1.00 43.25 139 TYR C N 1
ATOM 5307 C CA . TYR C 1 85 ? 45.932 58.134 107.271 1.00 45.47 139 TYR C CA 1
ATOM 5308 C C . TYR C 1 85 ? 45.591 58.499 105.827 1.00 48.70 139 TYR C C 1
ATOM 5309 O O . TYR C 1 85 ? 44.556 58.086 105.302 1.00 45.40 139 TYR C O 1
ATOM 5318 N N . PRO C 1 86 ? 46.472 59.287 105.188 1.00 44.16 140 PRO C N 1
ATOM 5319 C CA . PRO C 1 86 ? 46.386 59.706 103.784 1.00 44.37 140 PRO C CA 1
ATOM 5320 C C . PRO C 1 86 ? 46.126 58.544 102.829 1.00 41.96 140 PRO C C 1
ATOM 5321 O O . PRO C 1 86 ? 46.716 57.474 102.978 1.00 38.63 140 PRO C O 1
ATOM 5325 N N . GLY C 1 87 ? 45.248 58.763 101.856 1.00 45.42 141 GLY C N 1
ATOM 5326 C CA . GLY C 1 87 ? 44.930 57.748 100.868 1.00 46.20 141 GLY C CA 1
ATOM 5327 C C . GLY C 1 87 ? 43.643 57.008 101.173 1.00 43.45 141 GLY C C 1
ATOM 5328 O O . GLY C 1 87 ? 43.159 56.225 100.357 1.00 52.00 141 GLY C O 1
ATOM 5329 N N . GLN C 1 88 ? 43.084 57.260 102.351 1.00 34.24 142 GLN C N 1
ATOM 5330 C CA . GLN C 1 88 ? 41.870 56.577 102.782 1.00 35.56 142 GLN C CA 1
ATOM 5331 C C . GLN C 1 88 ? 40.650 57.485 102.684 1.00 39.81 142 GLN C C 1
ATOM 5332 O O . GLN C 1 88 ? 39.519 57.042 102.880 1.00 36.98 142 GLN C O 1
ATOM 5338 N N . PHE C 1 89 ? 40.883 58.758 102.382 1.00 30.41 143 PHE C N 1
ATOM 5339 C CA . PHE C 1 89 ? 39.798 59.730 102.337 1.00 29.27 143 PHE C CA 1
ATOM 5340 C C . PHE C 1 89 ? 39.887 60.667 101.139 1.00 31.36 143 PHE C C 1
ATOM 5341 O O . PHE C 1 89 ? 40.967 60.912 100.602 1.00 31.04 143 PHE C O 1
ATOM 5349 N N . LYS C 1 90 ? 38.736 61.187 100.729 1.00 31.51 144 LYS C N 1
ATOM 5350 C CA . LYS C 1 90 ? 38.670 62.143 99.635 1.00 34.25 144 LYS C CA 1
ATOM 5351 C C . LYS C 1 90 ? 38.491 63.547 100.195 1.00 31.38 144 LYS C C 1
ATOM 5352 O O . LYS C 1 90 ? 37.742 63.744 101.153 1.00 21.39 144 LYS C O 1
ATOM 5358 N N . PRO C 1 91 ? 39.191 64.529 99.606 1.00 27.45 145 PRO C N 1
ATOM 5359 C CA . PRO C 1 91 ? 39.061 65.930 100.015 1.00 21.38 145 PRO C CA 1
ATOM 5360 C C . PRO C 1 91 ? 37.619 66.414 99.912 1.00 21.39 145 PRO C C 1
ATOM 5361 O O . PRO C 1 91 ? 36.880 65.968 99.037 1.00 25.42 145 PRO C O 1
ATOM 5365 N N . THR C 1 92 ? 37.229 67.315 100.805 1.00 26.93 146 THR C N 1
ATOM 5366 C CA . THR C 1 92 ? 35.863 67.819 100.837 1.00 28.38 146 THR C CA 1
ATOM 5367 C C . THR C 1 92 ? 35.683 69.005 99.895 1.00 27.96 146 THR C C 1
ATOM 5368 O O . THR C 1 92 ? 36.621 69.415 99.211 1.00 23.85 146 THR C O 1
ATOM 5372 N N . ILE C 1 93 ? 34.469 69.546 99.864 1.00 26.26 147 ILE C N 1
ATOM 5373 C CA . ILE C 1 93 ? 34.160 70.707 99.039 1.00 28.67 147 ILE C CA 1
ATOM 5374 C C . ILE C 1 93 ? 35.028 71.893 99.447 1.00 30.60 147 ILE C C 1
ATOM 5375 O O . ILE C 1 93 ? 35.521 72.638 98.599 1.00 24.76 147 ILE C O 1
ATOM 5380 N N . CYS C 1 94 ? 35.221 72.045 100.754 1.00 27.54 148 CYS C N 1
ATOM 5381 C CA . CYS C 1 94 ? 36.035 73.122 101.303 1.00 25.64 148 CYS C CA 1
ATOM 5382 C C . CYS C 1 94 ? 37.472 73.060 100.790 1.00 29.92 148 CYS C C 1
ATOM 5383 O O . CYS C 1 94 ? 38.075 74.090 100.485 1.00 26.01 148 CYS C O 1
ATOM 5386 N N . HIS C 1 95 ? 38.014 71.849 100.698 1.00 30.29 149 HIS C N 1
ATOM 5387 C CA . HIS C 1 95 ? 39.359 71.654 100.166 1.00 30.90 149 HIS C CA 1
ATOM 5388 C C . HIS C 1 95 ? 39.449 72.137 98.723 1.00 27.28 149 HIS C C 1
ATOM 5389 O O . HIS C 1 95 ? 40.336 72.916 98.374 1.00 28.88 149 HIS C O 1
ATOM 5396 N N . TYR C 1 96 ? 38.518 71.680 97.892 1.00 27.66 150 TYR C N 1
ATOM 5397 C CA . TYR C 1 96 ? 38.518 72.037 96.477 1.00 30.75 150 TYR C CA 1
ATOM 5398 C C . TYR C 1 96 ? 38.169 73.505 96.238 1.00 26.45 150 TYR C C 1
ATOM 5399 O O . TYR C 1 96 ? 38.409 74.034 95.153 1.00 27.11 150 TYR C O 1
ATOM 5408 N N . PHE C 1 97 ? 37.605 74.160 97.248 1.00 21.96 151 PHE C N 1
ATOM 5409 C CA . PHE C 1 97 ? 37.370 75.596 97.174 1.00 20.66 151 PHE C CA 1
ATOM 5410 C C . PHE C 1 97 ? 38.706 76.330 97.214 1.00 27.52 151 PHE C C 1
ATOM 5411 O O . PHE C 1 97 ? 38.899 77.330 96.522 1.00 27.06 151 PHE C O 1
ATOM 5419 N N . MET C 1 98 ? 39.628 75.821 98.026 1.00 26.82 152 MET C N 1
ATOM 5420 C CA . MET C 1 98 ? 40.974 76.377 98.094 1.00 27.61 152 MET C CA 1
ATOM 5421 C C . MET C 1 98 ? 41.754 76.056 96.820 1.00 30.24 152 MET C C 1
ATOM 5422 O O . MET C 1 98 ? 42.679 76.779 96.447 1.00 28.06 152 MET C O 1
ATOM 5427 N N . ARG C 1 99 ? 41.373 74.968 96.156 1.00 24.43 153 ARG C N 1
ATOM 5428 C CA . ARG C 1 99 ? 41.932 74.633 94.852 1.00 25.03 153 ARG C CA 1
ATOM 5429 C C . ARG C 1 99 ? 41.540 75.693 93.824 1.00 26.47 153 ARG C C 1
ATOM 5430 O O . ARG C 1 99 ? 42.347 76.078 92.976 1.00 23.87 153 ARG C O 1
ATOM 5438 N N . LEU C 1 100 ? 40.298 76.163 93.908 1.00 26.12 154 LEU C N 1
ATOM 5439 C CA . LEU C 1 100 ? 39.825 77.239 93.042 1.00 32.05 154 LEU C CA 1
ATOM 5440 C C . LEU C 1 100 ? 40.593 78.530 93.303 1.00 27.12 154 LEU C C 1
ATOM 5441 O O . LEU C 1 100 ? 40.951 79.249 92.370 1.00 27.12 154 LEU C O 1
ATOM 5446 N N . LEU C 1 101 ? 40.839 78.818 94.578 1.00 29.70 155 LEU C N 1
ATOM 5447 C CA . LEU C 1 101 ? 41.592 80.005 94.968 1.00 26.30 155 LEU C CA 1
ATOM 5448 C C . LEU C 1 101 ? 42.987 79.982 94.355 1.00 25.52 155 LEU C C 1
ATOM 5449 O O . LEU C 1 101 ? 43.530 81.020 93.978 1.00 25.86 155 LEU C O 1
ATOM 5454 N N . LYS C 1 102 ? 43.557 78.786 94.256 1.00 27.50 156 LYS C N 1
ATOM 5455 C CA . LYS C 1 102 ? 44.876 78.607 93.663 1.00 30.00 156 LYS C CA 1
ATOM 5456 C C . LYS C 1 102 ? 44.844 78.813 92.150 1.00 28.54 156 LYS C C 1
ATOM 5457 O O . LYS C 1 102 ? 45.649 79.564 91.601 1.00 23.36 156 LYS C O 1
ATOM 5463 N N . ASP C 1 103 ? 43.908 78.142 91.483 1.00 29.75 157 ASP C N 1
ATOM 5464 C CA . ASP C 1 103 ? 43.806 78.203 90.028 1.00 27.66 157 ASP C CA 1
ATOM 5465 C C . ASP C 1 103 ? 43.397 79.586 89.524 1.00 25.03 157 ASP C C 1
ATOM 5466 O O . ASP C 1 103 ? 43.682 79.947 88.383 1.00 22.91 157 ASP C O 1
ATOM 5471 N N . LYS C 1 104 ? 42.732 80.357 90.378 1.00 24.76 158 LYS C N 1
ATOM 5472 C CA . LYS C 1 104 ? 42.332 81.715 90.023 1.00 23.78 158 LYS C CA 1
ATOM 5473 C C . LYS C 1 104 ? 43.382 82.734 90.458 1.00 22.17 158 LYS C C 1
ATOM 5474 O O . LYS C 1 104 ? 43.205 83.937 90.274 1.00 20.34 158 LYS C O 1
ATOM 5480 N N . GLY C 1 105 ? 44.471 82.240 91.038 1.00 23.82 159 GLY C N 1
ATOM 5481 C CA . GLY C 1 105 ? 45.591 83.081 91.421 1.00 21.52 159 GLY C CA 1
ATOM 5482 C C . GLY C 1 105 ? 45.357 83.919 92.662 1.00 23.79 159 GLY C C 1
ATOM 5483 O O . GLY C 1 105 ? 46.018 84.938 92.859 1.00 23.12 159 GLY C O 1
ATOM 5484 N N . LEU C 1 106 ? 44.423 83.489 93.505 1.00 19.41 160 LEU C N 1
ATOM 5485 C CA . LEU C 1 106 ? 44.085 84.230 94.716 1.00 20.19 160 LEU C CA 1
ATOM 5486 C C . LEU C 1 106 ? 44.807 83.708 95.958 1.00 26.79 160 LEU C C 1
ATOM 5487 O O . LEU C 1 106 ? 45.039 84.456 96.909 1.00 21.70 160 LEU C O 1
ATOM 5492 N N . LEU C 1 107 ? 45.161 82.426 95.945 1.00 22.23 161 LEU C N 1
ATOM 5493 C CA . LEU C 1 107 ? 45.727 81.776 97.125 1.00 19.09 161 LEU C CA 1
ATOM 5494 C C . LEU C 1 107 ? 47.208 82.078 97.334 1.00 17.66 161 LEU C C 1
ATOM 5495 O O . LEU C 1 107 ? 48.058 81.638 96.563 1.00 23.58 161 LEU C O 1
ATOM 5500 N N . LEU C 1 108 ? 47.510 82.824 98.391 1.00 21.24 162 LEU C N 1
ATOM 5501 C CA . LEU C 1 108 ? 48.891 83.114 98.750 1.00 23.51 162 LEU C CA 1
ATOM 5502 C C . LEU C 1 108 ? 49.493 81.955 99.536 1.00 28.17 162 LEU C C 1
ATOM 5503 O O . LEU C 1 108 ? 50.592 81.490 99.233 1.00 30.21 162 LEU C O 1
ATOM 5508 N N . ARG C 1 109 ? 48.763 81.491 100.545 1.00 21.78 163 ARG C N 1
ATOM 5509 C CA . ARG C 1 109 ? 49.229 80.391 101.377 1.00 24.39 163 ARG C CA 1
ATOM 5510 C C . ARG C 1 109 ? 48.074 79.739 102.126 1.00 18.39 163 ARG C C 1
ATOM 5511 O O . ARG C 1 109 ? 47.089 80.397 102.464 1.00 17.18 163 ARG C O 1
ATOM 5519 N N . CYS C 1 110 ? 48.198 78.441 102.382 1.00 20.87 164 CYS C N 1
ATOM 5520 C CA . CYS C 1 110 ? 47.243 77.743 103.233 1.00 21.52 164 CYS C CA 1
ATOM 5521 C C . CYS C 1 110 ? 47.920 77.178 104.474 1.00 19.33 164 CYS C C 1
ATOM 5522 O O . CYS C 1 110 ? 48.750 76.271 104.385 1.00 18.32 164 CYS C O 1
ATOM 5525 N N . TYR C 1 111 ? 47.565 77.730 105.629 1.00 17.14 165 TYR C N 1
ATOM 5526 C CA . TYR C 1 111 ? 48.035 77.221 106.910 1.00 14.37 165 TYR C CA 1
ATOM 5527 C C . TYR C 1 111 ? 47.012 76.233 107.452 1.00 18.34 165 TYR C C 1
ATOM 5528 O O . TYR C 1 111 ? 45.838 76.571 107.618 1.00 13.98 165 TYR C O 1
ATOM 5537 N N . THR C 1 112 ? 47.454 75.009 107.722 1.00 18.79 166 THR C N 1
ATOM 5538 C CA . THR C 1 112 ? 46.546 73.963 108.177 1.00 17.09 166 THR C CA 1
ATOM 5539 C C . THR C 1 112 ? 46.966 73.344 109.509 1.00 15.50 166 THR C C 1
ATOM 5540 O O . THR C 1 112 ? 48.153 73.141 109.769 1.00 12.56 166 THR C O 1
ATOM 5544 N N . GLN C 1 113 ? 45.981 73.055 110.353 1.00 17.82 167 GLN C N 1
ATOM 5545 C CA . GLN C 1 113 ? 46.233 72.373 111.616 1.00 21.35 167 GLN C CA 1
ATOM 5546 C C . GLN C 1 113 ? 46.200 70.869 111.391 1.00 19.74 167 GLN C C 1
ATOM 5547 O O . GLN C 1 113 ? 46.758 70.100 112.173 1.00 17.41 167 GLN C O 1
ATOM 5553 N N . ASN C 1 114 ? 45.540 70.461 110.312 1.00 16.35 168 ASN C N 1
ATOM 5554 C CA . ASN C 1 114 ? 45.295 69.049 110.042 1.00 20.06 168 ASN C CA 1
ATOM 5555 C C . ASN C 1 114 ? 46.538 68.283 109.610 1.00 24.06 168 ASN C C 1
ATOM 5556 O O . ASN C 1 114 ? 47.524 68.871 109.164 1.00 22.61 168 ASN C O 1
ATOM 5561 N N . ILE C 1 115 ? 46.478 66.963 109.752 1.00 17.85 169 ILE C N 1
ATOM 5562 C CA . ILE C 1 115 ? 47.563 66.089 109.333 1.00 28.67 169 ILE C CA 1
ATOM 5563 C C . ILE C 1 115 ? 47.030 64.961 108.455 1.00 31.71 169 ILE C C 1
ATOM 5564 O O . ILE C 1 115 ? 47.609 63.875 108.404 1.00 36.22 169 ILE C O 1
ATOM 5569 N N . ASP C 1 116 ? 45.921 65.224 107.770 1.00 28.08 170 ASP C N 1
ATOM 5570 C CA . ASP C 1 116 ? 45.323 64.240 106.874 1.00 29.27 170 ASP C CA 1
ATOM 5571 C C . ASP C 1 116 ? 45.859 64.382 105.451 1.00 33.52 170 ASP C C 1
ATOM 5572 O O . ASP C 1 116 ? 45.621 63.524 104.600 1.00 36.28 170 ASP C O 1
ATOM 5577 N N . THR C 1 117 ? 46.582 65.474 105.213 1.00 34.74 171 THR C N 1
ATOM 5578 C CA . THR C 1 117 ? 47.146 65.800 103.900 1.00 30.98 171 THR C CA 1
ATOM 5579 C C . THR C 1 117 ? 46.096 65.861 102.794 1.00 25.83 171 THR C C 1
ATOM 5580 O O . THR C 1 117 ? 46.384 65.569 101.634 1.00 28.27 171 THR C O 1
ATOM 5584 N N . LEU C 1 118 ? 44.879 66.248 103.157 1.00 28.30 172 LEU C N 1
ATOM 5585 C CA . LEU C 1 118 ? 43.802 66.368 102.184 1.00 31.96 172 LEU C CA 1
ATOM 5586 C C . LEU C 1 118 ? 44.010 67.571 101.269 1.00 30.54 172 LEU C C 1
ATOM 5587 O O . LEU C 1 118 ? 43.451 67.628 100.175 1.00 32.48 172 LEU C O 1
ATOM 5592 N N . GLU C 1 119 ? 44.821 68.525 101.717 1.00 30.85 173 GLU C N 1
ATOM 5593 C CA . GLU C 1 119 ? 45.147 69.692 100.903 1.00 27.26 173 GLU C CA 1
ATOM 5594 C C . GLU C 1 119 ? 45.987 69.292 99.692 1.00 27.95 173 GLU C C 1
ATOM 5595 O O . GLU C 1 119 ? 45.737 69.750 98.577 1.00 29.14 173 GLU C O 1
ATOM 5601 N N . ARG C 1 120 ? 46.984 68.440 99.919 1.00 27.22 174 ARG C N 1
ATOM 5602 C CA . ARG C 1 120 ? 47.814 67.925 98.834 1.00 33.26 174 ARG C CA 1
ATOM 5603 C C . ARG C 1 120 ? 46.964 67.187 97.807 1.00 29.65 174 ARG C C 1
ATOM 5604 O O . ARG C 1 120 ? 47.079 67.424 96.604 1.00 33.52 174 ARG C O 1
ATOM 5612 N N . ILE C 1 121 ? 46.111 66.295 98.298 1.00 26.11 175 ILE C N 1
ATOM 5613 C CA . ILE C 1 121 ? 45.255 65.482 97.444 1.00 27.80 175 ILE C CA 1
ATOM 5614 C C . ILE C 1 121 ? 44.273 66.347 96.656 1.00 30.22 175 ILE C C 1
ATOM 5615 O O . ILE C 1 121 ? 43.947 66.044 95.507 1.00 28.13 175 ILE C O 1
ATOM 5620 N N . ALA C 1 122 ? 43.818 67.433 97.274 1.00 24.93 176 ALA C N 1
ATOM 5621 C CA . ALA C 1 122 ? 42.865 68.335 96.636 1.00 19.41 176 ALA C CA 1
ATOM 5622 C C . ALA C 1 122 ? 43.481 69.074 95.452 1.00 30.78 176 ALA C C 1
ATOM 5623 O O . ALA C 1 122 ? 42.765 69.595 94.597 1.00 33.94 176 ALA C O 1
ATOM 5625 N N . GLY C 1 123 ? 44.809 69.124 95.408 1.00 24.78 177 GLY C N 1
ATOM 5626 C CA . GLY C 1 123 ? 45.501 69.766 94.306 1.00 26.89 177 GLY C CA 1
ATOM 5627 C C . GLY C 1 123 ? 46.451 70.870 94.726 1.00 30.14 177 GLY C C 1
ATOM 5628 O O . GLY C 1 123 ? 47.142 71.450 93.890 1.00 42.27 177 GLY C O 1
ATOM 5629 N N . LEU C 1 124 ? 46.489 71.167 96.021 1.00 26.23 178 LEU C N 1
ATOM 5630 C CA . LEU C 1 124 ? 47.399 72.185 96.535 1.00 21.03 178 LEU C CA 1
ATOM 5631 C C . LEU C 1 124 ? 48.832 71.664 96.601 1.00 25.83 178 LEU C C 1
ATOM 5632 O O . LEU C 1 124 ? 49.089 70.585 97.135 1.00 30.90 178 LEU C O 1
ATOM 5637 N N . GLU C 1 125 ? 49.760 72.438 96.047 1.00 25.80 179 GLU C N 1
ATOM 5638 C CA . GLU C 1 125 ? 51.169 72.062 96.029 1.00 23.81 179 GLU C CA 1
ATOM 5639 C C . GLU C 1 125 ? 51.840 72.401 97.357 1.00 27.02 179 GLU C C 1
ATOM 5640 O O . GLU C 1 125 ? 51.268 73.112 98.183 1.00 30.07 179 GLU C O 1
ATOM 5646 N N . GLN C 1 126 ? 53.053 71.890 97.553 1.00 24.77 180 GLN C N 1
ATOM 5647 C CA . GLN C 1 126 ? 53.778 72.085 98.806 1.00 25.27 180 GLN C CA 1
ATOM 5648 C C . GLN C 1 126 ? 53.989 73.555 99.161 1.00 21.56 180 GLN C C 1
ATOM 5649 O O . GLN C 1 126 ? 53.731 73.964 100.292 1.00 19.23 180 GLN C O 1
ATOM 5655 N N . GLU C 1 127 ? 54.445 74.347 98.196 1.00 22.77 181 GLU C N 1
ATOM 5656 C CA . GLU C 1 127 ? 54.734 75.758 98.448 1.00 22.26 181 GLU C CA 1
ATOM 5657 C C . GLU C 1 127 ? 53.480 76.609 98.665 1.00 23.21 181 GLU C C 1
ATOM 5658 O O . GLU C 1 127 ? 53.579 77.795 98.979 1.00 32.44 181 GLU C O 1
ATOM 5664 N N . ASP C 1 128 ? 52.307 76.006 98.494 1.00 19.39 182 ASP C N 1
ATOM 5665 C CA . ASP C 1 128 ? 51.055 76.670 98.839 1.00 20.14 182 ASP C CA 1
ATOM 5666 C C . ASP C 1 128 ? 50.700 76.361 100.286 1.00 23.01 182 ASP C C 1
ATOM 5667 O O . ASP C 1 128 ? 49.826 76.999 100.875 1.00 21.27 182 ASP C O 1
ATOM 5672 N N . LEU C 1 129 ? 51.396 75.380 100.852 1.00 16.96 183 LEU C N 1
ATOM 5673 C CA . LEU C 1 129 ? 51.012 74.796 102.131 1.00 20.61 183 LEU C CA 1
ATOM 5674 C C . LEU C 1 129 ? 51.974 75.101 103.277 1.00 19.56 183 LEU C C 1
ATOM 5675 O O . LEU C 1 129 ? 53.191 75.105 103.103 1.00 20.33 183 LEU C O 1
ATOM 5680 N N . VAL C 1 130 ? 51.405 75.361 104.449 1.00 19.76 184 VAL C N 1
ATOM 5681 C CA . VAL C 1 130 ? 52.164 75.379 105.692 1.00 14.12 184 VAL C CA 1
ATOM 5682 C C . VAL C 1 130 ? 51.518 74.386 106.647 1.00 17.03 184 VAL C C 1
ATOM 5683 O O . VAL C 1 130 ? 50.574 74.717 107.365 1.00 20.31 184 VAL C O 1
ATOM 5687 N N . GLU C 1 131 ? 52.013 73.155 106.626 1.00 22.17 185 GLU C N 1
ATOM 5688 C CA . GLU C 1 131 ? 51.487 72.106 107.486 1.00 19.12 185 GLU C CA 1
ATOM 5689 C C . GLU C 1 131 ? 52.036 72.284 108.895 1.00 20.60 185 GLU C C 1
ATOM 5690 O O . GLU C 1 131 ? 53.075 71.729 109.252 1.00 20.14 185 GLU C O 1
ATOM 5696 N N . ALA C 1 132 ? 51.317 73.074 109.687 1.00 20.71 186 ALA C N 1
ATOM 5697 C CA . ALA C 1 132 ? 51.793 73.534 110.987 1.00 16.13 186 ALA C CA 1
ATOM 5698 C C . ALA C 1 132 ? 52.001 72.421 112.008 1.00 16.12 186 ALA C C 1
ATOM 5699 O O . ALA C 1 132 ? 52.741 72.594 112.972 1.00 19.67 186 ALA C O 1
ATOM 5701 N N . HIS C 1 133 ? 51.353 71.281 111.802 1.00 19.43 187 HIS C N 1
ATOM 5702 C CA . HIS C 1 133 ? 51.459 70.185 112.759 1.00 18.11 187 HIS C CA 1
ATOM 5703 C C . HIS C 1 133 ? 52.142 68.953 112.170 1.00 21.19 187 HIS C C 1
ATOM 5704 O O . HIS C 1 133 ? 52.072 67.862 112.736 1.00 19.34 187 HIS C O 1
ATOM 5711 N N . GLY C 1 134 ? 52.807 69.137 111.034 1.00 16.57 188 GLY C N 1
ATOM 5712 C CA . GLY C 1 134 ? 53.615 68.082 110.451 1.00 28.51 188 GLY C CA 1
ATOM 5713 C C . GLY C 1 134 ? 52.886 67.146 109.505 1.00 27.43 188 GLY C C 1
ATOM 5714 O O . GLY C 1 134 ? 51.777 67.435 109.051 1.00 24.25 188 GLY C O 1
ATOM 5715 N N . THR C 1 135 ? 53.516 66.013 109.210 1.00 24.25 189 THR C N 1
ATOM 5716 C CA . THR C 1 135 ? 52.986 65.087 108.218 1.00 34.96 189 THR C CA 1
ATOM 5717 C C . THR C 1 135 ? 53.404 63.637 108.466 1.00 33.07 189 THR C C 1
ATOM 5718 O O . THR C 1 135 ? 54.395 63.369 109.148 1.00 22.61 189 THR C O 1
ATOM 5722 N N . PHE C 1 136 ? 52.634 62.710 107.903 1.00 41.22 190 PHE C N 1
ATOM 5723 C CA . PHE C 1 136 ? 52.956 61.287 107.954 1.00 31.59 190 PHE C CA 1
ATOM 5724 C C . PHE C 1 136 ? 53.893 60.899 106.814 1.00 36.56 190 PHE C C 1
ATOM 5725 O O . PHE C 1 136 ? 54.366 59.765 106.750 1.00 47.53 190 PHE C O 1
ATOM 5733 N N . TYR C 1 137 ? 54.147 61.843 105.912 1.00 41.92 191 TYR C N 1
ATOM 5734 C CA . TYR C 1 137 ? 54.969 61.583 104.731 1.00 49.08 191 TYR C CA 1
ATOM 5735 C C . TYR C 1 137 ? 56.398 61.177 105.082 1.00 43.29 191 TYR C C 1
ATOM 5736 O O . TYR C 1 137 ? 57.010 60.370 104.383 1.00 49.63 191 TYR C O 1
ATOM 5745 N N . THR C 1 138 ? 56.925 61.740 106.163 1.00 37.28 192 THR C N 1
ATOM 5746 C CA . THR C 1 138 ? 58.261 61.387 106.630 1.00 42.82 192 THR C CA 1
ATOM 5747 C C . THR C 1 138 ? 58.253 61.074 108.123 1.00 43.47 192 THR C C 1
ATOM 5748 O O . THR C 1 138 ? 57.588 61.752 108.907 1.00 36.76 192 THR C O 1
ATOM 5752 N N . SER C 1 139 ? 58.991 60.037 108.505 1.00 47.30 193 SER C N 1
ATOM 5753 C CA . SER C 1 139 ? 59.090 59.630 109.900 1.00 38.22 193 SER C CA 1
ATOM 5754 C C . SER C 1 139 ? 60.550 59.574 110.331 1.00 45.75 193 SER C C 1
ATOM 5755 O O . SER C 1 139 ? 61.438 59.362 109.507 1.00 49.52 193 SER C O 1
ATOM 5758 N N . HIS C 1 140 ? 60.794 59.765 111.623 1.00 44.76 194 HIS C N 1
ATOM 5759 C CA . HIS C 1 140 ? 62.154 59.763 112.150 1.00 54.68 194 HIS C CA 1
ATOM 5760 C C . HIS C 1 140 ? 62.278 58.933 113.428 1.00 65.52 194 HIS C C 1
ATOM 5761 O O . HIS C 1 140 ? 61.313 58.775 114.176 1.00 61.64 194 HIS C O 1
ATOM 5768 N N . CYS C 1 141 ? 63.472 58.399 113.664 1.00 63.30 195 CYS C N 1
ATOM 5769 C CA . CYS C 1 141 ? 63.748 57.641 114.877 1.00 59.07 195 CYS C CA 1
ATOM 5770 C C . CYS C 1 141 ? 63.755 58.588 116.071 1.00 67.77 195 CYS C C 1
ATOM 5771 O O . CYS C 1 141 ? 64.249 59.713 115.979 1.00 65.86 195 CYS C O 1
ATOM 5774 N N . VAL C 1 142 ? 63.194 58.129 117.184 1.00 61.29 196 VAL C N 1
ATOM 5775 C CA . VAL C 1 142 ? 63.083 58.944 118.389 1.00 56.43 196 VAL C CA 1
ATOM 5776 C C . VAL C 1 142 ? 64.449 59.255 119.003 1.00 56.64 196 VAL C C 1
ATOM 5777 O O . VAL C 1 142 ? 64.701 60.382 119.430 1.00 52.64 196 VAL C O 1
ATOM 5781 N N . SER C 1 143 ? 65.329 58.258 119.032 1.00 71.82 197 SER C N 1
ATOM 5782 C CA . SER C 1 143 ? 66.658 58.420 119.622 1.00 81.71 197 SER C CA 1
ATOM 5783 C C . SER C 1 143 ? 67.471 59.513 118.931 1.00 82.31 197 SER C C 1
ATOM 5784 O O . SER C 1 143 ? 67.482 59.616 117.703 1.00 77.61 197 SER C O 1
ATOM 5787 N N . ALA C 1 144 ? 68.152 60.325 119.733 1.00 83.06 198 ALA C N 1
ATOM 5788 C CA . ALA C 1 144 ? 68.890 61.477 119.227 1.00 84.96 198 ALA C CA 1
ATOM 5789 C C . ALA C 1 144 ? 70.226 61.089 118.596 1.00 90.38 198 ALA C C 1
ATOM 5790 O O . ALA C 1 144 ? 70.815 61.867 117.846 1.00 89.25 198 ALA C O 1
ATOM 5792 N N . SER C 1 145 ? 70.697 59.884 118.900 1.00 87.17 199 SER C N 1
ATOM 5793 C CA . SER C 1 145 ? 71.993 59.426 118.413 1.00 79.67 199 SER C CA 1
ATOM 5794 C C . SER C 1 145 ? 71.909 58.812 117.015 1.00 80.53 199 SER C C 1
ATOM 5795 O O . SER C 1 145 ? 72.923 58.674 116.330 1.00 87.58 199 SER C O 1
ATOM 5798 N N . CYS C 1 146 ? 70.699 58.452 116.595 1.00 78.34 200 CYS C N 1
ATOM 5799 C CA . CYS C 1 146 ? 70.490 57.756 115.326 1.00 77.08 200 CYS C CA 1
ATOM 5800 C C . CYS C 1 146 ? 69.668 58.568 114.330 1.00 88.53 200 CYS C C 1
ATOM 5801 O O . CYS C 1 146 ? 70.146 58.898 113.242 1.00 85.43 200 CYS C O 1
ATOM 5804 N N . ARG C 1 147 ? 68.432 58.876 114.720 1.00 87.35 201 ARG C N 1
ATOM 5805 C CA . ARG C 1 147 ? 67.461 59.610 113.895 1.00 83.50 201 ARG C CA 1
ATOM 5806 C C . ARG C 1 147 ? 67.422 59.230 112.406 1.00 73.73 201 ARG C C 1
ATOM 5807 O O . ARG C 1 147 ? 67.736 60.041 111.536 1.00 68.28 201 ARG C O 1
ATOM 5815 N N . HIS C 1 148 ? 67.024 57.992 112.124 1.00 77.42 202 HIS C N 1
ATOM 5816 C CA . HIS C 1 148 ? 66.892 57.519 110.748 1.00 82.13 202 HIS C CA 1
ATOM 5817 C C . HIS C 1 148 ? 65.553 57.930 110.142 1.00 77.62 202 HIS C C 1
ATOM 5818 O O . HIS C 1 148 ? 64.523 57.903 110.816 1.00 76.83 202 HIS C O 1
ATOM 5825 N N . GLU C 1 149 ? 65.572 58.303 108.865 1.00 68.89 203 GLU C N 1
ATOM 5826 C CA . GLU C 1 149 ? 64.362 58.736 108.175 1.00 62.64 203 GLU C CA 1
ATOM 5827 C C . GLU C 1 149 ? 63.716 57.586 107.410 1.00 57.68 203 GLU C C 1
ATOM 5828 O O . GLU C 1 149 ? 64.406 56.762 106.812 1.00 69.36 203 GLU C O 1
ATOM 5834 N N . TYR C 1 150 ? 62.388 57.537 107.432 1.00 45.38 204 TYR C N 1
ATOM 5835 C CA . TYR C 1 150 ? 61.650 56.475 106.760 1.00 58.47 204 TYR C CA 1
ATOM 5836 C C . TYR C 1 150 ? 60.500 57.042 105.932 1.00 67.20 204 TYR C C 1
ATOM 5837 O O . TYR C 1 150 ? 59.794 57.943 106.382 1.00 64.98 204 TYR C O 1
ATOM 5846 N N . PRO C 1 151 ? 60.307 56.507 104.715 1.00 75.08 205 PRO C N 1
ATOM 5847 C CA . PRO C 1 151 ? 59.281 56.990 103.782 1.00 66.23 205 PRO C CA 1
ATOM 5848 C C . PRO C 1 151 ? 57.863 56.707 104.267 1.00 57.25 205 PRO C C 1
ATOM 5849 O O . PRO C 1 151 ? 57.677 56.066 105.301 1.00 63.72 205 PRO C O 1
ATOM 5853 N N . LEU C 1 152 ? 56.877 57.184 103.515 1.00 58.10 206 LEU C N 1
ATOM 5854 C CA . LEU C 1 152 ? 55.475 57.018 103.878 1.00 57.49 206 LEU C CA 1
ATOM 5855 C C . LEU C 1 152 ? 55.063 55.550 103.846 1.00 67.14 206 LEU C C 1
ATOM 5856 O O . LEU C 1 152 ? 54.318 55.092 104.712 1.00 64.85 206 LEU C O 1
ATOM 5861 N N . SER C 1 153 ? 55.547 54.822 102.842 1.00 83.35 207 SER C N 1
ATOM 5862 C CA . SER C 1 153 ? 55.230 53.404 102.682 1.00 79.75 207 SER C CA 1
ATOM 5863 C C . SER C 1 153 ? 55.637 52.595 103.911 1.00 67.36 207 SER C C 1
ATOM 5864 O O . SER C 1 153 ? 54.928 51.676 104.321 1.00 67.55 207 SER C O 1
ATOM 5867 N N . TRP C 1 154 ? 56.785 52.944 104.486 1.00 65.52 208 TRP C N 1
ATOM 5868 C CA . TRP C 1 154 ? 57.262 52.340 105.726 1.00 68.22 208 TRP C CA 1
ATOM 5869 C C . TRP C 1 154 ? 56.208 52.461 106.819 1.00 72.19 208 TRP C C 1
ATOM 5870 O O . TRP C 1 154 ? 55.762 51.463 107.386 1.00 67.88 208 TRP C O 1
ATOM 5881 N N . MET C 1 155 ? 55.812 53.698 107.097 1.00 68.89 209 MET C N 1
ATOM 5882 C CA . MET C 1 155 ? 54.866 53.995 108.162 1.00 62.21 209 MET C CA 1
ATOM 5883 C C . MET C 1 155 ? 53.468 53.495 107.810 1.00 63.31 209 MET C C 1
ATOM 5884 O O . MET C 1 155 ? 52.669 53.185 108.693 1.00 58.64 209 MET C O 1
ATOM 5889 N N . LYS C 1 156 ? 53.186 53.415 106.513 1.00 62.17 210 LYS C N 1
ATOM 5890 C CA . LYS C 1 156 ? 51.881 52.984 106.021 1.00 65.60 210 LYS C CA 1
ATOM 5891 C C . LYS C 1 156 ? 51.593 51.520 106.340 1.00 68.69 210 LYS C C 1
ATOM 5892 O O . LYS C 1 156 ? 50.534 51.187 106.873 1.00 59.67 210 LYS C O 1
ATOM 5898 N N . GLU C 1 157 ? 52.544 50.653 106.006 1.00 74.00 211 GLU C N 1
ATOM 5899 C CA . GLU C 1 157 ? 52.368 49.213 106.160 1.00 77.33 211 GLU C CA 1
ATOM 5900 C C . GLU C 1 157 ? 52.238 48.794 107.621 1.00 70.23 211 GLU C C 1
ATOM 5901 O O . GLU C 1 157 ? 51.412 47.948 107.960 1.00 62.41 211 GLU C O 1
ATOM 5903 N N . LYS C 1 158 ? 53.054 49.394 108.481 1.00 64.07 212 LYS C N 1
ATOM 5904 C CA . LYS C 1 158 ? 53.080 49.025 109.892 1.00 57.93 212 LYS C CA 1
ATOM 5905 C C . LYS C 1 158 ? 51.810 49.431 110.637 1.00 53.78 212 LYS C C 1
ATOM 5906 O O . LYS C 1 158 ? 51.380 48.742 111.560 1.00 56.05 212 LYS C O 1
ATOM 5912 N N . ILE C 1 159 ? 51.209 50.544 110.230 1.00 55.88 213 ILE C N 1
ATOM 5913 C CA . ILE C 1 159 ? 49.988 51.024 110.870 1.00 56.86 213 ILE C CA 1
ATOM 5914 C C . ILE C 1 159 ? 48.799 50.106 110.598 1.00 61.00 213 ILE C C 1
ATOM 5915 O O . ILE C 1 159 ? 48.109 49.685 111.526 1.00 69.35 213 ILE C O 1
ATOM 5920 N N . PHE C 1 160 ? 48.568 49.791 109.328 1.00 64.90 214 PHE C N 1
ATOM 5921 C CA . PHE C 1 160 ? 47.425 48.962 108.952 1.00 68.92 214 PHE C CA 1
ATOM 5922 C C . PHE C 1 160 ? 47.675 47.468 109.157 1.00 71.20 214 PHE C C 1
ATOM 5923 O O . PHE C 1 160 ? 46.812 46.641 108.863 1.00 72.46 214 PHE C O 1
ATOM 5931 N N . SER C 1 161 ? 48.856 47.129 109.664 1.00 68.81 215 SER C N 1
ATOM 5932 C CA . SER C 1 161 ? 49.159 45.753 110.040 1.00 65.42 215 SER C CA 1
ATOM 5933 C C . SER C 1 161 ? 49.186 45.624 111.559 1.00 65.93 215 SER C C 1
ATOM 5934 O O . SER C 1 161 ? 49.467 44.551 112.096 1.00 66.83 215 SER C O 1
ATOM 5937 N N . GLU C 1 162 ? 48.889 46.731 112.237 1.00 60.76 216 GLU C N 1
ATOM 5938 C CA . GLU C 1 162 ? 48.874 46.788 113.698 1.00 60.66 216 GLU C CA 1
ATOM 5939 C C . GLU C 1 162 ? 50.206 46.357 114.311 1.00 54.85 216 GLU C C 1
ATOM 5940 O O . GLU C 1 162 ? 50.255 45.467 115.160 1.00 55.83 216 GLU C O 1
ATOM 5946 N N . VAL C 1 163 ? 51.284 46.996 113.866 1.00 51.58 217 VAL C N 1
ATOM 5947 C CA . VAL C 1 163 ? 52.620 46.717 114.379 1.00 49.18 217 VAL C CA 1
ATOM 5948 C C . VAL C 1 163 ? 53.337 48.018 114.735 1.00 56.34 217 VAL C C 1
ATOM 5949 O O . VAL C 1 163 ? 53.461 48.915 113.901 1.00 53.30 217 VAL C O 1
ATOM 5953 N N . THR C 1 164 ? 53.801 48.118 115.977 1.00 58.40 218 THR C N 1
ATOM 5954 C CA . THR C 1 164 ? 54.519 49.303 116.436 1.00 44.32 218 THR C CA 1
ATOM 5955 C C . THR C 1 164 ? 55.863 49.437 115.729 1.00 44.43 218 THR C C 1
ATOM 5956 O O . THR C 1 164 ? 56.725 48.566 115.851 1.00 46.03 218 THR C O 1
ATOM 5960 N N . PRO C 1 165 ? 56.044 50.537 114.986 1.00 45.86 219 PRO C N 1
ATOM 5961 C CA . PRO C 1 165 ? 57.254 50.769 114.194 1.00 51.16 219 PRO C CA 1
ATOM 5962 C C . PRO C 1 165 ? 58.502 50.912 115.051 1.00 50.69 219 PRO C C 1
ATOM 5963 O O . PRO C 1 165 ? 58.601 51.818 115.880 1.00 42.71 219 PRO C O 1
ATOM 5967 N N . LYS C 1 166 ? 59.447 50.004 114.845 1.00 60.36 220 LYS C N 1
ATOM 5968 C CA . LYS C 1 166 ? 60.741 50.092 115.498 1.00 61.05 220 LYS C CA 1
ATOM 5969 C C . LYS C 1 166 ? 61.835 50.285 114.457 1.00 66.74 220 LYS C C 1
ATOM 5970 O O . LYS C 1 166 ? 61.759 49.754 113.348 1.00 68.44 220 LYS C O 1
ATOM 5976 N N . CYS C 1 167 ? 62.847 51.060 114.830 1.00 62.21 221 CYS C N 1
ATOM 5977 C CA . CYS C 1 167 ? 63.978 51.337 113.958 1.00 64.31 221 CYS C CA 1
ATOM 5978 C C . CYS C 1 167 ? 64.724 50.063 113.590 1.00 79.93 221 CYS C C 1
ATOM 5979 O O . CYS C 1 167 ? 64.753 49.103 114.363 1.00 80.06 221 CYS C O 1
ATOM 5982 N N . GLU C 1 168 ? 65.332 50.058 112.409 1.00 79.13 222 GLU C N 1
ATOM 5983 C CA . GLU C 1 168 ? 66.056 48.883 111.943 1.00 75.64 222 GLU C CA 1
ATOM 5984 C C . GLU C 1 168 ? 67.526 48.937 112.348 1.00 79.20 222 GLU C C 1
ATOM 5985 O O . GLU C 1 168 ? 68.273 47.981 112.143 1.00 85.14 222 GLU C O 1
ATOM 5991 N N . ASP C 1 169 ? 67.929 50.059 112.939 1.00 80.13 223 ASP C N 1
ATOM 5992 C CA . ASP C 1 169 ? 69.314 50.275 113.358 1.00 86.06 223 ASP C CA 1
ATOM 5993 C C . ASP C 1 169 ? 69.480 50.206 114.879 1.00 96.49 223 ASP C C 1
ATOM 5994 O O . ASP C 1 169 ? 69.926 49.189 115.413 1.00 106.67 223 ASP C O 1
ATOM 5999 N N . CYS C 1 170 ? 69.127 51.287 115.573 1.00 87.57 224 CYS C N 1
ATOM 6000 C CA . CYS C 1 170 ? 69.245 51.331 117.031 1.00 82.80 224 CYS C CA 1
ATOM 6001 C C . CYS C 1 170 ? 68.067 50.635 117.704 1.00 80.49 224 CYS C C 1
ATOM 6002 O O . CYS C 1 170 ? 67.995 50.562 118.931 1.00 80.00 224 CYS C O 1
ATOM 6005 N N . GLN C 1 171 ? 67.152 50.130 116.882 1.00 75.48 225 GLN C N 1
ATOM 6006 C CA . GLN C 1 171 ? 65.982 49.389 117.346 1.00 80.44 225 GLN C CA 1
ATOM 6007 C C . GLN C 1 171 ? 65.099 50.201 118.298 1.00 80.30 225 GLN C C 1
ATOM 6008 O O . GLN C 1 171 ? 64.541 49.660 119.253 1.00 80.60 225 GLN C O 1
ATOM 6014 N N . SER C 1 172 ? 64.968 51.497 118.029 1.00 75.27 226 SER C N 1
ATOM 6015 C CA . SER C 1 172 ? 64.148 52.365 118.868 1.00 63.66 226 SER C CA 1
ATOM 6016 C C . SER C 1 172 ? 62.822 52.703 118.193 1.00 60.08 226 SER C C 1
ATOM 6017 O O . SER C 1 172 ? 62.563 52.272 117.070 1.00 67.71 226 SER C O 1
ATOM 6020 N N . LEU C 1 173 ? 61.984 53.470 118.884 1.00 47.03 227 LEU C N 1
ATOM 6021 C CA . LEU C 1 173 ? 60.667 53.830 118.365 1.00 54.15 227 LEU C CA 1
ATOM 6022 C C . LEU C 1 173 ? 60.772 54.735 117.139 1.00 52.63 227 LEU C C 1
ATOM 6023 O O . LEU C 1 173 ? 61.592 55.651 117.103 1.00 49.15 227 LEU C O 1
ATOM 6028 N N . VAL C 1 174 ? 59.945 54.467 116.133 1.00 42.81 228 VAL C N 1
ATOM 6029 C CA . VAL C 1 174 ? 59.879 55.324 114.956 1.00 43.62 228 VAL C CA 1
ATOM 6030 C C . VAL C 1 174 ? 58.644 56.215 115.021 1.00 42.90 228 VAL C C 1
ATOM 6031 O O . VAL C 1 174 ? 57.517 55.726 115.092 1.00 32.63 228 VAL C O 1
ATOM 6035 N N . LYS C 1 175 ? 58.866 57.524 115.001 1.00 40.61 229 LYS C N 1
ATOM 6036 C CA . LYS C 1 175 ? 57.779 58.486 115.134 1.00 33.08 229 LYS C CA 1
ATOM 6037 C C . LYS C 1 175 ? 57.598 59.316 113.872 1.00 31.68 229 LYS C C 1
ATOM 6038 O O . LYS C 1 175 ? 58.548 59.927 113.385 1.00 37.38 229 LYS C O 1
ATOM 6044 N N . PRO C 1 176 ? 56.371 59.328 113.329 1.00 28.39 230 PRO C N 1
ATOM 6045 C CA . PRO C 1 176 ? 56.055 60.180 112.178 1.00 26.09 230 PRO C CA 1
ATOM 6046 C C . PRO C 1 176 ? 56.272 61.641 112.540 1.00 26.47 230 PRO C C 1
ATOM 6047 O O . PRO C 1 176 ? 56.090 62.006 113.700 1.00 27.73 230 PRO C O 1
ATOM 6051 N N . ASP C 1 177 ? 56.664 62.465 111.573 1.00 32.44 231 ASP C N 1
ATOM 6052 C CA . ASP C 1 177 ? 56.986 63.862 111.861 1.00 31.06 231 ASP C CA 1
ATOM 6053 C C . ASP C 1 177 ? 55.742 64.717 112.105 1.00 30.76 231 ASP C C 1
ATOM 6054 O O . ASP C 1 177 ? 55.588 65.792 111.531 1.00 28.65 231 ASP C O 1
ATOM 6059 N N . ILE C 1 178 ? 54.859 64.214 112.960 1.00 26.48 232 ILE C N 1
ATOM 6060 C CA . ILE C 1 178 ? 53.688 64.950 113.404 1.00 22.81 232 ILE C CA 1
ATOM 6061 C C . ILE C 1 178 ? 54.077 65.761 114.629 1.00 23.72 232 ILE C C 1
ATOM 6062 O O . ILE C 1 178 ? 54.750 65.256 115.527 1.00 32.75 232 ILE C O 1
ATOM 6067 N N . VAL C 1 179 ? 53.665 67.021 114.669 1.00 20.49 233 VAL C N 1
ATOM 6068 C CA . VAL C 1 179 ? 53.944 67.854 115.828 1.00 20.09 233 VAL C CA 1
ATOM 6069 C C . VAL C 1 179 ? 52.948 67.564 116.944 1.00 20.02 233 VAL C C 1
ATOM 6070 O O . VAL C 1 179 ? 51.809 68.029 116.906 1.00 19.79 233 VAL C O 1
ATOM 6074 N N . PHE C 1 180 ? 53.382 66.783 117.928 1.00 21.76 234 PHE C N 1
ATOM 6075 C CA . PHE C 1 180 ? 52.581 66.518 119.117 1.00 24.39 234 PHE C CA 1
ATOM 6076 C C . PHE C 1 180 ? 52.597 67.741 120.024 1.00 18.68 234 PHE C C 1
ATOM 6077 O O . PHE C 1 180 ? 53.479 68.590 119.905 1.00 14.66 234 PHE C O 1
ATOM 6085 N N . PHE C 1 181 ? 51.623 67.830 120.927 1.00 18.21 235 PHE C N 1
ATOM 6086 C CA . PHE C 1 181 ? 51.635 68.861 121.959 1.00 16.30 235 PHE C CA 1
ATOM 6087 C C . PHE C 1 181 ? 52.909 68.733 122.782 1.00 20.49 235 PHE C C 1
ATOM 6088 O O . PHE C 1 181 ? 53.228 67.651 123.275 1.00 21.58 235 PHE C O 1
ATOM 6096 N N . GLY C 1 182 ? 53.638 69.835 122.921 1.00 18.64 236 GLY C N 1
ATOM 6097 C CA . GLY C 1 182 ? 54.893 69.823 123.649 1.00 14.60 236 GLY C CA 1
ATOM 6098 C C . GLY C 1 182 ? 56.092 69.729 122.724 1.00 18.95 236 GLY C C 1
ATOM 6099 O O . GLY C 1 182 ? 57.227 69.574 123.174 1.00 21.38 236 GLY C O 1
ATOM 6100 N N . GLU C 1 183 ? 55.839 69.818 121.423 1.00 16.30 237 GLU C N 1
ATOM 6101 C CA . GLU C 1 183 ? 56.913 69.812 120.436 1.00 17.36 237 GLU C CA 1
ATOM 6102 C C . GLU C 1 183 ? 56.987 71.142 119.695 1.00 16.80 237 GLU C C 1
ATOM 6103 O O . GLU C 1 183 ? 56.071 71.961 119.773 1.00 18.85 237 GLU C O 1
ATOM 6109 N N . SER C 1 184 ? 58.085 71.348 118.976 1.00 14.80 238 SER C N 1
ATOM 6110 C CA . SER C 1 184 ? 58.274 72.569 118.205 1.00 15.32 238 SER C CA 1
ATOM 6111 C C . SER C 1 184 ? 57.649 72.438 116.821 1.00 18.40 238 SER C C 1
ATOM 6112 O O . SER C 1 184 ? 57.753 71.392 116.181 1.00 15.09 238 SER C O 1
ATOM 6115 N N . LEU C 1 185 ? 56.994 73.502 116.370 1.00 13.56 239 LEU C N 1
ATOM 6116 C CA . LEU C 1 185 ? 56.450 73.550 115.020 1.00 14.56 239 LEU C CA 1
ATOM 6117 C C . LEU C 1 185 ? 57.596 73.624 114.017 1.00 15.03 239 LEU C C 1
ATOM 6118 O O . LEU C 1 185 ? 58.699 74.045 114.373 1.00 11.93 239 LEU C O 1
ATOM 6123 N N . PRO C 1 186 ? 57.347 73.197 112.765 1.00 16.80 240 PRO C N 1
ATOM 6124 C CA . PRO C 1 186 ? 58.373 73.226 111.716 1.00 13.27 240 PRO C CA 1
ATOM 6125 C C . PRO C 1 186 ? 58.941 74.624 111.501 1.00 18.23 240 PRO C C 1
ATOM 6126 O O . PRO C 1 186 ? 58.224 75.609 111.675 1.00 15.60 240 PRO C O 1
ATOM 6130 N N . ALA C 1 187 ? 60.215 74.701 111.128 1.00 18.16 241 ALA C N 1
ATOM 6131 C CA . ALA C 1 187 ? 60.873 75.979 110.874 1.00 16.41 241 ALA C CA 1
ATOM 6132 C C . ALA C 1 187 ? 60.114 76.790 109.832 1.00 13.11 241 ALA C C 1
ATOM 6133 O O . ALA C 1 187 ? 60.028 78.014 109.927 1.00 15.56 241 ALA C O 1
ATOM 6135 N N . ARG C 1 188 ? 59.558 76.090 108.847 1.00 13.93 242 ARG C N 1
ATOM 6136 C CA . ARG C 1 188 ? 58.808 76.713 107.759 1.00 16.16 242 ARG C CA 1
ATOM 6137 C C . ARG C 1 188 ? 57.637 77.556 108.263 1.00 17.46 242 ARG C C 1
ATOM 6138 O O . ARG C 1 188 ? 57.325 78.599 107.687 1.00 19.13 242 ARG C O 1
ATOM 6146 N N . PHE C 1 189 ? 56.998 77.102 109.339 1.00 15.58 243 PHE C N 1
ATOM 6147 C CA . PHE C 1 189 ? 55.888 77.830 109.946 1.00 12.80 243 PHE C CA 1
ATOM 6148 C C . PHE C 1 189 ? 56.313 79.244 110.322 1.00 13.53 243 PHE C C 1
ATOM 6149 O O . PHE C 1 189 ? 55.661 80.220 109.951 1.00 12.67 243 PHE C O 1
ATOM 6157 N N . PHE C 1 190 ? 57.419 79.342 111.050 1.00 13.67 244 PHE C N 1
ATOM 6158 C CA . PHE C 1 190 ? 57.919 80.626 111.522 1.00 14.35 244 PHE C CA 1
ATOM 6159 C C . PHE C 1 190 ? 58.574 81.419 110.401 1.00 15.23 244 PHE C C 1
ATOM 6160 O O . PHE C 1 190 ? 58.594 82.645 110.431 1.00 14.82 244 PHE C O 1
ATOM 6168 N N . SER C 1 191 ? 59.111 80.713 109.413 1.00 15.06 245 SER C N 1
ATOM 6169 C CA . SER C 1 191 ? 59.807 81.361 108.310 1.00 16.96 245 SER C CA 1
ATOM 6170 C C . SER C 1 191 ? 58.830 82.022 107.341 1.00 18.44 245 SER C C 1
ATOM 6171 O O . SER C 1 191 ? 59.073 83.130 106.865 1.00 15.82 245 SER C O 1
ATOM 6174 N N . CYS C 1 192 ? 57.727 81.338 107.053 1.00 15.40 246 CYS C N 1
ATOM 6175 C CA . CYS C 1 192 ? 56.718 81.867 106.141 1.00 12.49 246 CYS C CA 1
ATOM 6176 C C . CYS C 1 192 ? 55.921 83.003 106.770 1.00 12.54 246 CYS C C 1
ATOM 6177 O O . CYS C 1 192 ? 55.536 83.948 106.084 1.00 14.82 246 CYS C O 1
ATOM 6180 N N . MET C 1 193 ? 55.683 82.918 108.075 1.00 14.60 247 MET C N 1
ATOM 6181 C CA . MET C 1 193 ? 54.873 83.922 108.761 1.00 18.56 247 MET C CA 1
ATOM 6182 C C . MET C 1 193 ? 55.584 85.272 108.873 1.00 21.22 247 MET C C 1
ATOM 6183 O O . MET C 1 193 ? 54.979 86.264 109.282 1.00 16.56 247 MET C O 1
ATOM 6188 N N . GLN C 1 194 ? 56.861 85.310 108.502 1.00 14.39 248 GLN C N 1
ATOM 6189 C CA . GLN C 1 194 ? 57.627 86.550 108.561 1.00 18.25 248 GLN C CA 1
ATOM 6190 C C . GLN C 1 194 ? 57.172 87.559 107.513 1.00 17.92 248 GLN C C 1
ATOM 6191 O O . GLN C 1 194 ? 57.321 88.764 107.711 1.00 20.20 248 GLN C O 1
ATOM 6197 N N . SER C 1 195 ? 56.618 87.072 106.405 1.00 12.48 249 SER C N 1
ATOM 6198 C CA . SER C 1 195 ? 56.260 87.954 105.294 1.00 18.96 249 SER C CA 1
ATOM 6199 C C . SER C 1 195 ? 54.905 87.656 104.647 1.00 18.14 249 SER C C 1
ATOM 6200 O O . SER C 1 195 ? 54.386 88.480 103.895 1.00 13.18 249 SER C O 1
ATOM 6203 N N . ASP C 1 196 ? 54.338 86.487 104.930 1.00 15.41 250 ASP C N 1
ATOM 6204 C CA . ASP C 1 196 ? 53.082 86.076 104.301 1.00 15.13 250 ASP C CA 1
ATOM 6205 C C . ASP C 1 196 ? 51.909 86.994 104.633 1.00 17.17 250 ASP C C 1
ATOM 6206 O O . ASP C 1 196 ? 51.032 87.213 103.799 1.00 14.69 250 ASP C O 1
ATOM 6211 N N . PHE C 1 197 ? 51.899 87.532 105.847 1.00 15.95 251 PHE C N 1
ATOM 6212 C CA . PHE C 1 197 ? 50.749 88.288 106.330 1.00 16.35 251 PHE C CA 1
ATOM 6213 C C . PHE C 1 197 ? 50.900 89.792 106.135 1.00 21.35 251 PHE C C 1
ATOM 6214 O O . PHE C 1 197 ? 49.963 90.550 106.389 1.00 33.80 251 PHE C O 1
ATOM 6222 N N . LEU C 1 198 ? 52.074 90.220 105.682 1.00 19.30 252 LEU C N 1
ATOM 6223 C CA . LEU C 1 198 ? 52.362 91.644 105.526 1.00 17.12 252 LEU C CA 1
ATOM 6224 C C . LEU C 1 198 ? 51.455 92.338 104.513 1.00 16.78 252 LEU C C 1
ATOM 6225 O O . LEU C 1 198 ? 51.042 93.477 104.724 1.00 17.62 252 LEU C O 1
ATOM 6230 N N . LYS C 1 199 ? 51.139 91.653 103.419 1.00 19.57 253 LYS C N 1
ATOM 6231 C CA . LYS C 1 199 ? 50.327 92.258 102.367 1.00 25.39 253 LYS C CA 1
ATOM 6232 C C . LYS C 1 199 ? 49.122 91.403 101.969 1.00 25.58 253 LYS C C 1
ATOM 6233 O O . LYS C 1 199 ? 48.676 91.444 100.821 1.00 26.71 253 LYS C O 1
ATOM 6235 N N . VAL C 1 200 ? 48.596 90.636 102.920 1.00 21.22 254 VAL C N 1
ATOM 6236 C CA . VAL C 1 200 ? 47.419 89.805 102.670 1.00 19.58 254 VAL C CA 1
ATOM 6237 C C . VAL C 1 200 ? 46.144 90.652 102.698 1.00 21.82 254 VAL C C 1
ATOM 6238 O O . VAL C 1 200 ? 46.006 91.553 103.526 1.00 19.98 254 VAL C O 1
ATOM 6242 N N . ASP C 1 201 ? 45.220 90.371 101.783 1.00 18.37 255 ASP C N 1
ATOM 6243 C CA . ASP C 1 201 ? 44.007 91.172 101.661 1.00 18.63 255 ASP C CA 1
ATOM 6244 C C . ASP C 1 201 ? 42.799 90.522 102.328 1.00 24.06 255 ASP C C 1
ATOM 6245 O O . ASP C 1 201 ? 41.811 91.196 102.627 1.00 21.74 255 ASP C O 1
ATOM 6250 N N . LEU C 1 202 ? 42.875 89.217 102.567 1.00 16.34 256 LEU C N 1
ATOM 6251 C CA . LEU C 1 202 ? 41.741 88.498 103.133 1.00 17.65 256 LEU C CA 1
ATOM 6252 C C . LEU C 1 202 ? 42.158 87.247 103.895 1.00 18.15 256 LEU C C 1
ATOM 6253 O O . LEU C 1 202 ? 43.000 86.478 103.431 1.00 17.01 256 LEU C O 1
ATOM 6258 N N . LEU C 1 203 ? 41.562 87.052 105.069 1.00 19.96 257 LEU C N 1
ATOM 6259 C CA . LEU C 1 203 ? 41.777 85.840 105.854 1.00 19.76 257 LEU C CA 1
ATOM 6260 C C . LEU C 1 203 ? 40.538 84.955 105.856 1.00 20.86 257 LEU C C 1
ATOM 6261 O O . LEU C 1 203 ? 39.475 85.365 106.325 1.00 21.14 257 LEU C O 1
ATOM 6266 N N . LEU C 1 204 ? 40.680 83.741 105.334 1.00 20.30 258 LEU C N 1
ATOM 6267 C CA . LEU C 1 204 ? 39.612 82.752 105.398 1.00 14.07 258 LEU C CA 1
ATOM 6268 C C . LEU C 1 204 ? 39.885 81.747 106.512 1.00 20.35 258 LEU C C 1
ATOM 6269 O O . LEU C 1 204 ? 40.689 80.827 106.353 1.00 18.86 258 LEU C O 1
ATOM 6274 N N . VAL C 1 205 ? 39.217 81.939 107.644 1.00 15.93 259 VAL C N 1
ATOM 6275 C CA . VAL C 1 205 ? 39.356 81.044 108.783 1.00 19.12 259 VAL C CA 1
ATOM 6276 C C . VAL C 1 205 ? 38.242 80.003 108.752 1.00 16.23 259 VAL C C 1
ATOM 6277 O O . VAL C 1 205 ? 37.081 80.316 109.016 1.00 16.94 259 VAL C O 1
ATOM 6281 N N . MET C 1 206 ? 38.598 78.764 108.428 1.00 13.32 260 MET C N 1
ATOM 6282 C CA . MET C 1 206 ? 37.597 77.726 108.205 1.00 16.05 260 MET C CA 1
ATOM 6283 C C . MET C 1 206 ? 37.826 76.458 109.031 1.00 20.45 260 MET C C 1
ATOM 6284 O O . MET C 1 206 ? 38.906 75.871 109.005 1.00 20.16 260 MET C O 1
ATOM 6289 N N . GLY C 1 207 ? 36.800 76.044 109.766 1.00 21.71 261 GLY C N 1
ATOM 6290 C CA . GLY C 1 207 ? 36.819 74.763 110.449 1.00 24.24 261 GLY C CA 1
ATOM 6291 C C . GLY C 1 207 ? 37.688 74.682 111.689 1.00 24.92 261 GLY C C 1
ATOM 6292 O O . GLY C 1 207 ? 38.103 73.595 112.092 1.00 19.99 261 GLY C O 1
ATOM 6293 N N . THR C 1 208 ? 37.966 75.826 112.301 1.00 20.51 262 THR C N 1
ATOM 6294 C CA . THR C 1 208 ? 38.733 75.838 113.539 1.00 18.29 262 THR C CA 1
ATOM 6295 C C . THR C 1 208 ? 38.108 76.759 114.574 1.00 14.74 262 THR C C 1
ATOM 6296 O O . THR C 1 208 ? 37.625 77.842 114.246 1.00 20.21 262 THR C O 1
ATOM 6300 N N . SER C 1 209 ? 38.109 76.314 115.826 1.00 17.27 263 SER C N 1
ATOM 6301 C CA . SER C 1 209 ? 37.660 77.151 116.928 1.00 14.67 263 SER C CA 1
ATOM 6302 C C . SER C 1 209 ? 38.860 77.840 117.559 1.00 15.76 263 SER C C 1
ATOM 6303 O O . SER C 1 209 ? 38.753 78.435 118.633 1.00 18.66 263 SER C O 1
ATOM 6306 N N . LEU C 1 210 ? 39.999 77.748 116.874 1.00 14.82 264 LEU C N 1
ATOM 6307 C CA . LEU C 1 210 ? 41.243 78.380 117.307 1.00 17.69 264 LEU C CA 1
ATOM 6308 C C . LEU C 1 210 ? 41.615 77.994 118.736 1.00 21.56 264 LEU C C 1
ATOM 6309 O O . LEU C 1 210 ? 41.770 78.853 119.603 1.00 18.93 264 LEU C O 1
ATOM 6314 N N . GLN C 1 211 ? 41.754 76.694 118.968 1.00 21.40 265 GLN C N 1
ATOM 6315 C CA . GLN C 1 211 ? 42.040 76.179 120.300 1.00 23.51 265 GLN C CA 1
ATOM 6316 C C . GLN C 1 211 ? 43.474 75.668 120.435 1.00 24.65 265 GLN C C 1
ATOM 6317 O O . GLN C 1 211 ? 43.862 75.170 121.491 1.00 24.24 265 GLN C O 1
ATOM 6323 N N . VAL C 1 212 ? 44.258 75.794 119.368 1.00 17.21 266 VAL C N 1
ATOM 6324 C CA . VAL C 1 212 ? 45.649 75.350 119.392 1.00 16.18 266 VAL C CA 1
ATOM 6325 C C . VAL C 1 212 ? 46.626 76.483 119.077 1.00 21.11 266 VAL C C 1
ATOM 6326 O O . VAL C 1 212 ? 46.515 77.146 118.045 1.00 19.91 266 VAL C O 1
ATOM 6330 N N . GLN C 1 213 ? 47.581 76.696 119.977 1.00 20.62 267 GLN C N 1
ATOM 6331 C CA . GLN C 1 213 ? 48.631 77.690 119.786 1.00 19.20 267 GLN C CA 1
ATOM 6332 C C . GLN C 1 213 ? 49.910 76.985 119.339 1.00 16.11 267 GLN C C 1
ATOM 6333 O O . GLN C 1 213 ? 50.098 75.805 119.634 1.00 16.41 267 GLN C O 1
ATOM 6339 N N . PRO C 1 214 ? 50.804 77.699 118.633 1.00 18.16 268 PRO C N 1
ATOM 6340 C CA . PRO C 1 214 ? 50.737 79.115 118.259 1.00 15.77 268 PRO C CA 1
ATOM 6341 C C . PRO C 1 214 ? 49.904 79.378 117.008 1.00 18.94 268 PRO C C 1
ATOM 6342 O O . PRO C 1 214 ? 49.907 80.506 116.514 1.00 24.24 268 PRO C O 1
ATOM 6346 N N . PHE C 1 215 ? 49.205 78.363 116.508 1.00 15.08 269 PHE C N 1
ATOM 6347 C CA . PHE C 1 215 ? 48.392 78.521 115.305 1.00 15.78 269 PHE C CA 1
ATOM 6348 C C . PHE C 1 215 ? 47.345 79.626 115.453 1.00 18.04 269 PHE C C 1
ATOM 6349 O O . PHE C 1 215 ? 47.165 80.440 114.550 1.00 19.93 269 PHE C O 1
ATOM 6357 N N . ALA C 1 216 ? 46.661 79.649 116.592 1.00 14.76 270 ALA C N 1
ATOM 6358 C CA . ALA C 1 216 ? 45.574 80.599 116.819 1.00 23.12 270 ALA C CA 1
ATOM 6359 C C . ALA C 1 216 ? 46.024 82.060 116.761 1.00 20.56 270 ALA C C 1
ATOM 6360 O O . ALA C 1 216 ? 45.221 82.952 116.487 1.00 14.57 270 ALA C O 1
ATOM 6362 N N . SER C 1 217 ? 47.306 82.301 117.018 1.00 17.96 271 SER C N 1
ATOM 6363 C CA . SER C 1 217 ? 47.832 83.661 117.039 1.00 16.02 271 SER C CA 1
ATOM 6364 C C . SER C 1 217 ? 47.958 84.253 115.636 1.00 17.85 271 SER C C 1
ATOM 6365 O O . SER C 1 217 ? 48.110 85.465 115.481 1.00 22.20 271 SER C O 1
ATOM 6368 N N . LEU C 1 218 ? 47.883 83.396 114.622 1.00 16.23 272 LEU C N 1
ATOM 6369 C CA . LEU C 1 218 ? 48.065 83.820 113.235 1.00 17.23 272 LEU C CA 1
ATOM 6370 C C . LEU C 1 218 ? 47.074 84.893 112.783 1.00 20.82 272 LEU C C 1
ATOM 6371 O O . LEU C 1 218 ? 47.383 85.694 111.900 1.00 24.34 272 LEU C O 1
ATOM 6376 N N . ILE C 1 219 ? 45.890 84.916 113.389 1.00 13.08 273 ILE C N 1
ATOM 6377 C CA . ILE C 1 219 ? 44.866 85.879 112.993 1.00 16.03 273 ILE C CA 1
ATOM 6378 C C . ILE C 1 219 ? 45.248 87.323 113.319 1.00 18.69 273 ILE C C 1
ATOM 6379 O O . ILE C 1 219 ? 44.675 88.259 112.765 1.00 25.57 273 ILE C O 1
ATOM 6384 N N . SER C 1 220 ? 46.216 87.501 114.214 1.00 14.57 274 SER C N 1
ATOM 6385 C CA . SER C 1 220 ? 46.655 88.838 114.600 1.00 20.32 274 SER C CA 1
ATOM 6386 C C . SER C 1 220 ? 47.770 89.341 113.687 1.00 22.77 274 SER C C 1
ATOM 6387 O O . SER C 1 220 ? 48.176 90.501 113.770 1.00 18.48 274 SER C O 1
ATOM 6390 N N . LYS C 1 221 ? 48.261 88.461 112.820 1.00 25.09 275 LYS C N 1
ATOM 6391 C CA . LYS C 1 221 ? 49.346 88.798 111.904 1.00 18.29 275 LYS C CA 1
ATOM 6392 C C . LYS C 1 221 ? 48.847 89.617 110.718 1.00 23.74 275 LYS C C 1
ATOM 6393 O O . LYS C 1 221 ? 49.629 90.280 110.035 1.00 24.17 275 LYS C O 1
ATOM 6399 N N . ALA C 1 222 ? 47.543 89.563 110.476 1.00 25.26 276 ALA C N 1
ATOM 6400 C CA . ALA C 1 222 ? 46.935 90.326 109.395 1.00 23.94 276 ALA C CA 1
ATOM 6401 C C . ALA C 1 222 ? 46.890 91.808 109.750 1.00 21.69 276 ALA C C 1
ATOM 6402 O O . ALA C 1 222 ? 46.757 92.163 110.921 1.00 23.90 276 ALA C O 1
ATOM 6404 N N . PRO C 1 223 ? 47.012 92.680 108.738 1.00 24.19 277 PRO C N 1
ATOM 6405 C CA . PRO C 1 223 ? 46.885 94.128 108.942 1.00 20.10 277 PRO C CA 1
ATOM 6406 C C . PRO C 1 223 ? 45.501 94.488 109.475 1.00 26.13 277 PRO C C 1
ATOM 6407 O O . PRO C 1 223 ? 44.541 93.757 109.229 1.00 22.87 277 PRO C O 1
ATOM 6411 N N . LEU C 1 224 ? 45.406 95.605 110.190 1.00 24.26 278 LEU C N 1
ATOM 6412 C CA . LEU C 1 224 ? 44.161 96.002 110.844 1.00 24.75 278 LEU C CA 1
ATOM 6413 C C . LEU C 1 224 ? 42.999 96.193 109.870 1.00 25.20 278 LEU C C 1
ATOM 6414 O O . LEU C 1 224 ? 41.842 95.977 110.228 1.00 23.74 278 LEU C O 1
ATOM 6419 N N . SER C 1 225 ? 43.310 96.592 108.641 1.00 24.02 279 SER C N 1
ATOM 6420 C CA . SER C 1 225 ? 42.276 96.860 107.644 1.00 27.50 279 SER C CA 1
ATOM 6421 C C . SER C 1 225 ? 41.818 95.598 106.915 1.00 22.03 279 SER C C 1
ATOM 6422 O O . SER C 1 225 ? 40.789 95.605 106.241 1.00 19.03 279 SER C O 1
ATOM 6425 N N . THR C 1 226 ? 42.585 94.521 107.054 1.00 17.69 280 THR C N 1
ATOM 6426 C CA . THR C 1 226 ? 42.301 93.277 106.346 1.00 20.64 280 THR C CA 1
ATOM 6427 C C . THR C 1 226 ? 41.107 92.530 106.934 1.00 17.19 280 THR C C 1
ATOM 6428 O O . THR C 1 226 ? 41.137 92.113 108.090 1.00 23.33 280 THR C O 1
ATOM 6432 N N . PRO C 1 227 ? 40.049 92.363 106.130 1.00 17.16 281 PRO C N 1
ATOM 6433 C CA . PRO C 1 227 ? 38.847 91.634 106.547 1.00 18.52 281 PRO C CA 1
ATOM 6434 C C . PRO C 1 227 ? 39.153 90.166 106.815 1.00 26.75 281 PRO C C 1
ATOM 6435 O O . PRO C 1 227 ? 39.997 89.577 106.136 1.00 22.44 281 PRO C O 1
ATOM 6439 N N . ARG C 1 228 ? 38.471 89.586 107.798 1.00 26.05 282 ARG C N 1
ATOM 6440 C CA . ARG C 1 228 ? 38.682 88.191 108.162 1.00 14.42 282 ARG C CA 1
ATOM 6441 C C . ARG C 1 228 ? 37.350 87.453 108.263 1.00 21.19 282 ARG C C 1
ATOM 6442 O O . ARG C 1 228 ? 36.482 87.824 109.054 1.00 23.76 282 ARG C O 1
ATOM 6450 N N . LEU C 1 229 ? 37.191 86.409 107.456 1.00 21.23 283 LEU C N 1
ATOM 6451 C CA . LEU C 1 229 ? 35.958 85.629 107.456 1.00 16.83 283 LEU C CA 1
ATOM 6452 C C . LEU C 1 229 ? 36.101 84.341 108.258 1.00 18.87 283 LEU C C 1
ATOM 6453 O O . LEU C 1 229 ? 37.054 83.584 108.072 1.00 17.89 283 LEU C O 1
ATOM 6458 N N . LEU C 1 230 ? 35.144 84.097 109.147 1.00 23.35 284 LEU C N 1
ATOM 6459 C CA . LEU C 1 230 ? 35.128 82.878 109.944 1.00 18.31 284 LEU C CA 1
ATOM 6460 C C . LEU C 1 230 ? 34.026 81.929 109.480 1.00 18.72 284 LEU C C 1
ATOM 6461 O O . LEU C 1 230 ? 32.841 82.216 109.640 1.00 15.83 284 LEU C O 1
ATOM 6466 N N . ILE C 1 231 ? 34.422 80.803 108.895 1.00 17.67 285 ILE C N 1
ATOM 6467 C CA . ILE C 1 231 ? 33.468 79.762 108.537 1.00 19.33 285 ILE C CA 1
ATOM 6468 C C . ILE C 1 231 ? 33.661 78.566 109.459 1.00 23.61 285 ILE C C 1
ATOM 6469 O O . ILE C 1 231 ? 34.523 77.718 109.223 1.00 25.90 285 ILE C O 1
ATOM 6474 N N . ASN C 1 232 ? 32.856 78.509 110.515 1.00 25.16 286 ASN C N 1
ATOM 6475 C CA . ASN C 1 232 ? 33.003 77.485 111.542 1.00 27.88 286 ASN C CA 1
ATOM 6476 C C . ASN C 1 232 ? 31.665 77.172 112.211 1.00 30.21 286 ASN C C 1
ATOM 6477 O O . ASN C 1 232 ? 30.692 77.908 112.039 1.00 29.64 286 ASN C O 1
ATOM 6482 N N . LYS C 1 233 ? 31.617 76.081 112.971 1.00 30.87 287 LYS C N 1
ATOM 6483 C CA . LYS C 1 233 ? 30.390 75.662 113.640 1.00 27.86 287 LYS C CA 1
ATOM 6484 C C . LYS C 1 233 ? 29.967 76.672 114.702 1.00 34.10 287 LYS C C 1
ATOM 6485 O O . LYS C 1 233 ? 28.814 76.689 115.130 1.00 26.76 287 LYS C O 1
ATOM 6491 N N . GLU C 1 234 ? 30.907 77.513 115.121 1.00 32.40 288 GLU C N 1
ATOM 6492 C CA . GLU C 1 234 ? 30.662 78.461 116.198 1.00 33.45 288 GLU C CA 1
ATOM 6493 C C . GLU C 1 234 ? 31.606 79.652 116.099 1.00 31.32 288 GLU C C 1
ATOM 6494 O O . GLU C 1 234 ? 32.615 79.599 115.396 1.00 32.06 288 GLU C O 1
ATOM 6500 N N . LYS C 1 235 ? 31.272 80.724 116.810 1.00 27.19 289 LYS C N 1
ATOM 6501 C CA . LYS C 1 235 ? 32.137 81.893 116.882 1.00 19.72 289 LYS C CA 1
ATOM 6502 C C . LYS C 1 235 ? 33.401 81.555 117.662 1.00 26.89 289 LYS C C 1
ATOM 6503 O O . LYS C 1 235 ? 33.346 80.859 118.676 1.00 35.50 289 LYS C O 1
ATOM 6509 N N . ALA C 1 236 ? 34.538 82.046 117.183 1.00 25.32 290 ALA C N 1
ATOM 6510 C CA . ALA C 1 236 ? 35.814 81.775 117.833 1.00 21.79 290 ALA C CA 1
ATOM 6511 C C . ALA C 1 236 ? 36.837 82.862 117.534 1.00 23.94 290 ALA C C 1
ATOM 6512 O O . ALA C 1 236 ? 36.670 83.642 116.598 1.00 23.37 290 ALA C O 1
ATOM 6514 N N . GLY C 1 237 ? 37.894 82.905 118.340 1.00 22.49 291 GLY C N 1
ATOM 6515 C CA . GLY C 1 237 ? 38.989 83.834 118.129 1.00 15.37 291 GLY C CA 1
ATOM 6516 C C . GLY C 1 237 ? 38.750 85.230 118.671 1.00 23.58 291 GLY C C 1
ATOM 6517 O O . GLY C 1 237 ? 39.544 86.138 118.429 1.00 27.93 291 GLY C O 1
ATOM 6518 N N . GLN C 1 238 ? 37.663 85.403 119.416 1.00 23.67 292 GLN C N 1
ATOM 6519 C CA . GLN C 1 238 ? 37.295 86.719 119.930 1.00 26.62 292 GLN C CA 1
ATOM 6520 C C . GLN C 1 238 ? 38.153 87.158 121.117 1.00 27.62 292 GLN C C 1
ATOM 6521 O O . GLN C 1 238 ? 38.064 88.300 121.564 1.00 29.38 292 GLN C O 1
ATOM 6527 N N . SER C 1 239 ? 38.989 86.254 121.615 1.00 29.53 293 SER C N 1
ATOM 6528 C CA . SER C 1 239 ? 39.841 86.551 122.761 1.00 29.08 293 SER C CA 1
ATOM 6529 C C . SER C 1 239 ? 41.238 86.988 122.330 1.00 30.49 293 SER C C 1
ATOM 6530 O O . SER C 1 239 ? 41.532 87.067 121.138 1.00 35.27 293 SER C O 1
ATOM 6533 N N . ASP C 1 240 ? 42.092 87.268 123.311 1.00 28.31 294 ASP C N 1
ATOM 6534 C CA . ASP C 1 240 ? 43.473 87.668 123.052 1.00 23.93 294 ASP C CA 1
ATOM 6535 C C . ASP C 1 240 ? 44.227 86.563 122.314 1.00 21.96 294 ASP C C 1
ATOM 6536 O O . ASP C 1 240 ? 44.342 85.444 122.813 1.00 25.01 294 ASP C O 1
ATOM 6541 N N . PRO C 1 241 ? 44.741 86.880 121.115 1.00 18.44 295 PRO C N 1
ATOM 6542 C CA . PRO C 1 241 ? 45.461 85.942 120.244 1.00 21.15 295 PRO C CA 1
ATOM 6543 C C . PRO C 1 241 ? 46.763 85.407 120.845 1.00 16.61 295 PRO C C 1
ATOM 6544 O O . PRO C 1 241 ? 47.304 84.429 120.329 1.00 13.03 295 PRO C O 1
ATOM 6548 N N . PHE C 1 242 ? 47.258 86.050 121.900 1.00 18.39 296 PHE C N 1
ATOM 6549 C CA . PHE C 1 242 ? 48.429 85.568 122.639 1.00 21.20 296 PHE C CA 1
ATOM 6550 C C . PHE C 1 242 ? 49.682 85.433 121.769 1.00 19.35 296 PHE C C 1
ATOM 6551 O O . PHE C 1 242 ? 50.470 84.501 121.945 1.00 17.87 296 PHE C O 1
ATOM 6559 N N . LEU C 1 243 ? 49.862 86.360 120.834 1.00 20.02 297 LEU C N 1
ATOM 6560 C CA . LEU C 1 243 ? 51.039 86.358 119.970 1.00 17.19 297 LEU C CA 1
ATOM 6561 C C . LEU C 1 243 ? 52.314 86.517 120.795 1.00 18.86 297 LEU C C 1
ATOM 6562 O O . LEU C 1 243 ? 52.416 87.416 121.630 1.00 17.07 297 LEU C O 1
ATOM 6567 N N . GLY C 1 244 ? 53.278 85.632 120.564 1.00 21.28 298 GLY C N 1
ATOM 6568 C CA . GLY C 1 244 ? 54.527 85.644 121.308 1.00 20.62 298 GLY C CA 1
ATOM 6569 C C . GLY C 1 244 ? 54.350 85.275 122.768 1.00 15.83 298 GLY C C 1
ATOM 6570 O O . GLY C 1 244 ? 55.252 85.490 123.580 1.00 15.87 298 GLY C O 1
ATOM 6571 N N . MET C 1 245 ? 53.192 84.701 123.090 1.00 18.22 299 MET C N 1
ATOM 6572 C CA . MET C 1 245 ? 52.777 84.472 124.474 1.00 18.32 299 MET C CA 1
ATOM 6573 C C . MET C 1 245 ? 52.834 85.773 125.276 1.00 21.25 299 MET C C 1
ATOM 6574 O O . MET C 1 245 ? 53.257 85.798 126.433 1.00 15.80 299 MET C O 1
ATOM 6579 N N . ILE C 1 246 ? 52.406 86.854 124.631 1.00 19.82 300 ILE C N 1
ATOM 6580 C CA . ILE C 1 246 ? 52.333 88.167 125.256 1.00 17.15 300 ILE C CA 1
ATOM 6581 C C . ILE C 1 246 ? 50.918 88.701 125.074 1.00 19.01 300 ILE C C 1
ATOM 6582 O O . ILE C 1 246 ? 50.355 88.621 123.981 1.00 22.59 300 ILE C O 1
ATOM 6587 N N . MET C 1 247 ? 50.340 89.236 126.143 1.00 18.94 301 MET C N 1
ATOM 6588 C CA . MET C 1 247 ? 48.975 89.751 126.087 1.00 25.90 301 MET C CA 1
ATOM 6589 C C . MET C 1 247 ? 48.927 91.249 125.792 1.00 26.72 301 MET C C 1
ATOM 6590 O O . MET C 1 247 ? 49.847 91.992 126.139 1.00 28.00 301 MET C O 1
ATOM 6595 N N . GLY C 1 248 ? 47.853 91.680 125.136 1.00 27.90 302 GLY C N 1
ATOM 6596 C CA . GLY C 1 248 ? 47.620 93.093 124.890 1.00 32.75 302 GLY C CA 1
ATOM 6597 C C . GLY C 1 248 ? 48.110 93.629 123.555 1.00 30.70 302 GLY C C 1
ATOM 6598 O O . GLY C 1 248 ? 48.112 94.840 123.339 1.00 34.08 302 GLY C O 1
ATOM 6599 N N . LEU C 1 249 ? 48.519 92.739 122.656 1.00 25.20 303 LEU C N 1
ATOM 6600 C CA . LEU C 1 249 ? 49.024 93.158 121.350 1.00 19.89 303 LEU C CA 1
ATOM 6601 C C . LEU C 1 249 ? 47.903 93.313 120.321 1.00 26.02 303 LEU C C 1
ATOM 6602 O O . LEU C 1 249 ? 48.138 93.764 119.202 1.00 23.53 303 LEU C O 1
ATOM 6607 N N . GLY C 1 250 ? 46.687 92.935 120.706 1.00 27.74 304 GLY C N 1
ATOM 6608 C CA . GLY C 1 250 ? 45.527 93.093 119.846 1.00 15.99 304 GLY C CA 1
ATOM 6609 C C . GLY C 1 250 ? 45.398 92.014 118.789 1.00 21.29 304 GLY C C 1
ATOM 6610 O O . GLY C 1 250 ? 46.258 91.141 118.669 1.00 19.20 304 GLY C O 1
ATOM 6611 N N . GLY C 1 251 ? 44.313 92.070 118.023 1.00 16.20 305 GLY C N 1
ATOM 6612 C CA . GLY C 1 251 ? 44.115 91.150 116.919 1.00 14.89 305 GLY C CA 1
ATOM 6613 C C . GLY C 1 251 ? 42.901 90.254 117.058 1.00 13.82 305 GLY C C 1
ATOM 6614 O O . GLY C 1 251 ? 42.536 89.547 116.119 1.00 19.30 305 GLY C O 1
ATOM 6615 N N . GLY C 1 252 ? 42.273 90.282 118.228 1.00 15.35 306 GLY C N 1
ATOM 6616 C CA . GLY C 1 252 ? 41.123 89.437 118.491 1.00 19.55 306 GLY C CA 1
ATOM 6617 C C . GLY C 1 252 ? 39.975 89.664 117.525 1.00 23.30 306 GLY C C 1
ATOM 6618 O O . GLY C 1 252 ? 39.734 90.789 117.089 1.00 23.42 306 GLY C O 1
ATOM 6619 N N . MET C 1 253 ? 39.276 88.586 117.183 1.00 13.58 307 MET C N 1
ATOM 6620 C CA . MET C 1 253 ? 38.103 88.673 116.325 1.00 18.48 307 MET C CA 1
ATOM 6621 C C . MET C 1 253 ? 37.030 89.540 116.972 1.00 27.02 307 MET C C 1
ATOM 6622 O O . MET C 1 253 ? 36.707 89.369 118.147 1.00 31.93 307 MET C O 1
ATOM 6627 N N . ASP C 1 254 ? 36.483 90.474 116.203 1.00 28.55 308 ASP C N 1
ATOM 6628 C CA . ASP C 1 254 ? 35.420 91.338 116.699 1.00 27.64 308 ASP C CA 1
ATOM 6629 C C . ASP C 1 254 ? 34.208 91.294 115.776 1.00 26.29 308 ASP C C 1
ATOM 6630 O O . ASP C 1 254 ? 34.207 91.907 114.710 1.00 29.72 308 ASP C O 1
ATOM 6635 N N . PHE C 1 255 ? 33.176 90.570 116.198 1.00 26.44 309 PHE C N 1
ATOM 6636 C CA . PHE C 1 255 ? 31.997 90.359 115.368 1.00 29.66 309 PHE C CA 1
ATOM 6637 C C . PHE C 1 255 ? 30.806 91.229 115.770 1.00 33.87 309 PHE C C 1
ATOM 6638 O O . PHE C 1 255 ? 30.100 91.760 114.912 1.00 28.28 309 PHE C O 1
ATOM 6646 N N . ASP C 1 256 ? 30.583 91.368 117.074 1.00 29.58 310 ASP C N 1
ATOM 6647 C CA . ASP C 1 256 ? 29.315 91.891 117.575 1.00 28.81 310 ASP C CA 1
ATOM 6648 C C . ASP C 1 256 ? 29.415 93.226 118.309 1.00 34.31 310 ASP C C 1
ATOM 6649 O O . ASP C 1 256 ? 28.394 93.844 118.611 1.00 33.71 310 ASP C O 1
ATOM 6654 N N . SER C 1 257 ? 30.633 93.667 118.601 1.00 29.25 311 SER C N 1
ATOM 6655 C CA . SER C 1 257 ? 30.825 94.925 119.317 1.00 29.25 311 SER C CA 1
ATOM 6656 C C . SER C 1 257 ? 30.392 96.130 118.491 1.00 33.92 311 SER C C 1
ATOM 6657 O O . SER C 1 257 ? 30.148 96.022 117.290 1.00 30.26 311 SER C O 1
ATOM 6660 N N . LYS C 1 258 ? 30.299 97.281 119.149 1.00 34.22 312 LYS C N 1
ATOM 6661 C CA . LYS C 1 258 ? 29.950 98.526 118.479 1.00 42.39 312 LYS C CA 1
ATOM 6662 C C . LYS C 1 258 ? 31.086 98.993 117.574 1.00 32.15 312 LYS C C 1
ATOM 6663 O O . LYS C 1 258 ? 30.891 99.846 116.709 1.00 33.70 312 LYS C O 1
ATOM 6669 N N . LYS C 1 259 ? 32.270 98.424 117.777 1.00 28.51 313 LYS C N 1
ATOM 6670 C CA . LYS C 1 259 ? 33.451 98.807 117.014 1.00 29.11 313 LYS C CA 1
ATOM 6671 C C . LYS C 1 259 ? 33.770 97.823 115.890 1.00 27.61 313 LYS C C 1
ATOM 6672 O O . LYS C 1 259 ? 34.756 97.998 115.173 1.00 34.44 313 LYS C O 1
ATOM 6678 N N . ALA C 1 260 ? 32.940 96.793 115.742 1.00 25.73 314 ALA C N 1
ATOM 6679 C CA . ALA C 1 260 ? 33.137 95.790 114.696 1.00 30.20 314 ALA C CA 1
ATOM 6680 C C . ALA C 1 260 ? 33.132 96.438 113.314 1.00 27.50 314 ALA C C 1
ATOM 6681 O O . ALA C 1 260 ? 32.249 97.235 113.000 1.00 27.96 314 ALA C O 1
ATOM 6683 N N . TYR C 1 261 ? 34.118 96.097 112.490 1.00 26.89 315 TYR C N 1
ATOM 6684 C CA . TYR C 1 261 ? 34.286 96.779 111.211 1.00 35.25 315 TYR C CA 1
ATOM 6685 C C . TYR C 1 261 ? 34.813 95.893 110.083 1.00 30.71 315 TYR C C 1
ATOM 6686 O O . TYR C 1 261 ? 34.717 96.262 108.912 1.00 33.30 315 TYR C O 1
ATOM 6695 N N . ARG C 1 262 ? 35.366 94.733 110.425 1.00 25.89 316 ARG C N 1
ATOM 6696 C CA . ARG C 1 262 ? 36.046 93.916 109.424 1.00 21.19 316 ARG C CA 1
ATOM 6697 C C . ARG C 1 262 ? 35.848 92.412 109.580 1.00 19.29 316 ARG C C 1
ATOM 6698 O O . ARG C 1 262 ? 36.122 91.653 108.651 1.00 20.69 316 ARG C O 1
ATOM 6706 N N . ASP C 1 263 ? 35.395 91.977 110.751 1.00 21.92 317 ASP C N 1
ATOM 6707 C CA . ASP C 1 263 ? 35.271 90.546 111.017 1.00 24.59 317 ASP C CA 1
ATOM 6708 C C . ASP C 1 263 ? 33.856 90.026 110.787 1.00 18.15 317 ASP C C 1
ATOM 6709 O O . ASP C 1 263 ? 32.881 90.609 111.257 1.00 26.15 317 ASP C O 1
ATOM 6714 N N . VAL C 1 264 ? 33.757 88.922 110.055 1.00 20.06 318 VAL C N 1
ATOM 6715 C CA . VAL C 1 264 ? 32.470 88.318 109.741 1.00 19.92 318 VAL C CA 1
ATOM 6716 C C . VAL C 1 264 ? 32.451 86.840 110.124 1.00 22.83 318 VAL C C 1
ATOM 6717 O O . VAL C 1 264 ? 33.359 86.086 109.772 1.00 20.80 318 VAL C O 1
ATOM 6721 N N . ALA C 1 265 ? 31.413 86.434 110.846 1.00 24.46 319 ALA C N 1
ATOM 6722 C CA . ALA C 1 265 ? 31.265 85.043 111.254 1.00 24.06 319 ALA C CA 1
ATOM 6723 C C . ALA C 1 265 ? 30.099 84.376 110.535 1.00 24.08 319 ALA C C 1
ATOM 6724 O O . ALA C 1 265 ? 28.979 84.884 110.545 1.00 27.29 319 ALA C O 1
ATOM 6726 N N . TRP C 1 266 ? 30.377 83.237 109.909 1.00 28.01 320 TRP C N 1
ATOM 6727 C CA . TRP C 1 266 ? 29.346 82.428 109.268 1.00 25.96 320 TRP C CA 1
ATOM 6728 C C . TRP C 1 266 ? 29.279 81.082 109.981 1.00 28.62 320 TRP C C 1
ATOM 6729 O O . TRP C 1 266 ? 30.267 80.347 110.034 1.00 23.99 320 TRP C O 1
ATOM 6740 N N . LEU C 1 267 ? 28.115 80.761 110.531 1.00 26.72 321 LEU C N 1
ATOM 6741 C CA . LEU C 1 267 ? 27.988 79.592 111.393 1.00 27.81 321 LEU C CA 1
ATOM 6742 C C . LEU C 1 267 ? 27.365 78.392 110.685 1.00 29.45 321 LEU C C 1
ATOM 6743 O O . LEU C 1 267 ? 26.234 78.461 110.203 1.00 26.07 321 LEU C O 1
ATOM 6748 N N . GLY C 1 268 ? 28.114 77.293 110.634 1.00 27.81 322 GLY C N 1
ATOM 6749 C CA . GLY C 1 268 ? 27.651 76.071 110.001 1.00 28.50 322 GLY C CA 1
ATOM 6750 C C . GLY C 1 268 ? 28.793 75.206 109.501 1.00 30.02 322 GLY C C 1
ATOM 6751 O O . GLY C 1 268 ? 29.954 75.445 109.833 1.00 36.82 322 GLY C O 1
ATOM 6752 N N . GLU C 1 269 ? 28.463 74.196 108.703 1.00 32.26 323 GLU C N 1
ATOM 6753 C CA . GLU C 1 269 ? 29.469 73.316 108.115 1.00 33.95 323 GLU C CA 1
ATOM 6754 C C . GLU C 1 269 ? 30.310 74.047 107.068 1.00 32.17 323 GLU C C 1
ATOM 6755 O O . GLU C 1 269 ? 29.831 74.965 106.403 1.00 29.58 323 GLU C O 1
ATOM 6761 N N . CYS C 1 270 ? 31.562 73.625 106.923 1.00 24.84 324 CYS C N 1
ATOM 6762 C CA . CYS C 1 270 ? 32.489 74.269 105.999 1.00 24.82 324 CYS C CA 1
ATOM 6763 C C . CYS C 1 270 ? 32.084 74.093 104.544 1.00 29.95 324 CYS C C 1
ATOM 6764 O O . CYS C 1 270 ? 32.263 75.000 103.731 1.00 34.54 324 CYS C O 1
ATOM 6767 N N . ASP C 1 271 ? 31.548 72.922 104.217 1.00 36.96 325 ASP C N 1
ATOM 6768 C CA . ASP C 1 271 ? 31.138 72.628 102.849 1.00 31.67 325 ASP C CA 1
ATOM 6769 C C . ASP C 1 271 ? 29.996 73.536 102.408 1.00 28.89 325 ASP C C 1
ATOM 6770 O O . ASP C 1 271 ? 30.025 74.095 101.311 1.00 28.49 325 ASP C O 1
ATOM 6775 N N . GLN C 1 272 ? 28.998 73.686 103.271 1.00 27.50 326 GLN C N 1
ATOM 6776 C CA . GLN C 1 272 ? 27.848 74.525 102.966 1.00 31.73 326 GLN C CA 1
ATOM 6777 C C . GLN C 1 272 ? 28.283 75.984 102.888 1.00 31.79 326 GLN C C 1
ATOM 6778 O O . GLN C 1 272 ? 27.820 76.737 102.030 1.00 27.48 326 GLN C O 1
ATOM 6784 N N . GLY C 1 273 ? 29.182 76.371 103.787 1.00 29.09 327 GLY C N 1
ATOM 6785 C CA . GLY C 1 273 ? 29.680 77.733 103.840 1.00 29.43 327 GLY C CA 1
ATOM 6786 C C . GLY C 1 273 ? 30.396 78.155 102.575 1.00 29.40 327 GLY C C 1
ATOM 6787 O O . GLY C 1 273 ? 30.172 79.251 102.062 1.00 27.05 327 GLY C O 1
ATOM 6788 N N . CYS C 1 274 ? 31.259 77.281 102.070 1.00 23.46 328 CYS C N 1
ATOM 6789 C CA . CYS C 1 274 ? 32.004 77.573 100.855 1.00 24.75 328 CYS C CA 1
ATOM 6790 C C . CYS C 1 274 ? 31.090 77.622 99.637 1.00 26.17 328 CYS C C 1
ATOM 6791 O O . CYS C 1 274 ? 31.281 78.450 98.748 1.00 30.76 328 CYS C O 1
ATOM 6794 N N . LEU C 1 275 ? 30.094 76.740 99.606 1.00 29.45 329 LEU C N 1
ATOM 6795 C CA . LEU C 1 275 ? 29.114 76.724 98.523 1.00 30.21 329 LEU C CA 1
ATOM 6796 C C . LEU C 1 275 ? 28.340 78.037 98.455 1.00 27.39 329 LEU C C 1
ATOM 6797 O O . LEU C 1 275 ? 28.105 78.571 97.372 1.00 38.61 329 LEU C O 1
ATOM 6802 N N . ALA C 1 276 ? 27.947 78.547 99.619 1.00 26.01 330 ALA C N 1
ATOM 6803 C CA . ALA C 1 276 ? 27.227 79.814 99.707 1.00 30.47 330 ALA C CA 1
ATOM 6804 C C . ALA C 1 276 ? 28.084 80.966 99.193 1.00 33.65 330 ALA C C 1
ATOM 6805 O O . ALA C 1 276 ? 27.603 81.839 98.471 1.00 33.21 330 ALA C O 1
ATOM 6807 N N . LEU C 1 277 ? 29.358 80.958 99.572 1.00 28.12 331 LEU C N 1
ATOM 6808 C CA . LEU C 1 277 ? 30.299 81.972 99.120 1.00 26.23 331 LEU C CA 1
ATOM 6809 C C . LEU C 1 277 ? 30.595 81.811 97.632 1.00 32.27 331 LEU C C 1
ATOM 6810 O O . LEU C 1 277 ? 30.724 82.798 96.907 1.00 29.93 331 LEU C O 1
ATOM 6815 N N . ALA C 1 278 ? 30.694 80.563 97.182 1.00 24.03 332 ALA C N 1
ATOM 6816 C CA . ALA C 1 278 ? 30.993 80.275 95.783 1.00 27.93 332 ALA C CA 1
ATOM 6817 C C . ALA C 1 278 ? 29.889 80.769 94.851 1.00 36.12 332 ALA C C 1
ATOM 6818 O O . ALA C 1 278 ? 30.163 81.221 93.738 1.00 29.27 332 ALA C O 1
ATOM 6820 N N . GLU C 1 279 ? 28.643 80.684 95.307 1.00 38.36 333 GLU C N 1
ATOM 6821 C CA . GLU C 1 279 ? 27.513 81.125 94.497 1.00 39.80 333 GLU C CA 1
ATOM 6822 C C . GLU C 1 279 ? 27.480 82.645 94.372 1.00 38.61 333 GLU C C 1
ATOM 6823 O O . GLU C 1 279 ? 27.164 83.182 93.310 1.00 35.37 333 GLU C O 1
ATOM 6829 N N . LEU C 1 280 ? 27.809 83.332 95.461 1.00 39.42 334 LEU C N 1
ATOM 6830 C CA . LEU C 1 280 ? 27.885 84.788 95.454 1.00 26.82 334 LEU C CA 1
ATOM 6831 C C . LEU C 1 280 ? 28.960 85.258 94.480 1.00 31.66 334 LEU C C 1
ATOM 6832 O O . LEU C 1 280 ? 28.822 86.302 93.843 1.00 36.57 334 LEU C O 1
ATOM 6837 N N . LEU C 1 281 ? 30.028 84.476 94.366 1.00 28.17 335 LEU C N 1
ATOM 6838 C CA . LEU C 1 281 ? 31.123 84.796 93.460 1.00 31.22 335 LEU C CA 1
ATOM 6839 C C . LEU C 1 281 ? 30.869 84.209 92.076 1.00 33.30 335 LEU C C 1
ATOM 6840 O O . LEU C 1 281 ? 31.555 84.549 91.112 1.00 32.47 335 LEU C O 1
ATOM 6845 N N . GLY C 1 282 ? 29.877 83.328 91.985 1.00 35.72 336 GLY C N 1
ATOM 6846 C CA . GLY C 1 282 ? 29.547 82.669 90.734 1.00 25.42 336 GLY C CA 1
ATOM 6847 C C . GLY C 1 282 ? 30.484 81.515 90.434 1.00 30.20 336 GLY C C 1
ATOM 6848 O O . GLY C 1 282 ? 30.807 81.248 89.277 1.00 28.59 336 GLY C O 1
ATOM 6849 N N . TRP C 1 283 ? 30.918 80.825 91.484 1.00 34.13 337 TRP C N 1
ATOM 6850 C CA . TRP C 1 283 ? 31.875 79.734 91.343 1.00 32.47 337 TRP C CA 1
ATOM 6851 C C . TRP C 1 283 ? 31.244 78.372 91.624 1.00 30.32 337 TRP C C 1
ATOM 6852 O O . TRP C 1 283 ? 31.849 77.337 91.343 1.00 34.65 337 TRP C O 1
ATOM 6863 N N . LYS C 1 284 ? 30.031 78.382 92.173 1.00 27.40 338 LYS C N 1
ATOM 6864 C CA . LYS C 1 284 ? 29.371 77.166 92.650 1.00 34.57 338 LYS C CA 1
ATOM 6865 C C . LYS C 1 284 ? 29.307 76.051 91.610 1.00 39.02 338 LYS C C 1
ATOM 6866 O O . LYS C 1 284 ? 29.499 74.877 91.930 1.00 42.55 338 LYS C O 1
ATOM 6872 N N . LYS C 1 285 ? 29.046 76.430 90.366 1.00 34.62 339 LYS C N 1
ATOM 6873 C CA . LYS C 1 285 ? 28.928 75.475 89.273 1.00 36.10 339 LYS C CA 1
ATOM 6874 C C . LYS C 1 285 ? 30.277 74.820 88.993 1.00 35.46 339 LYS C C 1
ATOM 6875 O O . LYS C 1 285 ? 30.370 73.603 88.836 1.00 37.85 339 LYS C O 1
ATOM 6881 N N . GLU C 1 286 ? 31.321 75.641 88.937 1.00 40.00 340 GLU C N 1
ATOM 6882 C CA . GLU C 1 286 ? 32.673 75.163 88.671 1.00 35.06 340 GLU C CA 1
ATOM 6883 C C . GLU C 1 286 ? 33.196 74.315 89.826 1.00 35.87 340 GLU C C 1
ATOM 6884 O O . GLU C 1 286 ? 33.899 73.325 89.617 1.00 29.47 340 GLU C O 1
ATOM 6890 N N . LEU C 1 287 ? 32.845 74.713 91.045 1.00 38.29 341 LEU C N 1
ATOM 6891 C CA . LEU C 1 287 ? 33.297 74.023 92.247 1.00 35.58 341 LEU C CA 1
ATOM 6892 C C . LEU C 1 287 ? 32.730 72.609 92.327 1.00 34.93 341 LEU C C 1
ATOM 6893 O O . LEU C 1 287 ? 33.469 71.643 92.523 1.00 33.85 341 LEU C O 1
ATOM 6898 N N . GLU C 1 288 ? 31.415 72.495 92.171 1.00 36.09 342 GLU C N 1
ATOM 6899 C CA . GLU C 1 288 ? 30.752 71.197 92.196 1.00 35.52 342 GLU C CA 1
ATOM 6900 C C . GLU C 1 288 ? 31.235 70.309 91.056 1.00 35.47 342 GLU C C 1
ATOM 6901 O O . GLU C 1 288 ? 31.314 69.089 91.199 1.00 35.65 342 GLU C O 1
ATOM 6907 N N . ASP C 1 289 ? 31.563 70.925 89.926 1.00 38.42 343 ASP C N 1
ATOM 6908 C CA . ASP C 1 289 ? 32.084 70.183 88.786 1.00 47.29 343 ASP C CA 1
ATOM 6909 C C . ASP C 1 289 ? 33.492 69.679 89.089 1.00 43.78 343 ASP C C 1
ATOM 6910 O O . ASP C 1 289 ? 33.885 68.599 88.646 1.00 43.40 343 ASP C O 1
ATOM 6915 N N . LEU C 1 290 ? 34.244 70.468 89.849 1.00 41.95 344 LEU C N 1
ATOM 6916 C CA . LEU C 1 290 ? 35.601 70.098 90.231 1.00 39.07 344 LEU C CA 1
ATOM 6917 C C . LEU C 1 290 ? 35.593 68.926 91.206 1.00 37.95 344 LEU C C 1
ATOM 6918 O O . LEU C 1 290 ? 36.328 67.955 91.028 1.00 31.93 344 LEU C O 1
ATOM 6923 N N . VAL C 1 291 ? 34.756 69.025 92.234 1.00 33.90 345 VAL C N 1
ATOM 6924 C CA . VAL C 1 291 ? 34.637 67.977 93.242 1.00 35.04 345 VAL C CA 1
ATOM 6925 C C . VAL C 1 291 ? 34.206 66.660 92.607 1.00 37.14 345 VAL C C 1
ATOM 6926 O O . VAL C 1 291 ? 34.792 65.608 92.870 1.00 37.53 345 VAL C O 1
ATOM 6930 N N . ARG C 1 292 ? 33.183 66.735 91.762 1.00 37.87 346 ARG C N 1
ATOM 6931 C CA . ARG C 1 292 ? 32.657 65.572 91.056 1.00 42.86 346 ARG C CA 1
ATOM 6932 C C . ARG C 1 292 ? 33.727 64.912 90.192 1.00 41.08 346 ARG C C 1
ATOM 6933 O O . ARG C 1 292 ? 33.896 63.692 90.214 1.00 36.11 346 ARG C O 1
ATOM 6941 N N . ARG C 1 293 ? 34.451 65.731 89.437 1.00 37.58 347 ARG C N 1
ATOM 6942 C CA . ARG C 1 293 ? 35.494 65.243 88.543 1.00 39.95 347 ARG C CA 1
ATOM 6943 C C . ARG C 1 293 ? 36.684 64.661 89.304 1.00 46.87 347 ARG C C 1
ATOM 6944 O O . ARG C 1 293 ? 37.248 63.642 88.903 1.00 46.71 347 ARG C O 1
ATOM 6952 N N . GLU C 1 294 ? 37.056 65.304 90.408 1.00 43.29 348 GLU C N 1
ATOM 6953 C CA . GLU C 1 294 ? 38.217 64.876 91.184 1.00 38.78 348 GLU C CA 1
ATOM 6954 C C . GLU C 1 294 ? 37.983 63.570 91.937 1.00 41.78 348 GLU C C 1
ATOM 6955 O O . GLU C 1 294 ? 38.869 62.717 91.995 1.00 43.78 348 GLU C O 1
ATOM 6961 N N . HIS C 1 295 ? 36.795 63.417 92.515 1.00 39.63 349 HIS C N 1
ATOM 6962 C CA . HIS C 1 295 ? 36.438 62.177 93.198 1.00 42.27 349 HIS C CA 1
ATOM 6963 C C . HIS C 1 295 ? 36.447 61.005 92.223 1.00 50.78 349 HIS C C 1
ATOM 6964 O O . HIS C 1 295 ? 36.826 59.890 92.581 1.00 50.20 349 HIS C O 1
ATOM 6971 N N . ALA C 1 296 ? 36.027 61.272 90.990 1.00 47.22 350 ALA C N 1
ATOM 6972 C CA . ALA C 1 296 ? 36.002 60.257 89.945 1.00 50.83 350 ALA C CA 1
ATOM 6973 C C . ALA C 1 296 ? 37.410 59.765 89.627 1.00 55.61 350 ALA C C 1
ATOM 6974 O O . ALA C 1 296 ? 37.628 58.571 89.419 1.00 58.84 350 ALA C O 1
ATOM 6976 N N . SER C 1 297 ? 38.361 60.693 89.595 1.00 46.36 351 SER C N 1
ATOM 6977 C CA . SER C 1 297 ? 39.750 60.357 89.310 1.00 43.36 351 SER C CA 1
ATOM 6978 C C . SER C 1 297 ? 40.361 59.531 90.437 1.00 49.73 351 SER C C 1
ATOM 6979 O O . SER C 1 297 ? 41.239 58.700 90.205 1.00 53.83 351 SER C O 1
ATOM 6982 N N . ILE C 1 298 ? 39.890 59.763 91.658 1.00 45.32 352 ILE C N 1
ATOM 6983 C CA . ILE C 1 298 ? 40.382 59.030 92.819 1.00 56.27 352 ILE C CA 1
ATOM 6984 C C . ILE C 1 298 ? 39.902 57.581 92.803 1.00 56.42 352 ILE C C 1
ATOM 6985 O O . ILE C 1 298 ? 40.691 56.655 92.997 1.00 54.83 352 ILE C O 1
ATOM 6990 N N . ASP C 1 299 ? 38.608 57.390 92.561 1.00 55.61 353 ASP C N 1
ATOM 6991 C CA . ASP C 1 299 ? 38.027 56.052 92.487 1.00 55.77 353 ASP C CA 1
ATOM 6992 C C . ASP C 1 299 ? 38.602 55.251 91.321 1.00 58.02 353 ASP C C 1
ATOM 6993 O O . ASP C 1 299 ? 38.571 54.020 91.327 1.00 60.80 353 ASP C O 1
ATOM 6998 N N . ALA C 1 300 ? 39.123 55.955 90.322 1.00 58.37 354 ALA C N 1
ATOM 6999 C CA . ALA C 1 300 ? 39.774 55.310 89.190 1.00 58.84 354 ALA C CA 1
ATOM 7000 C C . ALA C 1 300 ? 41.158 54.811 89.588 1.00 68.31 354 ALA C C 1
ATOM 7001 O O . ALA C 1 300 ? 41.672 53.849 89.018 1.00 77.39 354 ALA C O 1
ATOM 7003 N N . GLN C 1 301 ? 41.757 55.471 90.573 1.00 65.78 355 GLN C N 1
ATOM 7004 C CA . GLN C 1 301 ? 43.072 55.083 91.066 1.00 67.24 355 GLN C CA 1
ATOM 7005 C C . GLN C 1 301 ? 42.975 53.916 92.042 1.00 71.70 355 GLN C C 1
ATOM 7006 O O . GLN C 1 301 ? 43.916 53.134 92.184 1.00 71.20 355 GLN C O 1
ATOM 7012 N N . SER C 1 302 ? 41.831 53.804 92.710 1.00 68.96 356 SER C N 1
ATOM 7013 C CA . SER C 1 302 ? 41.608 52.742 93.686 1.00 71.22 356 SER C CA 1
ATOM 7014 C C . SER C 1 302 ? 41.595 51.365 93.027 1.00 82.86 356 SER C C 1
ATOM 7015 O O . SER C 1 302 ? 41.441 51.247 91.811 1.00 85.27 356 SER C O 1
ATOM 7018 N N . ARG D 1 3 ? 20.965 78.274 80.514 1.00 38.64 57 ARG D N 1
ATOM 7019 C CA . ARG D 1 3 ? 21.165 76.828 80.506 1.00 57.11 57 ARG D CA 1
ATOM 7020 C C . ARG D 1 3 ? 21.077 76.245 81.915 1.00 57.74 57 ARG D C 1
ATOM 7021 O O . ARG D 1 3 ? 21.976 76.433 82.734 1.00 66.39 57 ARG D O 1
ATOM 7029 N N . LEU D 1 4 ? 19.988 75.532 82.186 1.00 49.77 58 LEU D N 1
ATOM 7030 C CA . LEU D 1 4 ? 19.723 74.997 83.518 1.00 46.46 58 LEU D CA 1
ATOM 7031 C C . LEU D 1 4 ? 20.382 73.640 83.736 1.00 46.98 58 LEU D C 1
ATOM 7032 O O . LEU D 1 4 ? 20.738 73.287 84.860 1.00 48.78 58 LEU D O 1
ATOM 7037 N N . LEU D 1 5 ? 20.536 72.879 82.659 1.00 51.68 59 LEU D N 1
ATOM 7038 C CA . LEU D 1 5 ? 21.139 71.554 82.742 1.00 57.33 59 LEU D CA 1
ATOM 7039 C C . LEU D 1 5 ? 22.659 71.628 82.625 1.00 60.29 59 LEU D C 1
ATOM 7040 O O . LEU D 1 5 ? 23.190 71.995 81.577 1.00 59.92 59 LEU D O 1
ATOM 7045 N N . ASP D 1 6 ? 23.353 71.273 83.703 1.00 50.71 60 ASP D N 1
ATOM 7046 C CA . ASP D 1 6 ? 24.814 71.339 83.729 1.00 58.73 60 ASP D CA 1
ATOM 7047 C C . ASP D 1 6 ? 25.464 70.153 83.016 1.00 59.07 60 ASP D C 1
ATOM 7048 O O . ASP D 1 6 ? 26.676 70.132 82.795 1.00 61.59 60 ASP D O 1
ATOM 7053 N N . GLU D 1 7 ? 24.642 69.172 82.660 1.00 61.38 61 GLU D N 1
ATOM 7054 C CA . GLU D 1 7 ? 25.091 67.994 81.930 1.00 60.29 61 GLU D CA 1
ATOM 7055 C C . GLU D 1 7 ? 23.891 67.403 81.198 1.00 49.10 61 GLU D C 1
ATOM 7056 O O . GLU D 1 7 ? 22.813 67.261 81.778 1.00 47.45 61 GLU D O 1
ATOM 7062 N N . LEU D 1 8 ? 24.079 67.075 79.922 1.00 44.88 62 LEU D N 1
ATOM 7063 C CA . LEU D 1 8 ? 23.025 66.476 79.106 1.00 40.93 62 LEU D CA 1
ATOM 7064 C C . LEU D 1 8 ? 22.986 64.942 79.218 1.00 45.30 62 LEU D C 1
ATOM 7065 O O . LEU D 1 8 ? 23.074 64.230 78.216 1.00 42.53 62 LEU D O 1
ATOM 7070 N N . THR D 1 9 ? 22.843 64.446 80.444 1.00 42.65 63 THR D N 1
ATOM 7071 C CA . THR D 1 9 ? 22.699 63.015 80.708 1.00 50.08 63 THR D CA 1
ATOM 7072 C C . THR D 1 9 ? 21.583 62.805 81.725 1.00 49.48 63 THR D C 1
ATOM 7073 O O . THR D 1 9 ? 20.978 63.770 82.191 1.00 50.63 63 THR D O 1
ATOM 7077 N N . LEU D 1 10 ? 21.320 61.550 82.081 1.00 43.41 64 LEU D N 1
ATOM 7078 C CA . LEU D 1 10 ? 20.307 61.239 83.089 1.00 45.51 64 LEU D CA 1
ATOM 7079 C C . LEU D 1 10 ? 20.697 61.804 84.451 1.00 48.66 64 LEU D C 1
ATOM 7080 O O . LEU D 1 10 ? 19.839 62.196 85.245 1.00 48.08 64 LEU D O 1
ATOM 7085 N N . GLU D 1 11 ? 21.999 61.837 84.713 1.00 56.78 65 GLU D N 1
ATOM 7086 C CA . GLU D 1 11 ? 22.525 62.367 85.963 1.00 57.30 65 GLU D CA 1
ATOM 7087 C C . GLU D 1 11 ? 22.323 63.876 86.024 1.00 45.93 65 GLU D C 1
ATOM 7088 O O . GLU D 1 11 ? 22.049 64.434 87.086 1.00 44.08 65 GLU D O 1
ATOM 7094 N N . GLY D 1 12 ? 22.456 64.529 84.875 1.00 46.21 66 GLY D N 1
ATOM 7095 C CA . GLY D 1 12 ? 22.265 65.964 84.786 1.00 52.49 66 GLY D CA 1
ATOM 7096 C C . GLY D 1 12 ? 20.832 66.364 85.078 1.00 47.31 66 GLY D C 1
ATOM 7097 O O . GLY D 1 12 ? 20.574 67.438 85.622 1.00 49.05 66 GLY D O 1
ATOM 7098 N N . VAL D 1 13 ? 19.898 65.492 84.716 1.00 47.33 67 VAL D N 1
ATOM 7099 C CA . VAL D 1 13 ? 18.482 65.738 84.954 1.00 50.52 67 VAL D CA 1
ATOM 7100 C C . VAL D 1 13 ? 18.126 65.489 86.418 1.00 46.02 67 VAL D C 1
ATOM 7101 O O . VAL D 1 13 ? 17.366 66.248 87.021 1.00 44.21 67 VAL D O 1
ATOM 7105 N N . ALA D 1 14 ? 18.686 64.424 86.984 1.00 49.23 68 ALA D N 1
ATOM 7106 C CA . ALA D 1 14 ? 18.445 64.077 88.380 1.00 41.98 68 ALA D CA 1
ATOM 7107 C C . ALA D 1 14 ? 18.907 65.191 89.312 1.00 45.09 68 ALA D C 1
ATOM 7108 O O . ALA D 1 14 ? 18.226 65.524 90.282 1.00 46.32 68 ALA D O 1
ATOM 7110 N N . ARG D 1 15 ? 20.065 65.768 89.008 1.00 53.07 69 ARG D N 1
ATOM 7111 C CA . ARG D 1 15 ? 20.590 66.882 89.789 1.00 53.08 69 ARG D CA 1
ATOM 7112 C C . ARG D 1 15 ? 19.734 68.129 89.609 1.00 49.58 69 ARG D C 1
ATOM 7113 O O . ARG D 1 15 ? 19.691 68.994 90.483 1.00 54.28 69 ARG D O 1
ATOM 7121 N N . TYR D 1 16 ? 19.051 68.216 88.471 1.00 49.82 70 TYR D N 1
ATOM 7122 C CA . TYR D 1 16 ? 18.161 69.339 88.208 1.00 48.78 70 TYR D CA 1
ATOM 7123 C C . TYR D 1 16 ? 16.856 69.196 88.984 1.00 40.88 70 TYR D C 1
ATOM 7124 O O . TYR D 1 16 ? 16.295 70.186 89.448 1.00 39.09 70 TYR D O 1
ATOM 7133 N N . MET D 1 17 ? 16.377 67.964 89.126 1.00 35.56 71 MET D N 1
ATOM 7134 C CA . MET D 1 17 ? 15.162 67.713 89.892 1.00 41.98 71 MET D CA 1
ATOM 7135 C C . MET D 1 17 ? 15.383 68.029 91.366 1.00 48.23 71 MET D C 1
ATOM 7136 O O . MET D 1 17 ? 14.456 68.427 92.073 1.00 42.01 71 MET D O 1
ATOM 7141 N N . GLN D 1 18 ? 16.618 67.846 91.822 1.00 44.13 72 GLN D N 1
ATOM 7142 C CA . GLN D 1 18 ? 16.976 68.126 93.207 1.00 48.01 72 GLN D CA 1
ATOM 7143 C C . GLN D 1 18 ? 17.204 69.618 93.431 1.00 50.11 72 GLN D C 1
ATOM 7144 O O . GLN D 1 18 ? 17.257 70.083 94.570 1.00 53.43 72 GLN D O 1
ATOM 7150 N N . SER D 1 19 ? 17.332 70.363 92.337 1.00 43.61 73 SER D N 1
ATOM 7151 C CA . SER D 1 19 ? 17.514 71.809 92.405 1.00 44.21 73 SER D CA 1
ATOM 7152 C C . SER D 1 19 ? 16.247 72.505 92.899 1.00 47.39 73 SER D C 1
ATOM 7153 O O . SER D 1 19 ? 15.200 71.874 93.051 1.00 44.77 73 SER D O 1
ATOM 7156 N N . GLU D 1 20 ? 16.347 73.806 93.148 1.00 50.43 74 GLU D N 1
ATOM 7157 C CA . GLU D 1 20 ? 15.211 74.573 93.650 1.00 59.02 74 GLU D CA 1
ATOM 7158 C C . GLU D 1 20 ? 14.262 75.018 92.541 1.00 56.15 74 GLU D C 1
ATOM 7159 O O . GLU D 1 20 ? 13.051 75.103 92.752 1.00 52.24 74 GLU D O 1
ATOM 7165 N N . ARG D 1 21 ? 14.814 75.306 91.366 1.00 51.50 75 ARG D N 1
ATOM 7166 C CA . ARG D 1 21 ? 14.011 75.773 90.241 1.00 58.20 75 ARG D CA 1
ATOM 7167 C C . ARG D 1 21 ? 12.985 74.733 89.807 1.00 51.65 75 ARG D C 1
ATOM 7168 O O . ARG D 1 21 ? 11.850 75.070 89.473 1.00 57.88 75 ARG D O 1
ATOM 7176 N N . CYS D 1 22 ? 13.390 73.468 89.818 1.00 50.92 76 CYS D N 1
ATOM 7177 C CA . CYS D 1 22 ? 12.514 72.380 89.402 1.00 52.29 76 CYS D CA 1
ATOM 7178 C C . CYS D 1 22 ? 11.445 72.096 90.453 1.00 47.46 76 CYS D C 1
ATOM 7179 O O . CYS D 1 22 ? 11.660 71.308 91.375 1.00 40.80 76 CYS D O 1
ATOM 7182 N N . ARG D 1 23 ? 10.293 72.742 90.306 1.00 44.03 77 ARG D N 1
ATOM 7183 C CA . ARG D 1 23 ? 9.183 72.551 91.231 1.00 42.16 77 ARG D CA 1
ATOM 7184 C C . ARG D 1 23 ? 7.930 72.065 90.508 1.00 45.82 77 ARG D C 1
ATOM 7185 O O . ARG D 1 23 ? 6.995 71.566 91.137 1.00 40.70 77 ARG D O 1
ATOM 7187 N N . ARG D 1 24 ? 7.915 72.214 89.185 1.00 42.25 78 ARG D N 1
ATOM 7188 C CA . ARG D 1 24 ? 6.760 71.822 88.382 1.00 44.52 78 ARG D CA 1
ATOM 7189 C C . ARG D 1 24 ? 7.136 70.860 87.256 1.00 38.41 78 ARG D C 1
ATOM 7190 O O . ARG D 1 24 ? 7.851 71.227 86.321 1.00 23.67 78 ARG D O 1
ATOM 7198 N N . VAL D 1 25 ? 6.639 69.630 87.351 1.00 34.92 79 VAL D N 1
ATOM 7199 C CA . VAL D 1 25 ? 6.939 68.596 86.366 1.00 39.61 79 VAL D CA 1
ATOM 7200 C C . VAL D 1 25 ? 5.686 68.174 85.603 1.00 35.13 79 VAL D C 1
ATOM 7201 O O . VAL D 1 25 ? 4.634 67.939 86.200 1.00 31.61 79 VAL D O 1
ATOM 7205 N N . ILE D 1 26 ? 5.806 68.083 84.282 1.00 31.24 80 ILE D N 1
ATOM 7206 C CA . ILE D 1 26 ? 4.714 67.611 83.437 1.00 31.33 80 ILE D CA 1
ATOM 7207 C C . ILE D 1 26 ? 5.119 66.336 82.705 1.00 32.23 80 ILE D C 1
ATOM 7208 O O . ILE D 1 26 ? 6.182 66.276 82.084 1.00 26.11 80 ILE D O 1
ATOM 7213 N N . CYS D 1 27 ? 4.270 65.316 82.785 1.00 32.06 81 CYS D N 1
ATOM 7214 C CA . CYS D 1 27 ? 4.529 64.054 82.099 1.00 37.91 81 CYS D CA 1
ATOM 7215 C C . CYS D 1 27 ? 3.729 63.914 80.806 1.00 31.29 81 CYS D C 1
ATOM 7216 O O . CYS D 1 27 ? 2.536 64.210 80.761 1.00 30.86 81 CYS D O 1
ATOM 7219 N N . LEU D 1 28 ? 4.407 63.465 79.755 1.00 31.39 82 LEU D N 1
ATOM 7220 C CA . LEU D 1 28 ? 3.761 63.121 78.498 1.00 25.42 82 LEU D CA 1
ATOM 7221 C C . LEU D 1 28 ? 4.029 61.647 78.229 1.00 30.42 82 LEU D C 1
ATOM 7222 O O . LEU D 1 28 ? 5.131 61.277 77.826 1.00 29.24 82 LEU D O 1
ATOM 7227 N N . VAL D 1 29 ? 3.029 60.804 78.461 1.00 29.15 83 VAL D N 1
ATOM 7228 C CA . VAL D 1 29 ? 3.237 59.361 78.392 1.00 30.31 83 VAL D CA 1
ATOM 7229 C C . VAL D 1 29 ? 2.478 58.670 77.261 1.00 30.25 83 VAL D C 1
ATOM 7230 O O . VAL D 1 29 ? 1.430 59.142 76.818 1.00 25.49 83 VAL D O 1
ATOM 7234 N N . GLY D 1 30 ? 3.020 57.543 76.806 1.00 33.05 84 GLY D N 1
ATOM 7235 C CA . GLY D 1 30 ? 2.427 56.778 75.724 1.00 28.97 84 GLY D CA 1
ATOM 7236 C C . GLY D 1 30 ? 2.338 55.291 76.018 1.00 32.87 84 GLY D C 1
ATOM 7237 O O . GLY D 1 30 ? 2.400 54.872 77.173 1.00 39.28 84 GLY D O 1
ATOM 7238 N N . ALA D 1 31 ? 2.200 54.491 74.965 1.00 32.72 85 ALA D N 1
ATOM 7239 C CA . ALA D 1 31 ? 1.969 53.054 75.106 1.00 34.07 85 ALA D CA 1
ATOM 7240 C C . ALA D 1 31 ? 3.177 52.291 75.647 1.00 38.09 85 ALA D C 1
ATOM 7241 O O . ALA D 1 31 ? 3.052 51.140 76.070 1.00 33.07 85 ALA D O 1
ATOM 7243 N N . GLY D 1 32 ? 4.340 52.933 75.635 1.00 34.52 86 GLY D N 1
ATOM 7244 C CA . GLY D 1 32 ? 5.562 52.300 76.097 1.00 33.26 86 GLY D CA 1
ATOM 7245 C C . GLY D 1 32 ? 5.590 52.061 77.595 1.00 38.56 86 GLY D C 1
ATOM 7246 O O . GLY D 1 32 ? 6.359 51.232 78.083 1.00 44.71 86 GLY D O 1
ATOM 7247 N N . ILE D 1 33 ? 4.750 52.782 78.330 1.00 34.39 87 ILE D N 1
ATOM 7248 C CA . ILE D 1 33 ? 4.739 52.674 79.785 1.00 39.38 87 ILE D CA 1
ATOM 7249 C C . ILE D 1 33 ? 3.779 51.596 80.279 1.00 37.43 87 ILE D C 1
ATOM 7250 O O . ILE D 1 33 ? 3.641 51.388 81.484 1.00 40.47 87 ILE D O 1
ATOM 7255 N N . SER D 1 34 ? 3.118 50.911 79.351 1.00 34.47 88 SER D N 1
ATOM 7256 C CA . SER D 1 34 ? 2.171 49.861 79.715 1.00 37.73 88 SER D CA 1
ATOM 7257 C C . SER D 1 34 ? 2.571 48.503 79.146 1.00 41.98 88 SER D C 1
ATOM 7258 O O . SER D 1 34 ? 1.898 47.499 79.387 1.00 39.46 88 SER D O 1
ATOM 7261 N N . THR D 1 35 ? 3.667 48.477 78.395 1.00 39.77 89 THR D N 1
ATOM 7262 C CA . THR D 1 35 ? 4.135 47.252 77.754 1.00 37.41 89 THR D CA 1
ATOM 7263 C C . THR D 1 35 ? 4.484 46.169 78.772 1.00 40.51 89 THR D C 1
ATOM 7264 O O . THR D 1 35 ? 4.203 44.991 78.558 1.00 42.19 89 THR D O 1
ATOM 7268 N N . SER D 1 36 ? 5.085 46.577 79.885 1.00 39.61 90 SER D N 1
ATOM 7269 C CA . SER D 1 36 ? 5.479 45.638 80.930 1.00 45.51 90 SER D CA 1
ATOM 7270 C C . SER D 1 36 ? 4.301 45.235 81.817 1.00 47.21 90 SER D C 1
ATOM 7271 O O . SER D 1 36 ? 4.479 44.543 82.820 1.00 44.89 90 SER D O 1
ATOM 7274 N N . ALA D 1 37 ? 3.102 45.671 81.444 1.00 42.99 91 ALA D N 1
ATOM 7275 C CA . ALA D 1 37 ? 1.899 45.342 82.198 1.00 36.91 91 ALA D CA 1
ATOM 7276 C C . ALA D 1 37 ? 1.052 44.311 81.461 1.00 44.50 91 ALA D C 1
ATOM 7277 O O . ALA D 1 37 ? 0.009 43.883 81.957 1.00 39.27 91 ALA D O 1
ATOM 7279 N N . GLY D 1 38 ? 1.504 43.918 80.274 1.00 41.14 92 GLY D N 1
ATOM 7280 C CA . GLY D 1 38 ? 0.796 42.932 79.478 1.00 42.44 92 GLY D CA 1
ATOM 7281 C C . GLY D 1 38 ? -0.037 43.551 78.372 1.00 58.20 92 GLY D C 1
ATOM 7282 O O . GLY D 1 38 ? -0.911 42.898 77.800 1.00 59.08 92 GLY D O 1
ATOM 7283 N N . ILE D 1 39 ? 0.233 44.817 78.072 1.00 52.21 93 ILE D N 1
ATOM 7284 C CA . ILE D 1 39 ? -0.481 45.523 77.016 1.00 44.77 93 ILE D CA 1
ATOM 7285 C C . ILE D 1 39 ? 0.473 45.911 75.892 1.00 47.04 93 ILE D C 1
ATOM 7286 O O . ILE D 1 39 ? 1.372 46.727 76.093 1.00 42.84 93 ILE D O 1
ATOM 7291 N N . PRO D 1 40 ? 0.277 45.325 74.701 1.00 52.92 94 PRO D N 1
ATOM 7292 C CA . PRO D 1 40 ? 1.127 45.596 73.533 1.00 55.77 94 PRO D CA 1
ATOM 7293 C C . PRO D 1 40 ? 1.019 47.043 73.053 1.00 44.58 94 PRO D C 1
ATOM 7294 O O . PRO D 1 40 ? 0.128 47.771 73.486 1.00 46.27 94 PRO D O 1
ATOM 7298 N N . ASP D 1 41 ? 1.922 47.446 72.163 1.00 48.44 95 ASP D N 1
ATOM 7299 C CA . ASP D 1 41 ? 1.990 48.830 71.704 1.00 52.64 95 ASP D CA 1
ATOM 7300 C C . ASP D 1 41 ? 0.936 49.150 70.645 1.00 55.43 95 ASP D C 1
ATOM 7301 O O . ASP D 1 41 ? 0.574 50.312 70.452 1.00 59.33 95 ASP D O 1
ATOM 7306 N N . PHE D 1 42 ? 0.454 48.112 69.965 1.00 58.09 96 PHE D N 1
ATOM 7307 C CA . PHE D 1 42 ? -0.511 48.254 68.872 1.00 69.96 96 PHE D CA 1
ATOM 7308 C C . PHE D 1 42 ? 0.018 49.129 67.733 1.00 73.58 96 PHE D C 1
ATOM 7309 O O . PHE D 1 42 ? -0.756 49.743 66.996 1.00 58.72 96 PHE D O 1
ATOM 7317 N N . ARG D 1 43 ? 1.340 49.176 67.598 1.00 81.67 97 ARG D N 1
ATOM 7318 C CA . ARG D 1 43 ? 1.990 49.908 66.516 1.00 75.92 97 ARG D CA 1
ATOM 7319 C C . ARG D 1 43 ? 3.352 49.307 66.181 1.00 74.49 97 ARG D C 1
ATOM 7320 O O . ARG D 1 43 ? 4.172 49.076 67.071 1.00 68.79 97 ARG D O 1
ATOM 7328 N N . SER D 1 44 ? 3.577 49.060 64.892 1.00 82.48 98 SER D N 1
ATOM 7329 C CA . SER D 1 44 ? 4.812 48.451 64.400 1.00 73.31 98 SER D CA 1
ATOM 7330 C C . SER D 1 44 ? 5.076 47.089 65.037 1.00 75.16 98 SER D C 1
ATOM 7331 O O . SER D 1 44 ? 4.147 46.321 65.288 1.00 84.05 98 SER D O 1
ATOM 7334 N N . ASN D 1 52 ? -1.083 39.242 63.977 1.00 57.68 106 ASN D N 1
ATOM 7335 C CA . ASN D 1 52 ? -2.035 39.089 65.072 1.00 68.66 106 ASN D CA 1
ATOM 7336 C C . ASN D 1 52 ? -3.402 39.684 64.756 1.00 73.09 106 ASN D C 1
ATOM 7337 O O . ASN D 1 52 ? -4.411 39.284 65.338 1.00 67.42 106 ASN D O 1
ATOM 7342 N N . LEU D 1 53 ? -3.429 40.639 63.832 1.00 75.45 107 LEU D N 1
ATOM 7343 C CA . LEU D 1 53 ? -4.668 41.318 63.469 1.00 71.56 107 LEU D CA 1
ATOM 7344 C C . LEU D 1 53 ? -5.264 40.746 62.185 1.00 68.17 107 LEU D C 1
ATOM 7345 O O . LEU D 1 53 ? -6.173 41.332 61.599 1.00 68.05 107 LEU D O 1
ATOM 7350 N N . GLU D 1 54 ? -4.750 39.597 61.757 1.00 66.50 108 GLU D N 1
ATOM 7351 C CA . GLU D 1 54 ? -5.182 38.984 60.504 1.00 70.48 108 GLU D CA 1
ATOM 7352 C C . GLU D 1 54 ? -6.513 38.247 60.626 1.00 65.61 108 GLU D C 1
ATOM 7353 O O . GLU D 1 54 ? -7.132 37.903 59.619 1.00 66.31 108 GLU D O 1
ATOM 7359 N N . LYS D 1 55 ? -6.950 38.002 61.856 1.00 63.61 109 LYS D N 1
ATOM 7360 C CA . LYS D 1 55 ? -8.203 37.292 62.082 1.00 65.47 109 LYS D CA 1
ATOM 7361 C C . LYS D 1 55 ? -9.393 38.214 61.830 1.00 59.10 109 LYS D C 1
ATOM 7362 O O . LYS D 1 55 ? -10.499 37.755 61.543 1.00 51.65 109 LYS D O 1
ATOM 7368 N N . TYR D 1 56 ? -9.150 39.517 61.926 1.00 57.07 110 TYR D N 1
ATOM 7369 C CA . TYR D 1 56 ? -10.206 40.516 61.802 1.00 57.76 110 TYR D CA 1
ATOM 7370 C C . TYR D 1 56 ? -10.542 40.812 60.343 1.00 60.09 110 TYR D C 1
ATOM 7371 O O . TYR D 1 56 ? -11.619 41.332 60.040 1.00 46.93 110 TYR D O 1
ATOM 7380 N N . HIS D 1 57 ? -9.611 40.476 59.453 1.00 57.60 111 HIS D N 1
ATOM 7381 C CA . HIS D 1 57 ? -9.731 40.781 58.027 1.00 48.89 111 HIS D CA 1
ATOM 7382 C C . HIS D 1 57 ? -9.905 42.279 57.789 1.00 41.93 111 HIS D C 1
ATOM 7383 O O . HIS D 1 57 ? -10.837 42.710 57.109 1.00 38.15 111 HIS D O 1
ATOM 7390 N N . LEU D 1 58 ? -9.002 43.065 58.363 1.00 38.93 112 LEU D N 1
ATOM 7391 C CA . LEU D 1 58 ? -9.001 44.508 58.171 1.00 33.80 112 LEU D CA 1
ATOM 7392 C C . LEU D 1 58 ? -8.363 44.839 56.832 1.00 21.99 112 LEU D C 1
ATOM 7393 O O . LEU D 1 58 ? -7.423 44.165 56.413 1.00 18.53 112 LEU D O 1
ATOM 7398 N N . PRO D 1 59 ? -8.873 45.879 56.154 1.00 24.37 113 PRO D N 1
ATOM 7399 C CA . PRO D 1 59 ? -8.262 46.350 54.905 1.00 18.40 113 PRO D CA 1
ATOM 7400 C C . PRO D 1 59 ? -6.843 46.846 55.160 1.00 19.69 113 PRO D C 1
ATOM 7401 O O . PRO D 1 59 ? -5.966 46.705 54.307 1.00 21.84 113 PRO D O 1
ATOM 7405 N N . TYR D 1 60 ? -6.635 47.423 56.339 1.00 20.45 114 TYR D N 1
ATOM 7406 C CA . TYR D 1 60 ? -5.313 47.826 56.802 1.00 24.57 114 TYR D CA 1
ATOM 7407 C C . TYR D 1 60 ? -5.348 47.955 58.322 1.00 26.62 114 TYR D C 1
ATOM 7408 O O . TYR D 1 60 ? -6.353 48.395 58.879 1.00 28.02 114 TYR D O 1
ATOM 7417 N N . PRO D 1 61 ? -4.256 47.558 58.998 1.00 26.38 115 PRO D N 1
ATOM 7418 C CA . PRO D 1 61 ? -4.200 47.502 60.467 1.00 27.26 115 PRO D CA 1
ATOM 7419 C C . PRO D 1 61 ? -4.591 48.805 61.168 1.00 23.05 115 PRO D C 1
ATOM 7420 O O . PRO D 1 61 ? -5.139 48.760 62.270 1.00 22.33 115 PRO D O 1
ATOM 7424 N N . GLU D 1 62 ? -4.324 49.943 60.536 1.00 25.77 116 GLU D N 1
ATOM 7425 C CA . GLU D 1 62 ? -4.642 51.240 61.127 1.00 22.99 116 GLU D CA 1
ATOM 7426 C C . GLU D 1 62 ? -6.146 51.498 61.228 1.00 30.15 116 GLU D C 1
ATOM 7427 O O . GLU D 1 62 ? -6.581 52.363 61.989 1.00 36.90 116 GLU D O 1
ATOM 7433 N N . ALA D 1 63 ? -6.935 50.748 60.465 1.00 25.08 117 ALA D N 1
ATOM 7434 C CA . ALA D 1 63 ? -8.378 50.968 60.404 1.00 21.15 117 ALA D CA 1
ATOM 7435 C C . ALA D 1 63 ? -9.093 50.663 61.718 1.00 23.12 117 ALA D C 1
ATOM 7436 O O . ALA D 1 63 ? -10.192 51.157 61.962 1.00 25.16 117 ALA D O 1
ATOM 7438 N N . ILE D 1 64 ? -8.469 49.850 62.564 1.00 27.86 118 ILE D N 1
ATOM 7439 C CA . ILE D 1 64 ? -9.095 49.435 63.816 1.00 36.13 118 ILE D CA 1
ATOM 7440 C C . ILE D 1 64 ? -9.254 50.601 64.799 1.00 29.58 118 ILE D C 1
ATOM 7441 O O . ILE D 1 64 ? -10.080 50.549 65.710 1.00 30.79 118 ILE D O 1
ATOM 7446 N N . PHE D 1 65 ? -8.475 51.660 64.599 1.00 27.06 119 PHE D N 1
ATOM 7447 C CA . PHE D 1 65 ? -8.574 52.842 65.449 1.00 24.21 119 PHE D CA 1
ATOM 7448 C C . PHE D 1 65 ? -9.114 54.051 64.688 1.00 25.75 119 PHE D C 1
ATOM 7449 O O . PHE D 1 65 ? -8.901 55.194 65.094 1.00 25.30 119 PHE D O 1
ATOM 7457 N N . GLU D 1 66 ? -9.814 53.794 63.587 1.00 21.99 120 GLU D N 1
ATOM 7458 C CA . GLU D 1 66 ? -10.396 54.862 62.778 1.00 21.82 120 GLU D CA 1
ATOM 7459 C C . GLU D 1 66 ? -11.917 54.903 62.908 1.00 20.86 120 GLU D C 1
ATOM 7460 O O . GLU D 1 66 ? -12.583 53.870 62.848 1.00 19.77 120 GLU D O 1
ATOM 7466 N N . ILE D 1 67 ? -12.457 56.107 63.075 1.00 20.31 121 ILE D N 1
ATOM 7467 C CA . ILE D 1 67 ? -13.882 56.282 63.345 1.00 21.10 121 ILE D CA 1
ATOM 7468 C C . ILE D 1 67 ? -14.782 55.793 62.207 1.00 22.37 121 ILE D C 1
ATOM 7469 O O . ILE D 1 67 ? -15.813 55.164 62.451 1.00 19.84 121 ILE D O 1
ATOM 7474 N N . SER D 1 68 ? -14.381 56.064 60.970 1.00 21.99 122 SER D N 1
ATOM 7475 C CA . SER D 1 68 ? -15.199 55.710 59.819 1.00 22.34 122 SER D CA 1
ATOM 7476 C C . SER D 1 68 ? -15.337 54.198 59.680 1.00 23.42 122 SER D C 1
ATOM 7477 O O . SER D 1 68 ? -16.431 53.685 59.444 1.00 20.13 122 SER D O 1
ATOM 7480 N N . TYR D 1 69 ? -14.225 53.487 59.838 1.00 21.01 123 TYR D N 1
ATOM 7481 C CA . TYR D 1 69 ? -14.246 52.033 59.755 1.00 21.03 123 TYR D CA 1
ATOM 7482 C C . TYR D 1 69 ? -14.972 51.419 60.945 1.00 27.40 123 TYR D C 1
ATOM 7483 O O . TYR D 1 69 ? -15.656 50.405 60.804 1.00 27.68 123 TYR D O 1
ATOM 7492 N N . PHE D 1 70 ? -14.818 52.036 62.115 1.00 29.68 124 PHE D N 1
ATOM 7493 C CA . PHE D 1 70 ? -15.451 51.545 63.337 1.00 21.94 124 PHE D CA 1
ATOM 7494 C C . PHE D 1 70 ? -16.972 51.560 63.241 1.00 26.26 124 PHE D C 1
ATOM 7495 O O . PHE D 1 70 ? -17.632 50.591 63.616 1.00 29.99 124 PHE D O 1
ATOM 7503 N N . LYS D 1 71 ? -17.521 52.665 62.744 1.00 28.50 125 LYS D N 1
ATOM 7504 C CA . LYS D 1 71 ? -18.969 52.841 62.659 1.00 27.17 125 LYS D CA 1
ATOM 7505 C C . LYS D 1 71 ? -19.644 51.813 61.754 1.00 32.31 125 LYS D C 1
ATOM 7506 O O . LYS D 1 71 ? -20.847 51.577 61.864 1.00 36.67 125 LYS D O 1
ATOM 7512 N N . LYS D 1 72 ? -18.870 51.207 60.859 1.00 28.62 126 LYS D N 1
ATOM 7513 C CA . LYS D 1 72 ? -19.409 50.209 59.946 1.00 33.36 126 LYS D CA 1
ATOM 7514 C C . LYS D 1 72 ? -18.975 48.800 60.346 1.00 29.68 126 LYS D C 1
ATOM 7515 O O . LYS D 1 72 ? -19.677 47.827 60.076 1.00 33.91 126 LYS D O 1
ATOM 7521 N N . HIS D 1 73 ? -17.817 48.698 60.993 1.00 29.09 127 HIS D N 1
ATOM 7522 C CA . HIS D 1 73 ? -17.304 47.410 61.453 1.00 30.34 127 HIS D CA 1
ATOM 7523 C C . HIS D 1 73 ? -16.678 47.523 62.841 1.00 33.38 127 HIS D C 1
ATOM 7524 O O . HIS D 1 73 ? -15.456 47.596 62.972 1.00 31.22 127 HIS D O 1
ATOM 7531 N N . PRO D 1 74 ? -17.519 47.534 63.885 1.00 36.70 128 PRO D N 1
ATOM 7532 C CA . PRO D 1 74 ? -17.045 47.705 65.262 1.00 35.00 128 PRO D CA 1
ATOM 7533 C C . PRO D 1 74 ? -16.499 46.419 65.882 1.00 32.64 128 PRO D C 1
ATOM 7534 O O . PRO D 1 74 ? -15.841 46.486 66.920 1.00 37.33 128 PRO D O 1
ATOM 7538 N N . GLU D 1 75 ? -16.767 45.275 65.259 1.00 31.23 129 GLU D N 1
ATOM 7539 C CA . GLU D 1 75 ? -16.338 43.982 65.803 1.00 37.02 129 GLU D CA 1
ATOM 7540 C C . GLU D 1 75 ? -14.833 43.836 66.095 1.00 35.59 129 GLU D C 1
ATOM 7541 O O . GLU D 1 75 ? -14.466 43.361 67.170 1.00 34.69 129 GLU D O 1
ATOM 7547 N N . PRO D 1 76 ? -13.959 44.229 65.147 1.00 29.86 130 PRO D N 1
ATOM 7548 C CA . PRO D 1 76 ? -12.526 44.062 65.426 1.00 36.41 130 PRO D CA 1
ATOM 7549 C C . PRO D 1 76 ? -12.024 44.900 66.603 1.00 41.06 130 PRO D C 1
ATOM 7550 O O . PRO D 1 76 ? -11.151 44.441 67.342 1.00 40.26 130 PRO D O 1
ATOM 7554 N N . PHE D 1 77 ? -12.560 46.105 66.772 1.00 33.92 131 PHE D N 1
ATOM 7555 C CA . PHE D 1 77 ? -12.131 46.973 67.866 1.00 39.34 131 PHE D CA 1
ATOM 7556 C C . PHE D 1 77 ? -12.523 46.396 69.223 1.00 35.93 131 PHE D C 1
ATOM 7557 O O . PHE D 1 77 ? -11.706 46.335 70.143 1.00 29.99 131 PHE D O 1
ATOM 7565 N N . PHE D 1 78 ? -13.778 45.974 69.336 1.00 30.00 132 PHE D N 1
ATOM 7566 C CA . PHE D 1 78 ? -14.300 45.439 70.587 1.00 32.25 132 PHE D CA 1
ATOM 7567 C C . PHE D 1 78 ? -13.623 44.132 70.978 1.00 28.63 132 PHE D C 1
ATOM 7568 O O . PHE D 1 78 ? -13.614 43.755 72.149 1.00 50.77 132 PHE D O 1
ATOM 7576 N N . ALA D 1 79 ? -13.054 43.445 69.994 1.00 28.95 133 ALA D N 1
ATOM 7577 C CA . ALA D 1 79 ? -12.296 42.231 70.256 1.00 31.46 133 ALA D CA 1
ATOM 7578 C C . ALA D 1 79 ? -10.924 42.592 70.810 1.00 43.19 133 ALA D C 1
ATOM 7579 O O . ALA D 1 79 ? -10.403 41.917 71.698 1.00 58.06 133 ALA D O 1
ATOM 7581 N N . LEU D 1 80 ? -10.347 43.667 70.283 1.00 36.98 134 LEU D N 1
ATOM 7582 C CA . LEU D 1 80 ? -9.051 44.150 70.744 1.00 39.17 134 LEU D CA 1
ATOM 7583 C C . LEU D 1 80 ? -9.174 44.783 72.127 1.00 41.83 134 LEU D C 1
ATOM 7584 O O . LEU D 1 80 ? -8.199 44.863 72.874 1.00 39.78 134 LEU D O 1
ATOM 7589 N N . ALA D 1 81 ? -10.383 45.225 72.462 1.00 48.27 135 ALA D N 1
ATOM 7590 C CA . ALA D 1 81 ? -10.643 45.900 73.731 1.00 47.36 135 ALA D CA 1
ATOM 7591 C C . ALA D 1 81 ? -10.331 45.020 74.940 1.00 50.01 135 ALA D C 1
ATOM 7592 O O . ALA D 1 81 ? -9.971 45.521 76.004 1.00 55.33 135 ALA D O 1
ATOM 7594 N N . LYS D 1 82 ? -10.462 43.709 74.763 1.00 56.99 136 LYS D N 1
ATOM 7595 C CA . LYS D 1 82 ? -10.221 42.748 75.836 1.00 51.74 136 LYS D CA 1
ATOM 7596 C C . LYS D 1 82 ? -8.768 42.748 76.307 1.00 49.60 136 LYS D C 1
ATOM 7597 O O . LYS D 1 82 ? -8.469 42.317 77.421 1.00 56.68 136 LYS D O 1
ATOM 7603 N N . GLU D 1 83 ? -7.870 43.238 75.460 1.00 54.10 137 GLU D N 1
ATOM 7604 C CA . GLU D 1 83 ? -6.438 43.176 75.736 1.00 50.47 137 GLU D CA 1
ATOM 7605 C C . GLU D 1 83 ? -5.879 44.458 76.359 1.00 54.91 137 GLU D C 1
ATOM 7606 O O . GLU D 1 83 ? -4.666 44.594 76.522 1.00 57.57 137 GLU D O 1
ATOM 7612 N N . LEU D 1 84 ? -6.760 45.393 76.705 1.00 56.17 138 LEU D N 1
ATOM 7613 C CA . LEU D 1 84 ? -6.332 46.638 77.344 1.00 52.32 138 LEU D CA 1
ATOM 7614 C C . LEU D 1 84 ? -7.384 47.227 78.281 1.00 48.34 138 LEU D C 1
ATOM 7615 O O . LEU D 1 84 ? -7.206 48.323 78.811 1.00 48.15 138 LEU D O 1
ATOM 7620 N N . TYR D 1 85 ? -8.477 46.498 78.479 1.00 45.91 139 TYR D N 1
ATOM 7621 C CA . TYR D 1 85 ? -9.603 47.012 79.250 1.00 43.76 139 TYR D CA 1
ATOM 7622 C C . TYR D 1 85 ? -9.243 47.246 80.715 1.00 52.27 139 TYR D C 1
ATOM 7623 O O . TYR D 1 85 ? -8.592 46.409 81.339 1.00 56.60 139 TYR D O 1
ATOM 7632 N N . PRO D 1 86 ? -9.666 48.396 81.263 1.00 53.32 140 PRO D N 1
ATOM 7633 C CA . PRO D 1 86 ? -9.435 48.750 82.669 1.00 55.37 140 PRO D CA 1
ATOM 7634 C C . PRO D 1 86 ? -10.054 47.740 83.630 1.00 64.38 140 PRO D C 1
ATOM 7635 O O . PRO D 1 86 ? -11.243 47.435 83.530 1.00 64.74 140 PRO D O 1
ATOM 7639 N N . GLY D 1 87 ? -9.247 47.232 84.556 1.00 63.95 141 GLY D N 1
ATOM 7640 C CA . GLY D 1 87 ? -9.707 46.235 85.504 1.00 61.63 141 GLY D CA 1
ATOM 7641 C C . GLY D 1 87 ? -9.226 44.846 85.137 1.00 63.64 141 GLY D C 1
ATOM 7642 O O . GLY D 1 87 ? -9.803 43.844 85.560 1.00 62.64 141 GLY D O 1
ATOM 7643 N N . GLN D 1 88 ? -8.164 44.789 84.338 1.00 56.99 142 GLN D N 1
ATOM 7644 C CA . GLN D 1 88 ? -7.589 43.520 83.909 1.00 50.08 142 GLN D CA 1
ATOM 7645 C C . GLN D 1 88 ? -6.073 43.534 84.072 1.00 48.71 142 GLN D C 1
ATOM 7646 O O . GLN D 1 88 ? -5.423 42.490 84.018 1.00 48.30 142 GLN D O 1
ATOM 7652 N N . PHE D 1 89 ? -5.515 44.723 84.272 1.00 43.40 143 PHE D N 1
ATOM 7653 C CA . PHE D 1 89 ? -4.068 44.885 84.349 1.00 39.80 143 PHE D CA 1
ATOM 7654 C C . PHE D 1 89 ? -3.663 45.740 85.546 1.00 47.02 143 PHE D C 1
ATOM 7655 O O . PHE D 1 89 ? -4.488 46.448 86.124 1.00 50.95 143 PHE D O 1
ATOM 7663 N N . LYS D 1 90 ? -2.389 45.666 85.914 1.00 44.96 144 LYS D N 1
ATOM 7664 C CA . LYS D 1 90 ? -1.859 46.469 87.010 1.00 42.68 144 LYS D CA 1
ATOM 7665 C C . LYS D 1 90 ? -0.842 47.485 86.500 1.00 42.05 144 LYS D C 1
ATOM 7666 O O . LYS D 1 90 ? -0.082 47.197 85.575 1.00 32.55 144 LYS D O 1
ATOM 7672 N N . PRO D 1 91 ? -0.831 48.685 87.102 1.00 39.55 145 PRO D N 1
ATOM 7673 C CA . PRO D 1 91 ? 0.109 49.747 86.728 1.00 39.13 145 PRO D CA 1
ATOM 7674 C C . PRO D 1 91 ? 1.561 49.293 86.840 1.00 39.69 145 PRO D C 1
ATOM 7675 O O . PRO D 1 91 ? 1.862 48.339 87.558 1.00 35.68 145 PRO D O 1
ATOM 7679 N N . THR D 1 92 ? 2.450 49.978 86.132 1.00 35.63 146 THR D N 1
ATOM 7680 C CA . THR D 1 92 ? 3.853 49.597 86.099 1.00 38.07 146 THR D CA 1
ATOM 7681 C C . THR D 1 92 ? 4.694 50.469 87.020 1.00 40.78 146 THR D C 1
ATOM 7682 O O . THR D 1 92 ? 4.175 51.349 87.708 1.00 29.03 146 THR D O 1
ATOM 7686 N N . ILE D 1 93 ? 5.998 50.213 87.024 1.00 45.33 147 ILE D N 1
ATOM 7687 C CA . ILE D 1 93 ? 6.947 51.007 87.793 1.00 42.90 147 ILE D CA 1
ATOM 7688 C C . ILE D 1 93 ? 6.920 52.459 87.320 1.00 46.25 147 ILE D C 1
ATOM 7689 O O . ILE D 1 93 ? 7.061 53.389 88.116 1.00 45.97 147 ILE D O 1
ATOM 7694 N N . CYS D 1 94 ? 6.723 52.644 86.019 1.00 43.51 148 CYS D N 1
ATOM 7695 C CA . CYS D 1 94 ? 6.627 53.977 85.440 1.00 42.12 148 CYS D CA 1
ATOM 7696 C C . CYS D 1 94 ? 5.381 54.709 85.934 1.00 39.15 148 CYS D C 1
ATOM 7697 O O . CYS D 1 94 ? 5.418 55.914 86.186 1.00 36.95 148 CYS D O 1
ATOM 7700 N N . HIS D 1 95 ? 4.278 53.977 86.068 1.00 37.39 149 HIS D N 1
ATOM 7701 C CA . HIS D 1 95 ? 3.042 54.550 86.591 1.00 35.32 149 HIS D CA 1
ATOM 7702 C C . HIS D 1 95 ? 3.200 54.968 88.049 1.00 40.13 149 HIS D C 1
ATOM 7703 O O . HIS D 1 95 ? 2.739 56.037 88.451 1.00 45.09 149 HIS D O 1
ATOM 7710 N N . TYR D 1 96 ? 3.853 54.122 88.839 1.00 35.04 150 TYR D N 1
ATOM 7711 C CA . TYR D 1 96 ? 4.048 54.417 90.253 1.00 34.86 150 TYR D CA 1
ATOM 7712 C C . TYR D 1 96 ? 5.163 55.431 90.480 1.00 33.21 150 TYR D C 1
ATOM 7713 O O . TYR D 1 96 ? 5.221 56.068 91.531 1.00 43.27 150 TYR D O 1
ATOM 7722 N N . PHE D 1 97 ? 6.044 55.584 89.496 1.00 27.77 151 PHE D N 1
ATOM 7723 C CA . PHE D 1 97 ? 7.049 56.638 89.556 1.00 27.53 151 PHE D CA 1
ATOM 7724 C C . PHE D 1 97 ? 6.355 57.980 89.407 1.00 32.11 151 PHE D C 1
ATOM 7725 O O . PHE D 1 97 ? 6.746 58.971 90.025 1.00 33.22 151 PHE D O 1
ATOM 7733 N N . MET D 1 98 ? 5.325 58.001 88.569 1.00 40.74 152 MET D N 1
ATOM 7734 C CA . MET D 1 98 ? 4.511 59.191 88.372 1.00 38.89 152 MET D CA 1
ATOM 7735 C C . MET D 1 98 ? 3.739 59.477 89.653 1.00 38.45 152 MET D C 1
ATOM 7736 O O . MET D 1 98 ? 3.536 60.632 90.026 1.00 40.58 152 MET D O 1
ATOM 7741 N N . ARG D 1 99 ? 3.322 58.407 90.325 1.00 36.06 153 ARG D N 1
ATOM 7742 C CA . ARG D 1 99 ? 2.639 58.511 91.609 1.00 39.22 153 ARG D CA 1
ATOM 7743 C C . ARG D 1 99 ? 3.534 59.176 92.654 1.00 36.99 153 ARG D C 1
ATOM 7744 O O . ARG D 1 99 ? 3.059 59.939 93.495 1.00 39.14 153 ARG D O 1
ATOM 7752 N N . LEU D 1 100 ? 4.832 58.888 92.592 1.00 42.69 154 LEU D N 1
ATOM 7753 C CA . LEU D 1 100 ? 5.796 59.476 93.519 1.00 41.07 154 LEU D CA 1
ATOM 7754 C C . LEU D 1 100 ? 5.890 60.988 93.361 1.00 37.83 154 LEU D C 1
ATOM 7755 O O . LEU D 1 100 ? 5.926 61.718 94.350 1.00 43.54 154 LEU D O 1
ATOM 7760 N N . LEU D 1 101 ? 5.935 61.451 92.115 1.00 37.36 155 LEU D N 1
ATOM 7761 C CA . LEU D 1 101 ? 5.977 62.881 91.831 1.00 46.03 155 LEU D CA 1
ATOM 7762 C C . LEU D 1 101 ? 4.728 63.567 92.375 1.00 44.99 155 LEU D C 1
ATOM 7763 O O . LEU D 1 101 ? 4.794 64.682 92.895 1.00 40.84 155 LEU D O 1
ATOM 7768 N N . LYS D 1 102 ? 3.594 62.884 92.256 1.00 41.79 156 LYS D N 1
ATOM 7769 C CA . LYS D 1 102 ? 2.322 63.391 92.758 1.00 43.88 156 LYS D CA 1
ATOM 7770 C C . LYS D 1 102 ? 2.341 63.579 94.273 1.00 43.73 156 LYS D C 1
ATOM 7771 O O . LYS D 1 102 ? 1.922 64.618 94.784 1.00 44.97 156 LYS D O 1
ATOM 7777 N N . ASP D 1 103 ? 2.833 62.569 94.985 1.00 43.09 157 ASP D N 1
ATOM 7778 C CA . ASP D 1 103 ? 2.846 62.591 96.445 1.00 44.07 157 ASP D CA 1
ATOM 7779 C C . ASP D 1 103 ? 3.974 63.451 97.011 1.00 37.04 157 ASP D C 1
ATOM 7780 O O . ASP D 1 103 ? 3.926 63.866 98.168 1.00 32.12 157 ASP D O 1
ATOM 7785 N N . LYS D 1 104 ? 4.987 63.716 96.193 1.00 40.33 158 LYS D N 1
ATOM 7786 C CA . LYS D 1 104 ? 6.083 64.587 96.601 1.00 41.22 158 LYS D CA 1
ATOM 7787 C C . LYS D 1 104 ? 5.850 66.023 96.137 1.00 44.54 158 LYS D C 1
ATOM 7788 O O . LYS D 1 104 ? 6.707 66.890 96.312 1.00 42.05 158 LYS D O 1
ATOM 7794 N N . GLY D 1 105 ? 4.684 66.263 95.543 1.00 41.18 159 GLY D N 1
ATOM 7795 C CA . GLY D 1 105 ? 4.290 67.597 95.127 1.00 48.89 159 GLY D CA 1
ATOM 7796 C C . GLY D 1 105 ? 5.121 68.174 93.996 1.00 51.97 159 GLY D C 1
ATOM 7797 O O . GLY D 1 105 ? 5.572 69.318 94.065 1.00 45.97 159 GLY D O 1
ATOM 7798 N N . LEU D 1 106 ? 5.320 67.383 92.948 1.00 48.41 160 LEU D N 1
ATOM 7799 C CA . LEU D 1 106 ? 6.096 67.828 91.798 1.00 48.31 160 LEU D CA 1
ATOM 7800 C C . LEU D 1 106 ? 5.308 67.668 90.503 1.00 48.43 160 LEU D C 1
ATOM 7801 O O . LEU D 1 106 ? 5.640 68.275 89.484 1.00 46.17 160 LEU D O 1
ATOM 7806 N N . LEU D 1 107 ? 4.260 66.852 90.550 1.00 42.26 161 LEU D N 1
ATOM 7807 C CA . LEU D 1 107 ? 3.461 66.572 89.364 1.00 38.45 161 LEU D CA 1
ATOM 7808 C C . LEU D 1 107 ? 2.415 67.651 89.117 1.00 38.22 161 LEU D C 1
ATOM 7809 O O . LEU D 1 107 ? 1.418 67.738 89.834 1.00 31.59 161 LEU D O 1
ATOM 7814 N N . LEU D 1 108 ? 2.648 68.472 88.098 1.00 38.90 162 LEU D N 1
ATOM 7815 C CA . LEU D 1 108 ? 1.673 69.476 87.694 1.00 35.41 162 LEU D CA 1
ATOM 7816 C C . LEU D 1 108 ? 0.543 68.823 86.907 1.00 34.98 162 LEU D C 1
ATOM 7817 O O . LEU D 1 108 ? -0.634 69.026 87.208 1.00 32.53 162 LEU D O 1
ATOM 7822 N N . ARG D 1 109 ? 0.909 68.032 85.903 1.00 27.68 163 ARG D N 1
ATOM 7823 C CA . ARG D 1 109 ? -0.077 67.363 85.067 1.00 31.43 163 ARG D CA 1
ATOM 7824 C C . ARG D 1 109 ? 0.525 66.178 84.323 1.00 32.31 163 ARG D C 1
ATOM 7825 O O . ARG D 1 109 ? 1.696 66.200 83.940 1.00 30.32 163 ARG D O 1
ATOM 7833 N N . CYS D 1 110 ? -0.286 65.144 84.120 1.00 28.52 164 CYS D N 1
ATOM 7834 C CA . CYS D 1 110 ? 0.109 64.021 83.280 1.00 33.67 164 CYS D CA 1
ATOM 7835 C C . CYS D 1 110 ? -0.812 63.883 82.071 1.00 29.59 164 CYS D C 1
ATOM 7836 O O . CYS D 1 110 ? -1.973 63.490 82.201 1.00 21.91 164 CYS D O 1
ATOM 7839 N N . TYR D 1 111 ? -0.285 64.220 80.898 1.00 26.77 165 TYR D N 1
ATOM 7840 C CA . TYR D 1 111 ? -0.996 64.014 79.644 1.00 26.00 165 TYR D CA 1
ATOM 7841 C C . TYR D 1 111 ? -0.727 62.598 79.149 1.00 24.17 165 TYR D C 1
ATOM 7842 O O . TYR D 1 111 ? 0.427 62.211 78.959 1.00 23.54 165 TYR D O 1
ATOM 7851 N N . THR D 1 112 ? -1.788 61.825 78.939 1.00 21.16 166 THR D N 1
ATOM 7852 C CA . THR D 1 112 ? -1.628 60.443 78.498 1.00 23.10 166 THR D CA 1
ATOM 7853 C C . THR D 1 112 ? -2.307 60.156 77.158 1.00 23.14 166 THR D C 1
ATOM 7854 O O . THR D 1 112 ? -3.398 60.654 76.879 1.00 21.86 166 THR D O 1
ATOM 7858 N N . GLN D 1 113 ? -1.641 59.354 76.330 1.00 25.47 167 GLN D N 1
ATOM 7859 C CA . GLN D 1 113 ? -2.198 58.921 75.053 1.00 23.46 167 GLN D CA 1
ATOM 7860 C C . GLN D 1 113 ? -2.991 57.637 75.232 1.00 24.79 167 GLN D C 1
ATOM 7861 O O . GLN D 1 113 ? -3.891 57.335 74.448 1.00 26.01 167 GLN D O 1
ATOM 7867 N N . ASN D 1 114 ? -2.643 56.879 76.266 1.00 18.58 168 ASN D N 1
ATOM 7868 C CA . ASN D 1 114 ? -3.220 55.558 76.479 1.00 22.32 168 ASN D CA 1
ATOM 7869 C C . ASN D 1 114 ? -4.670 55.606 76.939 1.00 19.36 168 ASN D C 1
ATOM 7870 O O . ASN D 1 114 ? -5.159 56.648 77.369 1.00 26.29 168 ASN D O 1
ATOM 7875 N N . ILE D 1 115 ? -5.352 54.470 76.839 1.00 24.55 169 ILE D N 1
ATOM 7876 C CA . ILE D 1 115 ? -6.751 54.371 77.238 1.00 24.93 169 ILE D CA 1
ATOM 7877 C C . ILE D 1 115 ? -6.973 53.185 78.172 1.00 27.00 169 ILE D C 1
ATOM 7878 O O . ILE D 1 115 ? -8.075 52.635 78.243 1.00 22.65 169 ILE D O 1
ATOM 7883 N N . ASP D 1 116 ? -5.921 52.800 78.889 1.00 32.89 170 ASP D N 1
ATOM 7884 C CA . ASP D 1 116 ? -5.986 51.675 79.818 1.00 36.97 170 ASP D CA 1
ATOM 7885 C C . ASP D 1 116 ? -6.300 52.120 81.247 1.00 34.97 170 ASP D C 1
ATOM 7886 O O . ASP D 1 116 ? -6.525 51.290 82.129 1.00 39.86 170 ASP D O 1
ATOM 7891 N N . THR D 1 117 ? -6.305 53.435 81.460 1.00 26.93 171 THR D N 1
ATOM 7892 C CA . THR D 1 117 ? -6.606 54.042 82.759 1.00 31.98 171 THR D CA 1
ATOM 7893 C C . THR D 1 117 ? -5.680 53.569 83.880 1.00 36.48 171 THR D C 1
ATOM 7894 O O . THR D 1 117 ? -6.049 53.602 85.054 1.00 37.46 171 THR D O 1
ATOM 7898 N N . LEU D 1 118 ? -4.479 53.136 83.515 1.00 38.40 172 LEU D N 1
ATOM 7899 C CA . LEU D 1 118 ? -3.505 52.675 84.497 1.00 40.19 172 LEU D CA 1
ATOM 7900 C C . LEU D 1 118 ? -2.994 53.823 85.364 1.00 40.07 172 LEU D C 1
ATOM 7901 O O . LEU D 1 118 ? -2.492 53.600 86.466 1.00 37.03 172 LEU D O 1
ATOM 7906 N N . GLU D 1 119 ? -3.127 55.048 84.863 1.00 43.32 173 GLU D N 1
ATOM 7907 C CA . GLU D 1 119 ? -2.736 56.227 85.628 1.00 36.32 173 GLU D CA 1
ATOM 7908 C C . GLU D 1 119 ? -3.656 56.416 86.829 1.00 35.84 173 GLU D C 1
ATOM 7909 O O . GLU D 1 119 ? -3.196 56.729 87.925 1.00 39.38 173 GLU D O 1
ATOM 7915 N N . ARG D 1 120 ? -4.956 56.220 86.620 1.00 36.99 174 ARG D N 1
ATOM 7916 C CA . ARG D 1 120 ? -5.931 56.355 87.698 1.00 38.92 174 ARG D CA 1
ATOM 7917 C C . ARG D 1 120 ? -5.694 55.317 88.789 1.00 36.59 174 ARG D C 1
ATOM 7918 O O . ARG D 1 120 ? -5.737 55.631 89.980 1.00 36.00 174 ARG D O 1
ATOM 7926 N N . ILE D 1 121 ? -5.444 54.081 88.369 1.00 33.18 175 ILE D N 1
ATOM 7927 C CA . ILE D 1 121 ? -5.230 52.974 89.293 1.00 35.24 175 ILE D CA 1
ATOM 7928 C C . ILE D 1 121 ? -3.959 53.173 90.118 1.00 39.44 175 ILE D C 1
ATOM 7929 O O . ILE D 1 121 ? -3.892 52.768 91.278 1.00 40.45 175 ILE D O 1
ATOM 7934 N N . ALA D 1 122 ? -2.959 53.813 89.518 1.00 37.22 176 ALA D N 1
ATOM 7935 C CA . ALA D 1 122 ? -1.692 54.074 90.197 1.00 35.78 176 ALA D CA 1
ATOM 7936 C C . ALA D 1 122 ? -1.823 55.142 91.284 1.00 34.76 176 ALA D C 1
ATOM 7937 O O . ALA D 1 122 ? -0.887 55.378 92.047 1.00 32.55 176 ALA D O 1
ATOM 7939 N N . GLY D 1 123 ? -2.982 55.787 91.348 1.00 36.94 177 GLY D N 1
ATOM 7940 C CA . GLY D 1 123 ? -3.239 56.777 92.377 1.00 44.20 177 GLY D CA 1
ATOM 7941 C C . GLY D 1 123 ? -3.410 58.187 91.848 1.00 43.20 177 GLY D C 1
ATOM 7942 O O . GLY D 1 123 ? -3.786 59.091 92.593 1.00 38.04 177 GLY D O 1
ATOM 7943 N N . LEU D 1 124 ? -3.129 58.382 90.564 1.00 37.50 178 LEU D N 1
ATOM 7944 C CA . LEU D 1 124 ? -3.309 59.691 89.946 1.00 39.69 178 LEU D CA 1
ATOM 7945 C C . LEU D 1 124 ? -4.793 60.036 89.877 1.00 41.91 178 LEU D C 1
ATOM 7946 O O . LEU D 1 124 ? -5.603 59.244 89.397 1.00 39.70 178 LEU D O 1
ATOM 7951 N N . GLU D 1 125 ? -5.140 61.220 90.372 1.00 44.13 179 GLU D N 1
ATOM 7952 C CA . GLU D 1 125 ? -6.532 61.649 90.434 1.00 44.28 179 GLU D CA 1
ATOM 7953 C C . GLU D 1 125 ? -6.957 62.349 89.148 1.00 41.98 179 GLU D C 1
ATOM 7954 O O . GLU D 1 125 ? -6.132 62.609 88.271 1.00 32.17 179 GLU D O 1
ATOM 7960 N N . GLN D 1 126 ? -8.248 62.654 89.051 1.00 49.78 180 GLN D N 1
ATOM 7961 C CA . GLN D 1 126 ? -8.825 63.248 87.847 1.00 45.41 180 GLN D CA 1
ATOM 7962 C C . GLN D 1 126 ? -8.165 64.563 87.439 1.00 43.49 180 GLN D C 1
ATOM 7963 O O . GLN D 1 126 ? -7.876 64.777 86.262 1.00 42.00 180 GLN D O 1
ATOM 7969 N N . GLU D 1 127 ? -7.925 65.438 88.411 1.00 37.47 181 GLU D N 1
ATOM 7970 C CA . GLU D 1 127 ? -7.360 66.755 88.126 1.00 39.72 181 GLU D CA 1
ATOM 7971 C C . GLU D 1 127 ? -5.870 66.707 87.793 1.00 40.83 181 GLU D C 1
ATOM 7972 O O . GLU D 1 127 ? -5.306 67.681 87.292 1.00 36.43 181 GLU D O 1
ATOM 7978 N N . ASP D 1 128 ? -5.235 65.574 88.073 1.00 34.59 182 ASP D N 1
ATOM 7979 C CA . ASP D 1 128 ? -3.828 65.390 87.743 1.00 37.80 182 ASP D CA 1
ATOM 7980 C C . ASP D 1 128 ? -3.679 64.902 86.303 1.00 36.02 182 ASP D C 1
ATOM 7981 O O . ASP D 1 128 ? -2.599 64.979 85.715 1.00 23.87 182 ASP D O 1
ATOM 7986 N N . LEU D 1 129 ? -4.780 64.418 85.738 1.00 30.99 183 LEU D N 1
ATOM 7987 C CA . LEU D 1 129 ? -4.752 63.735 84.451 1.00 25.17 183 LEU D CA 1
ATOM 7988 C C . LEU D 1 129 ? -5.357 64.529 83.301 1.00 28.09 183 LEU D C 1
ATOM 7989 O O . LEU D 1 129 ? -6.364 65.218 83.460 1.00 37.31 183 LEU D O 1
ATOM 7994 N N . VAL D 1 130 ? -4.727 64.421 82.137 1.00 27.98 184 VAL D N 1
ATOM 7995 C CA . VAL D 1 130 ? -5.359 64.802 80.885 1.00 23.74 184 VAL D CA 1
ATOM 7996 C C . VAL D 1 130 ? -5.356 63.580 79.975 1.00 25.42 184 VAL D C 1
ATOM 7997 O O . VAL D 1 130 ? -4.340 63.253 79.358 1.00 19.04 184 VAL D O 1
ATOM 8001 N N . GLU D 1 131 ? -6.491 62.891 79.924 1.00 19.68 185 GLU D N 1
ATOM 8002 C CA . GLU D 1 131 ? -6.640 61.705 79.092 1.00 20.15 185 GLU D CA 1
ATOM 8003 C C . GLU D 1 131 ? -6.973 62.123 77.666 1.00 19.18 185 GLU D C 1
ATOM 8004 O O . GLU D 1 131 ? -8.141 62.218 77.290 1.00 19.64 185 GLU D O 1
ATOM 8010 N N . ALA D 1 132 ? -5.927 62.365 76.882 1.00 14.82 186 ALA D N 1
ATOM 8011 C CA . ALA D 1 132 ? -6.053 62.976 75.563 1.00 17.33 186 ALA D CA 1
ATOM 8012 C C . ALA D 1 132 ? -6.926 62.199 74.581 1.00 16.96 186 ALA D C 1
ATOM 8013 O O . ALA D 1 132 ? -7.566 62.793 73.717 1.00 19.06 186 ALA D O 1
ATOM 8015 N N . HIS D 1 133 ? -6.953 60.877 74.710 1.00 16.51 187 HIS D N 1
ATOM 8016 C CA . HIS D 1 133 ? -7.681 60.050 73.753 1.00 19.79 187 HIS D CA 1
ATOM 8017 C C . HIS D 1 133 ? -8.920 59.395 74.357 1.00 20.03 187 HIS D C 1
ATOM 8018 O O . HIS D 1 133 ? -9.430 58.406 73.831 1.00 21.27 187 HIS D O 1
ATOM 8025 N N . GLY D 1 134 ? -9.407 59.958 75.457 1.00 17.33 188 GLY D N 1
ATOM 8026 C CA . GLY D 1 134 ? -10.636 59.486 76.067 1.00 23.43 188 GLY D CA 1
ATOM 8027 C C . GLY D 1 134 ? -10.472 58.273 76.963 1.00 26.05 188 GLY D C 1
ATOM 8028 O O . GLY D 1 134 ? -9.355 57.851 77.265 1.00 22.01 188 GLY D O 1
ATOM 8029 N N . THR D 1 135 ? -11.600 57.707 77.381 1.00 24.21 189 THR D N 1
ATOM 8030 C CA . THR D 1 135 ? -11.608 56.603 78.333 1.00 32.16 189 THR D CA 1
ATOM 8031 C C . THR D 1 135 ? -12.790 55.669 78.091 1.00 31.06 189 THR D C 1
ATOM 8032 O O . THR D 1 135 ? -13.694 55.986 77.319 1.00 28.24 189 THR D O 1
ATOM 8036 N N . PHE D 1 136 ? -12.778 54.517 78.755 1.00 35.77 190 PHE D N 1
ATOM 8037 C CA . PHE D 1 136 ? -13.873 53.557 78.650 1.00 36.66 190 PHE D CA 1
ATOM 8038 C C . PHE D 1 136 ? -14.895 53.748 79.767 1.00 48.02 190 PHE D C 1
ATOM 8039 O O . PHE D 1 136 ? -15.950 53.112 79.765 1.00 48.13 190 PHE D O 1
ATOM 8047 N N . TYR D 1 137 ? -14.574 54.623 80.717 1.00 45.97 191 TYR D N 1
ATOM 8048 C CA . TYR D 1 137 ? -15.425 54.850 81.886 1.00 48.93 191 TYR D CA 1
ATOM 8049 C C . TYR D 1 137 ? -16.830 55.327 81.521 1.00 45.90 191 TYR D C 1
ATOM 8050 O O . TYR D 1 137 ? -17.790 55.065 82.246 1.00 47.68 191 TYR D O 1
ATOM 8059 N N . THR D 1 138 ? -16.944 56.027 80.399 1.00 36.88 192 THR D N 1
ATOM 8060 C CA . THR D 1 138 ? -18.246 56.445 79.896 1.00 44.71 192 THR D CA 1
ATOM 8061 C C . THR D 1 138 ? -18.403 56.061 78.431 1.00 44.76 192 THR D C 1
ATOM 8062 O O . THR D 1 138 ? -17.445 56.106 77.661 1.00 46.60 192 THR D O 1
ATOM 8066 N N . SER D 1 139 ? -19.616 55.675 78.055 1.00 46.52 193 SER D N 1
ATOM 8067 C CA . SER D 1 139 ? -19.915 55.327 76.674 1.00 38.37 193 SER D CA 1
ATOM 8068 C C . SER D 1 139 ? -21.184 56.039 76.233 1.00 47.56 193 SER D C 1
ATOM 8069 O O . SER D 1 139 ? -22.047 56.343 77.055 1.00 51.42 193 SER D O 1
ATOM 8072 N N . HIS D 1 140 ? -21.296 56.306 74.936 1.00 53.50 194 HIS D N 1
ATOM 8073 C CA . HIS D 1 140 ? -22.452 57.020 74.407 1.00 49.32 194 HIS D CA 1
ATOM 8074 C C . HIS D 1 140 ? -23.014 56.379 73.143 1.00 53.68 194 HIS D C 1
ATOM 8075 O O . HIS D 1 140 ? -22.315 55.661 72.427 1.00 48.29 194 HIS D O 1
ATOM 8082 N N . CYS D 1 141 ? -24.289 56.646 72.883 1.00 57.79 195 CYS D N 1
ATOM 8083 C CA . CYS D 1 141 ? -24.939 56.200 71.660 1.00 52.35 195 CYS D CA 1
ATOM 8084 C C . CYS D 1 141 ? -24.445 57.042 70.489 1.00 54.01 195 CYS D C 1
ATOM 8085 O O . CYS D 1 141 ? -24.212 58.243 70.635 1.00 52.06 195 CYS D O 1
ATOM 8088 N N . VAL D 1 142 ? -24.279 56.409 69.332 1.00 50.38 196 VAL D N 1
ATOM 8089 C CA . VAL D 1 142 ? -23.789 57.100 68.143 1.00 47.95 196 VAL D CA 1
ATOM 8090 C C . VAL D 1 142 ? -24.859 58.023 67.554 1.00 56.32 196 VAL D C 1
ATOM 8091 O O . VAL D 1 142 ? -24.547 59.090 67.019 1.00 57.70 196 VAL D O 1
ATOM 8095 N N . SER D 1 143 ? -26.120 57.617 67.677 1.00 52.05 197 SER D N 1
ATOM 8096 C CA . SER D 1 143 ? -27.242 58.411 67.181 1.00 60.53 197 SER D CA 1
ATOM 8097 C C . SER D 1 143 ? -27.297 59.790 67.836 1.00 58.49 197 SER D C 1
ATOM 8098 O O . SER D 1 143 ? -27.213 59.911 69.058 1.00 65.24 197 SER D O 1
ATOM 8101 N N . ALA D 1 144 ? -27.439 60.824 67.013 1.00 55.98 198 ALA D N 1
ATOM 8102 C CA . ALA D 1 144 ? -27.438 62.201 67.498 1.00 63.74 198 ALA D CA 1
ATOM 8103 C C . ALA D 1 144 ? -28.712 62.550 68.263 1.00 66.82 198 ALA D C 1
ATOM 8104 O O . ALA D 1 144 ? -28.701 63.406 69.148 1.00 60.75 198 ALA D O 1
ATOM 8106 N N . SER D 1 145 ? -29.809 61.885 67.918 1.00 65.93 199 SER D N 1
ATOM 8107 C CA . SER D 1 145 ? -31.089 62.140 68.566 1.00 62.92 199 SER D CA 1
ATOM 8108 C C . SER D 1 145 ? -31.202 61.388 69.888 1.00 63.69 199 SER D C 1
ATOM 8109 O O . SER D 1 145 ? -32.109 61.640 70.681 1.00 69.29 199 SER D O 1
ATOM 8112 N N . CYS D 1 146 ? -30.273 60.466 70.122 1.00 59.21 200 CYS D N 1
ATOM 8113 C CA . CYS D 1 146 ? -30.295 59.650 71.330 1.00 62.03 200 CYS D CA 1
ATOM 8114 C C . CYS D 1 146 ? -29.205 60.067 72.315 1.00 69.66 200 CYS D C 1
ATOM 8115 O O . CYS D 1 146 ? -29.488 60.706 73.330 1.00 64.35 200 CYS D O 1
ATOM 8118 N N . ARG D 1 147 ? -27.964 59.701 72.002 1.00 62.44 201 ARG D N 1
ATOM 8119 C CA . ARG D 1 147 ? -26.813 59.987 72.860 1.00 63.26 201 ARG D CA 1
ATOM 8120 C C . ARG D 1 147 ? -26.993 59.486 74.292 1.00 55.78 201 ARG D C 1
ATOM 8121 O O . ARG D 1 147 ? -26.648 60.178 75.250 1.00 52.88 201 ARG D O 1
ATOM 8129 N N . HIS D 1 148 ? -27.531 58.279 74.428 1.00 55.25 202 HIS D N 1
ATOM 8130 C CA . HIS D 1 148 ? -27.727 57.676 75.740 1.00 58.06 202 HIS D CA 1
ATOM 8131 C C . HIS D 1 148 ? -26.390 57.237 76.326 1.00 56.65 202 HIS D C 1
ATOM 8132 O O . HIS D 1 148 ? -25.532 56.718 75.612 1.00 58.67 202 HIS D O 1
ATOM 8139 N N . GLU D 1 149 ? -26.217 57.445 77.627 1.00 56.26 203 GLU D N 1
ATOM 8140 C CA . GLU D 1 149 ? -24.948 57.148 78.284 1.00 57.93 203 GLU D CA 1
ATOM 8141 C C . GLU D 1 149 ? -24.941 55.773 78.954 1.00 59.66 203 GLU D C 1
ATOM 8142 O O . GLU D 1 149 ? -25.947 55.338 79.514 1.00 63.76 203 GLU D O 1
ATOM 8148 N N . TYR D 1 150 ? -23.799 55.094 78.884 1.00 55.21 204 TYR D N 1
ATOM 8149 C CA . TYR D 1 150 ? -23.635 53.787 79.509 1.00 52.79 204 TYR D CA 1
ATOM 8150 C C . TYR D 1 150 ? -22.335 53.723 80.308 1.00 52.90 204 TYR D C 1
ATOM 8151 O O . TYR D 1 150 ? -21.297 54.204 79.854 1.00 49.71 204 TYR D O 1
ATOM 8160 N N . PRO D 1 151 ? -22.393 53.122 81.507 1.00 50.73 205 PRO D N 1
ATOM 8161 C CA . PRO D 1 151 ? -21.262 53.077 82.441 1.00 51.58 205 PRO D CA 1
ATOM 8162 C C . PRO D 1 151 ? -20.185 52.073 82.039 1.00 48.39 205 PRO D C 1
ATOM 8163 O O . PRO D 1 151 ? -20.366 51.315 81.087 1.00 54.05 205 PRO D O 1
ATOM 8167 N N . LEU D 1 152 ? -19.078 52.075 82.776 1.00 48.92 206 LEU D N 1
ATOM 8168 C CA . LEU D 1 152 ? -17.949 51.191 82.504 1.00 43.05 206 LEU D CA 1
ATOM 8169 C C . LEU D 1 152 ? -18.324 49.723 82.673 1.00 53.18 206 LEU D C 1
ATOM 8170 O O . LEU D 1 152 ? -17.841 48.863 81.938 1.00 57.19 206 LEU D O 1
ATOM 8175 N N . SER D 1 153 ? -19.185 49.443 83.646 1.00 57.54 207 SER D N 1
ATOM 8176 C CA . SER D 1 153 ? -19.593 48.074 83.941 1.00 51.84 207 SER D CA 1
ATOM 8177 C C . SER D 1 153 ? -20.412 47.476 82.802 1.00 56.82 207 SER D C 1
ATOM 8178 O O . SER D 1 153 ? -20.232 46.312 82.442 1.00 54.78 207 SER D O 1
ATOM 8181 N N . TRP D 1 154 ? -21.313 48.279 82.244 1.00 59.04 208 TRP D N 1
ATOM 8182 C CA . TRP D 1 154 ? -22.152 47.845 81.132 1.00 56.30 208 TRP D CA 1
ATOM 8183 C C . TRP D 1 154 ? -21.304 47.602 79.888 1.00 63.08 208 TRP D C 1
ATOM 8184 O O . TRP D 1 154 ? -21.549 46.666 79.125 1.00 59.06 208 TRP D O 1
ATOM 8195 N N . MET D 1 155 ? -20.305 48.457 79.693 1.00 61.92 209 MET D N 1
ATOM 8196 C CA . MET D 1 155 ? -19.388 48.335 78.568 1.00 50.79 209 MET D CA 1
ATOM 8197 C C . MET D 1 155 ? -18.508 47.101 78.728 1.00 48.50 209 MET D C 1
ATOM 8198 O O . MET D 1 155 ? -18.201 46.415 77.755 1.00 47.57 209 MET D O 1
ATOM 8203 N N . LYS D 1 156 ? -18.109 46.824 79.965 1.00 55.98 210 LYS D N 1
ATOM 8204 C CA . LYS D 1 156 ? -17.273 45.667 80.264 1.00 58.32 210 LYS D CA 1
ATOM 8205 C C . LYS D 1 156 ? -18.013 44.365 79.983 1.00 56.93 210 LYS D C 1
ATOM 8206 O O . LYS D 1 156 ? -17.418 43.388 79.525 1.00 52.39 210 LYS D O 1
ATOM 8208 N N . GLU D 1 157 ? -19.312 44.359 80.260 1.00 48.97 211 GLU D N 1
ATOM 8209 C CA . GLU D 1 157 ? -20.129 43.167 80.072 1.00 56.14 211 GLU D CA 1
ATOM 8210 C C . GLU D 1 157 ? -20.275 42.840 78.591 1.00 59.34 211 GLU D C 1
ATOM 8211 O O . GLU D 1 157 ? -20.039 41.707 78.170 1.00 49.74 211 GLU D O 1
ATOM 8217 N N . LYS D 1 158 ? -20.654 43.844 77.806 1.00 58.29 212 LYS D N 1
ATOM 8218 C CA . LYS D 1 158 ? -20.870 43.667 76.373 1.00 55.93 212 LYS D CA 1
ATOM 8219 C C . LYS D 1 158 ? -19.606 43.230 75.635 1.00 50.81 212 LYS D C 1
ATOM 8220 O O . LYS D 1 158 ? -19.680 42.511 74.640 1.00 57.39 212 LYS D O 1
ATOM 8226 N N . ILE D 1 159 ? -18.449 43.660 76.128 1.00 48.85 213 ILE D N 1
ATOM 8227 C CA . ILE D 1 159 ? -17.175 43.318 75.501 1.00 55.84 213 ILE D CA 1
ATOM 8228 C C . ILE D 1 159 ? -16.762 41.872 75.769 1.00 57.09 213 ILE D C 1
ATOM 8229 O O . ILE D 1 159 ? -16.449 41.125 74.842 1.00 56.91 213 ILE D O 1
ATOM 8234 N N . PHE D 1 160 ? -16.768 41.480 77.039 1.00 55.54 214 PHE D N 1
ATOM 8235 C CA . PHE D 1 160 ? -16.307 40.149 77.420 1.00 51.15 214 PHE D CA 1
ATOM 8236 C C . PHE D 1 160 ? -17.324 39.050 77.120 1.00 53.35 214 PHE D C 1
ATOM 8237 O O . PHE D 1 160 ? -16.977 37.870 77.089 1.00 54.17 214 PHE D O 1
ATOM 8245 N N . SER D 1 161 ? -18.575 39.439 76.893 1.00 53.82 215 SER D N 1
ATOM 8246 C CA . SER D 1 161 ? -19.595 38.485 76.469 1.00 52.07 215 SER D CA 1
ATOM 8247 C C . SER D 1 161 ? -19.604 38.372 74.948 1.00 63.12 215 SER D C 1
ATOM 8248 O O . SER D 1 161 ? -20.385 37.609 74.377 1.00 68.30 215 SER D O 1
ATOM 8251 N N . GLU D 1 162 ? -18.727 39.142 74.307 1.00 65.92 216 GLU D N 1
ATOM 8252 C CA . GLU D 1 162 ? -18.578 39.146 72.852 1.00 62.72 216 GLU D CA 1
ATOM 8253 C C . GLU D 1 162 ? -19.880 39.475 72.123 1.00 58.26 216 GLU D C 1
ATOM 8254 O O . GLU D 1 162 ? -20.268 38.787 71.180 1.00 61.92 216 GLU D O 1
ATOM 8260 N N . VAL D 1 163 ? -20.547 40.534 72.571 1.00 52.72 217 VAL D N 1
ATOM 8261 C CA . VAL D 1 163 ? -21.783 40.993 71.950 1.00 53.63 217 VAL D CA 1
ATOM 8262 C C . VAL D 1 163 ? -21.669 42.469 71.583 1.00 53.44 217 VAL D C 1
ATOM 8263 O O . VAL D 1 163 ? -21.264 43.291 72.406 1.00 53.03 217 VAL D O 1
ATOM 8267 N N . THR D 1 164 ? -22.021 42.799 70.344 1.00 61.79 218 THR D N 1
ATOM 8268 C CA . THR D 1 164 ? -21.939 44.175 69.863 1.00 53.80 218 THR D CA 1
ATOM 8269 C C . THR D 1 164 ? -22.857 45.103 70.655 1.00 44.37 218 THR D C 1
ATOM 8270 O O . THR D 1 164 ? -24.075 44.925 70.662 1.00 46.76 218 THR D O 1
ATOM 8274 N N . PRO D 1 165 ? -22.261 46.098 71.328 1.00 45.42 219 PRO D N 1
ATOM 8275 C CA . PRO D 1 165 ? -22.939 47.068 72.195 1.00 49.52 219 PRO D CA 1
ATOM 8276 C C . PRO D 1 165 ? -24.059 47.805 71.476 1.00 51.41 219 PRO D C 1
ATOM 8277 O O . PRO D 1 165 ? -23.819 48.843 70.859 1.00 52.53 219 PRO D O 1
ATOM 8281 N N . LYS D 1 166 ? -25.270 47.269 71.557 1.00 47.72 220 LYS D N 1
ATOM 8282 C CA . LYS D 1 166 ? -26.425 47.921 70.962 1.00 54.07 220 LYS D CA 1
ATOM 8283 C C . LYS D 1 166 ? -27.175 48.725 72.017 1.00 62.62 220 LYS D C 1
ATOM 8284 O O . LYS D 1 166 ? -27.355 48.267 73.146 1.00 58.87 220 LYS D O 1
ATOM 8290 N N . CYS D 1 167 ? -27.600 49.928 71.647 1.00 64.54 221 CYS D N 1
ATOM 8291 C CA . CYS D 1 167 ? -28.331 50.793 72.565 1.00 67.71 221 CYS D CA 1
ATOM 8292 C C . CYS D 1 167 ? -29.687 50.192 72.916 1.00 74.74 221 CYS D C 1
ATOM 8293 O O . CYS D 1 167 ? -30.371 49.634 72.060 1.00 68.31 221 CYS D O 1
ATOM 8296 N N . GLU D 1 168 ? -30.069 50.310 74.182 1.00 74.48 222 GLU D N 1
ATOM 8297 C CA . GLU D 1 168 ? -31.324 49.741 74.657 1.00 72.22 222 GLU D CA 1
ATOM 8298 C C . GLU D 1 168 ? -32.496 50.680 74.388 1.00 70.51 222 GLU D C 1
ATOM 8299 O O . GLU D 1 168 ? -33.601 50.470 74.887 1.00 77.93 222 GLU D O 1
ATOM 8305 N N . ASP D 1 169 ? -32.243 51.717 73.594 1.00 72.15 223 ASP D N 1
ATOM 8306 C CA . ASP D 1 169 ? -33.276 52.674 73.217 1.00 76.02 223 ASP D CA 1
ATOM 8307 C C . ASP D 1 169 ? -33.563 52.618 71.718 1.00 80.49 223 ASP D C 1
ATOM 8308 O O . ASP D 1 169 ? -34.581 52.070 71.292 1.00 76.43 223 ASP D O 1
ATOM 8313 N N . CYS D 1 170 ? -32.659 53.184 70.923 1.00 80.01 224 CYS D N 1
ATOM 8314 C CA . CYS D 1 170 ? -32.846 53.257 69.476 1.00 81.93 224 CYS D CA 1
ATOM 8315 C C . CYS D 1 170 ? -32.083 52.161 68.735 1.00 83.54 224 CYS D C 1
ATOM 8316 O O . CYS D 1 170 ? -32.009 52.171 67.505 1.00 87.95 224 CYS D O 1
ATOM 8319 N N . GLN D 1 171 ? -31.511 51.230 69.494 1.00 73.72 225 GLN D N 1
ATOM 8320 C CA . GLN D 1 171 ? -30.827 50.059 68.941 1.00 78.54 225 GLN D CA 1
ATOM 8321 C C . GLN D 1 171 ? -29.626 50.390 68.054 1.00 72.66 225 GLN D C 1
ATOM 8322 O O . GLN D 1 171 ? -29.194 49.564 67.250 1.00 67.05 225 GLN D O 1
ATOM 8328 N N . SER D 1 172 ? -29.086 51.595 68.205 1.00 71.59 226 SER D N 1
ATOM 8329 C CA . SER D 1 172 ? -27.905 51.994 67.449 1.00 62.43 226 SER D CA 1
ATOM 8330 C C . SER D 1 172 ? -26.634 51.503 68.134 1.00 56.17 226 SER D C 1
ATOM 8331 O O . SER D 1 172 ? -26.684 50.936 69.225 1.00 58.76 226 SER D O 1
ATOM 8334 N N . LEU D 1 173 ? -25.497 51.724 67.485 1.00 49.59 227 LEU D N 1
ATOM 8335 C CA . LEU D 1 173 ? -24.212 51.304 68.027 1.00 53.46 227 LEU D CA 1
ATOM 8336 C C . LEU D 1 173 ? -23.803 52.163 69.223 1.00 47.49 227 LEU D C 1
ATOM 8337 O O . LEU D 1 173 ? -23.940 53.385 69.195 1.00 40.89 227 LEU D O 1
ATOM 8342 N N . VAL D 1 174 ? -23.309 51.515 70.275 1.00 44.53 228 VAL D N 1
ATOM 8343 C CA . VAL D 1 174 ? -22.825 52.230 71.451 1.00 49.06 228 VAL D CA 1
ATOM 8344 C C . VAL D 1 174 ? -21.303 52.290 71.459 1.00 39.64 228 VAL D C 1
ATOM 8345 O O . VAL D 1 174 ? -20.629 51.268 71.580 1.00 40.61 228 VAL D O 1
ATOM 8349 N N . LYS D 1 175 ? -20.772 53.500 71.329 1.00 34.90 229 LYS D N 1
ATOM 8350 C CA . LYS D 1 175 ? -19.334 53.705 71.232 1.00 33.32 229 LYS D CA 1
ATOM 8351 C C . LYS D 1 175 ? -18.763 54.318 72.504 1.00 31.54 229 LYS D C 1
ATOM 8352 O O . LYS D 1 175 ? -19.234 55.357 72.963 1.00 37.38 229 LYS D O 1
ATOM 8358 N N . PRO D 1 176 ? -17.738 53.670 73.076 1.00 28.30 230 PRO D N 1
ATOM 8359 C CA . PRO D 1 176 ? -17.061 54.173 74.275 1.00 34.34 230 PRO D CA 1
ATOM 8360 C C . PRO D 1 176 ? -16.413 55.521 74.004 1.00 34.36 230 PRO D C 1
ATOM 8361 O O . PRO D 1 176 ? -15.941 55.752 72.891 1.00 30.09 230 PRO D O 1
ATOM 8365 N N . ASP D 1 177 ? -16.385 56.396 75.005 1.00 34.60 231 ASP D N 1
ATOM 8366 C CA . ASP D 1 177 ? -15.857 57.747 74.824 1.00 23.22 231 ASP D CA 1
ATOM 8367 C C . ASP D 1 177 ? -14.352 57.760 74.584 1.00 30.46 231 ASP D C 1
ATOM 8368 O O . ASP D 1 177 ? -13.601 58.432 75.288 1.00 27.57 231 ASP D O 1
ATOM 8373 N N . ILE D 1 178 ? -13.928 56.997 73.584 1.00 29.27 232 ILE D N 1
ATOM 8374 C CA . ILE D 1 178 ? -12.546 56.963 73.143 1.00 25.82 232 ILE D CA 1
ATOM 8375 C C . ILE D 1 178 ? -12.425 57.849 71.910 1.00 27.39 232 ILE D C 1
ATOM 8376 O O . ILE D 1 178 ? -13.317 57.864 71.059 1.00 29.67 232 ILE D O 1
ATOM 8381 N N . VAL D 1 179 ? -11.333 58.598 71.818 1.00 21.10 233 VAL D N 1
ATOM 8382 C CA . VAL D 1 179 ? -11.092 59.433 70.650 1.00 19.93 233 VAL D CA 1
ATOM 8383 C C . VAL D 1 179 ? -10.405 58.635 69.546 1.00 22.16 233 VAL D C 1
ATOM 8384 O O . VAL D 1 179 ? -9.187 58.466 69.560 1.00 26.01 233 VAL D O 1
ATOM 8388 N N . PHE D 1 180 ? -11.192 58.138 68.596 1.00 19.58 234 PHE D N 1
ATOM 8389 C CA . PHE D 1 180 ? -10.646 57.448 67.434 1.00 17.66 234 PHE D CA 1
ATOM 8390 C C . PHE D 1 180 ? -9.958 58.442 66.506 1.00 24.27 234 PHE D C 1
ATOM 8391 O O . PHE D 1 180 ? -10.177 59.650 66.604 1.00 24.24 234 PHE D O 1
ATOM 8399 N N . PHE D 1 181 ? -9.126 57.930 65.604 1.00 20.68 235 PHE D N 1
ATOM 8400 C CA . PHE D 1 181 ? -8.537 58.760 64.564 1.00 19.10 235 PHE D CA 1
ATOM 8401 C C . PHE D 1 181 ? -9.641 59.340 63.691 1.00 21.91 235 PHE D C 1
ATOM 8402 O O . PHE D 1 181 ? -10.404 58.598 63.074 1.00 25.40 235 PHE D O 1
ATOM 8410 N N . GLY D 1 182 ? -9.727 60.665 63.646 1.00 22.46 236 GLY D N 1
ATOM 8411 C CA . GLY D 1 182 ? -10.742 61.332 62.853 1.00 15.00 236 GLY D CA 1
ATOM 8412 C C . GLY D 1 182 ? -11.731 62.101 63.707 1.00 18.56 236 GLY D C 1
ATOM 8413 O O . GLY D 1 182 ? -12.593 62.811 63.189 1.00 25.02 236 GLY D O 1
ATOM 8414 N N . GLU D 1 183 ? -11.605 61.961 65.022 1.00 25.88 237 GLU D N 1
ATOM 8415 C CA . GLU D 1 183 ? -12.482 62.661 65.954 1.00 24.71 237 GLU D CA 1
ATOM 8416 C C . GLU D 1 183 ? -11.746 63.766 66.700 1.00 21.24 237 GLU D C 1
ATOM 8417 O O . GLU D 1 183 ? -10.520 63.866 66.634 1.00 22.89 237 GLU D O 1
ATOM 8423 N N . SER D 1 184 ? -12.503 64.588 67.417 1.00 17.47 238 SER D N 1
ATOM 8424 C CA . SER D 1 184 ? -11.929 65.685 68.183 1.00 19.70 238 SER D CA 1
ATOM 8425 C C . SER D 1 184 ? -11.521 65.244 69.584 1.00 18.87 238 SER D C 1
ATOM 8426 O O . SER D 1 184 ? -12.225 64.469 70.232 1.00 13.59 238 SER D O 1
ATOM 8429 N N . LEU D 1 185 ? -10.378 65.743 70.041 1.00 18.98 239 LEU D N 1
ATOM 8430 C CA . LEU D 1 185 ? -9.920 65.500 71.402 1.00 17.74 239 LEU D CA 1
ATOM 8431 C C . LEU D 1 185 ? -10.845 66.205 72.391 1.00 16.99 239 LEU D C 1
ATOM 8432 O O . LEU D 1 185 ? -11.507 67.178 72.027 1.00 11.66 239 LEU D O 1
ATOM 8437 N N . PRO D 1 186 ? -10.905 65.707 73.640 1.00 18.13 240 PRO D N 1
ATOM 8438 C CA . PRO D 1 186 ? -11.747 66.293 74.691 1.00 16.21 240 PRO D CA 1
ATOM 8439 C C . PRO D 1 186 ? -11.457 67.772 74.940 1.00 16.56 240 PRO D C 1
ATOM 8440 O O . PRO D 1 186 ? -10.330 68.224 74.740 1.00 19.30 240 PRO D O 1
ATOM 8444 N N . ALA D 1 187 ? -12.474 68.507 75.383 1.00 19.84 241 ALA D N 1
ATOM 8445 C CA . ALA D 1 187 ? -12.342 69.932 75.673 1.00 15.96 241 ALA D CA 1
ATOM 8446 C C . ALA D 1 187 ? -11.268 70.209 76.720 1.00 22.28 241 ALA D C 1
ATOM 8447 O O . ALA D 1 187 ? -10.597 71.241 76.670 1.00 22.42 241 ALA D O 1
ATOM 8449 N N . ARG D 1 188 ? -11.110 69.281 77.662 1.00 18.06 242 ARG D N 1
ATOM 8450 C CA . ARG D 1 188 ? -10.127 69.421 78.735 1.00 21.31 242 ARG D CA 1
ATOM 8451 C C . ARG D 1 188 ? -8.691 69.486 78.210 1.00 27.15 242 ARG D C 1
ATOM 8452 O O . ARG D 1 188 ? -7.838 70.161 78.791 1.00 23.59 242 ARG D O 1
ATOM 8460 N N . PHE D 1 189 ? -8.436 68.780 77.112 1.00 17.95 243 PHE D N 1
ATOM 8461 C CA . PHE D 1 189 ? -7.122 68.777 76.479 1.00 18.55 243 PHE D CA 1
ATOM 8462 C C . PHE D 1 189 ? -6.685 70.196 76.117 1.00 23.18 243 PHE D C 1
ATOM 8463 O O . PHE D 1 189 ? -5.573 70.617 76.441 1.00 21.90 243 PHE D O 1
ATOM 8471 N N . PHE D 1 190 ? -7.573 70.935 75.461 1.00 17.52 244 PHE D N 1
ATOM 8472 C CA . PHE D 1 190 ? -7.254 72.281 75.001 1.00 21.87 244 PHE D CA 1
ATOM 8473 C C . PHE D 1 190 ? -7.348 73.299 76.128 1.00 19.55 244 PHE D C 1
ATOM 8474 O O . PHE D 1 190 ? -6.614 74.284 76.147 1.00 17.42 244 PHE D O 1
ATOM 8482 N N . SER D 1 191 ? -8.255 73.053 77.065 1.00 20.20 245 SER D N 1
ATOM 8483 C CA . SER D 1 191 ? -8.445 73.951 78.195 1.00 21.62 245 SER D CA 1
ATOM 8484 C C . SER D 1 191 ? -7.196 74.009 79.071 1.00 24.91 245 SER D C 1
ATOM 8485 O O . SER D 1 191 ? -6.720 75.092 79.417 1.00 23.80 245 SER D O 1
ATOM 8488 N N . CYS D 1 192 ? -6.664 72.840 79.414 1.00 24.27 246 CYS D N 1
ATOM 8489 C CA . CYS D 1 192 ? -5.501 72.748 80.293 1.00 28.20 246 CYS D CA 1
ATOM 8490 C C . CYS D 1 192 ? -4.220 73.287 79.660 1.00 25.65 246 CYS D C 1
ATOM 8491 O O . CYS D 1 192 ? -3.411 73.922 80.336 1.00 28.87 246 CYS D O 1
ATOM 8494 N N . MET D 1 193 ? -4.040 73.044 78.366 1.00 19.10 247 MET D N 1
ATOM 8495 C CA . MET D 1 193 ? -2.801 73.424 77.689 1.00 22.92 247 MET D CA 1
ATOM 8496 C C . MET D 1 193 ? -2.633 74.939 77.536 1.00 24.69 247 MET D C 1
ATOM 8497 O O . MET D 1 193 ? -1.602 75.409 77.054 1.00 19.55 247 MET D O 1
ATOM 8502 N N . GLN D 1 194 ? -3.641 75.697 77.956 1.00 24.91 248 GLN D N 1
ATOM 8503 C CA . GLN D 1 194 ? -3.600 77.151 77.855 1.00 18.44 248 GLN D CA 1
ATOM 8504 C C . GLN D 1 194 ? -2.641 77.793 78.854 1.00 26.10 248 GLN D C 1
ATOM 8505 O O . GLN D 1 194 ? -2.100 78.865 78.590 1.00 24.60 248 GLN D O 1
ATOM 8511 N N . SER D 1 195 ? -2.429 77.141 79.995 1.00 26.87 249 SER D N 1
ATOM 8512 C CA . SER D 1 195 ? -1.614 77.726 81.058 1.00 25.42 249 SER D CA 1
ATOM 8513 C C . SER D 1 195 ? -0.616 76.751 81.681 1.00 23.58 249 SER D C 1
ATOM 8514 O O . SER D 1 195 ? 0.375 77.172 82.278 1.00 25.21 249 SER D O 1
ATOM 8517 N N . ASP D 1 196 ? -0.884 75.456 81.541 1.00 24.42 250 ASP D N 1
ATOM 8518 C CA . ASP D 1 196 ? -0.070 74.419 82.174 1.00 24.20 250 ASP D CA 1
ATOM 8519 C C . ASP D 1 196 ? 1.408 74.485 81.803 1.00 30.34 250 ASP D C 1
ATOM 8520 O O . ASP D 1 196 ? 2.275 74.201 82.629 1.00 36.21 250 ASP D O 1
ATOM 8525 N N . PHE D 1 197 ? 1.695 74.863 80.563 1.00 27.61 251 PHE D N 1
ATOM 8526 C CA . PHE D 1 197 ? 3.067 74.844 80.071 1.00 34.54 251 PHE D CA 1
ATOM 8527 C C . PHE D 1 197 ? 3.781 76.183 80.247 1.00 32.93 251 PHE D C 1
ATOM 8528 O O . PHE D 1 197 ? 4.973 76.300 79.970 1.00 27.87 251 PHE D O 1
ATOM 8536 N N . LEU D 1 198 ? 3.051 77.186 80.722 1.00 35.66 252 LEU D N 1
ATOM 8537 C CA . LEU D 1 198 ? 3.616 78.520 80.901 1.00 37.35 252 LEU D CA 1
ATOM 8538 C C . LEU D 1 198 ? 4.654 78.587 82.023 1.00 40.78 252 LEU D C 1
ATOM 8539 O O . LEU D 1 198 ? 5.522 79.460 82.016 1.00 37.60 252 LEU D O 1
ATOM 8544 N N . LYS D 1 199 ? 4.569 77.668 82.981 1.00 41.15 253 LYS D N 1
ATOM 8545 C CA . LYS D 1 199 ? 5.484 77.683 84.121 1.00 38.71 253 LYS D CA 1
ATOM 8546 C C . LYS D 1 199 ? 6.046 76.305 84.470 1.00 40.48 253 LYS D C 1
ATOM 8547 O O . LYS D 1 199 ? 6.490 76.079 85.595 1.00 50.19 253 LYS D O 1
ATOM 8549 N N . VAL D 1 200 ? 6.032 75.390 83.506 1.00 45.53 254 VAL D N 1
ATOM 8550 C CA . VAL D 1 200 ? 6.569 74.047 83.722 1.00 42.86 254 VAL D CA 1
ATOM 8551 C C . VAL D 1 200 ? 8.099 74.061 83.729 1.00 38.72 254 VAL D C 1
ATOM 8552 O O . VAL D 1 200 ? 8.728 74.702 82.887 1.00 37.58 254 VAL D O 1
ATOM 8556 N N . ASP D 1 201 ? 8.694 73.358 84.689 1.00 42.80 255 ASP D N 1
ATOM 8557 C CA . ASP D 1 201 ? 10.147 73.350 84.836 1.00 43.96 255 ASP D CA 1
ATOM 8558 C C . ASP D 1 201 ? 10.813 72.117 84.225 1.00 37.93 255 ASP D C 1
ATOM 8559 O O . ASP D 1 201 ? 12.028 72.099 84.029 1.00 40.34 255 ASP D O 1
ATOM 8564 N N . LEU D 1 202 ? 10.022 71.095 83.915 1.00 38.50 256 LEU D N 1
ATOM 8565 C CA . LEU D 1 202 ? 10.572 69.850 83.381 1.00 40.04 256 LEU D CA 1
ATOM 8566 C C . LEU D 1 202 ? 9.545 69.027 82.605 1.00 36.62 256 LEU D C 1
ATOM 8567 O O . LEU D 1 202 ? 8.424 68.816 83.069 1.00 34.35 256 LEU D O 1
ATOM 8572 N N . LEU D 1 203 ? 9.939 68.557 81.424 1.00 30.10 257 LEU D N 1
ATOM 8573 C CA . LEU D 1 203 ? 9.092 67.672 80.633 1.00 32.27 257 LEU D CA 1
ATOM 8574 C C . LEU D 1 203 ? 9.571 66.228 80.707 1.00 33.99 257 LEU D C 1
ATOM 8575 O O . LEU D 1 203 ? 10.695 65.918 80.313 1.00 27.29 257 LEU D O 1
ATOM 8580 N N . LEU D 1 204 ? 8.710 65.350 81.214 1.00 38.25 258 LEU D N 1
ATOM 8581 C CA . LEU D 1 204 ? 9.005 63.922 81.252 1.00 34.32 258 LEU D CA 1
ATOM 8582 C C . LEU D 1 204 ? 8.233 63.180 80.169 1.00 35.92 258 LEU D C 1
ATOM 8583 O O . LEU D 1 204 ? 7.111 62.725 80.394 1.00 32.73 258 LEU D O 1
ATOM 8588 N N . VAL D 1 205 ? 8.842 63.067 78.993 1.00 34.03 259 VAL D N 1
ATOM 8589 C CA . VAL D 1 205 ? 8.239 62.360 77.872 1.00 33.01 259 VAL D CA 1
ATOM 8590 C C . VAL D 1 205 ? 8.631 60.885 77.920 1.00 33.25 259 VAL D C 1
ATOM 8591 O O . VAL D 1 205 ? 9.746 60.521 77.546 1.00 33.85 259 VAL D O 1
ATOM 8595 N N . MET D 1 206 ? 7.713 60.042 78.385 1.00 28.42 260 MET D N 1
ATOM 8596 C CA . MET D 1 206 ? 8.018 58.632 78.618 1.00 33.98 260 MET D CA 1
ATOM 8597 C C . MET D 1 206 ? 7.108 57.673 77.856 1.00 38.03 260 MET D C 1
ATOM 8598 O O . MET D 1 206 ? 5.888 57.724 77.988 1.00 34.69 260 MET D O 1
ATOM 8603 N N . GLY D 1 207 ? 7.713 56.788 77.071 1.00 38.06 261 GLY D N 1
ATOM 8604 C CA . GLY D 1 207 ? 6.983 55.700 76.447 1.00 35.06 261 GLY D CA 1
ATOM 8605 C C . GLY D 1 207 ? 6.167 56.079 75.230 1.00 29.63 261 GLY D C 1
ATOM 8606 O O . GLY D 1 207 ? 5.190 55.410 74.897 1.00 30.23 261 GLY D O 1
ATOM 8607 N N . THR D 1 208 ? 6.566 57.151 74.561 1.00 25.41 262 THR D N 1
ATOM 8608 C CA . THR D 1 208 ? 5.903 57.554 73.331 1.00 28.94 262 THR D CA 1
ATOM 8609 C C . THR D 1 208 ? 6.923 57.991 72.290 1.00 26.98 262 THR D C 1
ATOM 8610 O O . THR D 1 208 ? 7.911 58.654 72.611 1.00 34.20 262 THR D O 1
ATOM 8614 N N . SER D 1 209 ? 6.689 57.600 71.043 1.00 25.78 263 SER D N 1
ATOM 8615 C CA . SER D 1 209 ? 7.541 58.032 69.945 1.00 34.51 263 SER D CA 1
ATOM 8616 C C . SER D 1 209 ? 6.942 59.262 69.273 1.00 25.52 263 SER D C 1
ATOM 8617 O O . SER D 1 209 ? 7.379 59.666 68.195 1.00 22.32 263 SER D O 1
ATOM 8620 N N . LEU D 1 210 ? 5.938 59.843 69.929 1.00 33.36 264 LEU D N 1
ATOM 8621 C CA . LEU D 1 210 ? 5.296 61.078 69.479 1.00 30.52 264 LEU D CA 1
ATOM 8622 C C . LEU D 1 210 ? 4.781 60.977 68.046 1.00 26.41 264 LEU D C 1
ATOM 8623 O O . LEU D 1 210 ? 5.093 61.817 67.203 1.00 26.31 264 LEU D O 1
ATOM 8628 N N . GLN D 1 211 ? 3.990 59.944 67.781 1.00 28.88 265 GLN D N 1
ATOM 8629 C CA . GLN D 1 211 ? 3.499 59.686 66.433 1.00 32.21 265 GLN D CA 1
ATOM 8630 C C . GLN D 1 211 ? 2.043 60.108 66.247 1.00 27.97 265 GLN D C 1
ATOM 8631 O O . GLN D 1 211 ? 1.504 60.031 65.144 1.00 30.93 265 GLN D O 1
ATOM 8637 N N . VAL D 1 212 ? 1.414 60.560 67.326 1.00 21.23 266 VAL D N 1
ATOM 8638 C CA . VAL D 1 212 ? 0.014 60.963 67.273 1.00 20.38 266 VAL D CA 1
ATOM 8639 C C . VAL D 1 212 ? -0.167 62.448 67.579 1.00 21.63 266 VAL D C 1
ATOM 8640 O O . VAL D 1 212 ? 0.249 62.930 68.632 1.00 22.83 266 VAL D O 1
ATOM 8644 N N . GLN D 1 213 ? -0.787 63.163 66.645 1.00 20.68 267 GLN D N 1
ATOM 8645 C CA . GLN D 1 213 ? -1.109 64.575 66.822 1.00 19.11 267 GLN D CA 1
ATOM 8646 C C . GLN D 1 213 ? -2.556 64.707 67.292 1.00 23.13 267 GLN D C 1
ATOM 8647 O O . GLN D 1 213 ? -3.375 63.828 67.024 1.00 26.05 267 GLN D O 1
ATOM 8653 N N . PRO D 1 214 ? -2.887 65.806 67.991 1.00 27.42 268 PRO D N 1
ATOM 8654 C CA . PRO D 1 214 ? -2.033 66.944 68.350 1.00 21.89 268 PRO D CA 1
ATOM 8655 C C . PRO D 1 214 ? -1.238 66.721 69.634 1.00 26.62 268 PRO D C 1
ATOM 8656 O O . PRO D 1 214 ? -0.613 67.662 70.125 1.00 27.32 268 PRO D O 1
ATOM 8660 N N . PHE D 1 215 ? -1.262 65.501 70.164 1.00 19.40 269 PHE D N 1
ATOM 8661 C CA . PHE D 1 215 ? -0.543 65.187 71.395 1.00 21.31 269 PHE D CA 1
ATOM 8662 C C . PHE D 1 215 ? 0.951 65.481 71.266 1.00 24.86 269 PHE D C 1
ATOM 8663 O O . PHE D 1 215 ? 1.582 65.951 72.211 1.00 29.85 269 PHE D O 1
ATOM 8671 N N . ALA D 1 216 ? 1.509 65.204 70.092 1.00 26.93 270 ALA D N 1
ATOM 8672 C CA . ALA D 1 216 ? 2.940 65.373 69.862 1.00 27.01 270 ALA D CA 1
ATOM 8673 C C . ALA D 1 216 ? 3.375 66.835 69.950 1.00 32.08 270 ALA D C 1
ATOM 8674 O O . ALA D 1 216 ? 4.502 67.135 70.349 1.00 24.95 270 ALA D O 1
ATOM 8676 N N . SER D 1 217 ? 2.473 67.740 69.584 1.00 29.95 271 SER D N 1
ATOM 8677 C CA . SER D 1 217 ? 2.786 69.165 69.544 1.00 28.10 271 SER D CA 1
ATOM 8678 C C . SER D 1 217 ? 2.969 69.775 70.935 1.00 28.86 271 SER D C 1
ATOM 8679 O O . SER D 1 217 ? 3.458 70.898 71.067 1.00 28.67 271 SER D O 1
ATOM 8682 N N . LEU D 1 218 ? 2.579 69.031 71.966 1.00 25.45 272 LEU D N 1
ATOM 8683 C CA . LEU D 1 218 ? 2.641 69.523 73.341 1.00 26.04 272 LEU D CA 1
ATOM 8684 C C . LEU D 1 218 ? 4.054 69.889 73.799 1.00 24.99 272 LEU D C 1
ATOM 8685 O O . LEU D 1 218 ? 4.226 70.746 74.664 1.00 30.53 272 LEU D O 1
ATOM 8690 N N . ILE D 1 219 ? 5.062 69.248 73.215 1.00 25.83 273 ILE D N 1
ATOM 8691 C CA . ILE D 1 219 ? 6.446 69.491 73.616 1.00 29.63 273 ILE D CA 1
ATOM 8692 C C . ILE D 1 219 ? 6.946 70.872 73.191 1.00 29.37 273 ILE D C 1
ATOM 8693 O O . ILE D 1 219 ? 7.962 71.350 73.694 1.00 32.72 273 ILE D O 1
ATOM 8698 N N . SER D 1 220 ? 6.233 71.510 72.267 1.00 26.39 274 SER D N 1
ATOM 8699 C CA . SER D 1 220 ? 6.610 72.844 71.806 1.00 35.90 274 SER D CA 1
ATOM 8700 C C . SER D 1 220 ? 5.996 73.925 72.693 1.00 26.62 274 SER D C 1
ATOM 8701 O O . SER D 1 220 ? 6.327 75.104 72.572 1.00 18.37 274 SER D O 1
ATOM 8704 N N . LYS D 1 221 ? 5.102 73.512 73.585 1.00 27.99 275 LYS D N 1
ATOM 8705 C CA . LYS D 1 221 ? 4.440 74.436 74.496 1.00 34.56 275 LYS D CA 1
ATOM 8706 C C . LYS D 1 221 ? 5.322 74.755 75.698 1.00 37.68 275 LYS D C 1
ATOM 8707 O O . LYS D 1 221 ? 5.090 75.732 76.412 1.00 34.79 275 LYS D O 1
ATOM 8713 N N . ALA D 1 222 ? 6.335 73.923 75.916 1.00 36.85 276 ALA D N 1
ATOM 8714 C CA . ALA D 1 222 ? 7.275 74.135 77.008 1.00 41.40 276 ALA D CA 1
ATOM 8715 C C . ALA D 1 222 ? 8.180 75.325 76.706 1.00 40.19 276 ALA D C 1
ATOM 8716 O O . ALA D 1 222 ? 8.561 75.538 75.555 1.00 36.44 276 ALA D O 1
ATOM 8718 N N . PRO D 1 223 ? 8.519 76.108 77.744 1.00 37.52 277 PRO D N 1
ATOM 8719 C CA . PRO D 1 223 ? 9.429 77.251 77.612 1.00 38.44 277 PRO D CA 1
ATOM 8720 C C . PRO D 1 223 ? 10.787 76.824 77.065 1.00 41.63 277 PRO D C 1
ATOM 8721 O O . PRO D 1 223 ? 11.188 75.674 77.244 1.00 39.88 277 PRO D O 1
ATOM 8725 N N . LEU D 1 224 ? 11.485 77.746 76.410 1.00 46.76 278 LEU D N 1
ATOM 8726 C CA . LEU D 1 224 ? 12.768 77.441 75.779 1.00 50.19 278 LEU D CA 1
ATOM 8727 C C . LEU D 1 224 ? 13.844 77.008 76.777 1.00 49.30 278 LEU D C 1
ATOM 8728 O O . LEU D 1 224 ? 14.851 76.414 76.392 1.00 40.66 278 LEU D O 1
ATOM 8733 N N . SER D 1 225 ? 13.624 77.304 78.055 1.00 53.45 279 SER D N 1
ATOM 8734 C CA . SER D 1 225 ? 14.598 76.990 79.096 1.00 52.31 279 SER D CA 1
ATOM 8735 C C . SER D 1 225 ? 14.320 75.645 79.760 1.00 47.63 279 SER D C 1
ATOM 8736 O O . SER D 1 225 ? 15.226 75.017 80.307 1.00 50.59 279 SER D O 1
ATOM 8739 N N . THR D 1 226 ? 13.065 75.212 79.708 1.00 37.98 280 THR D N 1
ATOM 8740 C CA . THR D 1 226 ? 12.642 73.981 80.369 1.00 41.96 280 THR D CA 1
ATOM 8741 C C . THR D 1 226 ? 13.293 72.733 79.772 1.00 39.61 280 THR D C 1
ATOM 8742 O O . THR D 1 226 ? 13.094 72.425 78.597 1.00 40.73 280 THR D O 1
ATOM 8746 N N . PRO D 1 227 ? 14.083 72.013 80.587 1.00 40.08 281 PRO D N 1
ATOM 8747 C CA . PRO D 1 227 ? 14.743 70.770 80.171 1.00 38.53 281 PRO D CA 1
ATOM 8748 C C . PRO D 1 227 ? 13.732 69.665 79.890 1.00 37.47 281 PRO D C 1
ATOM 8749 O O . PRO D 1 227 ? 12.727 69.554 80.593 1.00 33.61 281 PRO D O 1
ATOM 8753 N N . ARG D 1 228 ? 14.004 68.854 78.873 1.00 35.78 282 ARG D N 1
ATOM 8754 C CA . ARG D 1 228 ? 13.096 67.782 78.487 1.00 36.86 282 ARG D CA 1
ATOM 8755 C C . ARG D 1 228 ? 13.806 66.432 78.479 1.00 36.71 282 ARG D C 1
ATOM 8756 O O . ARG D 1 228 ? 14.811 66.251 77.791 1.00 34.16 282 ARG D O 1
ATOM 8764 N N . LEU D 1 229 ? 13.278 65.490 79.254 1.00 37.61 283 LEU D N 1
ATOM 8765 C CA . LEU D 1 229 ? 13.847 64.150 79.323 1.00 36.28 283 LEU D CA 1
ATOM 8766 C C . LEU D 1 229 ? 12.966 63.136 78.602 1.00 36.18 283 LEU D C 1
ATOM 8767 O O . LEU D 1 229 ? 11.799 62.955 78.948 1.00 37.51 283 LEU D O 1
ATOM 8772 N N . LEU D 1 230 ? 13.535 62.475 77.601 1.00 35.42 284 LEU D N 1
ATOM 8773 C CA . LEU D 1 230 ? 12.816 61.454 76.852 1.00 35.12 284 LEU D CA 1
ATOM 8774 C C . LEU D 1 230 ? 13.232 60.056 77.296 1.00 41.18 284 LEU D C 1
ATOM 8775 O O . LEU D 1 230 ? 14.386 59.661 77.130 1.00 45.00 284 LEU D O 1
ATOM 8780 N N . ILE D 1 231 ? 12.289 59.316 77.868 1.00 29.57 285 ILE D N 1
ATOM 8781 C CA . ILE D 1 231 ? 12.525 57.924 78.227 1.00 32.64 285 ILE D CA 1
ATOM 8782 C C . ILE D 1 231 ? 11.749 57.016 77.278 1.00 38.32 285 ILE D C 1
ATOM 8783 O O . ILE D 1 231 ? 10.581 56.706 77.515 1.00 40.74 285 ILE D O 1
ATOM 8788 N N . ASN D 1 232 ? 12.402 56.601 76.198 1.00 32.23 286 ASN D N 1
ATOM 8789 C CA . ASN D 1 232 ? 11.755 55.782 75.182 1.00 43.39 286 ASN D CA 1
ATOM 8790 C C . ASN D 1 232 ? 12.717 54.741 74.617 1.00 44.15 286 ASN D C 1
ATOM 8791 O O . ASN D 1 232 ? 13.921 54.799 74.866 1.00 50.00 286 ASN D O 1
ATOM 8796 N N . LYS D 1 233 ? 12.184 53.792 73.855 1.00 37.55 287 LYS D N 1
ATOM 8797 C CA . LYS D 1 233 ? 13.009 52.760 73.235 1.00 42.20 287 LYS D CA 1
ATOM 8798 C C . LYS D 1 233 ? 13.845 53.336 72.094 1.00 40.35 287 LYS D C 1
ATOM 8799 O O . LYS D 1 233 ? 14.839 52.741 71.677 1.00 43.93 287 LYS D O 1
ATOM 8805 N N . GLU D 1 234 ? 13.437 54.499 71.596 1.00 42.65 288 GLU D N 1
ATOM 8806 C CA . GLU D 1 234 ? 14.139 55.162 70.504 1.00 39.86 288 GLU D CA 1
ATOM 8807 C C . GLU D 1 234 ? 14.005 56.676 70.618 1.00 35.54 288 GLU D C 1
ATOM 8808 O O . GLU D 1 234 ? 13.131 57.178 71.327 1.00 34.18 288 GLU D O 1
ATOM 8814 N N . LYS D 1 235 ? 14.871 57.400 69.916 1.00 33.10 289 LYS D N 1
ATOM 8815 C CA . LYS D 1 235 ? 14.805 58.857 69.891 1.00 38.95 289 LYS D CA 1
ATOM 8816 C C . LYS D 1 235 ? 13.581 59.330 69.113 1.00 40.37 289 LYS D C 1
ATOM 8817 O O . LYS D 1 235 ? 13.235 58.759 68.079 1.00 43.07 289 LYS D O 1
ATOM 8823 N N . ALA D 1 236 ? 12.929 60.375 69.615 1.00 42.34 290 ALA D N 1
ATOM 8824 C CA . ALA D 1 236 ? 11.718 60.893 68.987 1.00 45.03 290 ALA D CA 1
ATOM 8825 C C . ALA D 1 236 ? 11.512 62.376 69.280 1.00 40.91 290 ALA D C 1
ATOM 8826 O O . ALA D 1 236 ? 11.970 62.886 70.301 1.00 40.88 290 ALA D O 1
ATOM 8828 N N . GLY D 1 237 ? 10.817 63.061 68.376 1.00 42.33 291 GLY D N 1
ATOM 8829 C CA . GLY D 1 237 ? 10.502 64.466 68.556 1.00 36.35 291 GLY D CA 1
ATOM 8830 C C . GLY D 1 237 ? 11.515 65.397 67.920 1.00 42.30 291 GLY D C 1
ATOM 8831 O O . GLY D 1 237 ? 11.456 66.612 68.109 1.00 45.47 291 GLY D O 1
ATOM 8832 N N . GLN D 1 238 ? 12.442 64.830 67.155 1.00 40.76 292 GLN D N 1
ATOM 8833 C CA . GLN D 1 238 ? 13.501 65.612 66.525 1.00 41.40 292 GLN D CA 1
ATOM 8834 C C . GLN D 1 238 ? 13.006 66.365 65.293 1.00 52.40 292 GLN D C 1
ATOM 8835 O O . GLN D 1 238 ? 13.784 67.026 64.604 1.00 58.00 292 GLN D O 1
ATOM 8841 N N . SER D 1 239 ? 11.710 66.262 65.019 1.00 51.07 293 SER D N 1
ATOM 8842 C CA . SER D 1 239 ? 11.113 66.951 63.883 1.00 48.25 293 SER D CA 1
ATOM 8843 C C . SER D 1 239 ? 10.203 68.089 64.338 1.00 41.09 293 SER D C 1
ATOM 8844 O O . SER D 1 239 ? 9.986 68.285 65.535 1.00 42.20 293 SER D O 1
ATOM 8847 N N . ASP D 1 240 ? 9.681 68.836 63.370 1.00 29.90 294 ASP D N 1
ATOM 8848 C CA . ASP D 1 240 ? 8.777 69.949 63.638 1.00 28.22 294 ASP D CA 1
ATOM 8849 C C . ASP D 1 240 ? 7.543 69.464 64.394 1.00 23.28 294 ASP D C 1
ATOM 8850 O O . ASP D 1 240 ? 6.817 68.600 63.910 1.00 27.14 294 ASP D O 1
ATOM 8855 N N . PRO D 1 241 ? 7.310 70.017 65.594 1.00 26.98 295 PRO D N 1
ATOM 8856 C CA . PRO D 1 241 ? 6.171 69.641 66.440 1.00 28.67 295 PRO D CA 1
ATOM 8857 C C . PRO D 1 241 ? 4.823 69.925 65.781 1.00 24.85 295 PRO D C 1
ATOM 8858 O O . PRO D 1 241 ? 3.822 69.318 66.167 1.00 18.56 295 PRO D O 1
ATOM 8862 N N . PHE D 1 242 ? 4.806 70.844 64.816 1.00 29.62 296 PHE D N 1
ATOM 8863 C CA . PHE D 1 242 ? 3.620 71.115 64.002 1.00 29.98 296 PHE D CA 1
ATOM 8864 C C . PHE D 1 242 ? 2.446 71.639 64.834 1.00 29.18 296 PHE D C 1
ATOM 8865 O O . PHE D 1 242 ? 1.299 71.239 64.628 1.00 27.37 296 PHE D O 1
ATOM 8873 N N . LEU D 1 243 ? 2.742 72.535 65.772 1.00 24.15 297 LEU D N 1
ATOM 8874 C CA . LEU D 1 243 ? 1.716 73.127 66.626 1.00 28.84 297 LEU D CA 1
ATOM 8875 C C . LEU D 1 243 ? 0.729 73.958 65.812 1.00 27.02 297 LEU D C 1
ATOM 8876 O O . LEU D 1 243 ? 1.129 74.782 64.989 1.00 26.80 297 LEU D O 1
ATOM 8881 N N . GLY D 1 244 ? -0.561 73.730 66.040 1.00 20.81 298 GLY D N 1
ATOM 8882 C CA . GLY D 1 244 ? -1.605 74.433 65.314 1.00 23.43 298 GLY D CA 1
ATOM 8883 C C . GLY D 1 244 ? -1.600 74.126 63.830 1.00 23.13 298 GLY D C 1
ATOM 8884 O O . GLY D 1 244 ? -2.169 74.874 63.031 1.00 25.85 298 GLY D O 1
ATOM 8885 N N . MET D 1 245 ? -0.963 73.013 63.471 1.00 26.71 299 MET D N 1
ATOM 8886 C CA . MET D 1 245 ? -0.741 72.641 62.075 1.00 22.04 299 MET D CA 1
ATOM 8887 C C . MET D 1 245 ? -0.065 73.771 61.303 1.00 27.59 299 MET D C 1
ATOM 8888 O O . MET D 1 245 ? -0.425 74.071 60.164 1.00 27.28 299 MET D O 1
ATOM 8893 N N . ILE D 1 246 ? 0.912 74.395 61.954 1.00 26.29 300 ILE D N 1
ATOM 8894 C CA . ILE D 1 246 ? 1.738 75.431 61.349 1.00 27.07 300 ILE D CA 1
ATOM 8895 C C . ILE D 1 246 ? 3.198 75.043 61.551 1.00 26.32 300 ILE D C 1
ATOM 8896 O O . ILE D 1 246 ? 3.572 74.570 62.623 1.00 32.86 300 ILE D O 1
ATOM 8901 N N . MET D 1 247 ? 4.021 75.231 60.525 1.00 19.95 301 MET D N 1
ATOM 8902 C CA . MET D 1 247 ? 5.428 74.853 60.610 1.00 24.26 301 MET D CA 1
ATOM 8903 C C . MET D 1 247 ? 6.330 76.049 60.890 1.00 24.56 301 MET D C 1
ATOM 8904 O O . MET D 1 247 ? 6.026 77.174 60.499 1.00 25.40 301 MET D O 1
ATOM 8909 N N . GLY D 1 248 ? 7.442 75.793 61.573 1.00 25.64 302 GLY D N 1
ATOM 8910 C CA . GLY D 1 248 ? 8.424 76.825 61.846 1.00 30.23 302 GLY D CA 1
ATOM 8911 C C . GLY D 1 248 ? 8.227 77.520 63.178 1.00 35.37 302 GLY D C 1
ATOM 8912 O O . GLY D 1 248 ? 8.819 78.570 63.430 1.00 34.07 302 GLY D O 1
ATOM 8913 N N . LEU D 1 249 ? 7.396 76.937 64.037 1.00 27.01 303 LEU D N 1
ATOM 8914 C CA . LEU D 1 249 ? 7.139 77.516 65.351 1.00 24.06 303 LEU D CA 1
ATOM 8915 C C . LEU D 1 249 ? 8.168 77.056 66.379 1.00 30.82 303 LEU D C 1
ATOM 8916 O O . LEU D 1 249 ? 8.265 77.621 67.470 1.00 25.52 303 LEU D O 1
ATOM 8921 N N . GLY D 1 250 ? 8.936 76.031 66.023 1.00 28.57 304 GLY D N 1
ATOM 8922 C CA . GLY D 1 250 ? 9.969 75.510 66.898 1.00 28.81 304 GLY D CA 1
ATOM 8923 C C . GLY D 1 250 ? 9.423 74.625 68.001 1.00 28.25 304 GLY D C 1
ATOM 8924 O O . GLY D 1 250 ? 8.211 74.440 68.117 1.00 25.45 304 GLY D O 1
ATOM 8925 N N . GLY D 1 251 ? 10.323 74.077 68.812 1.00 26.44 305 GLY D N 1
ATOM 8926 C CA . GLY D 1 251 ? 9.939 73.226 69.922 1.00 27.37 305 GLY D CA 1
ATOM 8927 C C . GLY D 1 251 ? 10.420 71.796 69.761 1.00 29.80 305 GLY D C 1
ATOM 8928 O O . GLY D 1 251 ? 10.242 70.967 70.654 1.00 25.69 305 GLY D O 1
ATOM 8929 N N . GLY D 1 252 ? 11.032 71.509 68.616 1.00 29.74 306 GLY D N 1
ATOM 8930 C CA . GLY D 1 252 ? 11.520 70.173 68.322 1.00 37.19 306 GLY D CA 1
ATOM 8931 C C . GLY D 1 252 ? 12.665 69.738 69.218 1.00 38.10 306 GLY D C 1
ATOM 8932 O O . GLY D 1 252 ? 13.469 70.561 69.658 1.00 40.41 306 GLY D O 1
ATOM 8933 N N . MET D 1 253 ? 12.735 68.438 69.489 1.00 39.66 307 MET D N 1
ATOM 8934 C CA . MET D 1 253 ? 13.797 67.878 70.319 1.00 38.87 307 MET D CA 1
ATOM 8935 C C . MET D 1 253 ? 15.161 68.037 69.658 1.00 43.76 307 MET D C 1
ATOM 8936 O O . MET D 1 253 ? 15.315 67.793 68.461 1.00 40.76 307 MET D O 1
ATOM 8941 N N . ASP D 1 254 ? 16.148 68.449 70.446 1.00 45.99 308 ASP D N 1
ATOM 8942 C CA . ASP D 1 254 ? 17.515 68.571 69.959 1.00 43.71 308 ASP D CA 1
ATOM 8943 C C . ASP D 1 254 ? 18.474 67.876 70.917 1.00 39.15 308 ASP D C 1
ATOM 8944 O O . ASP D 1 254 ? 18.886 68.451 71.923 1.00 46.40 308 ASP D O 1
ATOM 8949 N N . PHE D 1 255 ? 18.826 66.636 70.592 1.00 45.14 309 PHE D N 1
ATOM 8950 C CA . PHE D 1 255 ? 19.652 65.818 71.472 1.00 45.01 309 PHE D CA 1
ATOM 8951 C C . PHE D 1 255 ? 21.141 65.891 71.148 1.00 40.56 309 PHE D C 1
ATOM 8952 O O . PHE D 1 255 ? 21.970 65.983 72.050 1.00 42.17 309 PHE D O 1
ATOM 8960 N N . ASP D 1 256 ? 21.476 65.847 69.861 1.00 39.10 310 ASP D N 1
ATOM 8961 C CA . ASP D 1 256 ? 22.850 65.565 69.455 1.00 39.39 310 ASP D CA 1
ATOM 8962 C C . ASP D 1 256 ? 23.487 66.589 68.515 1.00 43.27 310 ASP D C 1
ATOM 8963 O O . ASP D 1 256 ? 24.481 66.288 67.854 1.00 47.81 310 ASP D O 1
ATOM 8968 N N . SER D 1 257 ? 22.929 67.793 68.449 1.00 40.93 311 SER D N 1
ATOM 8969 C CA . SER D 1 257 ? 23.538 68.837 67.633 1.00 42.58 311 SER D CA 1
ATOM 8970 C C . SER D 1 257 ? 24.418 69.730 68.498 1.00 55.62 311 SER D C 1
ATOM 8971 O O . SER D 1 257 ? 24.416 69.616 69.724 1.00 46.77 311 SER D O 1
ATOM 8974 N N . LYS D 1 258 ? 25.167 70.619 67.854 1.00 60.56 312 LYS D N 1
ATOM 8975 C CA . LYS D 1 258 ? 26.029 71.551 68.570 1.00 58.78 312 LYS D CA 1
ATOM 8976 C C . LYS D 1 258 ? 25.192 72.538 69.374 1.00 65.08 312 LYS D C 1
ATOM 8977 O O . LYS D 1 258 ? 25.676 73.146 70.328 1.00 73.74 312 LYS D O 1
ATOM 8983 N N . LYS D 1 259 ? 23.932 72.691 68.982 1.00 60.11 313 LYS D N 1
ATOM 8984 C CA . LYS D 1 259 ? 23.036 73.624 69.649 1.00 57.14 313 LYS D CA 1
ATOM 8985 C C . LYS D 1 259 ? 22.346 72.996 70.857 1.00 48.44 313 LYS D C 1
ATOM 8986 O O . LYS D 1 259 ? 21.759 73.705 71.670 1.00 56.94 313 LYS D O 1
ATOM 8992 N N . ALA D 1 260 ? 22.417 71.671 70.970 1.00 45.24 314 ALA D N 1
ATOM 8993 C CA . ALA D 1 260 ? 21.703 70.954 72.028 1.00 53.59 314 ALA D CA 1
ATOM 8994 C C . ALA D 1 260 ? 22.065 71.498 73.410 1.00 58.42 314 ALA D C 1
ATOM 8995 O O . ALA D 1 260 ? 23.222 71.810 73.682 1.00 56.57 314 ALA D O 1
ATOM 8997 N N . TYR D 1 261 ? 21.070 71.623 74.280 1.00 48.89 315 TYR D N 1
ATOM 8998 C CA . TYR D 1 261 ? 21.297 72.242 75.581 1.00 40.37 315 TYR D CA 1
ATOM 8999 C C . TYR D 1 261 ? 20.348 71.757 76.686 1.00 47.19 315 TYR D C 1
ATOM 9000 O O . TYR D 1 261 ? 20.714 71.796 77.878 1.00 64.42 315 TYR D O 1
ATOM 9009 N N . ARG D 1 262 ? 19.154 71.294 76.309 1.00 46.22 316 ARG D N 1
ATOM 9010 C CA . ARG D 1 262 ? 18.148 70.949 77.311 1.00 41.04 316 ARG D CA 1
ATOM 9011 C C . ARG D 1 262 ? 17.503 69.582 77.113 1.00 41.27 316 ARG D C 1
ATOM 9012 O O . ARG D 1 262 ? 16.791 69.096 77.986 1.00 37.74 316 ARG D O 1
ATOM 9020 N N . ASP D 1 263 ? 17.753 68.963 75.966 1.00 42.47 317 ASP D N 1
ATOM 9021 C CA . ASP D 1 263 ? 17.099 67.702 75.625 1.00 44.93 317 ASP D CA 1
ATOM 9022 C C . ASP D 1 263 ? 17.996 66.498 75.886 1.00 48.64 317 ASP D C 1
ATOM 9023 O O . ASP D 1 263 ? 19.085 66.392 75.322 1.00 45.62 317 ASP D O 1
ATOM 9028 N N . VAL D 1 264 ? 17.528 65.589 76.736 1.00 42.96 318 VAL D N 1
ATOM 9029 C CA . VAL D 1 264 ? 18.263 64.366 77.034 1.00 45.65 318 VAL D CA 1
ATOM 9030 C C . VAL D 1 264 ? 17.426 63.142 76.671 1.00 46.77 318 VAL D C 1
ATOM 9031 O O . VAL D 1 264 ? 16.237 63.081 76.983 1.00 42.93 318 VAL D O 1
ATOM 9035 N N . ALA D 1 265 ? 18.046 62.174 76.004 1.00 52.03 319 ALA D N 1
ATOM 9036 C CA . ALA D 1 265 ? 17.341 60.962 75.599 1.00 53.51 319 ALA D CA 1
ATOM 9037 C C . ALA D 1 265 ? 17.902 59.711 76.269 1.00 41.00 319 ALA D C 1
ATOM 9038 O O . ALA D 1 265 ? 19.049 59.332 76.036 1.00 41.37 319 ALA D O 1
ATOM 9040 N N . TRP D 1 266 ? 17.083 59.073 77.098 1.00 39.63 320 TRP D N 1
ATOM 9041 C CA . TRP D 1 266 ? 17.465 57.823 77.741 1.00 40.72 320 TRP D CA 1
ATOM 9042 C C . TRP D 1 266 ? 16.841 56.652 76.992 1.00 44.61 320 TRP D C 1
ATOM 9043 O O . TRP D 1 266 ? 15.623 56.472 77.008 1.00 49.24 320 TRP D O 1
ATOM 9054 N N . LEU D 1 267 ? 17.677 55.859 76.331 1.00 43.48 321 LEU D N 1
ATOM 9055 C CA . LEU D 1 267 ? 17.191 54.737 75.535 1.00 48.44 321 LEU D CA 1
ATOM 9056 C C . LEU D 1 267 ? 16.990 53.483 76.382 1.00 46.47 321 LEU D C 1
ATOM 9057 O O . LEU D 1 267 ? 17.805 53.170 77.250 1.00 49.70 321 LEU D O 1
ATOM 9062 N N . GLY D 1 268 ? 15.896 52.771 76.124 1.00 36.98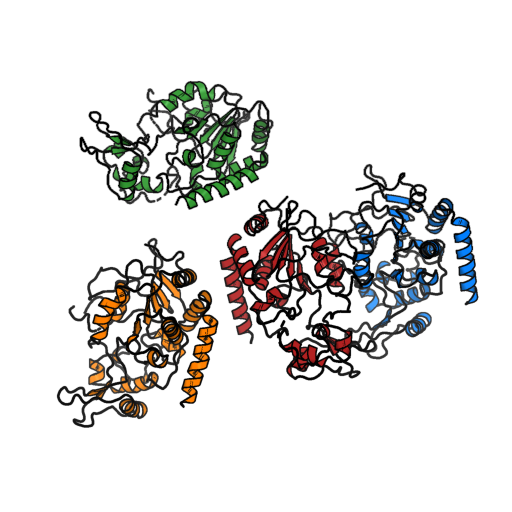 322 GLY D N 1
ATOM 9063 C CA . GLY D 1 268 ? 15.573 51.563 76.861 1.00 34.33 322 GLY D CA 1
ATOM 9064 C C . GLY D 1 268 ? 14.097 51.482 77.199 1.00 43.05 322 GLY D C 1
ATOM 9065 O O . GLY D 1 268 ? 13.289 52.246 76.671 1.00 42.78 322 GLY D O 1
ATOM 9066 N N . GLU D 1 269 ? 13.741 50.550 78.078 1.00 36.12 323 GLU D N 1
ATOM 9067 C CA . GLU D 1 269 ? 12.356 50.399 78.511 1.00 39.41 323 GLU D CA 1
ATOM 9068 C C . GLU D 1 269 ? 12.038 51.389 79.627 1.00 44.52 323 GLU D C 1
ATOM 9069 O O . GLU D 1 269 ? 12.938 51.874 80.312 1.00 45.50 323 GLU D O 1
ATOM 9075 N N . CYS D 1 270 ? 10.754 51.685 79.805 1.00 38.18 324 CYS D N 1
ATOM 9076 C CA . CYS D 1 270 ? 10.324 52.694 80.770 1.00 43.43 324 CYS D CA 1
ATOM 9077 C C . CYS D 1 270 ? 10.551 52.278 82.220 1.00 45.49 324 CYS D C 1
ATOM 9078 O O . CYS D 1 270 ? 10.955 53.096 83.047 1.00 48.93 324 CYS D O 1
ATOM 9081 N N . ASP D 1 271 ? 10.285 51.012 82.527 1.00 35.92 325 ASP D N 1
ATOM 9082 C CA . ASP D 1 271 ? 10.496 50.500 83.875 1.00 38.10 325 ASP D CA 1
ATOM 9083 C C . ASP D 1 271 ? 11.965 50.580 84.276 1.00 45.16 325 ASP D C 1
ATOM 9084 O O . ASP D 1 271 ? 12.287 50.779 85.447 1.00 46.86 325 ASP D O 1
ATOM 9089 N N . GLN D 1 272 ? 12.852 50.434 83.298 1.00 33.54 326 GLN D N 1
ATOM 9090 C CA . GLN D 1 272 ? 14.284 50.491 83.560 1.00 41.36 326 GLN D CA 1
ATOM 9091 C C . GLN D 1 272 ? 14.731 51.935 83.756 1.00 43.28 326 GLN D C 1
ATOM 9092 O O . GLN D 1 272 ? 15.570 52.226 84.609 1.00 40.11 326 GLN D O 1
ATOM 9098 N N . GLY D 1 273 ? 14.160 52.835 82.961 1.00 52.61 327 GLY D N 1
ATOM 9099 C CA . GLY D 1 273 ? 14.503 54.244 83.021 1.00 44.77 327 GLY D CA 1
ATOM 9100 C C . GLY D 1 273 ? 14.094 54.912 84.317 1.00 44.18 327 GLY D C 1
ATOM 9101 O O . GLY D 1 273 ? 14.841 55.721 84.867 1.00 54.97 327 GLY D O 1
ATOM 9102 N N . CYS D 1 274 ? 12.906 54.575 84.807 1.00 37.95 328 CYS D N 1
ATOM 9103 C CA . CYS D 1 274 ? 12.394 55.161 86.041 1.00 46.65 328 CYS D CA 1
ATOM 9104 C C . CYS D 1 274 ? 13.184 54.693 87.259 1.00 48.42 328 CYS D C 1
ATOM 9105 O O . CYS D 1 274 ? 13.427 55.468 88.184 1.00 38.71 328 CYS D O 1
ATOM 9108 N N . LEU D 1 275 ? 13.582 53.425 87.255 1.00 54.54 329 LEU D N 1
ATOM 9109 C CA . LEU D 1 275 ? 14.391 52.875 88.336 1.00 42.35 329 LEU D CA 1
ATOM 9110 C C . LEU D 1 275 ? 15.786 53.487 88.336 1.00 43.93 329 LEU D C 1
ATOM 9111 O O . LEU D 1 275 ? 16.337 53.800 89.392 1.00 47.22 329 LEU D O 1
ATOM 9116 N N . ALA D 1 276 ? 16.352 53.656 87.145 1.00 39.01 330 ALA D N 1
ATOM 9117 C CA . ALA D 1 276 ? 17.662 54.279 87.001 1.00 46.83 330 ALA D CA 1
ATOM 9118 C C . ALA D 1 276 ? 17.613 55.732 87.460 1.00 50.29 330 ALA D C 1
ATOM 9119 O O . ALA D 1 276 ? 18.561 56.240 88.059 1.00 54.99 330 ALA D O 1
ATOM 9121 N N . LEU D 1 277 ? 16.494 56.391 87.177 1.00 49.46 331 LEU D N 1
ATOM 9122 C CA . LEU D 1 277 ? 16.299 57.783 87.561 1.00 53.84 331 LEU D CA 1
ATOM 9123 C C . LEU D 1 277 ? 16.024 57.916 89.056 1.00 50.87 331 LEU D C 1
ATOM 9124 O O . LEU D 1 277 ? 16.512 58.841 89.704 1.00 50.91 331 LEU D O 1
ATOM 9129 N N . ALA D 1 278 ? 15.243 56.985 89.598 1.00 54.71 332 ALA D N 1
ATOM 9130 C CA . ALA D 1 278 ? 14.917 56.989 91.020 1.00 50.66 332 ALA D CA 1
ATOM 9131 C C . ALA D 1 278 ? 16.146 56.686 91.870 1.00 56.17 332 ALA D C 1
ATOM 9132 O O . ALA D 1 278 ? 16.262 57.162 93.001 1.00 53.68 332 ALA D O 1
ATOM 9134 N N . GLU D 1 279 ? 17.058 55.890 91.320 1.00 56.80 333 GLU D N 1
ATOM 9135 C CA . GLU D 1 279 ? 18.302 55.552 92.003 1.00 63.52 333 GLU D CA 1
ATOM 9136 C C . GLU D 1 279 ? 19.136 56.806 92.247 1.00 60.40 333 GLU D C 1
ATOM 9137 O O . GLU D 1 279 ? 19.667 57.008 93.340 1.00 54.73 333 GLU D O 1
ATOM 9143 N N . LEU D 1 280 ? 19.239 57.646 91.221 1.00 53.36 334 LEU D N 1
ATOM 9144 C CA . LEU D 1 280 ? 19.998 58.887 91.312 1.00 50.69 334 LEU D CA 1
ATOM 9145 C C . LEU D 1 280 ? 19.349 59.860 92.292 1.00 54.27 334 LEU D C 1
ATOM 9146 O O . LEU D 1 280 ? 20.037 60.602 92.993 1.00 61.82 334 LEU D O 1
ATOM 9151 N N . LEU D 1 281 ? 18.021 59.851 92.335 1.00 54.41 335 LEU D N 1
ATOM 9152 C CA . LEU D 1 281 ? 17.280 60.693 93.264 1.00 52.17 335 LEU D CA 1
ATOM 9153 C C . LEU D 1 281 ? 17.200 60.020 94.629 1.00 57.43 335 LEU D C 1
ATOM 9154 O O . LEU D 1 281 ? 16.798 60.637 95.615 1.00 61.17 335 LEU D O 1
ATOM 9159 N N . GLY D 1 282 ? 17.590 58.751 94.677 1.00 50.49 336 GLY D N 1
ATOM 9160 C CA . GLY D 1 282 ? 17.522 57.979 95.903 1.00 45.16 336 GLY D CA 1
ATOM 9161 C C . GLY D 1 282 ? 16.088 57.649 96.264 1.00 46.83 336 GLY D C 1
ATOM 9162 O O . GLY D 1 282 ? 15.676 57.807 97.414 1.00 34.48 336 GLY D O 1
ATOM 9163 N N . TRP D 1 283 ? 15.326 57.191 95.275 1.00 49.63 337 TRP D N 1
ATOM 9164 C CA . TRP D 1 283 ? 13.913 56.888 95.471 1.00 47.08 337 TRP D CA 1
ATOM 9165 C C . TRP D 1 283 ? 13.579 55.426 95.180 1.00 55.39 337 TRP D C 1
ATOM 9166 O O . TRP D 1 283 ? 12.459 54.986 95.438 1.00 59.01 337 TRP D O 1
ATOM 9177 N N . LYS D 1 284 ? 14.545 54.685 94.640 1.00 55.26 338 LYS D N 1
ATOM 9178 C CA . LYS D 1 284 ? 14.320 53.295 94.235 1.00 53.22 338 LYS D CA 1
ATOM 9179 C C . LYS D 1 284 ? 13.774 52.426 95.366 1.00 57.42 338 LYS D C 1
ATOM 9180 O O . LYS D 1 284 ? 12.859 51.628 95.159 1.00 55.14 338 LYS D O 1
ATOM 9186 N N . LYS D 1 285 ? 14.341 52.586 96.558 1.00 59.07 339 LYS D N 1
ATOM 9187 C CA . LYS D 1 285 ? 13.887 51.845 97.727 1.00 62.98 339 LYS D CA 1
ATOM 9188 C C . LYS D 1 285 ? 12.439 52.213 98.034 1.00 59.52 339 LYS D C 1
ATOM 9189 O O . LYS D 1 285 ? 11.622 51.352 98.360 1.00 55.66 339 LYS D O 1
ATOM 9195 N N . GLU D 1 286 ? 12.131 53.499 97.915 1.00 62.80 340 GLU D N 1
ATOM 9196 C CA . GLU D 1 286 ? 10.788 54.002 98.175 1.00 55.56 340 GLU D CA 1
ATOM 9197 C C . GLU D 1 286 ? 9.830 53.600 97.059 1.00 59.30 340 GLU D C 1
ATOM 9198 O O . GLU D 1 286 ? 8.676 53.252 97.312 1.00 58.98 340 GLU D O 1
ATOM 9204 N N . LEU D 1 287 ? 10.321 53.647 95.824 1.00 56.21 341 LEU D N 1
ATOM 9205 C CA . LEU D 1 287 ? 9.510 53.328 94.653 1.00 53.46 341 LEU D CA 1
ATOM 9206 C C . LEU D 1 287 ? 9.109 51.858 94.612 1.00 54.37 341 LEU D C 1
ATOM 9207 O O . LEU D 1 287 ? 7.937 51.533 94.412 1.00 44.99 341 LEU D O 1
ATOM 9212 N N . GLU D 1 288 ? 10.087 50.975 94.794 1.00 55.54 342 GLU D N 1
ATOM 9213 C CA . GLU D 1 288 ? 9.839 49.538 94.763 1.00 50.41 342 GLU D CA 1
ATOM 9214 C C . GLU D 1 288 ? 8.888 49.112 95.878 1.00 49.73 342 GLU D C 1
ATOM 9215 O O . GLU D 1 288 ? 8.086 48.195 95.702 1.00 44.57 342 GLU D O 1
ATOM 9221 N N . ASP D 1 289 ? 8.980 49.788 97.021 1.00 51.30 343 ASP D N 1
ATOM 9222 C CA . ASP D 1 289 ? 8.062 49.550 98.129 1.00 57.13 343 ASP D CA 1
ATOM 9223 C C . ASP D 1 289 ? 6.634 49.876 97.712 1.00 54.34 343 ASP D C 1
ATOM 9224 O O . ASP D 1 289 ? 5.706 49.124 98.007 1.00 46.00 343 ASP D O 1
ATOM 9229 N N . LEU D 1 290 ? 6.476 51.001 97.021 1.00 52.75 344 LEU D N 1
ATOM 9230 C CA . LEU D 1 290 ? 5.171 51.462 96.559 1.00 49.34 344 LEU D CA 1
ATOM 9231 C C . LEU D 1 290 ? 4.542 50.483 95.572 1.00 45.64 344 LEU D C 1
ATOM 9232 O O . LEU D 1 290 ? 3.360 50.153 95.681 1.00 43.97 344 LEU D O 1
ATOM 9237 N N . VAL D 1 291 ? 5.339 50.024 94.612 1.00 44.26 345 VAL D N 1
ATOM 9238 C CA . VAL D 1 291 ? 4.866 49.086 93.600 1.00 51.05 345 VAL D CA 1
ATOM 9239 C C . VAL D 1 291 ? 4.386 47.782 94.232 1.00 52.51 345 VAL D C 1
ATOM 9240 O O . VAL D 1 291 ? 3.279 47.320 93.953 1.00 45.68 345 VAL D O 1
ATOM 9244 N N . ARG D 1 292 ? 5.224 47.201 95.086 1.00 54.57 346 ARG D N 1
ATOM 9245 C CA . ARG D 1 292 ? 4.885 45.971 95.794 1.00 43.62 346 ARG D CA 1
ATOM 9246 C C . ARG D 1 292 ? 3.667 46.163 96.695 1.00 45.04 346 ARG D C 1
ATOM 9247 O O . ARG D 1 292 ? 2.797 45.294 96.770 1.00 44.81 346 ARG D O 1
ATOM 9255 N N . ARG D 1 293 ? 3.611 47.307 97.369 1.00 40.88 347 ARG D N 1
ATOM 9256 C CA . ARG D 1 293 ? 2.509 47.618 98.272 1.00 44.07 347 ARG D CA 1
ATOM 9257 C C . ARG D 1 293 ? 1.188 47.692 97.516 1.00 50.10 347 ARG D C 1
ATOM 9258 O O . ARG D 1 293 ? 0.192 47.094 97.925 1.00 51.62 347 ARG D O 1
ATOM 9266 N N . GLU D 1 294 ? 1.188 48.424 96.406 1.00 47.04 348 GLU D N 1
ATOM 9267 C CA . GLU D 1 294 ? -0.029 48.632 95.629 1.00 46.86 348 GLU D CA 1
ATOM 9268 C C . GLU D 1 294 ? -0.456 47.386 94.856 1.00 50.43 348 GLU D C 1
ATOM 9269 O O . GLU D 1 294 ? -1.645 47.076 94.784 1.00 51.21 348 GLU D O 1
ATOM 9275 N N . HIS D 1 295 ? 0.512 46.678 94.279 1.00 45.52 349 HIS D N 1
ATOM 9276 C CA . HIS D 1 295 ? 0.222 45.445 93.551 1.00 49.82 349 HIS D CA 1
ATOM 9277 C C . HIS D 1 295 ? -0.408 44.397 94.461 1.00 54.90 349 HIS D C 1
ATOM 9278 O O . HIS D 1 295 ? -1.336 43.692 94.063 1.00 53.52 349 HIS D O 1
ATOM 9285 N N . ALA D 1 296 ? 0.101 44.301 95.685 1.00 54.31 350 ALA D N 1
ATOM 9286 C CA . ALA D 1 296 ? -0.451 43.382 96.671 1.00 61.74 350 ALA D CA 1
ATOM 9287 C C . ALA D 1 296 ? -1.848 43.830 97.087 1.00 60.66 350 ALA D C 1
ATOM 9288 O O . ALA D 1 296 ? -2.727 43.006 97.343 1.00 58.11 350 ALA D O 1
ATOM 9290 N N . SER D 1 297 ? -2.044 45.143 97.148 1.00 52.43 351 SER D N 1
ATOM 9291 C CA . SER D 1 297 ? -3.342 45.707 97.491 1.00 55.15 351 SER D CA 1
ATOM 9292 C C . SER D 1 297 ? -4.370 45.396 96.408 1.00 63.27 351 SER D C 1
ATOM 9293 O O . SER D 1 297 ? -5.504 45.025 96.709 1.00 60.69 351 SER D O 1
ATOM 9296 N N . ILE D 1 298 ? -3.963 45.546 95.150 1.00 60.71 352 ILE D N 1
ATOM 9297 C CA . ILE D 1 298 ? -4.833 45.265 94.012 1.00 62.47 352 ILE D CA 1
ATOM 9298 C C . ILE D 1 298 ? -5.274 43.802 93.990 1.00 65.35 352 ILE D C 1
ATOM 9299 O O . ILE D 1 298 ? -6.449 43.501 93.773 1.00 60.90 352 ILE D O 1
ATOM 9304 N N . ASP D 1 299 ? -4.327 42.899 94.226 1.00 68.63 353 ASP D N 1
ATOM 9305 C CA . ASP D 1 299 ? -4.619 41.470 94.272 1.00 67.04 353 ASP D CA 1
ATOM 9306 C C . ASP D 1 299 ? -5.569 41.134 95.417 1.00 65.43 353 ASP D C 1
ATOM 9307 O O . ASP D 1 299 ? -6.356 40.192 95.328 1.00 65.10 353 ASP D O 1
ATOM 9312 N N . ALA D 1 300 ? -5.491 41.914 96.490 1.00 65.87 354 ALA D N 1
ATOM 9313 C CA . ALA D 1 300 ? -6.328 41.695 97.664 1.00 61.08 354 ALA D CA 1
ATOM 9314 C C . ALA D 1 300 ? -7.772 42.132 97.426 1.00 81.04 354 ALA D C 1
ATOM 9315 O O . ALA D 1 300 ? -8.670 41.769 98.185 1.00 85.76 354 ALA D O 1
ATOM 9317 N N . GLN D 1 301 ? -7.990 42.911 96.371 1.00 79.23 355 GLN D N 1
ATOM 9318 C CA . GLN D 1 301 ? -9.330 43.382 96.036 1.00 72.34 355 GLN D CA 1
ATOM 9319 C C . GLN D 1 301 ? -10.149 42.281 95.371 1.00 78.92 355 GLN D C 1
ATOM 9320 O O . GLN D 1 301 ? -11.311 42.066 95.716 1.00 84.86 355 GLN D O 1
ATOM 9326 N N . SER D 1 302 ? -9.536 41.589 94.416 1.00 71.27 356 SER D N 1
ATOM 9327 C CA . SER D 1 302 ? -10.210 40.513 93.699 1.00 76.84 356 SER D CA 1
ATOM 9328 C C . SER D 1 302 ? -10.240 39.231 94.526 1.00 84.04 356 SER D C 1
ATOM 9329 O O . SER D 1 302 ? -11.278 38.857 95.072 1.00 81.28 356 SER D O 1
ATOM 9335 N N . TYR E 2 2 ? -10.345 78.063 91.309 1.00 36.41 1002 TYR E N 1
ATOM 9336 C CA . TYR E 2 2 ? -9.027 77.477 91.071 1.00 26.86 1002 TYR E CA 1
ATOM 9337 C C . TYR E 2 2 ? -9.006 76.440 89.943 1.00 17.96 1002 TYR E C 1
ATOM 9338 O O . TYR E 2 2 ? -8.165 76.513 89.055 1.00 21.49 1002 TYR E O 1
ATOM 9347 N N . HIS E 2 3 ? -9.941 75.496 89.973 1.00 21.80 1003 HIS E N 1
ATOM 9348 C CA . HIS E 2 3 ? -10.013 74.452 88.960 1.00 19.99 1003 HIS E CA 1
ATOM 9349 C C . HIS E 2 3 ? -11.112 74.726 87.938 1.00 17.85 1003 HIS E C 1
ATOM 9350 O O . HIS E 2 3 ? -11.366 73.907 87.054 1.00 29.87 1003 HIS E O 1
ATOM 9357 N N . THR E 2 4 ? -11.763 75.878 88.060 1.00 19.45 1004 THR E N 1
ATOM 9358 C CA . THR E 2 4 ? -12.928 76.188 87.235 1.00 17.97 1004 THR E CA 1
ATOM 9359 C C . THR E 2 4 ? -12.669 77.262 86.183 1.00 19.08 1004 THR E C 1
ATOM 9360 O O . THR E 2 4 ? -13.532 78.103 85.934 1.00 22.31 1004 THR E O 1
ATOM 9364 N N . TYR E 2 5 ? -11.492 77.233 85.562 1.00 18.88 1005 TYR E N 1
ATOM 9365 C CA . TYR E 2 5 ? -11.163 78.208 84.524 1.00 20.00 1005 TYR E CA 1
ATOM 9366 C C . TYR E 2 5 ? -12.137 78.151 83.351 1.00 17.80 1005 TYR E C 1
ATOM 9367 O O . TYR E 2 5 ? -12.490 79.180 82.773 1.00 20.67 1005 TYR E O 1
ATOM 9376 N N . HIS E 2 6 ? -12.568 76.943 83.012 1.00 14.21 1006 HIS E N 1
ATOM 9377 C CA . HIS E 2 6 ? -13.451 76.721 81.875 1.00 16.62 1006 HIS E CA 1
ATOM 9378 C C . HIS E 2 6 ? -14.880 77.186 82.147 1.00 16.80 1006 HIS E C 1
ATOM 9379 O O . HIS E 2 6 ? -15.717 77.204 81.245 1.00 16.90 1006 HIS E O 1
ATOM 9386 N N . VAL E 2 7 ? -15.152 77.559 83.393 1.00 14.91 1007 VAL E N 1
ATOM 9387 C CA . VAL E 2 7 ? -16.490 77.973 83.801 1.00 16.83 1007 VAL E CA 1
ATOM 9388 C C . VAL E 2 7 ? -16.661 79.488 83.683 1.00 14.03 1007 VAL E C 1
ATOM 9389 O O . VAL E 2 7 ? -15.750 80.248 84.016 1.00 16.27 1007 VAL E O 1
ATOM 9408 N N . ARG E 2 9 ? -17.352 83.020 84.563 1.00 15.08 1009 ARG E N 1
ATOM 9409 C CA . ARG E 2 9 ? -17.207 83.709 85.841 1.00 18.49 1009 ARG E CA 1
ATOM 9410 C C . ARG E 2 9 ? -17.122 85.215 85.643 1.00 19.09 1009 ARG E C 1
ATOM 9411 O O . ARG E 2 9 ? -17.161 85.708 84.515 1.00 20.12 1009 ARG E O 1
ATOM 9419 N N . ARG E 2 10 ? -17.004 85.943 86.748 1.00 18.75 1010 ARG E N 1
ATOM 9420 C CA . ARG E 2 10 ? -16.705 87.367 86.696 1.00 15.91 1010 ARG E CA 1
ATOM 9421 C C . ARG E 2 10 ? -15.202 87.550 86.866 1.00 17.51 1010 ARG E C 1
ATOM 9422 O O . ARG E 2 10 ? -14.457 86.572 86.893 1.00 20.15 1010 ARG E O 1
ATOM 9430 N N . THR E 2 11 ? -14.754 88.796 86.986 1.00 25.53 1011 THR E N 1
ATOM 9431 C CA . THR E 2 11 ? -13.321 89.083 87.031 1.00 21.57 1011 THR E CA 1
ATOM 9432 C C . THR E 2 11 ? -12.744 89.139 88.444 1.00 29.48 1011 THR E C 1
ATOM 9433 O O . THR E 2 11 ? -11.863 89.949 88.731 1.00 35.06 1011 THR E O 1
ATOM 9437 N N . ASN E 2 12 ? -13.241 88.275 89.320 1.00 26.71 1012 ASN E N 1
ATOM 9438 C CA . ASN E 2 12 ? -12.688 88.154 90.661 1.00 21.88 1012 ASN E CA 1
ATOM 9439 C C . ASN E 2 12 ? -11.441 87.280 90.645 1.00 21.78 1012 ASN E C 1
ATOM 9440 O O . ASN E 2 12 ? -11.378 86.291 89.916 1.00 26.38 1012 ASN E O 1
ATOM 9445 N N . TYR E 2 13 ? -10.448 87.645 91.446 1.00 17.22 1013 TYR E N 1
ATOM 9446 C CA . TYR E 2 13 ? -9.234 86.846 91.550 1.00 18.28 1013 TYR E CA 1
ATOM 9447 C C . TYR E 2 13 ? -9.373 85.789 92.639 1.00 16.10 1013 TYR E C 1
ATOM 9448 O O . TYR E 2 13 ? -8.485 85.614 93.471 1.00 18.06 1013 TYR E O 1
ATOM 9457 N N . TYR E 2 14 ? -10.508 85.097 92.621 1.00 18.99 1014 TYR E N 1
ATOM 9458 C CA . TYR E 2 14 ? -10.775 83.990 93.529 1.00 20.95 1014 TYR E CA 1
ATOM 9459 C C . TYR E 2 14 ? -11.928 83.143 93.003 1.00 22.50 1014 TYR E C 1
ATOM 9460 O O . TYR E 2 14 ? -12.483 83.424 91.943 1.00 23.70 1014 TYR E O 1
ATOM 9469 N N . CYS E 2 15 ? -12.285 82.104 93.749 1.00 22.86 1015 CYS E N 1
ATOM 9470 C CA . CYS E 2 15 ? -13.361 81.210 93.341 1.00 21.71 1015 CYS E CA 1
ATOM 9471 C C . CYS E 2 15 ? -14.526 81.247 94.322 1.00 27.65 1015 CYS E C 1
ATOM 9472 O O . CYS E 2 15 ? -14.413 80.766 95.451 1.00 31.34 1015 CYS E O 1
ATOM 9479 N N . TYR F 2 2 ? 27.708 14.181 128.779 1.00 18.99 1002 TYR F N 1
ATOM 9480 C CA . TYR F 2 2 ? 28.651 15.032 128.056 1.00 16.29 1002 TYR F CA 1
ATOM 9481 C C . TYR F 2 2 ? 29.177 14.389 126.770 1.00 20.48 1002 TYR F C 1
ATOM 9482 O O . TYR F 2 2 ? 29.791 15.058 125.939 1.00 19.09 1002 TYR F O 1
ATOM 9491 N N . HIS F 2 3 ? 28.937 13.093 126.610 1.00 20.08 1003 HIS F N 1
ATOM 9492 C CA . HIS F 2 3 ? 29.461 12.351 125.470 1.00 21.22 1003 HIS F CA 1
ATOM 9493 C C . HIS F 2 3 ? 28.377 12.083 124.430 1.00 21.57 1003 HIS F C 1
ATOM 9494 O O . HIS F 2 3 ? 28.587 11.321 123.486 1.00 22.20 1003 HIS F O 1
ATOM 9501 N N . THR F 2 4 ? 27.218 12.709 124.605 1.00 17.73 1004 THR F N 1
ATOM 9502 C CA . THR F 2 4 ? 26.061 12.404 123.771 1.00 17.97 1004 THR F CA 1
ATOM 9503 C C . THR F 2 4 ? 25.695 13.517 122.790 1.00 19.93 1004 THR F C 1
ATOM 9504 O O . THR F 2 4 ? 24.517 13.807 122.589 1.00 18.79 1004 THR F O 1
ATOM 9508 N N . TYR F 2 5 ? 26.702 14.131 122.176 1.00 15.55 1005 TYR F N 1
ATOM 9509 C CA . TYR F 2 5 ? 26.456 15.180 121.193 1.00 16.16 1005 TYR F CA 1
ATOM 9510 C C . TYR F 2 5 ? 25.708 14.631 119.986 1.00 19.52 1005 TYR F C 1
ATOM 9511 O O . TYR F 2 5 ? 24.861 15.308 119.404 1.00 19.68 1005 TYR F O 1
ATOM 9520 N N . HIS F 2 6 ? 26.032 13.397 119.616 1.00 18.57 1006 HIS F N 1
ATOM 9521 C CA . HIS F 2 6 ? 25.437 12.761 118.450 1.00 16.78 1006 HIS F CA 1
ATOM 9522 C C . HIS F 2 6 ? 23.986 12.352 118.690 1.00 15.81 1006 HIS F C 1
ATOM 9523 O O . HIS F 2 6 ? 23.256 12.053 117.748 1.00 21.55 1006 HIS F O 1
ATOM 9530 N N . VAL F 2 7 ? 23.575 12.344 119.954 1.00 17.84 1007 VAL F N 1
ATOM 9531 C CA . VAL F 2 7 ? 22.214 11.971 120.326 1.00 15.52 1007 VAL F CA 1
ATOM 9532 C C . VAL F 2 7 ? 21.284 13.182 120.251 1.00 16.00 1007 VAL F C 1
ATOM 9533 O O . VAL F 2 7 ? 21.686 14.294 120.588 1.00 18.78 1007 VAL F O 1
ATOM 9552 N N . ARG F 2 9 ? 18.878 15.833 121.250 1.00 21.59 1009 ARG F N 1
ATOM 9553 C CA . ARG F 2 9 ? 18.616 16.465 122.540 1.00 22.10 1009 ARG F CA 1
ATOM 9554 C C . ARG F 2 9 ? 17.899 17.801 122.365 1.00 19.76 1009 ARG F C 1
ATOM 9555 O O . ARG F 2 9 ? 17.668 18.253 121.243 1.00 19.64 1009 ARG F O 1
ATOM 9563 N N . ARG F 2 10 ? 17.554 18.430 123.485 1.00 22.50 1010 ARG F N 1
ATOM 9564 C CA . ARG F 2 10 ? 17.042 19.795 123.473 1.00 23.59 1010 ARG F CA 1
ATOM 9565 C C . ARG F 2 10 ? 18.205 20.766 123.660 1.00 24.96 1010 ARG F C 1
ATOM 9566 O O . ARG F 2 10 ? 19.366 20.357 123.633 1.00 27.89 1010 ARG F O 1
ATOM 9574 N N . THR F 2 11 ? 17.899 22.045 123.858 1.00 23.77 1011 THR F N 1
ATOM 9575 C CA . THR F 2 11 ? 18.939 23.074 123.916 1.00 20.52 1011 THR F CA 1
ATOM 9576 C C . THR F 2 11 ? 19.467 23.366 125.320 1.00 23.62 1011 THR F C 1
ATOM 9577 O O . THR F 2 11 ? 19.992 24.449 125.574 1.00 36.88 1011 THR F O 1
ATOM 9581 N N . ASN F 2 12 ? 19.336 22.407 126.228 1.00 29.59 1012 ASN F N 1
ATOM 9582 C CA . ASN F 2 12 ? 19.929 22.554 127.551 1.00 24.51 1012 ASN F CA 1
ATOM 9583 C C . ASN F 2 12 ? 21.446 22.468 127.472 1.00 19.75 1012 ASN F C 1
ATOM 9584 O O . ASN F 2 12 ? 21.989 21.641 126.741 1.00 29.38 1012 ASN F O 1
ATOM 9589 N N . TYR F 2 13 ? 22.130 23.318 128.228 1.00 22.13 1013 TYR F N 1
ATOM 9590 C CA . TYR F 2 13 ? 23.588 23.298 128.252 1.00 22.09 1013 TYR F CA 1
ATOM 9591 C C . TYR F 2 13 ? 24.122 22.292 129.268 1.00 18.30 1013 TYR F C 1
ATOM 9592 O O . TYR F 2 13 ? 25.104 22.548 129.964 1.00 15.73 1013 TYR F O 1
ATOM 9601 N N . TYR F 2 14 ? 23.457 21.144 129.343 1.00 19.45 1014 TYR F N 1
ATOM 9602 C CA . TYR F 2 14 ? 23.903 20.037 130.176 1.00 19.71 1014 TYR F CA 1
ATOM 9603 C C . TYR F 2 14 ? 23.410 18.721 129.594 1.00 17.90 1014 TYR F C 1
ATOM 9604 O O . TYR F 2 14 ? 22.765 18.701 128.546 1.00 23.05 1014 TYR F O 1
ATOM 9613 N N . CYS F 2 15 ? 23.716 17.623 130.274 1.00 22.88 1015 CYS F N 1
ATOM 9614 C CA . CYS F 2 15 ? 23.274 16.309 129.829 1.00 21.51 1015 CYS F CA 1
ATOM 9615 C C . CYS F 2 15 ? 22.233 15.744 130.786 1.00 23.43 1015 CYS F C 1
ATOM 9616 O O . CYS F 2 15 ? 22.473 15.644 131.991 1.00 25.84 1015 CYS F O 1
ATOM 9623 N N . TYR G 2 2 ? 56.046 81.272 128.845 1.00 30.40 1002 TYR G N 1
ATOM 9624 C CA . TYR G 2 2 ? 56.658 82.574 128.594 1.00 27.18 1002 TYR G CA 1
ATOM 9625 C C . TYR G 2 2 ? 57.654 82.582 127.427 1.00 26.51 1002 TYR G C 1
ATOM 9626 O O . TYR G 2 2 ? 57.615 83.472 126.586 1.00 28.05 1002 TYR G O 1
ATOM 9635 N N . HIS G 2 3 ? 58.525 81.580 127.373 1.00 22.97 1003 HIS G N 1
ATOM 9636 C CA . HIS G 2 3 ? 59.520 81.474 126.316 1.00 25.17 1003 HIS G CA 1
ATOM 9637 C C . HIS G 2 3 ? 59.204 80.338 125.341 1.00 19.82 1003 HIS G C 1
ATOM 9638 O O . HIS G 2 3 ? 60.076 79.896 124.591 1.00 22.06 1003 HIS G O 1
ATOM 9645 N N . THR G 2 4 ? 57.965 79.856 125.359 1.00 18.76 1004 THR G N 1
ATOM 9646 C CA . THR G 2 4 ? 57.600 78.675 124.576 1.00 25.65 1004 THR G CA 1
ATOM 9647 C C . THR G 2 4 ? 56.545 78.929 123.498 1.00 20.65 1004 THR G C 1
ATOM 9648 O O . THR G 2 4 ? 55.698 78.071 123.247 1.00 18.86 1004 THR G O 1
ATOM 9652 N N . TYR G 2 5 ? 56.598 80.095 122.859 1.00 21.21 1005 TYR G N 1
ATOM 9653 C CA . TYR G 2 5 ? 55.664 80.406 121.779 1.00 21.37 1005 TYR G CA 1
ATOM 9654 C C . TYR G 2 5 ? 55.792 79.404 120.638 1.00 19.72 1005 TYR G C 1
ATOM 9655 O O . TYR G 2 5 ? 54.810 79.068 119.974 1.00 15.25 1005 TYR G O 1
ATOM 9664 N N . HIS G 2 6 ? 57.014 78.930 120.424 1.00 19.55 1006 HIS G N 1
ATOM 9665 C CA . HIS G 2 6 ? 57.318 78.022 119.326 1.00 15.92 1006 HIS G CA 1
ATOM 9666 C C . HIS G 2 6 ? 56.805 76.605 119.571 1.00 12.97 1006 HIS G C 1
ATOM 9667 O O . HIS G 2 6 ? 56.801 75.776 118.662 1.00 13.57 1006 HIS G O 1
ATOM 9674 N N . VAL G 2 7 ? 56.376 76.332 120.799 1.00 13.68 1007 VAL G N 1
ATOM 9675 C CA . VAL G 2 7 ? 55.908 75.000 121.170 1.00 13.90 1007 VAL G CA 1
ATOM 9676 C C . VAL G 2 7 ? 54.394 74.900 121.032 1.00 13.94 1007 VAL G C 1
ATOM 9677 O O . VAL G 2 7 ? 53.672 75.836 121.377 1.00 17.22 1007 VAL G O 1
ATOM 9696 N N . ARG G 2 9 ? 50.831 74.312 121.888 1.00 20.86 1009 ARG G N 1
ATOM 9697 C CA . ARG G 2 9 ? 50.163 74.459 123.176 1.00 17.95 1009 ARG G CA 1
ATOM 9698 C C . ARG G 2 9 ? 48.648 74.551 123.016 1.00 21.46 1009 ARG G C 1
ATOM 9699 O O . ARG G 2 9 ? 48.124 74.498 121.903 1.00 24.95 1009 ARG G O 1
ATOM 9707 N N . ARG G 2 10 ? 47.948 74.685 124.138 1.00 28.28 1010 ARG G N 1
ATOM 9708 C CA . ARG G 2 10 ? 46.529 75.023 124.123 1.00 26.01 1010 ARG G CA 1
ATOM 9709 C C . ARG G 2 10 ? 46.388 76.535 124.298 1.00 21.97 1010 ARG G C 1
ATOM 9710 O O . ARG G 2 10 ? 47.388 77.250 124.333 1.00 22.71 1010 ARG G O 1
ATOM 9718 N N . THR G 2 11 ? 45.157 77.024 124.414 1.00 25.73 1011 THR G N 1
ATOM 9719 C CA . THR G 2 11 ? 44.925 78.469 124.451 1.00 28.83 1011 THR G CA 1
ATOM 9720 C C . THR G 2 11 ? 44.910 79.077 125.852 1.00 27.48 1011 THR G C 1
ATOM 9721 O O . THR G 2 11 ? 44.295 80.119 126.070 1.00 39.29 1011 THR G O 1
ATOM 9725 N N . ASN G 2 12 ? 45.587 78.433 126.795 1.00 28.42 1012 ASN G N 1
ATOM 9726 C CA . ASN G 2 12 ? 45.716 78.988 128.136 1.00 25.05 1012 ASN G CA 1
ATOM 9727 C C . ASN G 2 12 ? 46.613 80.218 128.121 1.00 24.99 1012 ASN G C 1
ATOM 9728 O O . ASN G 2 12 ? 47.534 80.308 127.312 1.00 27.78 1012 ASN G O 1
ATOM 9733 N N . TYR G 2 13 ? 46.346 81.165 129.013 1.00 21.65 1013 TYR G N 1
ATOM 9734 C CA . TYR G 2 13 ? 47.167 82.367 129.091 1.00 25.71 1013 TYR G CA 1
ATOM 9735 C C . TYR G 2 13 ? 48.283 82.222 130.119 1.00 22.15 1013 TYR G C 1
ATOM 9736 O O . TYR G 2 13 ? 48.538 83.127 130.914 1.00 20.63 1013 TYR G O 1
ATOM 9745 N N . TYR G 2 14 ? 48.947 81.072 130.085 1.00 21.55 1014 TYR G N 1
ATOM 9746 C CA . TYR G 2 14 ? 50.089 80.804 130.950 1.00 31.01 1014 TYR G CA 1
ATOM 9747 C C . TYR G 2 14 ? 50.959 79.685 130.387 1.00 25.11 1014 TYR G C 1
ATOM 9748 O O . TYR G 2 14 ? 50.664 79.122 129.334 1.00 19.25 1014 TYR G O 1
ATOM 9757 N N . CYS G 2 15 ? 52.030 79.365 131.103 1.00 24.59 1015 CYS G N 1
ATOM 9758 C CA . CYS G 2 15 ? 52.937 78.307 130.688 1.00 27.65 1015 CYS G CA 1
ATOM 9759 C C . CYS G 2 15 ? 52.594 76.996 131.391 1.00 25.77 1015 CYS G C 1
ATOM 9760 O O . CYS G 2 15 ? 52.929 76.800 132.561 1.00 24.24 1015 CYS G O 1
ATOM 9767 N N . TYR H 2 2 ? -5.543 71.473 57.448 1.00 24.14 1002 TYR H N 1
ATOM 9768 C CA . TYR H 2 2 ? -5.100 72.808 57.864 1.00 30.08 1002 TYR H CA 1
ATOM 9769 C C . TYR H 2 2 ? -5.867 73.424 59.046 1.00 33.51 1002 TYR H C 1
ATOM 9770 O O . TYR H 2 2 ? -5.280 74.119 59.870 1.00 30.00 1002 TYR H O 1
ATOM 9779 N N . HIS H 2 3 ? -7.168 73.164 59.120 1.00 26.53 1003 HIS H N 1
ATOM 9780 C CA . HIS H 2 3 ? -8.007 73.681 60.191 1.00 26.29 1003 HIS H CA 1
ATOM 9781 C C . HIS H 2 3 ? -8.427 72.565 61.143 1.00 20.74 1003 HIS H C 1
ATOM 9782 O O . HIS H 2 3 ? -9.410 72.702 61.871 1.00 19.88 1003 HIS H O 1
ATOM 9789 N N . THR H 2 4 ? -7.690 71.459 61.131 1.00 22.89 1004 THR H N 1
ATOM 9790 C CA . THR H 2 4 ? -8.080 70.282 61.904 1.00 20.43 1004 THR H CA 1
ATOM 9791 C C . THR H 2 4 ? -7.071 69.898 62.983 1.00 19.56 1004 THR H C 1
ATOM 9792 O O . THR H 2 4 ? -6.836 68.714 63.225 1.00 24.36 1004 THR H O 1
ATOM 9796 N N . TYR H 2 5 ? -6.481 70.895 63.634 1.00 21.04 1005 TYR H N 1
ATOM 9797 C CA . TYR H 2 5 ? -5.543 70.645 64.725 1.00 17.65 1005 TYR H CA 1
ATOM 9798 C C . TYR H 2 5 ? -6.217 69.881 65.855 1.00 17.41 1005 TYR H C 1
ATOM 9799 O O . TYR H 2 5 ? -5.604 69.029 66.498 1.00 18.53 1005 TYR H O 1
ATOM 9808 N N . HIS H 2 6 ? -7.487 70.193 66.086 1.00 18.70 1006 HIS H N 1
ATOM 9809 C CA . HIS H 2 6 ? -8.239 69.612 67.190 1.00 17.08 1006 HIS H CA 1
ATOM 9810 C C . HIS H 2 6 ? -8.612 68.154 66.941 1.00 19.35 1006 HIS H C 1
ATOM 9811 O O . HIS H 2 6 ? -9.105 67.470 67.837 1.00 19.96 1006 HIS H O 1
ATOM 9818 N N . VAL H 2 7 ? -8.380 67.685 65.719 1.00 19.87 1007 VAL H N 1
ATOM 9819 C CA . VAL H 2 7 ? -8.692 66.308 65.352 1.00 20.42 1007 VAL H CA 1
ATOM 9820 C C . VAL H 2 7 ? -7.466 65.414 65.539 1.00 16.91 1007 VAL H C 1
ATOM 9821 O O . VAL H 2 7 ? -6.340 65.827 65.255 1.00 14.06 1007 VAL H O 1
ATOM 9840 N N . ARG H 2 9 ? -4.793 63.083 64.714 1.00 20.29 1009 ARG H N 1
ATOM 9841 C CA . ARG H 2 9 ? -4.145 62.782 63.445 1.00 17.90 1009 ARG H CA 1
ATOM 9842 C C . ARG H 2 9 ? -2.829 62.050 63.671 1.00 23.56 1009 ARG H C 1
ATOM 9843 O O . ARG H 2 9 ? -2.414 61.832 64.808 1.00 25.05 1009 ARG H O 1
ATOM 9851 N N . ARG H 2 10 ? -2.176 61.670 62.579 1.00 27.30 1010 ARG H N 1
ATOM 9852 C CA . ARG H 2 10 ? -0.820 61.145 62.650 1.00 25.15 1010 ARG H CA 1
ATOM 9853 C C . ARG H 2 10 ? 0.161 62.296 62.464 1.00 29.04 1010 ARG H C 1
ATOM 9854 O O . ARG H 2 10 ? -0.239 63.460 62.449 1.00 30.35 1010 ARG H O 1
ATOM 9862 N N . THR H 2 11 ? 1.441 61.974 62.319 1.00 27.36 1011 THR H N 1
ATOM 9863 C CA . THR H 2 11 ? 2.458 63.005 62.147 1.00 31.50 1011 THR H CA 1
ATOM 9864 C C . THR H 2 11 ? 2.746 63.290 60.681 1.00 35.29 1011 THR H C 1
ATOM 9865 O O . THR H 2 11 ? 3.845 63.033 60.189 1.00 56.24 1011 THR H O 1
ATOM 9869 N N . ASN H 2 12 ? 1.749 63.820 59.986 1.00 30.01 1012 ASN H N 1
ATOM 9870 C CA . ASN H 2 12 ? 1.933 64.266 58.616 1.00 25.95 1012 ASN H CA 1
ATOM 9871 C C . ASN H 2 12 ? 1.922 65.783 58.556 1.00 30.53 1012 ASN H C 1
ATOM 9872 O O . ASN H 2 12 ? 1.137 66.433 59.245 1.00 35.20 1012 ASN H O 1
ATOM 9877 N N . TYR H 2 13 ? 2.796 66.351 57.733 1.00 31.24 1013 TYR H N 1
ATOM 9878 C CA . TYR H 2 13 ? 2.834 67.797 57.556 1.00 28.28 1013 TYR H CA 1
ATOM 9879 C C . TYR H 2 13 ? 1.836 68.223 56.489 1.00 27.56 1013 TYR H C 1
ATOM 9880 O O . TYR H 2 13 ? 2.135 69.052 55.629 1.00 29.83 1013 TYR H O 1
ATOM 9889 N N . TYR H 2 14 ? 0.649 67.633 56.561 1.00 20.89 1014 TYR H N 1
ATOM 9890 C CA . TYR H 2 14 ? -0.449 67.970 55.673 1.00 23.53 1014 TYR H CA 1
ATOM 9891 C C . TYR H 2 14 ? -1.761 67.459 56.246 1.00 29.31 1014 TYR H C 1
ATOM 9892 O O . TYR H 2 14 ? -1.784 66.796 57.286 1.00 16.57 1014 TYR H O 1
ATOM 9901 N N . CYS H 2 15 ? -2.851 67.775 55.558 1.00 25.86 1015 CYS H N 1
ATOM 9902 C CA . CYS H 2 15 ? -4.170 67.326 55.965 1.00 20.69 1015 CYS H CA 1
ATOM 9903 C C . CYS H 2 15 ? -4.648 66.208 55.052 1.00 25.71 1015 CYS H C 1
ATOM 9904 O O . CYS H 2 15 ? -4.798 66.403 53.845 1.00 24.54 1015 CYS H O 1
#